Protein AF-0000000087417865 (afdb_homodimer)

Foldseek 3Di:
DDPVVVVVVVVVVLVVLQVLLLVVLVVLQVVLVVQVVQQLPLHHDFCLVLLLPFWDPCNVVSNVLDDPSLCLLLLDLVSLLVLLVVLLVVLCVLCVVFDPVLNVVLVCLAPNDVQQKQKFAAQDAFPPDDLCVLPVQWDADNVVRMIIGNAQDDPVRLVVNLVSDDADPDDDPVCVVNNVSNVSSNVRSVVSNVVSPDDHLSRVSCCLNPNPCQAANDQQAPVCCCVVPVPDDDRCRDTGGHLSVVLVVLVVVLVVLVVVCVVVPDDPVSLVVSVVSVVVSVVSSCVSSVVSVVSVSVSQVSSVVSDDPVSVVVDGRDSDDDSSVVVSVVSSVLSNVLSVCSNQVPVLLVSLQSLLVSLVVVCNSQPQDPSIDHDDDDDDDYRDDPSNVSSVSSNVR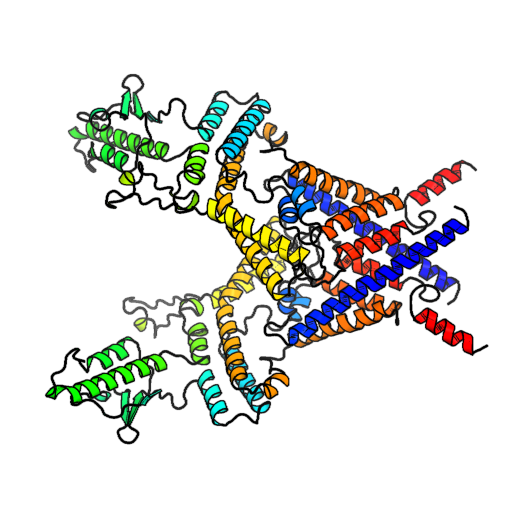NPDDSADRHHCNVVVVVVVVVVVD/DDPVVVVVVVVVVLVVLLVLLLVVLVVLQVVLVVQVVQQLPLHHDFCLVLLLPFWDPCNVVSNVLDDPSLCLLLLPLVSLLVLLVVLLVVLCVLCVVFDPVLNVVLVCLAPNDVQQKQKFAAQDAQPPDDLCVLPVQWDADNVVRMIIGNAQDDPVRLVVNLVSDDADPDDDPVCVVSNVSNVRSNVRSVVSNVVSVDDHLSRVSCCLNPNPCQAANDQQAPVCCCVVPVPDDDRCRDTGGHLSVVLVVLVVVLVVLVVVCVVVPDDPVSLVVSVVSVVVSVVSSCVSSVVSVVSVSVSQVSSVVSDDPVSVVVDGRDSDDDSSVVVSVVSSVLSNVLSVCSNQVPVLLVSLQSLLVSLVVVCNSQPQDPSMDHDDDDDDDYRDDPSNVSSVSSNVRNPDDSACRHHCNVVVVVVVVVVVD

Sequence (842 aa):
MSASQIRKVTFFACLFLVTLRVAIGWQFLYEGMYKYKSQFTGKPWSAAGYLKNAKGPFRDHYRSLVHDPDDLEKLDYDKVAAMWDDWEKRFVAKHSDLSDGDKKKLHVFLNGPEPQQWTRNLAELPPGVDVTATYKFVTYDPEKKRLVTTRRLLPREVNKLLALVEVKKDPTEEERPANDLAKAYQKSVKELGLVCSRLSLKEQLEVSLLWDKDRAGVTITEENQKKLYPDVVGTLDEHRPGDIELYRNALARYEEKLQNVTQNGAPDFAQEHLSKQWTELQQKRGELVGPVNAWTAELIRYGEEMLTPEQLTSGGVPMQVTQTDVTNQRTIWALLILGALLILGLFSRVSAFGAALLLLSFYFAMPPLPGVPPAPGPEHTLIVNKNLIEVIALLALASLPTGRWFGVDGFFRRVILRKKDMSASQIRKVTFFACLFLVTLRVAIGWQFLYEGMYKYKSQFTGKPWSAAGYLKNAKGPFRDHYRSLVHDPDDLEKLDYDKVAAMWDDWEKRFVAKHSDLSDGDKKKLHVFLNGPEPQQWTRNLAELPPGVDVTATYKFVTYDPEKKRLVTTRRLLPREVNKLLALVEVKKDPTEEERPANDLAKAYQKSVKELGLVCSRLSLKEQLEVSLLWDKDRAGVTITEENQKKLYPDVVGTLDEHRPGDIELYRNALARYEEKLQNVTQNGAPDFAQEHLSKQWTELQQKRGELVGPVNAWTAELIRYGEEMLTPEQLTSGGVPMQVTQTDVTNQRTIWALLILGALLILGLFSRVSAFGAALLLLSFYFAMPPLPGVPPAPGPEHTLIVNKNLIEVIALLALASLPTGRWFGVDGFFRRVILRKKD

Radius of gyration: 37.74 Å; Cα contacts (8 Å, |Δi|>4): 1010; chains: 2; bounding box: 98×114×81 Å

Solvent-accessible surface area (backbone atoms only — not comparable to full-atom values): 44909 Å² total; per-residue (Å²): 127,55,73,67,55,52,52,48,30,51,46,52,21,49,50,28,48,42,49,38,42,32,45,54,10,46,35,30,26,50,34,14,50,51,45,54,56,25,60,80,46,97,69,48,67,68,56,51,71,62,29,53,63,32,32,54,94,44,18,68,64,43,26,64,46,29,63,60,60,80,49,58,56,69,67,31,62,68,54,42,51,50,43,53,50,52,31,52,53,51,48,46,64,72,42,66,84,56,50,70,68,56,54,49,49,52,47,29,49,43,71,30,56,88,69,62,52,51,69,32,71,38,86,57,79,40,92,93,61,56,60,42,77,75,37,79,52,30,44,75,40,77,90,75,20,28,39,37,23,56,57,75,52,47,72,69,54,43,51,54,60,46,64,71,51,79,71,65,92,80,59,52,86,83,42,37,66,58,37,49,30,32,48,49,44,44,50,30,48,52,48,40,35,53,56,41,64,53,65,22,52,51,53,49,46,44,40,52,52,62,58,29,55,65,36,41,18,42,73,36,40,77,78,47,29,51,75,77,38,62,81,58,89,72,81,57,74,47,69,41,75,5,52,54,53,48,48,52,51,52,50,52,50,50,54,51,51,50,53,48,35,69,73,69,56,61,60,69,64,57,47,51,52,51,51,52,51,49,52,52,50,51,50,52,47,48,64,67,43,42,61,54,52,49,51,52,51,47,52,52,49,59,54,54,68,73,47,53,76,74,57,55,71,75,51,81,79,69,70,70,90,46,58,36,53,52,49,41,51,52,52,32,49,49,25,36,52,35,9,49,28,32,51,58,18,46,63,43,43,60,29,25,45,53,47,21,52,53,35,47,55,59,35,48,34,54,37,34,41,92,88,33,77,73,61,88,70,94,69,61,54,70,70,38,45,71,47,52,52,50,23,36,48,25,47,21,59,32,27,42,82,55,58,86,79,63,28,53,50,25,53,48,47,48,56,57,56,52,66,71,104,128,56,71,66,54,52,51,49,30,51,46,52,21,50,49,29,48,43,49,38,41,32,44,54,10,46,35,30,26,51,33,14,49,50,46,53,56,25,62,77,47,98,69,49,68,68,56,52,70,61,31,53,64,30,34,55,94,43,19,68,64,42,27,63,48,30,64,59,60,79,49,57,56,68,67,31,64,70,55,42,51,51,43,53,51,50,28,53,54,51,47,46,63,72,43,65,83,56,50,70,67,56,53,49,50,52,48,28,48,42,70,29,54,87,68,60,54,52,70,31,70,36,85,59,78,38,90,91,62,56,57,42,77,74,37,79,53,30,43,75,41,78,90,75,22,26,38,36,25,56,59,75,52,47,71,70,52,41,52,54,60,46,65,72,50,81,70,64,92,80,61,53,86,83,43,36,65,59,37,50,29,34,48,50,44,42,51,30,49,51,50,42,35,52,55,41,65,55,65,22,53,53,52,48,46,44,41,52,52,63,60,30,55,66,36,41,19,42,74,35,40,78,76,48,30,51,75,77,38,64,79,58,89,70,79,58,75,49,69,42,75,5,52,56,53,48,50,54,51,50,50,52,51,48,53,52,51,50,52,50,35,70,74,68,57,64,59,71,66,56,49,50,50,51,51,51,51,50,54,52,49,51,52,52,45,49,64,67,43,43,61,52,52,51,51,52,51,48,52,51,50,58,55,54,68,74,47,53,76,72,58,56,70,75,51,82,78,69,71,69,89,47,57,36,53,52,48,40,50,52,52,33,49,49,25,36,53,36,9,50,28,32,51,57,17,46,62,44,45,58,29,25,44,51,47,21,51,52,34,46,55,59,35,47,33,54,38,34,41,93,89,32,78,73,60,88,70,93,68,62,54,68,70,38,45,70,48,51,51,49,23,36,49,25,48,20,58,34,29,42,83,53,57,87,78,62,28,51,50,25,53,46,48,49,56,58,55,54,64,73,103

pLDDT: mean 83.86, std 13.61, range [36.34, 98.31]

Organism: NCBI:txid2527985

Structure (mmCIF, N/CA/C/O backbone):
data_AF-0000000087417865-model_v1
#
loop_
_entity.id
_entity.type
_entity.pdbx_description
1 polymer DoxX
#
loop_
_atom_site.group_PDB
_atom_site.id
_atom_site.type_symbol
_atom_site.label_atom_id
_atom_site.label_alt_id
_atom_site.label_comp_id
_atom_site.label_asym_id
_atom_site.label_entity_id
_atom_site.label_seq_id
_atom_site.pdbx_PDB_ins_code
_atom_site.Cartn_x
_atom_site.Cartn_y
_atom_site.Cartn_z
_atom_site.occupancy
_atom_site.B_iso_or_equiv
_atom_site.auth_seq_id
_atom_site.auth_comp_id
_atom_site.auth_asym_id
_atom_site.auth_atom_id
_atom_site.pdbx_PDB_model_num
ATOM 1 N N . MET A 1 1 ? -15.539 -43.219 -26.219 1 39.72 1 MET A N 1
ATOM 2 C CA . MET A 1 1 ? -14.602 -42.312 -26.891 1 39.72 1 MET A CA 1
ATOM 3 C C . MET A 1 1 ? -13.68 -43.094 -27.828 1 39.72 1 MET A C 1
ATOM 5 O O . MET A 1 1 ? -13.109 -44.125 -27.422 1 39.72 1 MET A O 1
ATOM 9 N N . SER A 1 2 ? -13.773 -42.781 -29.109 1 47.44 2 SER A N 1
ATOM 10 C CA . SER A 1 2 ? -12.992 -43.5 -30.125 1 47.44 2 SER A CA 1
ATOM 11 C C . SER A 1 2 ? -11.492 -43.344 -29.875 1 47.44 2 SER A C 1
ATOM 13 O O . SER A 1 2 ? -11.062 -42.406 -29.203 1 47.44 2 SER A O 1
ATOM 15 N N . ALA A 1 3 ? -10.742 -44.312 -30.234 1 52.91 3 ALA A N 1
ATOM 16 C CA . ALA A 1 3 ? -9.289 -44.344 -30.094 1 52.91 3 ALA A CA 1
ATOM 17 C C . ALA A 1 3 ? -8.664 -43 -30.531 1 52.91 3 ALA A C 1
ATOM 19 O O . ALA A 1 3 ? -7.695 -42.531 -29.938 1 52.91 3 ALA A O 1
ATOM 20 N N . SER A 1 4 ? -9.18 -42.438 -31.531 1 50 4 SER A N 1
ATOM 21 C CA . SER A 1 4 ? -8.695 -41.188 -32.062 1 50 4 SER A CA 1
ATOM 22 C C . SER A 1 4 ? -8.945 -40.031 -31.047 1 50 4 SER A C 1
ATOM 24 O O . SER A 1 4 ? -8.102 -39.156 -30.875 1 50 4 SER A O 1
ATOM 26 N N . GLN A 1 5 ? -10.109 -40.062 -30.359 1 50.03 5 GLN A N 1
ATOM 27 C CA . GLN A 1 5 ? -10.445 -39.062 -29.359 1 50.03 5 GLN A CA 1
ATOM 28 C C . GLN A 1 5 ? -9.523 -39.156 -28.141 1 50.03 5 GLN A C 1
ATOM 30 O O . GLN A 1 5 ? -9.109 -38.156 -27.594 1 50.03 5 GLN A O 1
ATOM 35 N N . ILE A 1 6 ? -9.172 -40.344 -27.875 1 52.31 6 ILE A N 1
ATOM 36 C CA . ILE A 1 6 ? -8.258 -40.562 -26.766 1 52.31 6 ILE A CA 1
ATOM 37 C C . ILE A 1 6 ? -6.871 -40.031 -27.109 1 52.31 6 ILE A C 1
ATOM 39 O O . ILE A 1 6 ? -6.207 -39.438 -26.281 1 52.31 6 ILE A O 1
ATOM 43 N N . ARG A 1 7 ? -6.508 -40.312 -28.391 1 55 7 ARG A N 1
ATOM 44 C CA . ARG A 1 7 ? -5.207 -39.812 -28.828 1 55 7 ARG A CA 1
ATOM 45 C C . ARG A 1 7 ? -5.152 -38.281 -28.797 1 55 7 ARG A C 1
ATOM 47 O O . ARG A 1 7 ? -4.125 -37.719 -28.453 1 55 7 ARG A O 1
ATOM 54 N N . LYS A 1 8 ? -6.246 -37.688 -29.234 1 56.12 8 LYS A N 1
ATOM 55 C CA . LYS A 1 8 ? -6.285 -36.219 -29.266 1 56.12 8 LYS A CA 1
ATOM 56 C C . LYS A 1 8 ? -6.273 -35.656 -27.844 1 56.12 8 LYS A C 1
ATOM 58 O O . LYS A 1 8 ? -5.594 -34.656 -27.578 1 56.12 8 LYS A O 1
ATOM 63 N N . VAL A 1 9 ? -6.945 -36.219 -26.953 1 57.69 9 VAL A N 1
ATOM 64 C CA . VAL A 1 9 ? -7.023 -35.75 -25.562 1 57.69 9 VAL A CA 1
ATOM 65 C C . VAL A 1 9 ? -5.648 -35.875 -24.906 1 57.69 9 VAL A C 1
ATOM 67 O O . VAL A 1 9 ? -5.227 -34.969 -24.188 1 57.69 9 VAL A O 1
ATOM 70 N N . THR A 1 10 ? -5.059 -36.844 -25.438 1 68.56 10 THR A N 1
ATOM 71 C CA . THR A 1 10 ? -3.727 -37.062 -24.891 1 68.56 10 THR A CA 1
ATOM 72 C C . THR A 1 10 ? -2.74 -36.031 -25.422 1 68.56 10 THR A C 1
ATOM 74 O O . THR A 1 10 ? -1.88 -35.562 -24.688 1 68.56 10 THR A O 1
ATOM 77 N N . PHE A 1 11 ? -3.092 -35.562 -26.688 1 78.06 11 PHE A N 1
ATOM 78 C CA . PHE A 1 11 ? -2.191 -34.594 -27.297 1 78.06 11 PHE A CA 1
ATOM 79 C C . PHE A 1 11 ? -2.336 -33.219 -26.625 1 78.06 11 PHE A C 1
ATOM 81 O O . PHE A 1 11 ? -1.34 -32.594 -26.281 1 78.06 11 PHE A O 1
ATOM 88 N N . PHE A 1 12 ? -3.547 -32.75 -26.453 1 82.31 12 PHE A N 1
ATOM 89 C CA . PHE A 1 12 ? -3.771 -31.422 -25.859 1 82.31 12 PHE A CA 1
ATOM 90 C C . PHE A 1 12 ? -3.307 -31.406 -24.406 1 82.31 12 PHE A C 1
ATOM 92 O O . PHE A 1 12 ? -2.791 -30.391 -23.922 1 82.31 12 PHE A O 1
ATOM 99 N N . ALA A 1 13 ? -3.52 -32.469 -23.719 1 82.19 13 ALA A N 1
ATOM 100 C CA . ALA A 1 13 ? -3.041 -32.562 -22.344 1 82.19 13 ALA A CA 1
ATOM 101 C C . ALA A 1 13 ? -1.522 -32.406 -22.281 1 82.19 13 ALA A C 1
ATOM 103 O O . ALA A 1 13 ? -0.996 -31.672 -21.453 1 82.19 13 ALA A O 1
ATOM 104 N N . CYS A 1 14 ? -0.894 -33.062 -23.219 1 81.5 14 CYS A N 1
ATOM 105 C CA . CYS A 1 14 ? 0.562 -32.969 -23.266 1 81.5 14 CYS A CA 1
ATOM 106 C C . CYS A 1 14 ? 1.009 -31.562 -23.641 1 81.5 14 CYS A C 1
ATOM 108 O O . CYS A 1 14 ? 1.959 -31.047 -23.047 1 81.5 14 CYS A O 1
ATOM 110 N N . LEU A 1 15 ? 0.313 -31.016 -24.531 1 88.06 15 LEU A N 1
ATOM 111 C CA . LEU A 1 15 ? 0.632 -29.656 -24.969 1 88.06 15 LEU A CA 1
ATOM 112 C C . LEU A 1 15 ? 0.496 -28.688 -23.797 1 88.06 15 LEU A C 1
ATOM 114 O O . LEU A 1 15 ? 1.382 -27.859 -23.578 1 88.06 15 LEU A O 1
ATOM 118 N N . PHE A 1 16 ? -0.57 -28.781 -23.094 1 91.69 16 PHE A N 1
ATOM 119 C CA . PHE A 1 16 ? -0.804 -27.844 -22.016 1 91.69 16 PHE A CA 1
ATOM 120 C C . PHE A 1 16 ? 0.152 -28.094 -20.859 1 91.69 16 PHE A C 1
ATOM 122 O O . PHE A 1 16 ? 0.569 -27.156 -20.172 1 91.69 16 PHE A O 1
ATOM 129 N N . LEU A 1 17 ? 0.545 -29.281 -20.688 1 89.56 17 LEU A N 1
ATOM 130 C CA . LEU A 1 17 ? 1.493 -29.578 -19.609 1 89.56 17 LEU A CA 1
ATOM 131 C C . LEU A 1 17 ? 2.879 -29.031 -19.953 1 89.56 17 LEU A C 1
ATOM 133 O O . LEU A 1 17 ? 3.578 -28.531 -19.078 1 89.56 17 LEU A O 1
ATOM 137 N N . VAL A 1 18 ? 3.236 -29.203 -21.234 1 90.19 18 VAL A N 1
ATOM 138 C CA . VAL A 1 18 ? 4.508 -28.625 -21.656 1 90.19 18 VAL A CA 1
ATOM 139 C C . VAL A 1 18 ? 4.441 -27.109 -21.578 1 90.19 18 VAL A C 1
ATOM 141 O O . VAL A 1 18 ? 5.398 -26.453 -21.125 1 90.19 18 VAL A O 1
ATOM 144 N N . THR A 1 19 ? 3.33 -26.547 -22 1 95 19 THR A N 1
ATOM 145 C CA . THR A 1 19 ? 3.143 -25.109 -21.906 1 95 19 THR A CA 1
ATOM 146 C C . THR A 1 19 ? 3.205 -24.656 -20.453 1 95 19 THR A C 1
ATOM 148 O O . THR A 1 19 ? 3.742 -23.578 -20.156 1 95 19 THR A O 1
ATOM 151 N N . LEU A 1 20 ? 2.641 -25.453 -19.609 1 95.25 20 LEU A N 1
ATOM 152 C CA . LEU A 1 20 ? 2.664 -25.156 -18.172 1 95.25 20 LEU A CA 1
ATOM 153 C C . LEU A 1 20 ? 4.094 -25.109 -17.656 1 95.25 20 LEU A C 1
ATOM 155 O O . LEU A 1 20 ? 4.469 -24.188 -16.938 1 95.25 20 LEU A O 1
ATOM 159 N N . ARG A 1 21 ? 4.848 -26.078 -18.016 1 94.44 21 ARG A N 1
ATOM 160 C CA . ARG A 1 21 ? 6.246 -26.109 -17.609 1 94.44 21 ARG A CA 1
ATOM 161 C C . ARG A 1 21 ? 7 -24.891 -18.109 1 94.44 21 ARG A C 1
ATOM 163 O O . ARG A 1 21 ? 7.719 -24.234 -17.359 1 94.44 21 ARG A O 1
ATOM 170 N N . VAL A 1 22 ? 6.801 -24.547 -19.344 1 96.12 22 VAL A N 1
ATOM 171 C CA . VAL A 1 22 ? 7.484 -23.422 -19.969 1 96.12 22 VAL A CA 1
ATOM 172 C C . VAL A 1 22 ? 7.016 -22.109 -19.328 1 96.12 22 VAL A C 1
ATOM 174 O O . VAL A 1 22 ? 7.82 -21.203 -19.094 1 96.12 22 VAL A O 1
ATOM 177 N N . ALA A 1 23 ? 5.777 -22.031 -19.031 1 97.31 23 ALA A N 1
ATOM 178 C CA . ALA A 1 23 ? 5.227 -20.828 -18.422 1 97.31 23 ALA A CA 1
ATOM 179 C C . ALA A 1 23 ? 5.809 -20.594 -17.031 1 97.31 23 ALA A C 1
ATOM 181 O O . ALA A 1 23 ? 6.223 -19.484 -16.688 1 97.31 23 ALA A O 1
ATOM 182 N N . ILE A 1 24 ? 5.82 -21.609 -16.219 1 97.62 24 ILE A N 1
ATOM 183 C CA . ILE A 1 24 ? 6.398 -21.484 -14.883 1 97.62 24 ILE A CA 1
ATOM 184 C C . ILE A 1 24 ? 7.887 -21.156 -14.992 1 97.62 24 ILE A C 1
ATOM 186 O O . ILE A 1 24 ? 8.398 -20.312 -14.25 1 97.62 24 ILE A O 1
ATOM 190 N N . GLY A 1 25 ? 8.555 -21.844 -15.953 1 97.56 25 GLY A N 1
ATOM 191 C CA . GLY A 1 25 ? 9.953 -21.531 -16.188 1 97.56 25 GLY A CA 1
ATOM 192 C C . GLY A 1 25 ? 10.188 -20.078 -16.562 1 97.56 25 GLY A C 1
ATOM 193 O O . GLY A 1 25 ? 11.133 -19.453 -16.078 1 97.56 25 GLY A O 1
ATOM 194 N N . TRP A 1 26 ? 9.352 -19.625 -17.422 1 97.69 26 TRP A N 1
ATOM 195 C CA . TRP A 1 26 ? 9.469 -18.219 -17.828 1 97.69 26 TRP A CA 1
ATOM 196 C C . TRP A 1 26 ? 9.227 -17.281 -16.656 1 97.69 26 TRP A C 1
ATOM 198 O O . TRP A 1 26 ? 9.945 -16.297 -16.484 1 97.69 26 TRP A O 1
ATOM 208 N N . GLN A 1 27 ? 8.25 -17.578 -15.906 1 97.06 27 GLN A N 1
ATOM 209 C CA . GLN A 1 27 ? 7.984 -16.781 -14.719 1 97.06 27 GLN A CA 1
ATOM 210 C C . GLN A 1 27 ? 9.211 -16.703 -13.812 1 97.06 27 GLN A C 1
ATOM 212 O O . GLN A 1 27 ? 9.578 -15.633 -13.336 1 97.06 27 GLN A O 1
ATOM 217 N N . PHE A 1 28 ? 9.844 -17.828 -13.578 1 97.69 28 PHE A N 1
ATOM 218 C CA . PHE A 1 28 ? 11.039 -17.891 -12.75 1 97.69 28 PHE A CA 1
ATOM 219 C C . PHE A 1 28 ? 12.18 -17.109 -13.383 1 97.69 28 PHE A C 1
ATOM 221 O O . PHE A 1 28 ? 12.797 -16.266 -12.727 1 97.69 28 PHE A O 1
ATOM 228 N N . LEU A 1 29 ? 12.391 -17.375 -14.625 1 97.75 29 LEU A N 1
ATOM 229 C CA . LEU A 1 29 ? 13.531 -16.781 -15.312 1 97.75 29 LEU A CA 1
ATOM 230 C C . LEU A 1 29 ? 13.398 -15.258 -15.367 1 97.75 29 LEU A C 1
ATOM 232 O O . LEU A 1 29 ? 14.352 -14.531 -15.086 1 97.75 29 LEU A O 1
ATOM 236 N N . TYR A 1 30 ? 12.281 -14.828 -15.711 1 97.31 30 TYR A N 1
ATOM 237 C CA . TYR A 1 30 ? 12.078 -13.391 -15.82 1 97.31 30 TYR A CA 1
ATOM 238 C C . TYR A 1 30 ? 12.227 -12.719 -14.461 1 97.31 30 TYR A C 1
ATOM 240 O O . TYR A 1 30 ? 12.844 -11.656 -14.352 1 97.31 30 TYR A O 1
ATOM 248 N N . GLU A 1 31 ? 11.617 -13.305 -13.477 1 96.25 31 GLU A N 1
ATOM 249 C CA . GLU A 1 31 ? 11.773 -12.758 -12.133 1 96.25 31 GLU A CA 1
ATOM 250 C C . GLU A 1 31 ? 13.242 -12.734 -11.711 1 96.25 31 GLU A C 1
ATOM 252 O O . GLU A 1 31 ? 13.711 -11.758 -11.117 1 96.25 31 GLU A O 1
ATOM 257 N N . GLY A 1 32 ? 13.922 -13.789 -11.992 1 96.94 32 GLY A N 1
ATOM 258 C CA . GLY A 1 32 ? 15.344 -13.844 -11.695 1 96.94 32 GLY A CA 1
ATOM 259 C C . GLY A 1 32 ? 16.141 -12.789 -12.438 1 96.94 32 GLY A C 1
ATOM 260 O O . GLY A 1 32 ? 17.016 -12.141 -11.859 1 96.94 32 GLY A O 1
ATOM 261 N N . MET A 1 33 ? 15.875 -12.617 -13.703 1 96.69 33 MET A N 1
ATOM 262 C CA . MET A 1 33 ? 16.562 -11.625 -14.516 1 96.69 33 MET A CA 1
ATOM 263 C C . MET A 1 33 ? 16.281 -10.211 -14 1 96.69 33 MET A C 1
ATOM 265 O O . MET A 1 33 ? 17.188 -9.383 -13.945 1 96.69 33 MET A O 1
ATOM 269 N N . TYR A 1 34 ? 15.094 -9.992 -13.664 1 93.88 34 TYR A N 1
ATOM 270 C CA . TYR A 1 34 ? 14.742 -8.688 -13.109 1 93.88 34 TYR A CA 1
ATOM 271 C C . TYR A 1 34 ? 15.531 -8.414 -11.828 1 93.88 34 TYR A C 1
ATOM 273 O O . TYR A 1 34 ? 16.109 -7.332 -11.672 1 93.88 34 TYR A O 1
ATOM 281 N N . LYS A 1 35 ? 15.477 -9.352 -10.938 1 94.44 35 LYS A N 1
ATOM 282 C CA . LYS A 1 35 ? 16.188 -9.195 -9.672 1 94.44 35 LYS A CA 1
ATOM 283 C C . LYS A 1 35 ? 17.688 -9.062 -9.898 1 94.44 35 LYS A C 1
ATOM 285 O O . LYS A 1 35 ? 18.359 -8.281 -9.219 1 94.44 35 LYS A O 1
ATOM 290 N N . TYR A 1 36 ? 18.188 -9.773 -10.844 1 94.5 36 TYR A N 1
ATOM 291 C CA . TYR A 1 36 ? 19.609 -9.703 -11.172 1 94.5 36 TYR A CA 1
ATOM 292 C C . TYR A 1 36 ? 19.969 -8.336 -11.734 1 94.5 36 TYR A C 1
ATOM 294 O O . TYR A 1 36 ? 20.938 -7.707 -11.281 1 94.5 36 TYR A O 1
ATOM 302 N N . LYS A 1 37 ? 19.234 -7.84 -12.633 1 90.56 37 LYS A N 1
ATOM 303 C CA . LYS A 1 37 ? 19.5 -6.543 -13.25 1 90.56 37 LYS A CA 1
ATOM 304 C C . LYS A 1 37 ? 19.328 -5.41 -12.234 1 90.56 37 LYS A C 1
ATOM 306 O O . LYS A 1 37 ? 20.047 -4.406 -12.305 1 90.56 37 LYS A O 1
ATOM 311 N N . SER A 1 38 ? 18.453 -5.598 -11.312 1 88 38 SER A N 1
ATOM 312 C CA . SER A 1 38 ? 18.219 -4.574 -10.297 1 88 38 SER A CA 1
ATOM 313 C C . SER A 1 38 ? 19.453 -4.359 -9.43 1 88 38 SER A C 1
ATOM 315 O O . SER A 1 38 ? 19.609 -3.301 -8.82 1 88 38 SER A O 1
ATOM 317 N N . GLN A 1 39 ? 20.281 -5.367 -9.344 1 84.44 39 GLN A N 1
ATOM 318 C CA . GLN A 1 39 ? 21.469 -5.281 -8.508 1 84.44 39 GLN A CA 1
ATOM 319 C C . GLN A 1 39 ? 22.422 -4.203 -9.008 1 84.44 39 GLN A C 1
ATOM 321 O O . GLN A 1 39 ? 23.281 -3.719 -8.266 1 84.44 39 GLN A O 1
ATOM 326 N N . PHE A 1 40 ? 22.25 -3.773 -10.258 1 77.5 40 PHE A N 1
ATOM 327 C CA . PHE A 1 40 ? 23.156 -2.799 -10.852 1 77.5 40 PHE A CA 1
ATOM 328 C C . PHE A 1 40 ? 22.484 -1.435 -10.969 1 77.5 40 PHE A C 1
ATOM 330 O O . PHE A 1 40 ? 22.984 -0.555 -11.68 1 77.5 40 PHE A O 1
ATOM 337 N N . THR A 1 41 ? 21.391 -1.332 -10.367 1 75.69 41 THR A N 1
ATOM 338 C CA . THR A 1 41 ? 20.688 -0.056 -10.344 1 75.69 41 THR A CA 1
ATOM 339 C C . THR A 1 41 ? 20.828 0.615 -8.977 1 75.69 41 THR A C 1
ATOM 341 O O . THR A 1 41 ? 21.422 0.047 -8.062 1 75.69 41 THR A O 1
ATOM 344 N N . GLY A 1 42 ? 20.297 1.847 -8.82 1 67.62 42 GLY A N 1
ATOM 345 C CA . GLY A 1 42 ? 20.391 2.598 -7.582 1 67.62 42 GLY A CA 1
ATOM 346 C C . GLY A 1 42 ? 19.5 2.045 -6.48 1 67.62 42 GLY A C 1
ATOM 347 O O . GLY A 1 42 ? 19.688 2.365 -5.305 1 67.62 42 GLY A O 1
ATOM 348 N N . LYS A 1 43 ? 18.609 1.205 -6.855 1 76.69 43 LYS A N 1
ATOM 349 C CA . LYS A 1 43 ? 17.719 0.577 -5.875 1 76.69 43 LYS A CA 1
ATOM 350 C C . LYS A 1 43 ? 17.688 -0.937 -6.066 1 76.69 43 LYS A C 1
ATOM 352 O O . LYS A 1 43 ? 16.688 -1.477 -6.566 1 76.69 43 LYS A O 1
ATOM 357 N N . PRO A 1 44 ? 18.656 -1.581 -5.578 1 84.5 44 PRO A N 1
ATOM 358 C CA . PRO A 1 44 ? 18.719 -3.031 -5.781 1 84.5 44 PRO A CA 1
ATOM 359 C C . PRO A 1 44 ? 17.625 -3.775 -5.023 1 84.5 44 PRO A C 1
ATOM 361 O O . PRO A 1 44 ? 17.25 -3.383 -3.91 1 84.5 44 PRO A O 1
ATOM 364 N N . TRP A 1 45 ? 17.094 -4.797 -5.668 1 89.81 45 TRP A N 1
ATOM 365 C CA . TRP A 1 45 ? 16.125 -5.66 -5.008 1 89.81 45 TRP A CA 1
ATOM 366 C C . TRP A 1 45 ? 16.75 -6.383 -3.82 1 89.81 45 TRP A C 1
ATOM 368 O O . TRP A 1 45 ? 17.906 -6.797 -3.883 1 89.81 45 TRP A O 1
ATOM 378 N N . SER A 1 46 ? 15.922 -6.531 -2.773 1 92.06 46 SER A N 1
ATOM 379 C CA . SER A 1 46 ? 16.344 -7.293 -1.601 1 92.06 46 SER A CA 1
ATOM 380 C C . SER A 1 46 ? 15.18 -8.094 -1.016 1 92.06 46 SER A C 1
ATOM 382 O O . SER A 1 46 ? 14.047 -7.609 -0.982 1 92.06 46 SER A O 1
ATOM 384 N N . ALA A 1 47 ? 15.516 -9.258 -0.521 1 93.88 47 ALA A N 1
ATOM 385 C CA . ALA A 1 47 ? 14.508 -10.094 0.12 1 93.88 47 ALA A CA 1
ATOM 386 C C . ALA A 1 47 ? 14.266 -9.656 1.562 1 93.88 47 ALA A C 1
ATOM 388 O O . ALA A 1 47 ? 13.383 -10.188 2.238 1 93.88 47 ALA A O 1
ATOM 389 N N . ALA A 1 48 ? 15 -8.742 2.031 1 91.94 48 ALA A N 1
ATOM 390 C CA . ALA A 1 48 ? 14.961 -8.352 3.436 1 91.94 48 ALA A CA 1
ATOM 391 C C . ALA A 1 48 ? 13.555 -7.918 3.846 1 91.94 48 ALA A C 1
ATOM 393 O O . ALA A 1 48 ? 13.047 -8.336 4.891 1 91.94 48 ALA A O 1
ATOM 394 N N . GLY A 1 49 ? 13.008 -7.078 3.047 1 88.31 49 GLY A N 1
ATOM 395 C CA . GLY A 1 49 ? 11.672 -6.605 3.373 1 88.31 49 GLY A CA 1
ATOM 396 C C . GLY A 1 49 ? 10.672 -7.73 3.551 1 88.31 49 GLY A C 1
ATOM 397 O O . GLY A 1 49 ? 9.859 -7.703 4.48 1 88.31 49 GLY A O 1
ATOM 398 N N . TYR A 1 50 ? 10.664 -8.633 2.715 1 90.19 50 TYR A N 1
ATOM 399 C CA . TYR A 1 50 ? 9.758 -9.773 2.748 1 90.19 50 TYR A CA 1
ATOM 400 C C . TYR A 1 50 ? 10.062 -10.68 3.936 1 90.19 50 TYR A C 1
ATOM 402 O O . TYR A 1 50 ? 9.148 -11.117 4.645 1 90.19 50 TYR A O 1
ATOM 410 N N . LEU A 1 51 ? 11.281 -10.977 4.184 1 93.62 51 LEU A N 1
ATOM 411 C CA . LEU A 1 51 ? 11.703 -11.914 5.215 1 93.62 51 LEU A CA 1
ATOM 412 C C . LEU A 1 51 ? 11.508 -11.32 6.605 1 93.62 51 LEU A C 1
ATOM 414 O O . LEU A 1 51 ? 11.164 -12.031 7.551 1 93.62 51 LEU A O 1
ATOM 418 N N . LYS A 1 52 ? 11.68 -10.023 6.727 1 92.12 52 LYS A N 1
ATOM 419 C CA . LYS A 1 52 ? 11.477 -9.352 8.008 1 92.12 52 LYS A CA 1
ATOM 420 C C . LYS A 1 52 ? 10.016 -9.438 8.445 1 92.12 52 LYS A C 1
ATOM 422 O O . LYS A 1 52 ? 9.719 -9.414 9.641 1 92.12 52 LYS A O 1
ATOM 427 N N . ASN A 1 53 ? 9.188 -9.594 7.484 1 89.62 53 ASN A N 1
ATOM 428 C CA . ASN A 1 53 ? 7.758 -9.586 7.781 1 89.62 53 ASN A CA 1
ATOM 429 C C . ASN A 1 53 ? 7.168 -10.992 7.73 1 89.62 53 ASN A C 1
ATOM 431 O O . ASN A 1 53 ? 5.953 -11.156 7.621 1 89.62 53 ASN A O 1
ATOM 435 N N . ALA A 1 54 ? 8.039 -11.898 7.82 1 92.69 54 ALA A N 1
ATOM 436 C CA . ALA A 1 54 ? 7.582 -13.289 7.828 1 92.69 54 ALA A CA 1
ATOM 437 C C . ALA A 1 54 ? 6.629 -13.547 8.992 1 92.69 54 ALA A C 1
ATOM 439 O O . ALA A 1 54 ? 6.77 -12.953 10.062 1 92.69 54 ALA A O 1
ATOM 440 N N . LYS A 1 55 ? 5.668 -14.422 8.742 1 88.75 55 LYS A N 1
ATOM 441 C CA . LYS A 1 55 ? 4.648 -14.781 9.727 1 88.75 55 LYS A CA 1
ATOM 442 C C . LYS A 1 55 ? 4.418 -16.281 9.758 1 88.75 55 LYS A C 1
ATOM 444 O O . LYS A 1 55 ? 4.816 -17 8.836 1 88.75 55 LYS A O 1
ATOM 449 N N . GLY A 1 56 ? 3.844 -16.781 10.852 1 88.19 56 GLY A N 1
ATOM 450 C CA . GLY A 1 56 ? 3.492 -18.188 10.938 1 88.19 56 GLY A CA 1
ATOM 451 C C . GLY A 1 56 ? 4.504 -19 11.719 1 88.19 56 GLY A C 1
ATOM 452 O O . GLY A 1 56 ? 5.348 -18.453 12.43 1 88.19 56 GLY A O 1
ATOM 453 N N . PRO A 1 57 ? 4.422 -20.312 11.609 1 88.31 57 PRO A N 1
ATOM 454 C CA . PRO A 1 57 ? 5.246 -21.203 12.43 1 88.31 57 PRO A CA 1
ATOM 455 C C . PRO A 1 57 ? 6.73 -21.125 12.078 1 88.31 57 PRO A C 1
ATOM 457 O O . PRO A 1 57 ? 7.582 -21.406 12.922 1 88.31 57 PRO A O 1
ATOM 460 N N . PHE A 1 58 ? 7.062 -20.719 10.883 1 93.44 58 PHE A N 1
ATOM 461 C CA . PHE A 1 58 ? 8.461 -20.672 10.477 1 93.44 58 PHE A CA 1
ATOM 462 C C . PHE A 1 58 ? 8.977 -19.234 10.469 1 93.44 58 PHE A C 1
ATOM 464 O O . PHE A 1 58 ? 9.969 -18.938 9.805 1 93.44 58 PHE A O 1
ATOM 471 N N . ARG A 1 59 ? 8.312 -18.344 11.109 1 92.69 59 ARG A N 1
ATOM 472 C CA . ARG A 1 59 ? 8.641 -16.922 11.148 1 92.69 59 ARG A CA 1
ATOM 473 C C . ARG A 1 59 ? 10.086 -16.719 11.578 1 92.69 59 ARG A C 1
ATOM 475 O O . ARG A 1 59 ? 10.836 -15.984 10.914 1 92.69 59 ARG A O 1
ATOM 482 N N . ASP A 1 60 ? 10.547 -17.375 12.68 1 92.88 60 ASP A N 1
ATOM 483 C CA . ASP A 1 60 ? 11.875 -17.156 13.234 1 92.88 60 ASP A CA 1
ATOM 484 C C . ASP A 1 60 ? 12.961 -17.641 12.273 1 92.88 60 ASP A C 1
ATOM 486 O O . ASP A 1 60 ? 14.016 -17.016 12.156 1 92.88 60 ASP A O 1
ATOM 490 N N . HIS A 1 61 ? 12.672 -18.734 11.648 1 94.69 61 HIS A N 1
ATOM 491 C CA . HIS A 1 61 ? 13.625 -19.234 10.664 1 94.69 61 HIS A CA 1
ATOM 492 C C . HIS A 1 61 ? 13.828 -18.234 9.531 1 94.69 61 HIS A C 1
ATOM 494 O O . HIS A 1 61 ? 14.969 -17.906 9.195 1 94.69 61 HIS A O 1
ATOM 500 N N . TYR A 1 62 ? 12.844 -17.719 9.023 1 96 62 TYR A N 1
ATOM 501 C CA . TYR A 1 62 ? 12.938 -16.812 7.875 1 96 62 TYR A CA 1
ATOM 502 C C . TYR A 1 62 ? 13.516 -15.469 8.289 1 96 62 TYR A C 1
ATOM 504 O O . TYR A 1 62 ? 14.289 -14.859 7.539 1 96 62 TYR A O 1
ATOM 512 N N . ARG A 1 63 ? 13.18 -15 9.422 1 94.56 63 ARG A N 1
ATOM 513 C CA . ARG A 1 63 ? 13.75 -13.742 9.906 1 94.56 63 ARG A CA 1
ATOM 514 C C . ARG A 1 63 ? 15.242 -13.883 10.18 1 94.56 63 ARG A C 1
ATOM 516 O O . ARG A 1 63 ? 15.992 -12.914 10.086 1 94.56 63 ARG A O 1
ATOM 523 N N . SER A 1 64 ? 15.664 -15.102 10.461 1 94.69 64 SER A N 1
ATOM 524 C CA . SER A 1 64 ? 17.078 -15.344 10.742 1 94.69 64 SER A CA 1
ATOM 525 C C . SER A 1 64 ? 17.906 -15.281 9.469 1 94.69 64 SER A C 1
ATOM 527 O O . SER A 1 64 ? 19.141 -15.172 9.531 1 94.69 64 SER A O 1
ATOM 529 N N . LEU A 1 65 ? 17.25 -15.32 8.375 1 95 65 LEU A N 1
ATOM 530 C CA . LEU A 1 65 ? 17.969 -15.258 7.098 1 95 65 LEU A CA 1
ATOM 531 C C . LEU A 1 65 ? 18.344 -13.82 6.762 1 95 65 LEU A C 1
ATOM 533 O O . LEU A 1 65 ? 19.062 -13.57 5.785 1 95 65 LEU A O 1
ATOM 537 N N . VAL A 1 66 ? 17.859 -12.867 7.504 1 94.75 66 VAL A N 1
ATOM 538 C CA . VAL A 1 66 ? 18.172 -11.453 7.328 1 94.75 66 VAL A CA 1
ATOM 539 C C . VAL A 1 66 ? 19.094 -10.977 8.453 1 94.75 66 VAL A C 1
ATOM 541 O O . VAL A 1 66 ? 18.891 -11.344 9.617 1 94.75 66 VAL A O 1
ATOM 544 N N . HIS A 1 67 ? 20.047 -10.219 8.008 1 92.94 67 HIS A N 1
ATOM 545 C CA . HIS A 1 67 ? 20.906 -9.602 9.008 1 92.94 67 HIS A CA 1
ATOM 546 C C . HIS A 1 67 ? 20.156 -8.523 9.789 1 92.94 67 HIS A C 1
ATOM 548 O O . HIS A 1 67 ? 19.562 -7.625 9.188 1 92.94 67 HIS A O 1
ATOM 554 N N . ASP A 1 68 ? 20.062 -8.602 11.094 1 92.5 68 ASP A N 1
ATOM 555 C CA . ASP A 1 68 ? 19.469 -7.609 11.984 1 92.5 68 ASP A CA 1
ATOM 556 C C . ASP A 1 68 ? 18.031 -7.285 11.555 1 92.5 68 ASP A C 1
ATOM 558 O O . ASP A 1 68 ? 17.734 -6.152 11.164 1 92.5 68 ASP A O 1
ATOM 562 N N . PRO A 1 69 ? 17.141 -8.227 11.68 1 93.19 69 PRO A N 1
ATOM 563 C CA . PRO A 1 69 ? 15.773 -8.062 11.156 1 93.19 69 PRO A CA 1
ATOM 564 C C . PRO A 1 69 ? 15.016 -6.918 11.828 1 93.19 69 PRO A C 1
ATOM 566 O O . PRO A 1 69 ? 14.094 -6.355 11.234 1 93.19 69 PRO A O 1
ATOM 569 N N . ASP A 1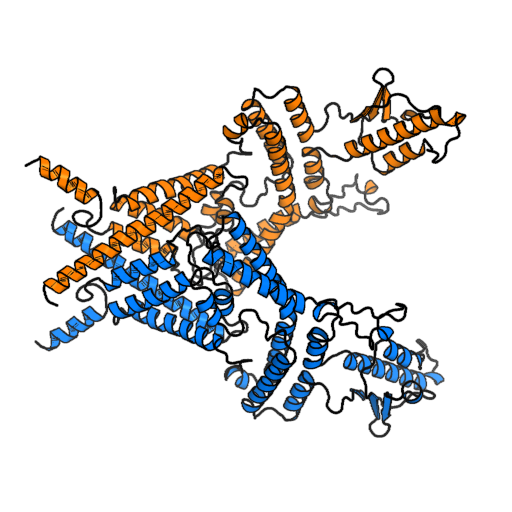 70 ? 15.367 -6.539 12.969 1 94.31 70 ASP A N 1
ATOM 570 C CA . ASP A 1 70 ? 14.672 -5.457 13.656 1 94.31 70 ASP A CA 1
ATOM 571 C C . ASP A 1 70 ? 15.469 -4.156 13.586 1 94.31 70 ASP A C 1
ATOM 573 O O . ASP A 1 70 ? 15.086 -3.152 14.188 1 94.31 70 ASP A O 1
ATOM 577 N N . ASP A 1 71 ? 16.562 -4.164 12.914 1 94.06 71 ASP A N 1
ATOM 578 C CA . ASP A 1 71 ? 17.406 -3.006 12.641 1 94.06 71 ASP A CA 1
ATOM 579 C C . ASP A 1 71 ? 17.875 -2.354 13.938 1 94.06 71 ASP A C 1
ATOM 581 O O . ASP A 1 71 ? 17.922 -1.126 14.047 1 94.06 71 ASP A O 1
ATOM 585 N N . LEU A 1 72 ? 18.141 -3.178 14.891 1 94.06 72 LEU A N 1
ATOM 586 C CA . LEU A 1 72 ? 18.625 -2.66 16.172 1 94.06 72 LEU A CA 1
ATOM 587 C C . LEU A 1 72 ? 20.078 -2.203 16.062 1 94.06 72 LEU A C 1
ATOM 589 O O . LEU A 1 72 ? 20.484 -1.275 16.766 1 94.06 72 LEU A O 1
ATOM 593 N N . GLU A 1 73 ? 20.828 -2.795 15.203 1 93.56 73 GLU A N 1
ATOM 594 C CA . GLU A 1 73 ? 22.219 -2.412 15.016 1 93.56 73 GLU A CA 1
ATOM 595 C C . GLU A 1 73 ? 22.344 -1.02 14.398 1 93.56 73 GLU A C 1
ATOM 597 O O . GLU A 1 73 ? 23.312 -0.299 14.656 1 93.56 73 GLU A O 1
ATOM 602 N N . LYS A 1 74 ? 21.328 -0.683 13.664 1 93.56 74 LYS A N 1
ATOM 603 C CA . LYS A 1 74 ? 21.344 0.633 13.031 1 93.56 74 LYS A CA 1
ATOM 604 C C . LYS A 1 74 ? 21.016 1.73 14.039 1 93.56 74 LYS A C 1
ATOM 606 O O . LYS A 1 74 ? 21.188 2.918 13.75 1 93.56 74 LYS A O 1
ATOM 611 N N . LEU A 1 75 ? 20.562 1.252 15.156 1 94.25 75 LEU A N 1
ATOM 612 C CA . LEU A 1 75 ? 20.234 2.223 16.203 1 94.25 75 LEU A CA 1
ATOM 613 C C . LEU A 1 75 ? 21.328 2.26 17.266 1 94.25 75 LEU A C 1
ATOM 615 O O . LEU A 1 75 ? 21.141 2.846 18.328 1 94.25 75 LEU A O 1
ATOM 619 N N . ASP A 1 76 ? 22.422 1.64 16.938 1 92.88 76 ASP A N 1
ATOM 620 C CA . ASP A 1 76 ? 23.609 1.658 17.781 1 92.88 76 ASP A CA 1
ATOM 621 C C . ASP A 1 76 ? 24.719 2.475 17.125 1 92.88 76 ASP A C 1
ATOM 623 O O . ASP A 1 76 ? 25.219 2.123 16.047 1 92.88 76 ASP A O 1
ATOM 627 N N . TYR A 1 77 ? 25.188 3.5 17.828 1 93.5 77 TYR A N 1
ATOM 628 C CA . TYR A 1 77 ? 26.156 4.422 17.266 1 93.5 77 TYR A CA 1
ATOM 629 C C . TYR A 1 77 ? 27.453 3.697 16.922 1 93.5 77 TYR A C 1
ATOM 631 O O . TYR A 1 77 ? 27.984 3.859 15.812 1 93.5 77 TYR A O 1
ATOM 639 N N . ASP A 1 78 ? 27.969 2.922 17.828 1 93.94 78 ASP A N 1
ATOM 640 C CA . ASP A 1 78 ? 29.266 2.279 17.625 1 93.94 78 ASP A CA 1
ATOM 641 C C . ASP A 1 78 ? 29.219 1.31 16.453 1 93.94 78 ASP A C 1
ATOM 643 O O . ASP A 1 78 ? 30.172 1.231 15.672 1 93.94 78 ASP A O 1
ATOM 647 N N . LYS A 1 79 ? 28.172 0.666 16.312 1 94.38 79 LYS A N 1
ATOM 648 C CA . LYS A 1 79 ? 28.062 -0.31 15.234 1 94.38 79 LYS A CA 1
ATOM 649 C C . LYS A 1 79 ? 27.953 0.382 13.875 1 94.38 79 LYS A C 1
ATOM 651 O O . LYS A 1 79 ? 28.578 -0.046 12.906 1 94.38 79 LYS A O 1
ATOM 656 N N . VAL A 1 80 ? 27.172 1.365 13.805 1 95.12 80 VAL A N 1
ATOM 657 C CA . VAL A 1 80 ? 27.016 2.084 12.547 1 95.12 80 VAL A CA 1
ATOM 658 C C . VAL A 1 80 ? 28.328 2.789 12.188 1 95.12 80 VAL A C 1
ATOM 660 O O . VAL A 1 80 ? 28.766 2.75 11.031 1 95.12 80 VAL A O 1
ATOM 663 N N . ALA A 1 81 ? 28.906 3.404 13.188 1 94.81 81 ALA A N 1
ATOM 664 C CA . ALA A 1 81 ? 30.188 4.09 12.953 1 94.81 81 ALA A CA 1
ATOM 665 C C . ALA A 1 81 ? 31.234 3.117 12.438 1 94.81 81 ALA A C 1
ATOM 667 O O . ALA A 1 81 ? 31.984 3.434 11.5 1 94.81 81 ALA A O 1
ATOM 668 N N . ALA A 1 82 ? 31.281 2.004 13.039 1 94.69 82 ALA A N 1
ATOM 669 C CA . ALA A 1 82 ? 32.25 0.985 12.617 1 94.69 82 ALA A CA 1
ATOM 670 C C . ALA A 1 82 ? 31.953 0.513 11.195 1 94.69 82 ALA A C 1
ATOM 672 O O . ALA A 1 82 ? 32.875 0.279 10.406 1 94.69 82 ALA A O 1
ATOM 673 N N . MET A 1 83 ? 30.719 0.368 10.914 1 94.06 83 MET A N 1
ATOM 674 C CA . MET A 1 83 ? 30.312 -0.046 9.57 1 94.06 83 MET A CA 1
ATOM 675 C C . MET A 1 83 ? 30.75 0.977 8.531 1 94.06 83 MET A C 1
ATOM 677 O O . MET A 1 83 ? 31.25 0.609 7.465 1 94.06 83 MET A O 1
ATOM 681 N N . TRP A 1 84 ? 30.547 2.189 8.797 1 95.81 84 TRP A N 1
ATOM 682 C CA . TRP A 1 84 ? 30.922 3.258 7.883 1 95.81 84 TRP A CA 1
ATOM 683 C C . TRP A 1 84 ? 32.438 3.309 7.707 1 95.81 84 TRP A C 1
ATOM 685 O O . TRP A 1 84 ? 32.938 3.488 6.59 1 95.81 84 TRP A O 1
ATOM 695 N N . ASP A 1 85 ? 33.156 3.102 8.82 1 95.12 85 ASP A N 1
ATOM 696 C CA . ASP A 1 85 ? 34.625 3.078 8.75 1 95.12 85 ASP A CA 1
ATOM 697 C C . ASP A 1 85 ? 35.125 1.929 7.879 1 95.12 85 ASP A C 1
ATOM 699 O O . ASP A 1 85 ? 36.031 2.105 7.066 1 95.12 85 ASP A O 1
ATOM 703 N N . ASP A 1 86 ? 34.531 0.857 8.148 1 94.62 86 ASP A N 1
ATOM 704 C CA . ASP A 1 86 ? 34.938 -0.316 7.367 1 94.62 86 ASP A CA 1
ATOM 705 C C . ASP A 1 86 ? 34.656 -0.096 5.879 1 94.62 86 ASP A C 1
ATOM 707 O O . ASP A 1 86 ? 35.469 -0.485 5.035 1 94.62 86 ASP A O 1
ATOM 711 N N . TRP A 1 87 ? 33.531 0.448 5.586 1 94.19 87 TRP A N 1
ATOM 712 C CA . TRP A 1 87 ? 33.219 0.727 4.191 1 94.19 87 TRP A CA 1
ATOM 713 C C . TRP A 1 87 ? 34.219 1.672 3.57 1 94.19 87 TRP A C 1
ATOM 715 O O . TRP A 1 87 ? 34.656 1.463 2.438 1 94.19 87 TRP A O 1
ATOM 725 N N . GLU A 1 88 ? 34.562 2.768 4.297 1 94 88 GLU A N 1
ATOM 726 C CA . GLU A 1 88 ? 35.562 3.707 3.787 1 94 88 GLU A CA 1
ATOM 727 C C . GLU A 1 88 ? 36.875 2.996 3.445 1 94 88 GLU A C 1
ATOM 729 O O . GLU A 1 88 ? 37.469 3.242 2.391 1 94 88 GLU A O 1
ATOM 734 N N . LYS A 1 89 ? 37.312 2.102 4.332 1 93.38 89 LYS A N 1
ATOM 735 C CA . LYS A 1 89 ? 38.531 1.36 4.113 1 93.38 89 LYS A CA 1
ATOM 736 C C . LYS A 1 89 ? 38.438 0.482 2.869 1 93.38 89 LYS A C 1
ATOM 738 O O . LYS A 1 89 ? 39.375 0.451 2.053 1 93.38 89 LYS A O 1
ATOM 743 N N . ARG A 1 90 ? 37.375 -0.16 2.744 1 91.81 90 ARG A N 1
ATOM 744 C CA . ARG A 1 90 ? 37.188 -1.037 1.594 1 91.81 90 ARG A CA 1
ATOM 745 C C . ARG A 1 90 ? 37.062 -0.232 0.303 1 91.81 90 ARG A C 1
ATOM 747 O O . ARG A 1 90 ? 37.594 -0.648 -0.74 1 91.81 90 ARG A O 1
ATOM 754 N N . PHE A 1 91 ? 36.312 0.854 0.421 1 91.5 91 PHE A N 1
ATOM 755 C CA . PHE A 1 91 ? 36.156 1.729 -0.733 1 91.5 91 PHE A CA 1
ATOM 756 C C . PHE A 1 91 ? 37.5 2.248 -1.219 1 91.5 91 PHE A C 1
ATOM 758 O O . PHE A 1 91 ? 37.781 2.193 -2.414 1 91.5 91 PHE A O 1
ATOM 765 N N . VAL A 1 92 ? 38.375 2.686 -0.324 1 91.38 92 VAL A N 1
ATOM 766 C CA . VAL A 1 92 ? 39.688 3.225 -0.658 1 91.38 92 VAL A CA 1
ATOM 767 C C . VAL A 1 92 ? 40.594 2.104 -1.16 1 91.38 92 VAL A C 1
ATOM 769 O O . VAL A 1 92 ? 41.406 2.314 -2.061 1 91.38 92 VAL A O 1
ATOM 772 N N . ALA A 1 93 ? 40.438 0.952 -0.624 1 90.31 93 ALA A N 1
ATOM 773 C CA . ALA A 1 93 ? 41.25 -0.192 -1.045 1 90.31 93 ALA A CA 1
ATOM 774 C C . ALA A 1 93 ? 40.875 -0.613 -2.469 1 90.31 93 ALA A C 1
ATOM 776 O O . ALA A 1 93 ? 41.781 -0.967 -3.254 1 90.31 93 ALA A O 1
ATOM 777 N N . LYS A 1 94 ? 39.625 -0.587 -2.73 1 88.31 94 LYS A N 1
ATOM 778 C CA . LYS A 1 94 ? 39.188 -0.974 -4.07 1 88.31 94 LYS A CA 1
ATOM 779 C C . LYS A 1 94 ? 39.594 0.073 -5.102 1 88.31 94 LYS A C 1
ATOM 781 O O . LYS A 1 94 ? 40 -0.269 -6.219 1 88.31 94 LYS A O 1
ATOM 786 N N . HIS A 1 95 ? 39.438 1.244 -4.695 1 87.69 95 HIS A N 1
ATOM 787 C CA . HIS A 1 95 ? 39.812 2.332 -5.598 1 87.69 95 HIS A CA 1
ATOM 788 C C . HIS A 1 95 ? 41.094 3.002 -5.168 1 87.69 95 HIS A C 1
ATOM 790 O O . HIS A 1 95 ? 41.125 4.188 -4.824 1 87.69 95 HIS A O 1
ATOM 796 N N . SER A 1 96 ? 42.125 2.307 -5.273 1 83.12 96 SER A N 1
ATOM 797 C CA . SER A 1 96 ? 43.438 2.781 -4.844 1 83.12 96 SER A CA 1
ATOM 798 C C . SER A 1 96 ? 43.938 3.912 -5.734 1 83.12 96 SER A C 1
ATOM 800 O O . SER A 1 96 ? 44.844 4.672 -5.344 1 83.12 96 SER A O 1
ATOM 802 N N . ASP A 1 97 ? 43.281 4.059 -6.844 1 83.88 97 ASP A N 1
ATOM 803 C CA . ASP A 1 97 ? 43.719 5.074 -7.797 1 83.88 97 ASP A CA 1
ATOM 804 C C . ASP A 1 97 ? 43.094 6.43 -7.477 1 83.88 97 ASP A C 1
ATOM 806 O O . ASP A 1 97 ? 43.344 7.406 -8.195 1 83.88 97 ASP A O 1
ATOM 810 N N . LEU A 1 98 ? 42.344 6.523 -6.414 1 86.88 98 LEU A N 1
ATOM 811 C CA . LEU A 1 98 ? 41.781 7.801 -5.988 1 86.88 98 LEU A CA 1
ATOM 812 C C . LEU A 1 98 ? 42.875 8.75 -5.523 1 86.88 98 LEU A C 1
ATOM 814 O O . LEU A 1 98 ? 43.844 8.328 -4.91 1 86.88 98 LEU A O 1
ATOM 818 N N . SER A 1 99 ? 42.75 9.984 -5.891 1 87.19 99 SER A N 1
ATOM 819 C CA . SER A 1 99 ? 43.719 10.984 -5.461 1 87.19 99 SER A CA 1
ATOM 820 C C . SER A 1 99 ? 43.719 11.125 -3.943 1 87.19 99 SER A C 1
ATOM 822 O O . SER A 1 99 ? 42.719 10.852 -3.279 1 87.19 99 SER A O 1
ATOM 824 N N . ASP A 1 100 ? 44.875 11.445 -3.412 1 88.88 100 ASP A N 1
ATOM 825 C CA . ASP A 1 100 ? 45 11.656 -1.973 1 88.88 100 ASP A CA 1
ATOM 826 C C . ASP A 1 100 ? 44.062 12.75 -1.496 1 88.88 100 ASP A C 1
ATOM 828 O O . ASP A 1 100 ? 43.531 12.688 -0.384 1 88.88 100 ASP A O 1
ATOM 832 N N . GLY A 1 101 ? 43.812 13.672 -2.312 1 87.81 101 GLY A N 1
ATOM 833 C CA . GLY A 1 101 ? 42.875 14.711 -1.992 1 87.81 101 GLY A CA 1
ATOM 834 C C . GLY A 1 101 ? 41.438 14.188 -1.824 1 87.81 101 GLY A C 1
ATOM 835 O O . GLY A 1 101 ? 40.75 14.562 -0.884 1 87.81 101 GLY A O 1
ATOM 836 N N . ASP A 1 102 ? 41.125 13.312 -2.652 1 89.69 102 ASP A N 1
ATOM 837 C CA . ASP A 1 102 ? 39.781 12.75 -2.613 1 89.69 102 ASP A CA 1
ATOM 838 C C . ASP A 1 102 ? 39.625 11.82 -1.414 1 89.69 102 ASP A C 1
ATOM 840 O O . ASP A 1 102 ? 38.531 11.797 -0.79 1 89.69 102 ASP A O 1
ATOM 844 N N . LYS A 1 103 ? 40.656 11.125 -1.159 1 91.44 103 LYS A N 1
ATOM 845 C CA . LYS A 1 103 ? 40.625 10.266 0.023 1 91.44 103 LYS A CA 1
ATOM 846 C C . LYS A 1 103 ? 40.438 11.086 1.294 1 91.44 103 LYS A C 1
ATOM 848 O O . LYS A 1 103 ? 39.656 10.711 2.176 1 91.44 103 LYS A O 1
ATOM 853 N N . LYS A 1 104 ? 41.062 12.172 1.333 1 88.69 104 LYS A N 1
ATOM 854 C CA . LYS A 1 104 ? 40.969 13.047 2.496 1 88.69 104 LYS A CA 1
ATOM 855 C C . LYS A 1 104 ? 39.594 13.68 2.582 1 88.69 104 LYS A C 1
ATOM 857 O O . LYS A 1 104 ? 39.031 13.805 3.67 1 88.69 104 LYS A O 1
ATOM 862 N N . LYS A 1 105 ? 39.094 14.039 1.484 1 88 105 LYS A N 1
ATOM 863 C CA . LYS A 1 105 ? 37.75 14.633 1.458 1 88 105 LYS A CA 1
ATOM 864 C C . LYS A 1 105 ? 36.719 13.648 1.988 1 88 105 LYS A C 1
ATOM 866 O O . LYS A 1 105 ? 35.812 14.039 2.752 1 88 105 LYS A O 1
ATOM 871 N N . LEU A 1 106 ? 36.844 12.461 1.547 1 92.44 106 LEU A N 1
ATOM 872 C CA . LEU A 1 106 ? 35.906 11.43 2.008 1 92.44 106 LEU A CA 1
ATOM 873 C C . LEU A 1 106 ? 36.062 11.219 3.512 1 92.44 106 LEU A C 1
ATOM 875 O O . LEU A 1 106 ? 35.031 11.086 4.211 1 92.44 106 LEU A O 1
ATOM 879 N N . HIS A 1 107 ? 37.25 11.203 3.941 1 91.81 107 HIS A N 1
ATOM 880 C CA . HIS A 1 107 ? 37.5 11 5.367 1 91.81 107 HIS A CA 1
ATOM 881 C C . HIS A 1 107 ? 36.938 12.156 6.188 1 91.81 107 HIS A C 1
ATOM 883 O O . HIS A 1 107 ? 36.375 11.945 7.258 1 91.81 107 HIS A O 1
ATOM 889 N N . VAL A 1 108 ? 37.031 13.352 5.699 1 87.56 108 VAL A N 1
ATOM 890 C CA . VAL A 1 108 ? 36.531 14.531 6.395 1 87.56 108 VAL A CA 1
ATOM 891 C C . VAL A 1 108 ? 35 14.531 6.367 1 87.56 108 VAL A C 1
ATOM 893 O O . VAL A 1 108 ? 34.375 14.938 7.34 1 87.56 108 VAL A O 1
ATOM 896 N N . PHE A 1 109 ? 34.5 14.109 5.309 1 89.56 109 PHE A N 1
ATOM 897 C CA . PHE A 1 109 ? 33.062 14.023 5.188 1 89.56 109 PHE A CA 1
ATOM 898 C C . PHE A 1 109 ? 32.469 13.078 6.227 1 89.56 109 PHE A C 1
ATOM 900 O O . PHE A 1 109 ? 31.438 13.359 6.824 1 89.56 109 PHE A O 1
ATOM 907 N N . LEU A 1 110 ? 33.188 12.008 6.453 1 93.31 110 LEU A N 1
ATOM 908 C CA . LEU A 1 110 ? 32.719 10.977 7.367 1 93.31 110 LEU A CA 1
ATOM 909 C C . LEU A 1 110 ? 33.031 11.352 8.812 1 93.31 110 LEU A C 1
ATOM 911 O O . LEU A 1 110 ? 32.125 11.281 9.672 1 93.31 110 LEU A O 1
ATOM 915 N N . ASN A 1 111 ? 34.188 11.828 9.148 1 90.38 111 ASN A N 1
ATOM 916 C CA . ASN A 1 111 ? 34.656 11.992 10.523 1 90.38 111 ASN A CA 1
ATOM 917 C C . ASN A 1 111 ? 34.781 13.461 10.914 1 90.38 111 ASN A C 1
ATOM 919 O O . ASN A 1 111 ? 34.875 13.797 12.094 1 90.38 111 ASN A O 1
ATOM 923 N N . GLY A 1 112 ? 34.719 14.305 9.922 1 83.75 112 GLY A N 1
ATOM 924 C CA . GLY A 1 112 ? 35 15.703 10.211 1 83.75 112 GLY A CA 1
ATOM 925 C C . GLY A 1 112 ? 36.469 16.062 10.078 1 83.75 112 GLY A C 1
ATOM 926 O O . GLY A 1 112 ? 37.312 15.18 9.914 1 83.75 112 GLY A O 1
ATOM 927 N N . PRO A 1 113 ? 36.719 17.344 10.148 1 77.75 113 PRO A N 1
ATOM 928 C CA . PRO A 1 113 ? 38.094 17.797 9.969 1 77.75 113 PRO A CA 1
ATOM 929 C C . PRO A 1 113 ? 39 17.453 11.172 1 77.75 113 PRO A C 1
ATOM 931 O O . PRO A 1 113 ? 38.531 17.5 12.312 1 77.75 113 PRO A O 1
ATOM 934 N N . GLU A 1 114 ? 40.281 16.75 10.93 1 72.75 114 GLU A N 1
ATOM 935 C CA . GLU A 1 114 ? 41.312 16.516 11.945 1 72.75 114 GLU A CA 1
ATOM 936 C C . GLU A 1 114 ? 42.531 17.375 11.711 1 72.75 114 GLU A C 1
ATOM 938 O O . GLU A 1 114 ? 43.25 17.203 10.711 1 72.75 114 GLU A O 1
ATOM 943 N N . PRO A 1 115 ? 42.938 18.312 12.609 1 65.12 115 PRO A N 1
ATOM 944 C CA . PRO A 1 115 ? 42.344 18.688 13.898 1 65.12 115 PRO A CA 1
ATOM 945 C C . PRO A 1 115 ? 41 19.391 13.75 1 65.12 115 PRO A C 1
ATOM 947 O O . PRO A 1 115 ? 40.688 19.938 12.68 1 65.12 115 PRO A O 1
ATOM 950 N N . GLN A 1 116 ? 40.125 19.188 14.711 1 66.69 116 GLN A N 1
ATOM 951 C CA . GLN A 1 116 ? 38.812 19.828 14.719 1 66.69 116 GLN A CA 1
ATOM 952 C C . GLN A 1 116 ? 38.938 21.344 14.57 1 66.69 116 GLN A C 1
ATOM 954 O O . GLN A 1 116 ? 38.844 22.078 15.555 1 66.69 116 GLN A O 1
ATOM 959 N N . GLN A 1 117 ? 39.406 21.828 13.25 1 75.5 117 GLN A N 1
ATOM 960 C CA . GLN A 1 117 ? 39.531 23.25 12.945 1 75.5 117 GLN A CA 1
ATOM 961 C C . GLN A 1 117 ? 38.75 23.609 11.68 1 75.5 117 GLN A C 1
ATOM 963 O O . GLN A 1 117 ? 38.75 22.844 10.719 1 75.5 117 GLN A O 1
ATOM 968 N N . TRP A 1 118 ? 37.969 24.547 11.766 1 80.44 118 TRP A N 1
ATOM 969 C CA . TRP A 1 118 ? 37.25 25.109 10.625 1 80.44 118 TRP A CA 1
ATOM 970 C C . TRP A 1 118 ? 37.844 26.438 10.211 1 80.44 118 TRP A C 1
ATOM 972 O O . TRP A 1 118 ? 38.156 27.281 11.055 1 80.44 118 TRP A O 1
ATOM 982 N N . THR A 1 119 ? 38.25 26.5 8.891 1 81.69 119 THR A N 1
ATOM 983 C CA . THR A 1 119 ? 38.969 27.703 8.445 1 81.69 119 THR A CA 1
ATOM 984 C C . THR A 1 119 ? 38.25 28.312 7.23 1 81.69 119 THR A C 1
ATOM 986 O O . THR A 1 119 ? 37.531 27.625 6.512 1 81.69 119 THR A O 1
ATOM 989 N N . ARG A 1 120 ? 38.281 29.531 7.16 1 85.94 120 ARG A N 1
ATOM 990 C CA . ARG A 1 120 ? 37.875 30.266 5.969 1 85.94 120 ARG A CA 1
ATOM 991 C C . ARG A 1 120 ? 38.875 31.359 5.617 1 85.94 120 ARG A C 1
ATOM 993 O O . ARG A 1 120 ? 39.562 31.891 6.496 1 85.94 120 ARG A O 1
ATOM 1000 N N . ASN A 1 121 ? 38.938 31.688 4.32 1 86.81 121 ASN A N 1
ATOM 1001 C CA . ASN A 1 121 ? 39.875 32.688 3.854 1 86.81 121 ASN A CA 1
ATOM 1002 C C . ASN A 1 121 ? 39.406 34.094 4.23 1 86.81 121 ASN A C 1
ATOM 1004 O O . ASN A 1 121 ? 38.219 34.406 4.16 1 86.81 121 ASN A O 1
ATOM 1008 N N . LEU A 1 122 ? 40.375 34.844 4.82 1 89.19 122 LEU A N 1
ATOM 1009 C CA . LEU A 1 122 ? 40.219 36.25 5.125 1 89.19 122 LEU A CA 1
ATOM 1010 C C . LEU A 1 122 ? 41.5 37 4.945 1 89.19 122 LEU A C 1
ATOM 1012 O O . LEU A 1 122 ? 42.5 36.719 5.609 1 89.19 122 LEU A O 1
ATOM 1016 N N . ALA A 1 123 ? 41.469 37.875 3.99 1 85.75 123 ALA A N 1
ATOM 1017 C CA . ALA A 1 123 ? 42.688 38.594 3.613 1 85.75 123 ALA A CA 1
ATOM 1018 C C . ALA A 1 123 ? 43.219 39.438 4.77 1 85.75 123 ALA A C 1
ATOM 1020 O O . ALA A 1 123 ? 44.406 39.375 5.082 1 85.75 123 ALA A O 1
ATOM 1021 N N . GLU A 1 124 ? 42.344 40.281 5.336 1 86.69 124 GLU A N 1
ATOM 1022 C CA . GLU A 1 124 ? 42.75 41.156 6.422 1 86.69 124 GLU A CA 1
ATOM 1023 C C . GLU A 1 124 ? 41.594 41.406 7.391 1 86.69 124 GLU A C 1
ATOM 1025 O O . GLU A 1 124 ? 40.438 41.469 6.977 1 86.69 124 GLU A O 1
ATOM 1030 N N . LEU A 1 125 ? 41.938 41.438 8.703 1 89.19 125 LEU A N 1
ATOM 1031 C CA . LEU A 1 125 ? 40.969 41.781 9.719 1 89.19 125 LEU A CA 1
ATOM 1032 C C . LEU A 1 125 ? 40.656 43.25 9.703 1 89.19 125 LEU A C 1
ATOM 1034 O O . LEU A 1 125 ? 41.562 44.094 9.617 1 89.19 125 LEU A O 1
ATOM 1038 N N . PRO A 1 126 ? 39.375 43.562 9.703 1 87.31 126 PRO A N 1
ATOM 1039 C CA . PRO A 1 126 ? 39.062 44.969 9.781 1 87.31 126 PRO A CA 1
ATOM 1040 C C . PRO A 1 126 ? 39.656 45.656 11.016 1 87.31 126 PRO A C 1
ATOM 1042 O O . PRO A 1 126 ? 39.844 45 12.047 1 87.31 126 PRO A O 1
ATOM 1045 N N . PRO A 1 127 ? 40 47 10.805 1 83.06 127 PRO A N 1
ATOM 1046 C CA . PRO A 1 127 ? 40.594 47.719 11.93 1 83.06 127 PRO A CA 1
ATOM 1047 C C . PRO A 1 127 ? 39.688 47.75 13.156 1 83.06 127 PRO A C 1
ATOM 1049 O O . PRO A 1 127 ? 38.469 47.906 13.023 1 83.06 127 PRO A O 1
ATOM 1052 N N . GLY A 1 128 ? 40.219 47.344 14.383 1 81.69 128 GLY A N 1
ATOM 1053 C CA . GLY A 1 128 ? 39.5 47.438 15.641 1 81.69 128 GLY A CA 1
ATOM 1054 C C . GLY A 1 128 ? 38.844 46.125 16.031 1 81.69 128 GLY A C 1
ATOM 1055 O O . GLY A 1 128 ? 38.312 46 17.141 1 81.69 128 GLY A O 1
ATOM 1056 N N . VAL A 1 129 ? 38.812 45.188 15.094 1 86.81 129 VAL A N 1
ATOM 1057 C CA . VAL A 1 129 ? 38.125 43.938 15.375 1 86.81 129 VAL A CA 1
ATOM 1058 C C . VAL A 1 129 ? 39.125 42.906 15.945 1 86.81 129 VAL A C 1
ATOM 1060 O O . VAL A 1 129 ? 40.188 42.688 15.375 1 86.81 129 VAL A O 1
ATOM 1063 N N . ASP A 1 130 ? 38.781 42.438 17.141 1 85.12 130 ASP A N 1
ATOM 1064 C CA . ASP A 1 130 ? 39.562 41.344 17.766 1 85.12 130 ASP A CA 1
ATOM 1065 C C . ASP A 1 130 ? 38.688 40.125 18 1 85.12 130 ASP A C 1
ATOM 1067 O O . ASP A 1 130 ? 37.938 40.062 19 1 85.12 130 ASP A O 1
ATOM 1071 N N . VAL A 1 131 ? 38.844 39.188 17.125 1 88.19 131 VAL A N 1
ATOM 1072 C CA . VAL A 1 131 ? 38 38 17.156 1 88.19 131 VAL A CA 1
ATOM 1073 C C . VAL A 1 131 ? 38.375 37.156 18.359 1 88.19 131 VAL A C 1
ATOM 1075 O O . VAL A 1 131 ? 37.531 36.531 18.984 1 88.19 131 VAL A O 1
ATOM 1078 N N . THR A 1 132 ? 39.688 37.125 18.719 1 85.75 132 THR A N 1
ATOM 1079 C CA . THR A 1 132 ? 40.156 36.281 19.797 1 85.75 132 THR A CA 1
ATOM 1080 C C . THR A 1 132 ? 39.719 36.812 21.156 1 85.75 132 THR A C 1
ATOM 1082 O O . THR A 1 132 ? 39.469 36.031 22.094 1 85.75 132 THR A O 1
ATOM 1085 N N . ALA A 1 133 ? 39.5 38.062 21.172 1 82.56 133 ALA A N 1
ATOM 1086 C CA . ALA A 1 133 ? 39.031 38.656 22.406 1 82.56 133 ALA A CA 1
ATOM 1087 C C . ALA A 1 133 ? 37.531 38.344 22.625 1 82.56 133 ALA A C 1
ATOM 1089 O O . ALA A 1 133 ? 37.094 38.25 23.781 1 82.56 133 ALA A O 1
ATOM 1090 N N . THR A 1 134 ? 36.875 38.156 21.594 1 85.44 134 THR A N 1
ATOM 1091 C CA . THR A 1 134 ? 35.438 37.812 21.719 1 85.44 134 THR A CA 1
ATOM 1092 C C . THR A 1 134 ? 35.281 36.344 22.109 1 85.44 134 THR A C 1
ATOM 1094 O O . THR A 1 134 ? 34.562 36.031 23.062 1 85.44 134 THR A O 1
ATOM 1097 N N . TYR A 1 135 ? 35.906 35.562 21.297 1 86.31 135 TYR A N 1
ATOM 1098 C CA . TYR A 1 135 ? 35.938 34.125 21.609 1 86.31 135 TYR A CA 1
ATOM 1099 C C . TYR A 1 135 ? 37.344 33.562 21.5 1 86.31 135 TYR A C 1
ATOM 1101 O O . TYR A 1 135 ? 37.969 33.625 20.438 1 86.31 135 TYR A O 1
ATOM 1109 N N . LYS A 1 136 ? 37.781 32.938 22.5 1 85.31 136 LYS A N 1
ATOM 1110 C CA . LYS A 1 136 ? 39.156 32.438 22.578 1 85.31 136 LYS A CA 1
ATOM 1111 C C . LYS A 1 136 ? 39.406 31.344 21.547 1 85.31 136 LYS A C 1
ATOM 1113 O O . LYS A 1 136 ? 40.531 31.125 21.109 1 85.31 136 LYS A O 1
ATOM 1118 N N . PHE A 1 137 ? 38.344 30.781 21.125 1 86.88 137 PHE A N 1
ATOM 1119 C CA . PHE A 1 137 ? 38.531 29.641 20.234 1 86.88 137 PHE A CA 1
ATOM 1120 C C . PHE A 1 137 ? 38.469 30.094 18.781 1 86.88 137 PHE A C 1
ATOM 1122 O O . PHE A 1 137 ? 38.594 29.281 17.859 1 86.88 137 PHE A O 1
ATOM 1129 N N . VAL A 1 138 ? 38.281 31.297 18.531 1 89.19 138 VAL A N 1
ATOM 1130 C CA . VAL A 1 138 ? 38.344 31.859 17.188 1 89.19 138 VAL A CA 1
ATOM 1131 C C . VAL A 1 138 ? 39.594 32.719 17.031 1 89.19 138 VAL A C 1
ATOM 1133 O O . VAL A 1 138 ? 39.812 33.656 17.812 1 89.19 138 VAL A O 1
ATOM 1136 N N . THR A 1 139 ? 40.469 32.375 16.062 1 88.06 139 THR A N 1
ATOM 1137 C CA . THR A 1 139 ? 41.719 33.094 15.859 1 88.06 139 THR A CA 1
ATOM 1138 C C . THR A 1 139 ? 41.906 33.438 14.383 1 88.06 139 THR A C 1
ATOM 1140 O O . THR A 1 139 ? 41.344 32.781 13.508 1 88.06 139 THR A O 1
ATOM 1143 N N . TYR A 1 140 ? 42.5 34.594 14.141 1 90.31 140 TYR A N 1
ATOM 1144 C CA . TYR A 1 140 ? 42.875 34.969 12.789 1 90.31 140 TYR A CA 1
ATOM 1145 C C . TYR A 1 140 ? 44.375 34.781 12.586 1 90.31 140 TYR A C 1
ATOM 1147 O O . TYR A 1 140 ? 45.188 35.312 13.352 1 90.31 140 TYR A O 1
ATOM 1155 N N . ASP A 1 141 ? 44.688 33.938 11.609 1 85.75 141 ASP A N 1
ATOM 1156 C CA . ASP A 1 141 ? 46.094 33.688 11.234 1 85.75 141 ASP A CA 1
ATOM 1157 C C . ASP A 1 141 ? 46.531 34.656 10.133 1 85.75 141 ASP A C 1
ATOM 1159 O O . ASP A 1 141 ? 46.156 34.5 8.969 1 85.75 141 ASP A O 1
ATOM 1163 N N . PRO A 1 142 ? 47.375 35.625 10.391 1 86.19 142 PRO A N 1
ATOM 1164 C CA . PRO A 1 142 ? 47.781 36.625 9.398 1 86.19 142 PRO A CA 1
ATOM 1165 C C . PRO A 1 142 ? 48.719 36.031 8.328 1 86.19 142 PRO A C 1
ATOM 1167 O O . PRO A 1 142 ? 48.75 36.562 7.207 1 86.19 142 PRO A O 1
ATOM 1170 N N . GLU A 1 143 ? 49.469 35.094 8.648 1 87.06 143 GLU A N 1
ATOM 1171 C CA . GLU A 1 143 ? 50.375 34.5 7.684 1 87.06 143 GLU A CA 1
ATOM 1172 C C . GLU A 1 143 ? 49.625 33.719 6.598 1 87.06 143 GLU A C 1
ATOM 1174 O O . GLU A 1 143 ? 49.938 33.844 5.414 1 87.06 143 GLU A O 1
ATOM 1179 N N . LYS A 1 144 ? 48.656 33.062 7.094 1 87.44 144 LYS A N 1
ATOM 1180 C CA . LYS A 1 144 ? 47.938 32.25 6.141 1 87.44 144 LYS A CA 1
ATOM 1181 C C . LYS A 1 144 ? 46.656 32.938 5.652 1 87.44 144 LYS A C 1
ATOM 1183 O O . LYS A 1 144 ? 46 32.469 4.723 1 87.44 144 LYS A O 1
ATOM 1188 N N . LYS A 1 145 ? 46.312 34.062 6.254 1 87.12 145 LYS A N 1
ATOM 1189 C CA . LYS A 1 145 ? 45.156 34.875 5.898 1 87.12 145 LYS A CA 1
ATOM 1190 C C . LYS A 1 145 ? 43.844 34.062 6.016 1 87.12 145 LYS A C 1
ATOM 1192 O O . LYS A 1 145 ? 43.062 34 5.078 1 87.12 145 LYS A O 1
ATOM 1197 N N . ARG A 1 146 ? 43.781 33.406 7.203 1 89.94 146 ARG A N 1
ATOM 1198 C CA . ARG A 1 146 ? 42.625 32.531 7.414 1 89.94 146 ARG A CA 1
ATOM 1199 C C . ARG A 1 146 ? 42.031 32.75 8.805 1 89.94 146 ARG A C 1
ATOM 1201 O O . ARG A 1 146 ? 42.75 33.062 9.75 1 89.94 146 ARG A O 1
ATOM 1208 N N . LEU A 1 147 ? 40.75 32.75 8.859 1 89 147 LEU A N 1
ATOM 1209 C CA . LEU A 1 147 ? 40 32.688 10.117 1 89 147 LEU A CA 1
ATOM 1210 C C . LEU A 1 147 ? 39.844 31.266 10.594 1 89 147 LEU A C 1
ATOM 1212 O O . LEU A 1 147 ? 39.438 30.391 9.828 1 89 147 LEU A O 1
ATOM 1216 N N . VAL A 1 148 ? 40.25 30.984 11.836 1 87.25 148 VAL A N 1
ATOM 1217 C CA . VAL A 1 148 ? 40.281 29.609 12.32 1 87.25 148 VAL A CA 1
ATOM 1218 C C . VAL A 1 148 ? 39.469 29.5 13.609 1 87.25 148 VAL A C 1
ATOM 1220 O O . VAL A 1 148 ? 39.531 30.375 14.461 1 87.25 148 VAL A O 1
ATOM 1223 N N . THR A 1 149 ? 38.625 28.516 13.664 1 87.12 149 THR A N 1
ATOM 1224 C CA . THR A 1 149 ? 37.938 28.188 14.906 1 87.12 149 THR A CA 1
ATOM 1225 C C . THR A 1 149 ? 38.219 26.75 15.32 1 87.12 149 THR A C 1
ATOM 1227 O O . THR A 1 149 ? 38.281 25.859 14.477 1 87.12 149 THR A O 1
ATOM 1230 N N . THR A 1 150 ? 38.406 26.547 16.594 1 79.88 150 THR A N 1
ATOM 1231 C CA . THR A 1 150 ? 38.75 25.219 17.094 1 79.88 150 THR A CA 1
ATOM 1232 C C . THR A 1 150 ? 37.531 24.469 17.562 1 79.88 150 THR A C 1
ATOM 1234 O O . THR A 1 150 ? 37.594 23.281 17.906 1 79.88 150 THR A O 1
ATOM 1237 N N . ARG A 1 151 ? 36.531 25.219 17.703 1 77.69 151 ARG A N 1
ATOM 1238 C CA . ARG A 1 151 ? 35.25 24.594 18.047 1 77.69 151 ARG A CA 1
ATOM 1239 C C . ARG A 1 151 ? 34.125 25.109 17.156 1 77.69 151 ARG A C 1
ATOM 1241 O O . ARG A 1 151 ? 34.25 26.188 16.562 1 77.69 151 ARG A O 1
ATOM 1248 N N . ARG A 1 152 ? 33.094 24.328 16.984 1 78.38 152 ARG A N 1
ATOM 1249 C CA . ARG A 1 152 ? 31.969 24.719 16.125 1 78.38 152 ARG A CA 1
ATOM 1250 C C . ARG A 1 152 ? 31.25 25.938 16.703 1 78.38 152 ARG A C 1
ATOM 1252 O O . ARG A 1 152 ? 30.969 25.984 17.906 1 78.38 152 ARG A O 1
ATOM 1259 N N . LEU A 1 153 ? 30.969 26.797 15.773 1 81 153 LEU A N 1
ATOM 1260 C CA . LEU A 1 153 ? 30.297 28.031 16.188 1 81 153 LEU A CA 1
ATOM 1261 C C . LEU A 1 153 ? 28.781 27.828 16.25 1 81 153 LEU A C 1
ATOM 1263 O O . LEU A 1 153 ? 28.188 27.266 15.336 1 81 153 LEU A O 1
ATOM 1267 N N . LEU A 1 154 ? 28.219 28.203 17.328 1 80.81 154 LEU A N 1
ATOM 1268 C CA . LEU A 1 154 ? 26.766 28.25 17.453 1 80.81 154 LEU A CA 1
ATOM 1269 C C . LEU A 1 154 ? 26.188 29.469 16.75 1 80.81 154 LEU A C 1
ATOM 1271 O O . LEU A 1 154 ? 26.891 30.453 16.531 1 80.81 154 LEU A O 1
ATOM 1275 N N . PRO A 1 155 ? 25 29.297 16.344 1 81.5 155 PRO A N 1
ATOM 1276 C CA . PRO A 1 155 ? 24.406 30.438 15.648 1 81.5 155 PRO A CA 1
ATOM 1277 C C . PRO A 1 155 ? 24.484 31.734 16.453 1 81.5 155 PRO A C 1
ATOM 1279 O O . PRO A 1 155 ? 24.734 32.812 15.883 1 81.5 155 PRO A O 1
ATOM 1282 N N . ARG A 1 156 ? 24.344 31.672 17.703 1 82.31 156 ARG A N 1
ATOM 1283 C CA . ARG A 1 156 ? 24.438 32.844 18.547 1 82.31 156 ARG A CA 1
ATOM 1284 C C . ARG A 1 156 ? 25.844 33.438 18.516 1 82.31 156 ARG A C 1
ATOM 1286 O O . ARG A 1 156 ? 26.016 34.656 18.516 1 82.31 156 ARG A O 1
ATOM 1293 N N . GLU A 1 157 ? 26.797 32.562 18.391 1 85.5 157 GLU A N 1
ATOM 1294 C CA . GLU A 1 157 ? 28.188 33 18.359 1 85.5 157 GLU A CA 1
ATOM 1295 C C . GLU A 1 157 ? 28.547 33.625 17.016 1 85.5 157 GLU A C 1
ATOM 1297 O O . GLU A 1 157 ? 29.297 34.625 16.969 1 85.5 157 GLU A O 1
ATOM 1302 N N . VAL A 1 158 ? 27.938 33.062 16.031 1 88.62 158 VAL A N 1
ATOM 1303 C CA . VAL A 1 158 ? 28.141 33.625 14.703 1 88.62 158 VAL A CA 1
ATOM 1304 C C . VAL A 1 158 ? 27.562 35.031 14.656 1 88.62 158 VAL A C 1
ATOM 1306 O O . VAL A 1 158 ? 28.219 35.969 14.156 1 88.62 158 VAL A O 1
ATOM 1309 N N . ASN A 1 159 ? 26.422 35.188 15.219 1 87.88 159 ASN A N 1
ATOM 1310 C CA . ASN A 1 159 ? 25.781 36.5 15.234 1 87.88 159 ASN A CA 1
ATOM 1311 C C . ASN A 1 159 ? 26.594 37.5 16.031 1 87.88 159 ASN A C 1
ATOM 1313 O O . ASN A 1 159 ? 26.703 38.656 15.648 1 87.88 159 ASN A O 1
ATOM 1317 N N . LYS A 1 160 ? 27.172 37.062 17.078 1 88.69 160 LYS A N 1
ATOM 1318 C CA . LYS A 1 160 ? 28 37.969 17.891 1 88.69 160 LYS A CA 1
ATOM 1319 C C . LYS A 1 160 ? 29.25 38.375 17.125 1 88.69 160 LYS A C 1
ATOM 1321 O O . LYS A 1 160 ? 29.688 39.531 17.219 1 88.69 160 LYS A O 1
ATOM 1326 N N . LEU A 1 161 ? 29.797 37.5 16.391 1 90.81 161 LEU A N 1
ATOM 1327 C CA . LEU A 1 161 ? 30.984 37.812 15.602 1 90.81 161 LEU A CA 1
ATOM 1328 C C . LEU A 1 161 ? 30.625 38.75 14.453 1 90.81 161 LEU A C 1
ATOM 1330 O O . LEU A 1 161 ? 31.422 39.625 14.102 1 90.81 161 LEU A O 1
ATOM 1334 N N . LEU A 1 162 ? 29.484 38.594 13.922 1 90.44 162 LEU A N 1
ATOM 1335 C CA . LEU A 1 162 ? 29.031 39.438 12.828 1 90.44 162 LEU A CA 1
ATOM 1336 C C . LEU A 1 162 ? 28.766 40.844 13.328 1 90.44 162 LEU A C 1
ATOM 1338 O O . LEU A 1 162 ? 29 41.812 12.602 1 90.44 162 LEU A O 1
ATOM 1342 N N . ALA A 1 163 ? 28.406 40.938 14.547 1 88.56 163 ALA A N 1
ATOM 1343 C CA . ALA A 1 163 ? 28.016 42.25 15.133 1 88.56 163 ALA A CA 1
ATOM 1344 C C . ALA A 1 163 ? 29.25 43.062 15.469 1 88.56 163 ALA A C 1
ATOM 1346 O O . ALA A 1 163 ? 29.141 44.25 15.789 1 88.56 163 ALA A O 1
ATOM 1347 N N . LEU A 1 164 ? 30.422 42.5 15.344 1 88.69 164 LEU A N 1
ATOM 1348 C CA . LEU A 1 164 ? 31.641 43.25 15.664 1 88.69 164 LEU A CA 1
ATOM 1349 C C . LEU A 1 164 ? 31.906 44.344 14.641 1 88.69 164 LEU A C 1
ATOM 1351 O O . LEU A 1 164 ? 32.625 45.281 14.922 1 88.69 164 LEU A O 1
ATOM 1355 N N . VAL A 1 165 ? 31.344 44.094 13.422 1 87.31 165 VAL A N 1
ATOM 1356 C CA . VAL A 1 165 ? 31.547 45.062 12.367 1 87.31 165 VAL A CA 1
ATOM 1357 C C . VAL A 1 165 ? 30.203 45.562 11.836 1 87.31 165 VAL A C 1
ATOM 1359 O O . VAL A 1 165 ? 29.219 44.812 11.859 1 87.31 165 VAL A O 1
ATOM 1362 N N . GLU A 1 166 ? 30.156 46.844 11.484 1 83.94 166 GLU A N 1
ATOM 1363 C CA . GLU A 1 166 ? 28.953 47.406 10.875 1 83.94 166 GLU A CA 1
ATOM 1364 C C . GLU A 1 166 ? 29.203 47.781 9.414 1 83.94 166 GLU A C 1
ATOM 1366 O O . GLU A 1 166 ? 30.156 48.5 9.109 1 83.94 166 GLU A O 1
ATOM 1371 N N . VAL A 1 167 ? 28.5 47.156 8.547 1 84.25 167 VAL A N 1
ATOM 1372 C CA . VAL A 1 167 ? 28.609 47.438 7.125 1 84.25 167 VAL A CA 1
ATOM 1373 C C . VAL A 1 167 ? 27.594 48.531 6.742 1 84.25 167 VAL A C 1
ATOM 1375 O O . VAL A 1 167 ? 26.406 48.375 6.992 1 84.25 167 VAL A O 1
ATOM 1378 N N . LYS A 1 168 ? 28.219 49.656 6.25 1 80.56 168 LYS A N 1
ATOM 1379 C CA . LYS A 1 168 ? 27.359 50.75 5.812 1 80.56 168 LYS A CA 1
ATOM 1380 C C . LYS A 1 168 ? 26.891 50.531 4.375 1 80.56 168 LYS A C 1
ATOM 1382 O O . LYS A 1 168 ? 27.641 50.062 3.531 1 80.56 168 LYS A O 1
ATOM 1387 N N . LYS A 1 169 ? 25.688 50.75 4.062 1 83.19 169 LYS A N 1
ATOM 1388 C CA . LYS A 1 169 ? 25.094 50.562 2.74 1 83.19 169 LYS A CA 1
ATOM 1389 C C . LYS A 1 169 ? 25.641 51.594 1.75 1 83.19 169 LYS A C 1
ATOM 1391 O O . LYS A 1 169 ? 25.969 51.25 0.61 1 83.19 169 LYS A O 1
ATOM 1396 N N . ASP A 1 170 ? 25.812 52.812 2.281 1 82.12 170 ASP A N 1
ATOM 1397 C CA . ASP A 1 170 ? 26.297 53.875 1.417 1 82.12 170 ASP A CA 1
ATOM 1398 C C . ASP A 1 170 ? 27.547 54.562 2.018 1 82.12 170 ASP A C 1
ATOM 1400 O O . ASP A 1 170 ? 27.438 55.625 2.639 1 82.12 170 ASP A O 1
ATOM 1404 N N . PRO A 1 171 ? 28.75 53.844 1.918 1 81.19 171 PRO A N 1
ATOM 1405 C CA . PRO A 1 171 ? 29.953 54.406 2.525 1 81.19 171 PRO A CA 1
ATOM 1406 C C . PRO A 1 171 ? 30.531 55.562 1.728 1 81.19 171 PRO A C 1
ATOM 1408 O O . PRO A 1 171 ? 30.359 55.625 0.506 1 81.19 171 PRO A O 1
ATOM 1411 N N . THR A 1 172 ? 31 56.562 2.377 1 83.75 172 THR A N 1
ATOM 1412 C CA . THR A 1 172 ? 31.719 57.656 1.733 1 83.75 172 THR A CA 1
ATOM 1413 C C . THR A 1 172 ? 33 57.156 1.103 1 83.75 172 THR A C 1
ATOM 1415 O O . THR A 1 172 ? 33.438 56.031 1.37 1 83.75 172 THR A O 1
ATOM 1418 N N . GLU A 1 173 ? 33.594 57.844 0.238 1 81.69 173 GLU A N 1
ATOM 1419 C CA . GLU A 1 173 ? 34.812 57.469 -0.48 1 81.69 173 GLU A CA 1
ATOM 1420 C C . GLU A 1 173 ? 35.938 57.125 0.486 1 81.69 173 GLU A C 1
ATOM 1422 O O . GLU A 1 173 ? 36.719 56.219 0.234 1 81.69 173 GLU A O 1
ATOM 1427 N N . GLU A 1 174 ? 35.938 57.844 1.7 1 82 174 GLU A N 1
ATOM 1428 C CA . GLU A 1 174 ? 37 57.625 2.688 1 82 174 GLU A CA 1
ATOM 1429 C C . GLU A 1 174 ? 36.75 56.344 3.488 1 82 174 GLU A C 1
ATOM 1431 O O . GLU A 1 174 ? 37.719 55.688 3.918 1 82 174 GLU A O 1
ATOM 1436 N N . GLU A 1 175 ? 35.594 56.062 3.514 1 81.88 175 GLU A N 1
ATOM 1437 C CA . GLU A 1 175 ? 35.219 54.906 4.355 1 81.88 175 GLU A CA 1
ATOM 1438 C C . GLU A 1 175 ? 35.156 53.625 3.545 1 81.88 175 GLU A C 1
ATOM 1440 O O . GLU A 1 175 ? 35 52.531 4.109 1 81.88 175 GLU A O 1
ATOM 1445 N N . ARG A 1 176 ? 35.312 53.656 2.314 1 86.75 176 ARG A N 1
ATOM 1446 C CA . ARG A 1 176 ? 35.094 52.531 1.412 1 86.75 176 ARG A CA 1
ATOM 1447 C C . ARG A 1 176 ? 36.062 51.406 1.722 1 86.75 176 ARG A C 1
ATOM 1449 O O . ARG A 1 176 ? 35.656 50.25 1.809 1 86.75 176 ARG A O 1
ATOM 1456 N N . PRO A 1 177 ? 37.344 51.781 1.88 1 85.56 177 PRO A N 1
ATOM 1457 C CA . PRO A 1 177 ? 38.25 50.656 2.143 1 85.56 177 PRO A CA 1
ATOM 1458 C C . PRO A 1 177 ? 37.906 49.906 3.43 1 85.56 177 PRO A C 1
ATOM 1460 O O . PRO A 1 177 ? 37.938 48.688 3.457 1 85.56 177 PRO A O 1
ATOM 1463 N N . ALA A 1 178 ? 37.625 50.594 4.387 1 84.44 178 ALA A N 1
ATOM 1464 C CA . ALA A 1 178 ? 37.25 49.969 5.652 1 84.44 178 ALA A CA 1
ATOM 1465 C C . ALA A 1 178 ? 35.938 49.188 5.523 1 84.44 178 ALA A C 1
ATOM 1467 O O . ALA A 1 178 ? 35.781 48.125 6.113 1 84.44 178 ALA A O 1
ATOM 1468 N N . ASN A 1 179 ? 35.062 49.688 4.797 1 89.19 179 ASN A N 1
ATOM 1469 C CA . ASN A 1 179 ? 33.812 49 4.578 1 89.19 179 ASN A CA 1
ATOM 1470 C C . ASN A 1 179 ? 33.969 47.719 3.775 1 89.19 179 ASN A C 1
ATOM 1472 O O . ASN A 1 179 ? 33.25 46.719 4.012 1 89.19 179 ASN A O 1
ATOM 1476 N N . ASP A 1 180 ? 34.844 47.75 2.867 1 88.81 180 ASP A N 1
ATOM 1477 C CA . ASP A 1 180 ? 35.125 46.562 2.094 1 88.81 180 ASP A CA 1
ATOM 1478 C C . ASP A 1 180 ? 35.719 45.469 2.973 1 88.81 180 ASP A C 1
ATOM 1480 O O . ASP A 1 180 ? 35.406 44.281 2.816 1 88.81 180 ASP A O 1
ATOM 1484 N N . LEU A 1 181 ? 36.594 45.844 3.826 1 88.81 181 LEU A N 1
ATOM 1485 C CA . LEU A 1 181 ? 37.156 44.906 4.762 1 88.81 181 LEU A CA 1
ATOM 1486 C C . LEU A 1 181 ? 36.094 44.344 5.688 1 88.81 181 LEU A C 1
ATOM 1488 O O . LEU A 1 181 ? 36.125 43.156 6.016 1 88.81 181 LEU A O 1
ATOM 1492 N N . ALA A 1 182 ? 35.25 45.156 6.051 1 90.06 182 ALA A N 1
ATOM 1493 C CA . ALA A 1 182 ? 34.125 44.719 6.902 1 90.06 182 ALA A CA 1
ATOM 1494 C C . ALA A 1 182 ? 33.219 43.75 6.164 1 90.06 182 ALA A C 1
ATOM 1496 O O . ALA A 1 182 ? 32.781 42.75 6.734 1 90.06 182 ALA A O 1
ATOM 1497 N N . LYS A 1 183 ? 32.969 44.031 4.953 1 90.25 183 LYS A N 1
ATOM 1498 C CA . LYS A 1 183 ? 32.156 43.125 4.141 1 90.25 183 LYS A CA 1
ATOM 1499 C C . LYS A 1 183 ? 32.812 41.75 3.973 1 90.25 183 LYS A C 1
ATOM 1501 O O . LYS A 1 183 ? 32.156 40.719 4.051 1 90.25 183 LYS A O 1
ATOM 1506 N N . ALA A 1 184 ? 34.062 41.844 3.738 1 90.5 184 ALA A N 1
ATOM 1507 C CA . ALA A 1 184 ? 34.844 40.594 3.584 1 90.5 184 ALA A CA 1
ATOM 1508 C C . ALA A 1 184 ? 34.844 39.781 4.883 1 90.5 184 ALA A C 1
ATOM 1510 O O . ALA A 1 184 ? 34.75 38.562 4.855 1 90.5 184 ALA A O 1
ATOM 1511 N N . TYR A 1 185 ? 34.969 40.5 5.914 1 92.06 185 TYR A N 1
ATOM 1512 C CA . TYR A 1 185 ? 34.906 39.875 7.223 1 92.06 185 TYR A CA 1
ATOM 1513 C C . TYR A 1 185 ? 33.562 39.219 7.461 1 92.06 185 TYR A C 1
ATOM 1515 O O . TYR A 1 185 ? 33.469 38.062 7.863 1 92.06 185 TYR A O 1
ATOM 1523 N N . GLN A 1 186 ? 32.562 39.844 7.246 1 90.88 186 GLN A N 1
ATOM 1524 C CA . GLN A 1 186 ? 31.234 39.281 7.453 1 90.88 186 GLN A CA 1
ATOM 1525 C C . GLN A 1 186 ? 31 38.062 6.559 1 90.88 186 GLN A C 1
ATOM 1527 O O . GLN A 1 186 ? 30.391 37.094 6.984 1 90.88 186 GLN A O 1
ATOM 1532 N N . LYS A 1 187 ? 31.406 38.25 5.414 1 90.38 187 LYS A N 1
ATOM 1533 C CA . LYS A 1 187 ? 31.281 37.125 4.504 1 90.38 187 LYS A CA 1
ATOM 1534 C C . LYS A 1 187 ? 32.031 35.906 5.031 1 90.38 187 LYS A C 1
ATOM 1536 O O . LYS A 1 187 ? 31.516 34.781 5.02 1 90.38 187 LYS A O 1
ATOM 1541 N N . SER A 1 188 ? 33.219 36.125 5.488 1 89.75 188 SER A N 1
ATOM 1542 C CA . SER A 1 188 ? 34.031 35.031 5.996 1 89.75 188 SER A CA 1
ATOM 1543 C C . SER A 1 188 ? 33.406 34.406 7.254 1 89.75 188 SER A C 1
ATOM 1545 O O . SER A 1 188 ? 33.406 33.188 7.418 1 89.75 188 SER A O 1
ATOM 1547 N N . VAL A 1 189 ? 32.938 35.188 8.016 1 89 189 VAL A N 1
ATOM 1548 C CA . VAL A 1 189 ? 32.312 34.688 9.242 1 89 189 VAL A CA 1
ATOM 1549 C C . VAL A 1 189 ? 31.047 33.906 8.914 1 89 189 VAL A C 1
ATOM 1551 O O . VAL A 1 189 ? 30.781 32.875 9.492 1 89 189 VAL A O 1
ATOM 1554 N N . LYS A 1 190 ? 30.266 34.406 8.031 1 88.81 190 LYS A N 1
ATOM 1555 C CA . LYS A 1 190 ? 29.062 33.719 7.613 1 88.81 190 LYS A CA 1
ATOM 1556 C C . LYS A 1 190 ? 29.406 32.344 7.012 1 88.81 190 LYS A C 1
ATOM 1558 O O . LYS A 1 190 ? 28.75 31.344 7.316 1 88.81 190 LYS A O 1
ATOM 1563 N N . GLU A 1 191 ? 30.375 32.375 6.242 1 87.81 191 GLU A N 1
ATOM 1564 C CA . GLU A 1 191 ? 30.797 31.125 5.641 1 87.81 191 GLU A CA 1
ATOM 1565 C C . GLU A 1 191 ? 31.359 30.172 6.695 1 87.81 191 GLU A C 1
ATOM 1567 O O . GLU A 1 191 ? 31.141 28.953 6.617 1 87.81 191 GLU A O 1
ATOM 1572 N N . LEU A 1 192 ? 32.094 30.75 7.52 1 86.31 192 LEU A N 1
ATOM 1573 C CA . LEU A 1 192 ? 32.594 29.938 8.617 1 86.31 192 LEU A CA 1
ATOM 1574 C C . LEU A 1 192 ? 31.453 29.344 9.43 1 86.31 192 LEU A C 1
ATOM 1576 O O . LEU A 1 192 ? 31.5 28.172 9.828 1 86.31 192 LEU A O 1
ATOM 1580 N N . GLY A 1 193 ? 30.484 30.078 9.648 1 82.31 193 GLY A N 1
ATOM 1581 C CA . GLY A 1 193 ? 29.297 29.578 10.32 1 82.31 193 GLY A CA 1
ATOM 1582 C C . GLY A 1 193 ? 28.609 28.453 9.57 1 82.31 193 GLY A C 1
ATOM 1583 O O . GLY A 1 193 ? 28.172 27.469 10.172 1 82.31 193 GLY A O 1
ATOM 1584 N N . LEU A 1 194 ? 28.531 28.625 8.32 1 82 194 LEU A N 1
ATOM 1585 C CA . LEU A 1 194 ? 27.891 27.609 7.48 1 82 194 LEU A CA 1
ATOM 1586 C C . LEU A 1 194 ? 28.672 26.297 7.531 1 82 194 LEU A C 1
ATOM 1588 O O . LEU A 1 194 ? 28.094 25.219 7.641 1 82 194 LEU A O 1
ATOM 1592 N N . VAL A 1 195 ? 29.922 26.469 7.449 1 78.38 195 VAL A N 1
ATOM 1593 C CA . VAL A 1 195 ? 30.766 25.281 7.465 1 78.38 195 VAL A CA 1
ATOM 1594 C C . VAL A 1 195 ? 30.672 24.594 8.828 1 78.38 195 VAL A C 1
ATOM 1596 O O . VAL A 1 195 ? 30.672 23.375 8.914 1 78.38 195 VAL A O 1
ATOM 1599 N N . CYS A 1 196 ? 30.578 25.406 9.797 1 76.81 196 CYS A N 1
ATOM 1600 C CA . CYS A 1 196 ? 30.469 24.859 11.148 1 76.81 196 CYS A CA 1
ATOM 1601 C C . CYS A 1 196 ? 29.125 24.188 11.352 1 76.81 196 CYS A C 1
ATOM 1603 O O . CYS A 1 196 ? 29 23.266 12.164 1 76.81 196 CYS A O 1
ATOM 1605 N N . SER A 1 197 ? 28.203 24.641 10.656 1 77.5 197 SER A N 1
ATOM 1606 C CA . SER A 1 197 ? 26.859 24.094 10.82 1 77.5 197 SER A CA 1
ATOM 1607 C C . SER A 1 197 ? 26.719 22.75 10.109 1 77.5 197 SER A C 1
ATOM 1609 O O . SER A 1 197 ? 25.812 21.969 10.422 1 77.5 197 SER A O 1
ATOM 1611 N N . ARG A 1 198 ? 27.656 22.578 9.234 1 76.5 198 ARG A N 1
ATOM 1612 C CA . ARG A 1 198 ? 27.609 21.312 8.516 1 76.5 198 ARG A CA 1
ATOM 1613 C C . ARG A 1 198 ? 28.281 20.203 9.297 1 76.5 198 ARG A C 1
ATOM 1615 O O . ARG A 1 198 ? 29.516 20.156 9.391 1 76.5 198 ARG A O 1
ATOM 1622 N N . LEU A 1 199 ? 27.578 19.406 9.898 1 81.25 199 LEU A N 1
ATOM 1623 C CA . LEU A 1 199 ? 28.078 18.297 10.688 1 81.25 199 LEU A CA 1
ATOM 1624 C C . LEU A 1 199 ? 28.547 17.156 9.789 1 81.25 199 LEU A C 1
ATOM 1626 O O . LEU A 1 199 ? 28 16.953 8.695 1 81.25 199 LEU A O 1
ATOM 1630 N N . SER A 1 200 ? 29.656 16.562 10.242 1 87.25 200 SER A N 1
ATOM 1631 C CA . SER A 1 200 ? 30.047 15.32 9.57 1 87.25 200 SER A CA 1
ATOM 1632 C C . SER A 1 200 ? 28.984 14.242 9.758 1 87.25 200 SER A C 1
ATOM 1634 O O . SER A 1 200 ? 28.078 14.391 10.57 1 87.25 200 SER A O 1
ATOM 1636 N N . LEU A 1 201 ? 29.125 13.188 8.984 1 92.94 201 LEU A N 1
ATOM 1637 C CA . LEU A 1 201 ? 28.125 12.125 9.062 1 92.94 201 LEU A CA 1
ATOM 1638 C C . LEU A 1 201 ? 28.125 11.477 10.445 1 92.94 201 LEU A C 1
ATOM 1640 O O . LEU A 1 201 ? 27.078 11.211 11.016 1 92.94 201 LEU A O 1
ATOM 1644 N N . LYS A 1 202 ? 29.281 11.227 10.945 1 92.75 202 LYS A N 1
ATOM 1645 C CA . LYS A 1 202 ? 29.375 10.594 12.25 1 92.75 202 LYS A CA 1
ATOM 1646 C C . LYS A 1 202 ? 28.859 11.516 13.352 1 92.75 202 LYS A C 1
ATOM 1648 O O . LYS A 1 202 ? 28.281 11.062 14.336 1 92.75 202 LYS A O 1
ATOM 1653 N N . GLU A 1 203 ? 29.031 12.766 13.18 1 88.38 203 GLU A N 1
ATOM 1654 C CA . GLU A 1 203 ? 28.5 13.727 14.148 1 88.38 203 GLU A CA 1
ATOM 1655 C C . GLU A 1 203 ? 26.984 13.773 14.102 1 88.38 203 GLU A C 1
ATOM 1657 O O . GLU A 1 203 ? 26.328 13.867 15.141 1 88.38 203 GLU A O 1
ATOM 1662 N N . GLN A 1 204 ? 26.531 13.789 12.953 1 89.19 204 GLN A N 1
ATOM 1663 C CA . GLN A 1 204 ? 25.078 13.742 12.812 1 89.19 204 GLN A CA 1
ATOM 1664 C C . GLN A 1 204 ? 24.5 12.484 13.461 1 89.19 204 GLN A C 1
ATOM 1666 O O . GLN A 1 204 ? 23.469 12.547 14.125 1 89.19 204 GLN A O 1
ATOM 1671 N N . LEU A 1 205 ? 25.156 11.445 13.219 1 93.44 205 LEU A N 1
ATOM 1672 C CA . LEU A 1 205 ? 24.766 10.172 13.812 1 93.44 205 LEU A CA 1
ATOM 1673 C C . LEU A 1 205 ? 24.781 10.25 15.336 1 93.44 205 LEU A C 1
ATOM 1675 O O . LEU A 1 205 ? 23.859 9.789 16 1 93.44 205 LEU A O 1
ATOM 1679 N N . GLU A 1 206 ? 25.844 10.82 15.836 1 90.25 206 GLU A N 1
ATOM 1680 C CA . GLU A 1 206 ? 26 10.945 17.281 1 90.25 206 GLU A CA 1
ATOM 1681 C C . GLU A 1 206 ? 24.875 11.789 17.891 1 90.25 206 GLU A C 1
ATOM 1683 O O . GLU A 1 206 ? 24.297 11.422 18.906 1 90.25 206 GLU A O 1
ATOM 1688 N N . VAL A 1 207 ? 24.594 12.812 17.25 1 85.19 207 VAL A N 1
ATOM 1689 C CA . VAL A 1 207 ? 23.531 13.695 17.75 1 85.19 207 VAL A CA 1
ATOM 1690 C C . VAL A 1 207 ? 22.203 12.961 17.719 1 85.19 207 VAL A C 1
ATOM 1692 O O . VAL A 1 207 ? 21.422 13.023 18.688 1 85.19 207 VAL A O 1
ATOM 1695 N N . SER A 1 208 ? 21.969 12.227 16.719 1 89.69 208 SER A N 1
ATOM 1696 C CA . SER A 1 208 ? 20.672 11.578 16.531 1 89.69 208 SER A CA 1
ATOM 1697 C C . SER A 1 208 ? 20.5 10.391 17.469 1 89.69 208 SER A C 1
ATOM 1699 O O . SER A 1 208 ? 19.422 10.188 18.031 1 89.69 208 SER A O 1
ATOM 1701 N N . LEU A 1 209 ? 21.562 9.648 17.719 1 91.06 209 LEU A N 1
ATOM 1702 C CA . LEU A 1 209 ? 21.406 8.383 18.438 1 91.06 209 LEU A CA 1
ATOM 1703 C C . LEU A 1 209 ? 21.766 8.539 19.906 1 91.06 209 LEU A C 1
ATOM 1705 O O . LEU A 1 209 ? 21.297 7.777 20.75 1 91.06 209 LEU A O 1
ATOM 1709 N N . LEU A 1 210 ? 22.531 9.562 20.25 1 84.75 210 LEU A N 1
ATOM 1710 C CA . LEU A 1 210 ? 23.031 9.641 21.625 1 84.75 210 LEU A CA 1
ATOM 1711 C C . LEU A 1 210 ? 22.531 10.914 22.312 1 84.75 210 LEU A C 1
ATOM 1713 O O . LEU A 1 210 ? 22.25 10.914 23.5 1 84.75 210 LEU A O 1
ATOM 1717 N N . TRP A 1 211 ? 22.344 11.914 21.516 1 79.44 211 TRP A N 1
ATOM 1718 C CA . TRP A 1 211 ? 22.141 13.188 22.188 1 79.44 211 TRP A CA 1
ATOM 1719 C C . TRP A 1 211 ? 20.719 13.68 22.016 1 79.44 211 TRP A C 1
ATOM 1721 O O . TRP A 1 211 ? 20.203 14.422 22.844 1 79.44 211 TRP A O 1
ATOM 1731 N N . ASP A 1 212 ? 20.109 13.336 21.031 1 80.5 212 ASP A N 1
ATOM 1732 C CA . ASP A 1 212 ? 18.734 13.773 20.828 1 80.5 212 ASP A CA 1
ATOM 1733 C C . ASP A 1 212 ? 17.812 13.305 21.953 1 80.5 212 ASP A C 1
ATOM 1735 O O . ASP A 1 212 ? 17.656 12.102 22.156 1 80.5 212 ASP A O 1
ATOM 1739 N N . LYS A 1 213 ? 17.125 14.211 22.594 1 77.62 213 LYS A N 1
ATOM 1740 C CA . LYS A 1 213 ? 16.328 13.914 23.781 1 77.62 213 LYS A CA 1
ATOM 1741 C C . LYS A 1 213 ? 15.117 13.047 23.422 1 77.62 213 LYS A C 1
ATOM 1743 O O . LYS A 1 213 ? 14.719 12.188 24.203 1 77.62 213 LYS A O 1
ATOM 1748 N N . ASP A 1 214 ? 14.617 13.266 22.328 1 84 214 ASP A N 1
ATOM 1749 C CA . ASP A 1 214 ? 13.422 12.516 21.953 1 84 214 ASP A CA 1
ATOM 1750 C C . ASP A 1 214 ? 13.773 11.102 21.5 1 84 214 ASP A C 1
ATOM 1752 O O . ASP A 1 214 ? 13.062 10.148 21.812 1 84 214 ASP A O 1
ATOM 1756 N N . ARG A 1 215 ? 14.945 10.992 20.953 1 88.38 215 ARG A N 1
ATOM 1757 C CA . ARG A 1 215 ? 15.336 9.695 20.391 1 88.38 215 ARG A CA 1
ATOM 1758 C C . ARG A 1 215 ? 16.109 8.875 21.422 1 88.38 215 ARG A C 1
ATOM 1760 O O . ARG A 1 215 ? 15.789 7.719 21.672 1 88.38 215 ARG A O 1
ATOM 1767 N N . ALA A 1 216 ? 17.047 9.391 22.047 1 84.44 216 ALA A N 1
ATOM 1768 C CA . ALA A 1 216 ? 17.922 8.672 22.984 1 84.44 216 ALA A CA 1
ATOM 1769 C C . ALA A 1 216 ? 17.344 8.703 24.391 1 84.44 216 ALA A C 1
ATOM 1771 O O . ALA A 1 216 ? 17.594 7.789 25.188 1 84.44 216 ALA A O 1
ATOM 1772 N N . GLY A 1 217 ? 16.562 9.609 24.688 1 79.62 217 GLY A N 1
ATOM 1773 C CA . GLY A 1 217 ? 16.062 9.75 26.047 1 79.62 217 GLY A CA 1
ATOM 1774 C C . GLY A 1 217 ? 16.969 10.57 26.938 1 79.62 217 GLY A C 1
ATOM 1775 O O . GLY A 1 217 ? 18.031 11.031 26.5 1 79.62 217 GLY A O 1
ATOM 1776 N N . VAL A 1 218 ? 16.438 10.953 28.125 1 72.25 218 VAL A N 1
ATOM 1777 C CA . VAL A 1 218 ? 17.203 11.789 29.047 1 72.25 218 VAL A CA 1
ATOM 1778 C C . VAL A 1 218 ? 17.312 11.102 30.391 1 72.25 218 VAL A C 1
ATOM 1780 O O . VAL A 1 218 ? 16.328 10.578 30.922 1 72.25 218 VAL A O 1
ATOM 1783 N N . THR A 1 219 ? 18.594 10.641 30.578 1 65.19 219 THR A N 1
ATOM 1784 C CA . THR A 1 219 ? 18.812 10.18 31.953 1 65.19 219 THR A CA 1
ATOM 1785 C C . THR A 1 219 ? 19.297 11.32 32.844 1 65.19 219 THR A C 1
ATOM 1787 O O . THR A 1 219 ? 20.328 11.938 32.562 1 65.19 219 THR A O 1
ATOM 1790 N N . ILE A 1 220 ? 18.375 11.836 33.625 1 58.12 220 ILE A N 1
ATOM 1791 C CA . ILE A 1 220 ? 18.734 12.945 34.5 1 58.12 220 ILE A CA 1
ATOM 1792 C C . ILE A 1 220 ? 19.562 12.438 35.656 1 58.12 220 ILE A C 1
ATOM 1794 O O . ILE A 1 220 ? 19.078 11.633 36.469 1 58.12 220 ILE A O 1
ATOM 1798 N N . THR A 1 221 ? 20.844 12.375 35.438 1 58.5 221 THR A N 1
ATOM 1799 C CA . THR A 1 221 ? 21.688 12.078 36.562 1 58.5 221 THR A CA 1
ATOM 1800 C C . THR A 1 221 ? 21.891 13.32 37.438 1 58.5 221 THR A C 1
ATOM 1802 O O . THR A 1 221 ? 21.547 14.43 37.031 1 58.5 221 THR A O 1
ATOM 1805 N N . GLU A 1 222 ? 22.312 13.094 38.688 1 57.88 222 GLU A N 1
ATOM 1806 C CA . GLU A 1 222 ? 22.578 14.18 39.625 1 57.88 222 GLU A CA 1
ATOM 1807 C C . GLU A 1 222 ? 23.438 15.273 38.969 1 57.88 222 GLU A C 1
ATOM 1809 O O . GLU A 1 222 ? 23.203 16.469 39.188 1 57.88 222 GLU A O 1
ATOM 1814 N N . GLU A 1 223 ? 24.25 14.852 38.219 1 56.38 223 GLU A N 1
ATOM 1815 C CA . GLU A 1 223 ? 25.203 15.797 37.625 1 56.38 223 GLU A CA 1
ATOM 1816 C C . GLU A 1 223 ? 24.562 16.656 36.562 1 56.38 223 GLU A C 1
ATOM 1818 O O . GLU A 1 223 ? 24.812 17.859 36.469 1 56.38 223 GLU A O 1
ATOM 1823 N N . ASN A 1 224 ? 23.75 16.078 35.844 1 56.38 224 ASN A N 1
ATOM 1824 C CA . ASN A 1 224 ? 23.188 16.781 34.719 1 56.38 224 ASN A CA 1
ATOM 1825 C C . ASN A 1 224 ? 21.875 17.453 35.062 1 56.38 224 ASN A C 1
ATOM 1827 O O . ASN A 1 224 ? 21.312 18.203 34.25 1 56.38 224 ASN A O 1
ATOM 1831 N N . GLN A 1 225 ? 21.344 17.094 36.094 1 57 225 GLN A N 1
ATOM 1832 C CA . GLN A 1 225 ? 20.078 17.688 36.5 1 57 225 GLN A CA 1
ATOM 1833 C C . GLN A 1 225 ? 20.188 19.203 36.625 1 57 225 GLN A C 1
ATOM 1835 O O . GLN A 1 225 ? 19.266 19.922 36.25 1 57 225 GLN A O 1
ATOM 1840 N N . LYS A 1 226 ? 21.312 19.547 37.156 1 57.06 226 LYS A N 1
ATOM 1841 C CA . LYS A 1 226 ? 21.453 20.984 37.344 1 57.06 226 LYS A CA 1
ATOM 1842 C C . LYS A 1 226 ? 21.484 21.734 36.031 1 57.06 226 LYS A C 1
ATOM 1844 O O . LYS A 1 226 ? 20.984 22.859 35.938 1 57.06 226 LYS A O 1
ATOM 1849 N N . LYS A 1 227 ? 22.047 21.109 35.156 1 57.59 227 LYS A N 1
ATOM 1850 C CA . LYS A 1 227 ? 22.219 21.766 33.875 1 57.59 227 LYS A CA 1
ATOM 1851 C C . LYS A 1 227 ? 20.906 21.766 33.094 1 57.59 227 LYS A C 1
ATOM 1853 O O . LYS A 1 227 ? 20.578 22.766 32.438 1 57.59 227 LYS A O 1
ATOM 1858 N N . LEU A 1 228 ? 20.203 20.75 33.156 1 55.16 228 LEU A N 1
ATOM 1859 C CA . LEU A 1 228 ? 19.031 20.578 32.312 1 55.16 228 LEU A CA 1
ATOM 1860 C C . LEU A 1 228 ? 17.797 21.188 32.969 1 55.16 228 LEU A C 1
ATOM 1862 O O . LEU A 1 228 ? 16.938 21.734 32.281 1 55.16 228 LEU A O 1
ATOM 1866 N N . TYR A 1 229 ? 17.781 20.969 34.344 1 52.53 229 TYR A N 1
ATOM 1867 C CA . TYR A 1 229 ? 16.656 21.516 35.125 1 52.53 229 TYR A CA 1
ATOM 1868 C C . TYR A 1 229 ? 17.141 22.328 36.312 1 52.53 229 TYR A C 1
ATOM 1870 O O . TYR A 1 229 ? 17.109 21.844 37.438 1 52.53 229 TYR A O 1
ATOM 1878 N N . PRO A 1 230 ? 17.766 23.406 35.969 1 53.03 230 PRO A N 1
ATOM 1879 C CA . PRO A 1 230 ? 18.344 24.188 37.062 1 53.03 230 PRO A CA 1
ATOM 1880 C C . PRO A 1 230 ? 17.328 24.5 38.156 1 53.03 230 PRO A C 1
ATOM 1882 O O . PRO A 1 230 ? 17.719 24.641 39.312 1 53.03 230 PRO A O 1
ATOM 1885 N N . ASP A 1 231 ? 16.188 24.641 37.781 1 52.66 231 ASP A N 1
ATOM 1886 C CA . ASP A 1 231 ? 15.227 25.125 38.75 1 52.66 231 ASP A CA 1
ATOM 1887 C C . ASP A 1 231 ? 14.656 23.969 39.594 1 52.66 231 ASP A C 1
ATOM 1889 O O . ASP A 1 231 ? 13.859 24.188 40.5 1 52.66 231 ASP A O 1
ATOM 1893 N N . VAL A 1 232 ? 14.812 22.844 39.156 1 53.12 232 VAL A N 1
ATOM 1894 C CA . VAL A 1 232 ? 14.219 21.75 39.906 1 53.12 232 VAL A CA 1
ATOM 1895 C C . VAL A 1 232 ? 15.133 21.359 41.062 1 53.12 232 VAL A C 1
ATOM 1897 O O . VAL A 1 232 ? 16.328 21.125 40.875 1 53.12 232 VAL A O 1
ATOM 1900 N N . VAL A 1 233 ? 14.664 21.766 42.219 1 48.69 233 VAL A N 1
ATOM 1901 C CA . VAL A 1 233 ? 15.188 21.438 43.562 1 48.69 233 VAL A CA 1
ATOM 1902 C C . VAL A 1 233 ? 14.812 20.016 43.906 1 48.69 233 VAL A C 1
ATOM 1904 O O . VAL A 1 233 ? 13.648 19.625 43.812 1 48.69 233 VAL A O 1
ATOM 1907 N N . GLY A 1 234 ? 15.766 18.859 43.812 1 55.12 234 GLY A N 1
ATOM 1908 C CA . GLY A 1 234 ? 15.75 17.438 44.094 1 55.12 234 GLY A CA 1
ATOM 1909 C C . GLY A 1 234 ? 16.188 16.562 42.938 1 55.12 234 GLY A C 1
ATOM 1910 O O . GLY A 1 234 ? 16.484 17.078 41.844 1 55.12 234 GLY A O 1
ATOM 1911 N N . THR A 1 235 ? 16.766 15.336 43.188 1 51.69 235 THR A N 1
ATOM 1912 C CA . THR A 1 235 ? 17.281 14.375 42.219 1 51.69 235 THR A CA 1
ATOM 1913 C C . THR A 1 235 ? 16.156 13.883 41.312 1 51.69 235 THR A C 1
ATOM 1915 O O . THR A 1 235 ? 15.156 13.336 41.781 1 51.69 235 THR A O 1
ATOM 1918 N N . LEU A 1 236 ? 15.789 14.523 40.344 1 51.75 236 LEU A N 1
ATOM 1919 C CA . LEU A 1 236 ? 14.805 14.016 39.375 1 51.75 236 LEU A CA 1
ATOM 1920 C C . LEU A 1 236 ? 15.312 12.742 38.719 1 51.75 236 LEU A C 1
ATOM 1922 O O . LEU A 1 236 ? 16.25 12.789 37.906 1 51.75 236 LEU A O 1
ATOM 1926 N N . ASP A 1 237 ? 15.656 11.703 39.375 1 52.12 237 ASP A N 1
ATOM 1927 C CA . ASP A 1 237 ? 16.031 10.422 38.781 1 52.12 237 ASP A CA 1
ATOM 1928 C C . ASP A 1 237 ? 15.031 9.992 37.688 1 52.12 237 ASP A C 1
ATOM 1930 O O . ASP A 1 237 ? 14.164 9.148 37.938 1 52.12 237 ASP A O 1
ATOM 1934 N N . GLU A 1 238 ? 14.633 10.945 36.906 1 61.59 238 GLU A N 1
ATOM 1935 C CA . GLU A 1 238 ? 13.594 10.562 35.938 1 61.59 238 GLU A CA 1
ATOM 1936 C C . GLU A 1 238 ? 14.188 10.164 34.594 1 61.59 238 GLU A C 1
ATOM 1938 O O . GLU A 1 238 ? 15.016 10.883 34.031 1 61.59 238 GLU A O 1
ATOM 1943 N N . HIS A 1 239 ? 14.438 8.82 34.469 1 69.06 239 HIS A N 1
ATOM 1944 C CA . HIS A 1 239 ? 14.789 8.289 33.156 1 69.06 239 HIS A CA 1
ATOM 1945 C C . HIS A 1 239 ? 13.617 8.375 32.188 1 69.06 239 HIS A C 1
ATOM 1947 O O . HIS A 1 239 ? 12.586 7.73 32.406 1 69.06 239 HIS A O 1
ATOM 1953 N N . ARG A 1 240 ? 13.688 9.414 31.469 1 74.19 240 ARG A N 1
ATOM 1954 C CA . ARG A 1 240 ? 12.719 9.484 30.391 1 74.19 240 ARG A CA 1
ATOM 1955 C C . ARG A 1 240 ? 13.219 8.734 29.156 1 74.19 240 ARG A C 1
ATOM 1957 O O . ARG A 1 240 ? 14.156 9.18 28.484 1 74.19 240 ARG A O 1
ATOM 1964 N N . PRO A 1 241 ? 12.633 7.613 28.984 1 81.75 241 PRO A N 1
ATOM 1965 C CA . PRO A 1 241 ? 13.109 6.832 27.828 1 81.75 241 PRO A CA 1
ATOM 1966 C C . PRO A 1 241 ? 12.844 7.523 26.5 1 81.75 241 PRO A C 1
ATOM 1968 O O . PRO A 1 241 ? 11.828 8.203 26.344 1 81.75 241 PRO A O 1
ATOM 1971 N N . GLY A 1 242 ? 13.844 7.461 25.656 1 87.44 242 GLY A N 1
ATOM 1972 C CA . GLY A 1 242 ? 13.688 7.953 24.297 1 87.44 242 GLY A CA 1
ATOM 1973 C C . GLY A 1 242 ? 12.945 6.98 23.406 1 87.44 242 GLY A C 1
ATOM 1974 O O . GLY A 1 242 ? 12.594 5.875 23.828 1 87.44 242 GLY A O 1
ATOM 1975 N N . ASP A 1 243 ? 12.703 7.422 22.219 1 91 243 ASP A N 1
ATOM 1976 C CA . ASP A 1 243 ? 11.961 6.617 21.25 1 91 243 ASP A CA 1
ATOM 1977 C C . ASP A 1 243 ? 12.695 5.312 20.953 1 91 243 ASP A C 1
ATOM 1979 O O . ASP A 1 243 ? 12.07 4.289 20.672 1 91 243 ASP A O 1
ATOM 1983 N N . ILE A 1 244 ? 13.984 5.312 21.031 1 92.56 244 ILE A N 1
ATOM 1984 C CA . ILE A 1 244 ? 14.781 4.125 20.75 1 92.56 244 ILE A CA 1
ATOM 1985 C C . ILE A 1 244 ? 14.57 3.086 21.844 1 92.56 244 ILE A C 1
ATOM 1987 O O . ILE A 1 244 ? 14.352 1.905 21.562 1 92.56 244 ILE A O 1
ATOM 1991 N N . GLU A 1 245 ? 14.609 3.535 23.016 1 89.44 245 GLU A N 1
ATOM 1992 C CA . GLU A 1 245 ? 14.367 2.625 24.141 1 89.44 245 GLU A CA 1
ATOM 1993 C C . GLU A 1 245 ? 12.93 2.131 24.141 1 89.44 245 GLU A C 1
ATOM 1995 O O . GLU A 1 245 ? 12.664 0.96 24.422 1 89.44 245 GLU A O 1
ATOM 2000 N N . LEU A 1 246 ? 12.102 3.006 23.828 1 89.94 246 LEU A N 1
ATOM 2001 C CA . LEU A 1 246 ? 10.703 2.611 23.766 1 89.94 246 LEU A CA 1
ATOM 2002 C C . LEU A 1 246 ? 10.492 1.558 22.672 1 89.94 246 LEU A C 1
ATOM 2004 O O . LEU A 1 246 ? 9.711 0.622 22.859 1 89.94 246 LEU A O 1
ATOM 2008 N N . TYR A 1 247 ? 11.141 1.766 21.594 1 93.75 247 TYR A N 1
ATOM 2009 C CA . TYR A 1 247 ? 11.047 0.783 20.516 1 93.75 247 TYR A CA 1
ATOM 2010 C C . TYR A 1 247 ? 11.594 -0.567 20.969 1 93.75 247 TYR A C 1
ATOM 2012 O O . TYR A 1 247 ? 10.961 -1.604 20.75 1 93.75 247 TYR A O 1
ATOM 2020 N N . ARG A 1 248 ? 12.633 -0.606 21.609 1 92.19 248 ARG A N 1
ATOM 2021 C CA . ARG A 1 248 ? 13.242 -1.844 22.094 1 92.19 248 ARG A CA 1
ATOM 2022 C C . ARG A 1 248 ? 12.328 -2.559 23.078 1 92.19 248 ARG A C 1
ATOM 2024 O O . ARG A 1 248 ? 12.148 -3.775 23 1 92.19 248 ARG A O 1
ATOM 2031 N N . ASN A 1 249 ? 11.773 -1.812 23.922 1 90.94 249 ASN A N 1
ATOM 2032 C CA . ASN A 1 249 ? 10.875 -2.4 24.906 1 90.94 249 ASN A CA 1
ATOM 2033 C C . ASN A 1 249 ? 9.594 -2.932 24.266 1 90.94 249 ASN A C 1
ATOM 2035 O O . ASN A 1 249 ? 9.117 -4.012 24.609 1 90.94 249 ASN A O 1
ATOM 2039 N N . ALA A 1 250 ? 9.133 -2.145 23.391 1 92.19 250 ALA A N 1
ATOM 2040 C CA . ALA A 1 250 ? 7.914 -2.559 22.703 1 92.19 250 ALA A CA 1
ATOM 2041 C C . ALA A 1 250 ? 8.148 -3.834 21.906 1 92.19 250 ALA A C 1
ATOM 2043 O O . ALA A 1 250 ? 7.27 -4.695 21.828 1 92.19 250 ALA A O 1
ATOM 2044 N N . LEU A 1 251 ? 9.305 -3.938 21.312 1 94.06 251 LEU A N 1
ATOM 2045 C CA . LEU A 1 251 ? 9.672 -5.133 20.562 1 94.06 251 LEU A CA 1
ATOM 2046 C C . LEU A 1 251 ? 9.734 -6.352 21.469 1 94.06 251 LEU A C 1
ATOM 2048 O O . LEU A 1 251 ? 9.219 -7.418 21.125 1 94.06 251 LEU A O 1
ATOM 2052 N N . ALA A 1 252 ? 10.297 -6.164 22.578 1 91.62 252 ALA A N 1
ATOM 2053 C CA . ALA A 1 252 ? 10.406 -7.262 23.547 1 91.62 252 ALA A CA 1
ATOM 2054 C C . ALA A 1 252 ? 9.039 -7.711 24.031 1 91.62 252 ALA A C 1
ATOM 2056 O O . ALA A 1 252 ? 8.766 -8.914 24.125 1 91.62 252 ALA A O 1
ATOM 2057 N N . ARG A 1 253 ? 8.219 -6.777 24.266 1 90.81 253 ARG A N 1
ATOM 2058 C CA . ARG A 1 253 ? 6.863 -7.098 24.703 1 90.81 253 ARG A CA 1
ATOM 2059 C C . ARG A 1 253 ? 6.09 -7.824 23.609 1 90.81 253 ARG A C 1
ATOM 2061 O O . ARG A 1 253 ? 5.336 -8.758 23.891 1 90.81 253 ARG A O 1
ATOM 2068 N N . TYR A 1 254 ? 6.242 -7.367 22.438 1 92.44 254 TYR A N 1
ATOM 2069 C CA . TYR A 1 254 ? 5.574 -8.008 21.312 1 92.44 254 TYR A CA 1
ATOM 2070 C C . TYR A 1 254 ? 6.004 -9.469 21.172 1 92.44 254 TYR A C 1
ATOM 2072 O O . TYR A 1 254 ? 5.168 -10.352 20.984 1 92.44 254 TYR A O 1
ATOM 2080 N N . GLU A 1 255 ? 7.273 -9.688 21.25 1 91 255 GLU A N 1
ATOM 2081 C CA . GLU A 1 255 ? 7.797 -11.047 21.109 1 91 255 GLU A CA 1
ATOM 2082 C C . GLU A 1 255 ? 7.285 -11.953 22.219 1 91 255 GLU A C 1
ATOM 2084 O O . GLU A 1 255 ? 6.988 -13.125 21.984 1 91 255 GLU A O 1
ATOM 2089 N N . GLU A 1 256 ? 7.156 -11.445 23.344 1 89.69 256 GLU A N 1
ATOM 2090 C CA . GLU A 1 256 ? 6.625 -12.211 24.469 1 89.69 256 GLU A CA 1
ATOM 2091 C C . GLU A 1 256 ? 5.156 -12.562 24.25 1 89.69 256 GLU A C 1
ATOM 2093 O O . GLU A 1 256 ? 4.75 -13.703 24.453 1 89.69 256 GLU A O 1
ATOM 2098 N N . LYS A 1 257 ? 4.445 -11.625 23.844 1 87.69 257 LYS A N 1
ATOM 2099 C CA . LYS A 1 257 ? 3.029 -11.859 23.578 1 87.69 257 LYS A CA 1
ATOM 2100 C C . LYS A 1 257 ? 2.836 -12.852 22.438 1 87.69 257 LYS A C 1
ATOM 2102 O O . LYS A 1 257 ? 1.945 -13.703 22.5 1 87.69 257 LYS A O 1
ATOM 2107 N N . LEU A 1 258 ? 3.619 -12.68 21.453 1 88 258 LEU A N 1
ATOM 2108 C CA . LEU A 1 258 ? 3.541 -13.586 20.312 1 88 258 LEU A CA 1
ATOM 2109 C C . LEU A 1 258 ? 3.832 -15.023 20.734 1 88 258 LEU A C 1
ATOM 2111 O O . LEU A 1 258 ? 3.148 -15.953 20.312 1 88 258 LEU A O 1
ATOM 2115 N N . GLN A 1 259 ? 4.793 -15.227 21.5 1 86.25 259 GLN A N 1
ATOM 2116 C CA . GLN A 1 259 ? 5.137 -16.562 22 1 86.25 259 GLN A CA 1
ATOM 2117 C C . GLN A 1 259 ? 3.996 -17.156 22.812 1 86.25 259 GLN A C 1
ATOM 2119 O O . GLN A 1 259 ? 3.699 -18.344 22.703 1 86.25 259 GLN A O 1
ATOM 2124 N N . ASN A 1 260 ? 3.369 -16.312 23.531 1 84.5 260 ASN A N 1
ATOM 2125 C CA . ASN A 1 260 ? 2.252 -16.781 24.359 1 84.5 260 ASN A CA 1
ATOM 2126 C C . ASN A 1 260 ? 1.064 -17.203 23.5 1 84.5 260 ASN A C 1
ATOM 2128 O O . ASN A 1 260 ? 0.436 -18.219 23.766 1 84.5 260 ASN A O 1
ATOM 2132 N N . VAL A 1 261 ? 0.827 -16.438 22.5 1 82.56 261 VAL A N 1
ATOM 2133 C CA . VAL A 1 261 ? -0.295 -16.734 21.625 1 82.56 261 VAL A CA 1
ATOM 2134 C C . VAL A 1 261 ? -0.001 -18 20.812 1 82.56 261 VAL A C 1
ATOM 2136 O O . VAL A 1 261 ? -0.896 -18.812 20.562 1 82.56 261 VAL A O 1
ATOM 2139 N N . THR A 1 262 ? 1.212 -18.172 20.391 1 79.69 262 THR A N 1
ATOM 2140 C CA . THR A 1 262 ? 1.596 -19.328 19.594 1 79.69 262 THR A CA 1
ATOM 2141 C C . THR A 1 262 ? 1.557 -20.609 20.438 1 79.69 262 THR A C 1
ATOM 2143 O O . THR A 1 262 ? 1.172 -21.672 19.938 1 79.69 262 THR A O 1
ATOM 2146 N N . GLN A 1 263 ? 1.873 -20.516 21.625 1 78.81 263 GLN A N 1
ATOM 2147 C CA . GLN A 1 263 ? 1.946 -21.688 22.5 1 78.81 263 GLN A CA 1
ATOM 2148 C C . GLN A 1 263 ? 0.566 -22.062 23.031 1 78.81 263 GLN A C 1
ATOM 2150 O O . GLN A 1 263 ? 0.218 -23.25 23.094 1 78.81 263 GLN A O 1
ATOM 2155 N N . ASN A 1 264 ? -0.238 -21.031 23.438 1 76.69 264 ASN A N 1
ATOM 2156 C CA . ASN A 1 264 ? -1.493 -21.312 24.125 1 76.69 264 ASN A CA 1
ATOM 2157 C C . ASN A 1 264 ? -2.691 -21.172 23.188 1 76.69 264 ASN A C 1
ATOM 2159 O O . ASN A 1 264 ? -3.801 -21.578 23.531 1 76.69 264 ASN A O 1
ATOM 2163 N N . GLY A 1 265 ? -2.436 -20.734 22.031 1 72.81 265 GLY A N 1
ATOM 2164 C CA . GLY A 1 265 ? -3.566 -20.438 21.172 1 72.81 265 GLY A CA 1
ATOM 2165 C C . GLY A 1 265 ? -4.312 -19.172 21.578 1 72.81 265 GLY A C 1
ATOM 2166 O O . GLY A 1 265 ? -4.246 -18.75 22.734 1 72.81 265 GLY A O 1
ATOM 2167 N N . ALA A 1 266 ? -4.711 -18.297 20.703 1 67.56 266 ALA A N 1
ATOM 2168 C CA . ALA A 1 266 ? -5.453 -17.094 21.062 1 67.56 266 ALA A CA 1
ATOM 2169 C C . ALA A 1 266 ? -6.66 -16.891 20.156 1 67.56 266 ALA A C 1
ATOM 2171 O O . ALA A 1 266 ? -6.656 -17.328 19 1 67.56 266 ALA A O 1
ATOM 2172 N N . PRO A 1 267 ? -7.727 -16.312 20.859 1 71.44 267 PRO A N 1
ATOM 2173 C CA . PRO A 1 267 ? -8.891 -15.945 20.047 1 71.44 267 PRO A CA 1
ATOM 2174 C C . PRO A 1 267 ? -8.547 -14.977 18.922 1 71.44 267 PRO A C 1
ATOM 2176 O O . PRO A 1 267 ? -7.457 -14.391 18.922 1 71.44 267 PRO A O 1
ATOM 2179 N N . ASP A 1 268 ? -9.359 -14.859 17.969 1 72.38 268 ASP A N 1
ATOM 2180 C CA . ASP A 1 268 ? -9.188 -14.039 16.781 1 72.38 268 ASP A CA 1
ATOM 2181 C C . ASP A 1 268 ? -8.898 -12.586 17.156 1 72.38 268 ASP A C 1
ATOM 2183 O O . ASP A 1 268 ? -8.07 -11.93 16.516 1 72.38 268 ASP A O 1
ATOM 2187 N N . PHE A 1 269 ? -9.477 -12.234 18.203 1 73.81 269 PHE A N 1
ATOM 2188 C CA . PHE A 1 269 ? -9.312 -10.836 18.609 1 73.81 269 PHE A CA 1
ATOM 2189 C C . PHE A 1 269 ? -7.883 -10.57 19.047 1 73.81 269 PHE A C 1
ATOM 2191 O O . PHE A 1 269 ? -7.312 -9.523 18.734 1 73.81 269 PHE A O 1
ATOM 2198 N N . ALA A 1 270 ? -7.34 -11.516 19.766 1 75 270 ALA A N 1
ATOM 2199 C CA . ALA A 1 270 ? -5.965 -11.367 20.234 1 75 270 ALA A CA 1
ATOM 2200 C C . ALA A 1 270 ? -4.984 -11.359 19.062 1 75 270 ALA A C 1
ATOM 2202 O O . ALA A 1 270 ? -4.004 -10.609 19.078 1 75 270 ALA A O 1
ATOM 2203 N N . GLN A 1 271 ? -5.293 -12.039 18.047 1 78.62 271 GLN A N 1
ATOM 2204 C CA . GLN A 1 271 ? -4.438 -12.086 16.859 1 78.62 271 GLN A CA 1
ATOM 2205 C C . GLN A 1 271 ? -4.504 -10.773 16.078 1 78.62 271 GLN A C 1
ATOM 2207 O O . GLN A 1 271 ? -3.492 -10.297 15.57 1 78.62 271 GLN A O 1
ATOM 2212 N N . GLU A 1 272 ? -5.602 -10.297 16.078 1 79.75 272 GLU A N 1
ATOM 2213 C CA . GLU A 1 272 ? -5.773 -9.023 15.391 1 79.75 272 GLU A CA 1
ATOM 2214 C C . GLU A 1 272 ? -5.02 -7.906 16.109 1 79.75 272 GLU A C 1
ATOM 2216 O O . GLU A 1 272 ? -4.418 -7.043 15.453 1 79.75 272 GLU A O 1
ATOM 2221 N N . HIS A 1 273 ? -5.121 -7.992 17.359 1 81.94 273 HIS A N 1
ATOM 2222 C CA . HIS A 1 273 ? -4.406 -6.996 18.141 1 81.94 273 HIS A CA 1
ATOM 2223 C C . HIS A 1 273 ? -2.9 -7.102 17.938 1 81.94 273 HIS A C 1
ATOM 2225 O O . HIS A 1 273 ? -2.213 -6.086 17.828 1 81.94 273 HIS A O 1
ATOM 2231 N N . LEU A 1 274 ? -2.457 -8.312 17.906 1 86.12 274 LEU A N 1
ATOM 2232 C CA . LEU A 1 274 ? -1.033 -8.531 17.672 1 86.12 274 LEU A CA 1
ATOM 2233 C C . LEU A 1 274 ? -0.615 -8.031 16.297 1 86.12 274 LEU A C 1
ATOM 2235 O O . LEU A 1 274 ? 0.47 -7.473 16.141 1 86.12 274 LEU A O 1
ATOM 2239 N N . SER A 1 275 ? -1.429 -8.195 15.383 1 85.06 275 SER A N 1
ATOM 2240 C CA . SER A 1 275 ? -1.131 -7.727 14.039 1 85.06 275 SER A CA 1
ATOM 2241 C C . SER A 1 275 ? -1.061 -6.203 13.984 1 85.06 275 SER A C 1
ATOM 2243 O O . SER A 1 275 ? -0.207 -5.641 13.297 1 85.06 275 SER A O 1
ATOM 2245 N N . LYS A 1 276 ? -1.899 -5.625 14.656 1 85.56 276 LYS A N 1
ATOM 2246 C CA . LYS A 1 276 ? -1.881 -4.168 14.711 1 85.56 276 LYS A CA 1
ATOM 2247 C C . LYS A 1 276 ? -0.614 -3.66 15.398 1 85.56 276 LYS A C 1
ATOM 2249 O O . LYS A 1 276 ? 0.006 -2.701 14.938 1 85.56 276 LYS A O 1
ATOM 2254 N N . GLN A 1 277 ? -0.29 -4.266 16.453 1 87.94 277 GLN A N 1
ATOM 2255 C CA . GLN A 1 277 ? 0.925 -3.893 17.172 1 87.94 277 GLN A CA 1
ATOM 2256 C C . GLN A 1 277 ? 2.158 -4.051 16.297 1 87.94 277 GLN A C 1
ATOM 2258 O O . GLN A 1 277 ? 3.066 -3.219 16.328 1 87.94 277 GLN A O 1
ATOM 2263 N N . TRP A 1 278 ? 2.186 -5.078 15.578 1 89.81 278 TRP A N 1
ATOM 2264 C CA . TRP A 1 278 ? 3.312 -5.309 14.68 1 89.81 278 TRP A CA 1
ATOM 2265 C C . TRP A 1 278 ? 3.418 -4.199 13.641 1 89.81 278 TRP A C 1
ATOM 2267 O O . TRP A 1 278 ? 4.508 -3.688 13.375 1 89.81 278 TRP A O 1
ATOM 2277 N N . THR A 1 279 ? 2.324 -3.836 13.102 1 87.81 279 THR A N 1
ATOM 2278 C CA . THR A 1 279 ? 2.311 -2.77 12.109 1 87.81 279 THR A CA 1
ATOM 2279 C C . THR A 1 279 ? 2.826 -1.464 12.711 1 87.81 279 THR A C 1
ATOM 2281 O O . THR A 1 279 ? 3.602 -0.747 12.07 1 87.81 279 THR A O 1
ATOM 2284 N N . GLU A 1 280 ? 2.404 -1.193 13.891 1 89.75 280 GLU A N 1
ATOM 2285 C CA . GLU A 1 280 ? 2.867 0.01 14.578 1 89.75 280 GLU A CA 1
ATOM 2286 C C . GLU A 1 280 ? 4.371 -0.043 14.836 1 89.75 280 GLU A C 1
ATOM 2288 O O . GLU A 1 280 ? 5.062 0.967 14.703 1 89.75 280 GLU A O 1
ATOM 2293 N N . LEU A 1 281 ? 4.77 -1.171 15.195 1 92.31 281 LEU A N 1
ATOM 2294 C CA . LEU A 1 281 ? 6.191 -1.351 15.461 1 92.31 281 LEU A CA 1
ATOM 2295 C C . LEU A 1 281 ? 7.012 -1.149 14.188 1 92.31 281 LEU A C 1
ATOM 2297 O O . LEU A 1 281 ? 8.086 -0.548 14.227 1 92.31 281 LEU A O 1
ATOM 2301 N N . GLN A 1 282 ? 6.496 -1.617 13.141 1 90.12 282 GLN A N 1
ATOM 2302 C CA . GLN A 1 282 ? 7.199 -1.453 11.867 1 90.12 282 GLN A CA 1
ATOM 2303 C C . GLN A 1 282 ? 7.238 0.013 11.445 1 90.12 282 GLN A C 1
ATOM 2305 O O . GLN A 1 282 ? 8.234 0.477 10.891 1 90.12 282 GLN A O 1
ATOM 2310 N N . GLN A 1 283 ? 6.234 0.646 11.719 1 90.12 283 GLN A N 1
ATOM 2311 C CA . GLN A 1 283 ? 6.207 2.074 11.422 1 90.12 283 GLN A CA 1
ATOM 2312 C C . GLN A 1 283 ? 7.238 2.828 12.258 1 90.12 283 GLN A C 1
ATOM 2314 O O . GLN A 1 283 ? 7.965 3.678 11.734 1 90.12 283 GLN A O 1
ATOM 2319 N N . LYS A 1 284 ? 7.262 2.529 13.469 1 91.31 284 LYS A N 1
ATOM 2320 C CA . LYS A 1 284 ? 8.227 3.166 14.359 1 91.31 284 LYS A CA 1
ATOM 2321 C C . LYS A 1 284 ? 9.656 2.846 13.938 1 91.31 284 LYS A C 1
ATOM 2323 O O . LYS A 1 284 ? 10.531 3.715 13.977 1 91.31 284 LYS A O 1
ATOM 2328 N N . ARG A 1 285 ? 9.859 1.627 13.602 1 93.69 285 ARG A N 1
ATOM 2329 C CA . ARG A 1 285 ? 11.172 1.229 13.102 1 93.69 285 ARG A CA 1
ATOM 2330 C C . ARG A 1 285 ? 11.586 2.078 11.906 1 93.69 285 ARG A C 1
ATOM 2332 O O . ARG A 1 285 ? 12.711 2.578 11.852 1 93.69 285 ARG A O 1
ATOM 2339 N N . GLY A 1 286 ? 10.727 2.227 11.016 1 92 286 GLY A N 1
ATOM 2340 C CA . GLY A 1 286 ? 11 3.023 9.828 1 92 286 GLY A CA 1
ATOM 2341 C C . GLY A 1 286 ? 11.352 4.465 10.148 1 92 286 GLY A C 1
ATOM 2342 O O . GLY A 1 286 ? 12.273 5.027 9.555 1 92 286 GLY A O 1
ATOM 2343 N N . GLU A 1 287 ? 10.695 4.98 11.078 1 91.44 287 GLU A N 1
ATOM 2344 C CA . GLU A 1 287 ? 10.938 6.367 11.477 1 91.44 287 GLU A CA 1
ATOM 2345 C C . GLU A 1 287 ? 12.297 6.52 12.148 1 91.44 287 GLU A C 1
ATOM 2347 O O . GLU A 1 287 ? 12.984 7.523 11.945 1 91.44 287 GLU A O 1
ATOM 2352 N N . LEU A 1 288 ? 12.609 5.578 12.883 1 92.88 288 LEU A N 1
ATOM 2353 C CA . LEU A 1 288 ? 13.844 5.66 13.656 1 92.88 288 LEU A CA 1
ATOM 2354 C C . LEU A 1 288 ? 15.055 5.395 12.773 1 92.88 288 LEU A C 1
ATOM 2356 O O . LEU A 1 288 ? 16.078 6.062 12.914 1 92.88 288 LEU A O 1
ATOM 2360 N N . VAL A 1 289 ? 14.945 4.477 11.883 1 94.75 289 VAL A N 1
ATOM 2361 C CA . VAL A 1 289 ? 16.109 4.055 11.102 1 94.75 289 VAL A CA 1
ATOM 2362 C C . VAL A 1 289 ? 16.203 4.887 9.828 1 94.75 289 VAL A C 1
ATOM 2364 O O . VAL A 1 289 ? 17.25 4.938 9.188 1 94.75 289 VAL A O 1
ATOM 2367 N N . GLY A 1 290 ? 15.172 5.516 9.492 1 92.25 290 GLY A N 1
ATOM 2368 C CA . GLY A 1 290 ? 15.109 6.289 8.266 1 92.25 290 GLY A CA 1
ATOM 2369 C C . GLY A 1 290 ? 16.297 7.223 8.078 1 92.25 290 GLY A C 1
ATOM 2370 O O . GLY A 1 290 ? 17 7.137 7.082 1 92.25 290 GLY A O 1
ATOM 2371 N N . PRO A 1 291 ? 16.547 8.055 9 1 91.69 291 PRO A N 1
ATOM 2372 C CA . PRO A 1 291 ? 17.672 8.992 8.875 1 91.69 291 PRO A CA 1
ATOM 2373 C C . PRO A 1 291 ? 19.016 8.289 8.727 1 91.69 291 PRO A C 1
ATOM 2375 O O . PRO A 1 291 ? 19.859 8.734 7.953 1 91.69 291 PRO A O 1
ATOM 2378 N N . VAL A 1 292 ? 19.203 7.273 9.477 1 93.81 292 VAL A N 1
ATOM 2379 C CA . VAL A 1 292 ? 20.469 6.547 9.414 1 93.81 292 VAL A CA 1
ATOM 2380 C C . VAL A 1 292 ? 20.656 5.965 8.016 1 93.81 292 VAL A C 1
ATOM 2382 O O . VAL A 1 292 ? 21.766 6.023 7.453 1 93.81 292 VAL A O 1
ATOM 2385 N N . ASN A 1 293 ? 19.609 5.43 7.504 1 91.62 293 ASN A N 1
ATOM 2386 C CA . ASN A 1 293 ? 19.672 4.91 6.141 1 91.62 293 ASN A CA 1
ATOM 2387 C C . ASN A 1 293 ? 19.969 6.02 5.133 1 91.62 293 ASN A C 1
ATOM 2389 O O . ASN A 1 293 ? 20.719 5.809 4.18 1 91.62 293 ASN A O 1
ATOM 2393 N N . ALA A 1 294 ? 19.391 7.094 5.328 1 90.75 294 ALA A N 1
ATOM 2394 C CA . ALA A 1 294 ? 19.625 8.227 4.434 1 90.75 294 ALA A CA 1
ATOM 2395 C C . ALA A 1 294 ? 21.078 8.672 4.469 1 90.75 294 ALA A C 1
ATOM 2397 O O . ALA A 1 294 ? 21.672 8.938 3.422 1 90.75 294 ALA A O 1
ATOM 2398 N N . TRP A 1 295 ? 21.625 8.734 5.641 1 93.25 295 TRP A N 1
ATOM 2399 C CA . TRP A 1 295 ? 23.031 9.125 5.781 1 93.25 295 TRP A CA 1
ATOM 2400 C C . TRP A 1 295 ? 23.953 8.086 5.164 1 93.25 295 TRP A C 1
ATOM 2402 O O . TRP A 1 295 ? 24.953 8.43 4.531 1 93.25 295 TRP A O 1
ATOM 2412 N N . THR A 1 296 ? 23.609 6.902 5.34 1 92.94 296 THR A N 1
ATOM 2413 C CA . THR A 1 296 ? 24.406 5.824 4.75 1 92.94 296 THR A CA 1
ATOM 2414 C C . THR A 1 296 ? 24.391 5.914 3.227 1 92.94 296 THR A C 1
ATOM 2416 O O . THR A 1 296 ? 25.438 5.777 2.582 1 92.94 296 THR A O 1
ATOM 2419 N N . ALA A 1 297 ? 23.266 6.145 2.746 1 88.25 297 ALA A N 1
ATOM 2420 C CA . ALA A 1 297 ? 23.141 6.309 1.299 1 88.25 297 ALA A CA 1
ATOM 2421 C C . ALA A 1 297 ? 23.922 7.527 0.817 1 88.25 297 ALA A C 1
ATOM 2423 O O . ALA A 1 297 ? 24.516 7.508 -0.267 1 88.25 297 ALA A O 1
ATOM 2424 N N . GLU A 1 298 ? 23.859 8.523 1.568 1 89.75 298 GLU A N 1
ATOM 2425 C CA . GLU A 1 298 ? 24.594 9.734 1.236 1 89.75 298 GLU A CA 1
ATOM 2426 C C . GLU A 1 298 ? 26.094 9.469 1.189 1 89.75 298 GLU A C 1
ATOM 2428 O O . GLU A 1 298 ? 26.797 10 0.33 1 89.75 298 GLU A O 1
ATOM 2433 N N . LEU A 1 299 ? 26.562 8.703 2.125 1 92.44 299 LEU A N 1
ATOM 2434 C CA . LEU A 1 299 ? 27.969 8.336 2.152 1 92.44 299 LEU A CA 1
ATOM 2435 C C . LEU A 1 299 ? 28.375 7.602 0.875 1 92.44 299 LEU A C 1
ATOM 2437 O O . LEU A 1 299 ? 29.375 7.934 0.249 1 92.44 299 LEU A O 1
ATOM 2441 N N . ILE A 1 300 ? 27.594 6.734 0.493 1 88.56 300 ILE A N 1
ATOM 2442 C CA . ILE A 1 300 ? 27.875 5.953 -0.707 1 88.56 300 ILE A CA 1
ATOM 2443 C C . ILE A 1 300 ? 27.828 6.863 -1.934 1 88.56 300 ILE A C 1
ATOM 2445 O O . ILE A 1 300 ? 28.703 6.785 -2.797 1 88.56 300 ILE A O 1
ATOM 2449 N N . ARG A 1 301 ? 26.859 7.645 -1.982 1 87.38 301 ARG A N 1
ATOM 2450 C CA . ARG A 1 301 ? 26.719 8.562 -3.107 1 87.38 301 ARG A CA 1
ATOM 2451 C C . ARG A 1 301 ? 27.922 9.5 -3.191 1 87.38 301 ARG A C 1
ATOM 2453 O O . ARG A 1 301 ? 28.438 9.758 -4.281 1 87.38 301 ARG A O 1
ATOM 2460 N N . TYR A 1 302 ? 28.312 10.039 -2.033 1 88.81 302 TYR A N 1
ATOM 2461 C CA . TYR A 1 302 ? 29.453 10.938 -1.983 1 88.81 302 TYR A CA 1
ATOM 2462 C C . TYR A 1 302 ? 30.719 10.242 -2.494 1 88.81 302 TYR A C 1
ATOM 2464 O O . TYR A 1 302 ? 31.484 10.828 -3.26 1 88.81 302 TYR A O 1
ATOM 2472 N N . GLY A 1 303 ? 30.875 9.055 -2.162 1 88.31 303 GLY A N 1
ATOM 2473 C CA . GLY A 1 303 ? 32 8.289 -2.645 1 88.31 303 GLY A CA 1
ATOM 2474 C C . GLY A 1 303 ? 31.953 8 -4.133 1 88.31 303 GLY A C 1
ATOM 2475 O O . GLY A 1 303 ? 32.969 8.125 -4.84 1 88.31 303 GLY A O 1
ATOM 2476 N N . GLU A 1 304 ? 30.812 7.676 -4.578 1 86.19 304 GLU A N 1
ATOM 2477 C CA . GLU A 1 304 ? 30.641 7.305 -5.98 1 86.19 304 GLU A CA 1
ATOM 2478 C C . GLU A 1 304 ? 30.781 8.523 -6.891 1 86.19 304 GLU A C 1
ATOM 2480 O O . GLU A 1 304 ? 31.188 8.391 -8.055 1 86.19 304 GLU A O 1
ATOM 2485 N N . GLU A 1 305 ? 30.391 9.586 -6.398 1 86.81 305 GLU A N 1
ATOM 2486 C CA . GLU A 1 305 ? 30.516 10.812 -7.18 1 86.81 305 GLU A CA 1
ATOM 2487 C C . GLU A 1 305 ? 31.969 11.156 -7.453 1 86.81 305 GLU A C 1
ATOM 2489 O O . GLU A 1 305 ? 32.281 11.867 -8.414 1 86.81 305 GLU A O 1
ATOM 2494 N N . MET A 1 306 ? 32.906 10.672 -6.695 1 86.56 306 MET A N 1
ATOM 2495 C CA . MET A 1 306 ? 34.344 10.938 -6.855 1 86.56 306 MET A CA 1
ATOM 2496 C C . MET A 1 306 ? 34.969 10.016 -7.902 1 86.56 306 MET A C 1
ATOM 2498 O O . MET A 1 306 ? 36.094 10.227 -8.328 1 86.56 306 MET A O 1
ATOM 2502 N N . LEU A 1 307 ? 34.188 9.094 -8.32 1 85.12 307 LEU A N 1
ATOM 2503 C CA . LEU A 1 307 ? 34.719 8.078 -9.227 1 85.12 307 LEU A CA 1
ATOM 2504 C C . LEU A 1 307 ? 34.469 8.484 -10.68 1 85.12 307 LEU A C 1
ATOM 2506 O O . LEU A 1 307 ? 33.531 9.188 -10.984 1 85.12 307 LEU A O 1
ATOM 2510 N N . THR A 1 308 ? 35.438 8.102 -11.5 1 81.5 308 THR A N 1
ATOM 2511 C CA . THR A 1 308 ? 35.281 8.273 -12.938 1 81.5 308 THR A CA 1
ATOM 2512 C C . THR A 1 308 ? 34.281 7.277 -13.508 1 81.5 308 THR A C 1
ATOM 2514 O O . THR A 1 308 ? 33.938 6.293 -12.852 1 81.5 308 THR A O 1
ATOM 2517 N N . PRO A 1 309 ? 33.719 7.516 -14.625 1 79.06 309 PRO A N 1
ATOM 2518 C CA . PRO A 1 309 ? 32.75 6.602 -15.242 1 79.06 309 PRO A CA 1
ATOM 2519 C C . PRO A 1 309 ? 33.312 5.191 -15.43 1 79.06 309 PRO A C 1
ATOM 2521 O O . PRO A 1 309 ? 32.594 4.211 -15.305 1 79.06 309 PRO A O 1
ATOM 2524 N N . GLU A 1 310 ? 34.562 5.074 -15.727 1 77.56 310 GLU A N 1
ATOM 2525 C CA . GLU A 1 310 ? 35.188 3.768 -15.898 1 77.56 310 GLU A CA 1
ATOM 2526 C C . GLU A 1 310 ? 35.219 2.998 -14.586 1 77.56 310 GLU A C 1
ATOM 2528 O O . GLU A 1 310 ? 35 1.79 -14.555 1 77.56 310 GLU A O 1
ATOM 2533 N N . GLN A 1 311 ? 35.469 3.752 -13.508 1 77.31 311 GLN A N 1
ATOM 2534 C CA . GLN A 1 311 ? 35.562 3.131 -12.188 1 77.31 311 GLN A CA 1
ATOM 2535 C C . GLN A 1 311 ? 34.188 2.695 -11.703 1 77.31 311 GLN A C 1
ATOM 2537 O O . GLN A 1 311 ? 34.062 1.727 -10.953 1 77.31 311 GLN A O 1
ATOM 2542 N N . LEU A 1 312 ? 33.156 3.402 -12.07 1 76.56 312 LEU A N 1
ATOM 2543 C CA . LEU A 1 312 ? 31.797 3.098 -11.672 1 76.56 312 LEU A CA 1
ATOM 2544 C C . LEU A 1 312 ? 31.328 1.799 -12.312 1 76.56 312 LEU A C 1
ATOM 2546 O O . LEU A 1 312 ? 30.516 1.077 -11.734 1 76.56 312 LEU A O 1
ATOM 2550 N N . THR A 1 313 ? 31.875 1.476 -13.531 1 73.44 313 THR A N 1
ATOM 2551 C CA . THR A 1 313 ? 31.453 0.277 -14.25 1 73.44 313 THR A CA 1
ATOM 2552 C C . THR A 1 313 ? 31.984 -0.978 -13.57 1 73.44 313 THR A C 1
ATOM 2554 O O . THR A 1 313 ? 31.453 -2.072 -13.758 1 73.44 313 THR A O 1
ATOM 2557 N N . SER A 1 314 ? 33.125 -0.8 -12.766 1 71.62 314 SER A N 1
ATOM 2558 C CA . SER A 1 314 ? 33.688 -1.955 -12.078 1 71.62 314 SER A CA 1
ATOM 2559 C C . SER A 1 314 ? 32.781 -2.422 -10.938 1 71.62 314 SER A C 1
ATOM 2561 O O . SER A 1 314 ? 33.062 -3.463 -10.328 1 71.62 314 SER A O 1
ATOM 2563 N N . GLY A 1 315 ? 31.688 -1.819 -10.695 1 70.31 315 GLY A N 1
ATOM 2564 C CA . GLY A 1 315 ? 30.75 -2.215 -9.664 1 70.31 315 GLY A CA 1
ATOM 2565 C C . GLY A 1 315 ? 30.891 -1.413 -8.383 1 70.31 315 GLY A C 1
ATOM 2566 O O . GLY A 1 315 ? 31.969 -0.93 -8.062 1 70.31 315 GLY A O 1
ATOM 2567 N N . GLY A 1 316 ? 29.891 -1.203 -7.711 1 74.12 316 GLY A N 1
ATOM 2568 C CA . GLY A 1 316 ? 29.922 -0.46 -6.461 1 74.12 316 GLY A CA 1
ATOM 2569 C C . GLY A 1 316 ? 30.328 -1.31 -5.273 1 74.12 316 GLY A C 1
ATOM 2570 O O . GLY A 1 316 ? 30.375 -2.537 -5.371 1 74.12 316 GLY A O 1
ATOM 2571 N N . VAL A 1 317 ? 30.953 -0.626 -4.219 1 80.62 317 VAL A N 1
ATOM 2572 C CA . VAL A 1 317 ? 31.281 -1.281 -2.959 1 80.62 317 VAL A CA 1
ATOM 2573 C C . VAL A 1 317 ? 30.062 -1.296 -2.047 1 80.62 317 VAL A C 1
ATOM 2575 O O . VAL A 1 317 ? 29.547 -0.24 -1.668 1 80.62 317 VAL A O 1
ATOM 2578 N N . PRO A 1 318 ? 29.578 -2.533 -1.806 1 81.75 318 PRO A N 1
ATOM 2579 C CA . PRO A 1 318 ? 28.438 -2.574 -0.899 1 81.75 318 PRO A CA 1
ATOM 2580 C C . PRO A 1 318 ? 28.797 -2.168 0.528 1 81.75 318 PRO A C 1
ATOM 2582 O O . PRO A 1 318 ? 29.938 -2.324 0.948 1 81.75 318 PRO A O 1
ATOM 2585 N N . MET A 1 319 ? 27.906 -1.578 1.217 1 82.81 319 MET A N 1
ATOM 2586 C CA . MET A 1 319 ? 28.141 -1.113 2.58 1 82.81 319 MET A CA 1
ATOM 2587 C C . MET A 1 319 ? 28.594 -2.262 3.477 1 82.81 319 MET A C 1
ATOM 2589 O O . MET A 1 319 ? 29.547 -2.117 4.242 1 82.81 319 MET A O 1
ATOM 2593 N N . GLN A 1 320 ? 27.828 -3.32 3.502 1 82.81 320 GLN A N 1
ATOM 2594 C CA . GLN A 1 320 ? 28.172 -4.512 4.27 1 82.81 320 GLN A CA 1
ATOM 2595 C C . GLN A 1 320 ? 27.734 -5.781 3.539 1 82.81 320 GLN A C 1
ATOM 2597 O O . GLN A 1 320 ? 26.75 -5.77 2.795 1 82.81 320 GLN A O 1
ATOM 2602 N N . VAL A 1 321 ? 28.656 -6.688 3.635 1 84.75 321 VAL A N 1
ATOM 2603 C CA . VAL A 1 321 ? 28.25 -7.996 3.131 1 84.75 321 VAL A CA 1
ATOM 2604 C C . VAL A 1 321 ? 27.688 -8.844 4.273 1 84.75 321 VAL A C 1
ATOM 2606 O O . VAL A 1 321 ? 28.406 -9.156 5.227 1 84.75 321 VAL A O 1
ATOM 2609 N N . THR A 1 322 ? 26.469 -9.039 4.223 1 89.94 322 THR A N 1
ATOM 2610 C CA . THR A 1 322 ? 25.797 -9.758 5.305 1 89.94 322 THR A CA 1
ATOM 2611 C C . THR A 1 322 ? 25.156 -11.047 4.785 1 89.94 322 THR A C 1
ATOM 2613 O O . THR A 1 322 ? 25.281 -11.375 3.605 1 89.94 322 THR A O 1
ATOM 2616 N N . GLN A 1 323 ? 24.578 -11.766 5.73 1 92 323 GLN A N 1
ATOM 2617 C CA . GLN A 1 323 ? 23.859 -12.984 5.379 1 92 323 GLN A CA 1
ATOM 2618 C C . GLN A 1 323 ? 22.688 -12.68 4.441 1 92 323 GLN A C 1
ATOM 2620 O O . GLN A 1 323 ? 22.297 -13.523 3.631 1 92 323 GLN A O 1
ATOM 2625 N N . THR A 1 324 ? 22.188 -11.453 4.543 1 93.25 324 THR A N 1
ATOM 2626 C CA . THR A 1 324 ? 21.125 -11.031 3.648 1 93.25 32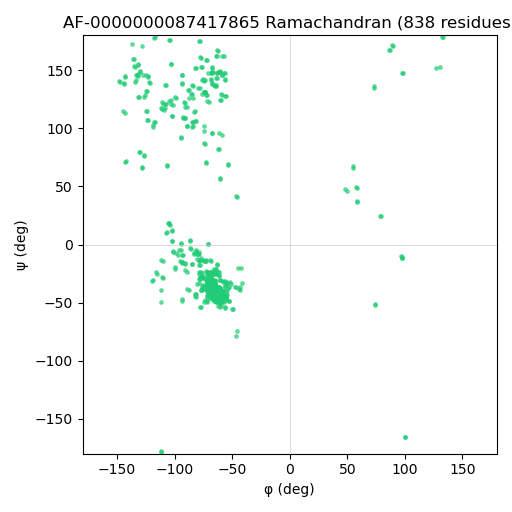4 THR A CA 1
ATOM 2627 C C . THR A 1 324 ? 21.578 -11.086 2.193 1 93.25 324 THR A C 1
ATOM 2629 O O . THR A 1 324 ? 20.812 -11.492 1.314 1 93.25 324 THR A O 1
ATOM 2632 N N . ASP A 1 325 ? 22.797 -10.742 1.959 1 92.5 325 ASP A N 1
ATOM 2633 C CA . ASP A 1 325 ? 23.328 -10.75 0.602 1 92.5 325 ASP A CA 1
ATOM 2634 C C . ASP A 1 325 ? 23.422 -12.164 0.048 1 92.5 325 ASP A C 1
ATOM 2636 O O . ASP A 1 325 ? 23.156 -12.398 -1.136 1 92.5 325 ASP A O 1
ATOM 2640 N N . VAL A 1 326 ? 23.766 -13.008 0.963 1 94 326 VAL A N 1
ATOM 2641 C CA . VAL A 1 326 ? 23.844 -14.406 0.566 1 94 326 VAL A CA 1
ATOM 2642 C C . VAL A 1 326 ? 22.453 -14.93 0.195 1 94 326 VAL A C 1
ATOM 2644 O O . VAL A 1 326 ? 22.297 -15.602 -0.825 1 94 326 VAL A O 1
ATOM 2647 N N . THR A 1 327 ? 21.531 -14.586 1.004 1 95.75 327 THR A N 1
ATOM 2648 C CA . THR A 1 327 ? 20.156 -14.992 0.746 1 95.75 327 THR A CA 1
ATOM 2649 C C . THR A 1 327 ? 19.656 -14.422 -0.577 1 95.75 327 THR A C 1
ATOM 2651 O O . THR A 1 327 ? 19.016 -15.117 -1.361 1 95.75 327 THR A O 1
ATOM 2654 N N . ASN A 1 328 ? 19.953 -13.18 -0.833 1 95.81 328 ASN A N 1
ATOM 2655 C CA . ASN A 1 328 ? 19.562 -12.539 -2.084 1 95.81 328 ASN A CA 1
ATOM 2656 C C . ASN A 1 328 ? 20.156 -13.266 -3.291 1 95.81 328 ASN A C 1
ATOM 2658 O O . ASN A 1 328 ? 19.438 -13.578 -4.242 1 95.81 328 ASN A O 1
ATOM 2662 N N . GLN A 1 329 ? 21.484 -13.555 -3.213 1 94.94 329 GLN A N 1
ATOM 2663 C CA . GLN A 1 329 ? 22.156 -14.203 -4.324 1 94.94 329 GLN A CA 1
ATOM 2664 C C . GLN A 1 329 ? 21.625 -15.617 -4.551 1 94.94 329 GLN A C 1
ATOM 2666 O O . GLN A 1 329 ? 21.422 -16.031 -5.695 1 94.94 329 GLN A O 1
ATOM 2671 N N . ARG A 1 330 ? 21.391 -16.297 -3.477 1 96.38 330 ARG A N 1
ATOM 2672 C CA . ARG A 1 330 ? 20.844 -17.641 -3.596 1 96.38 330 ARG A CA 1
ATOM 2673 C C . ARG A 1 330 ? 19.484 -17.625 -4.27 1 96.38 330 ARG A C 1
ATOM 2675 O O . ARG A 1 330 ? 19.203 -18.469 -5.129 1 96.38 330 ARG A O 1
ATOM 2682 N N . THR A 1 331 ? 18.688 -16.688 -3.885 1 96.88 331 THR A N 1
ATOM 2683 C CA . THR A 1 331 ? 17.359 -16.578 -4.449 1 96.88 331 THR A CA 1
ATOM 2684 C C . THR A 1 331 ? 17.422 -16.25 -5.938 1 96.88 331 THR A C 1
ATOM 2686 O O . THR A 1 331 ? 16.75 -16.891 -6.75 1 96.88 331 THR A O 1
ATOM 2689 N N . ILE A 1 332 ? 18.25 -15.281 -6.316 1 97.5 332 ILE A N 1
ATOM 2690 C CA . ILE A 1 332 ? 18.375 -14.828 -7.699 1 97.5 332 ILE A CA 1
ATOM 2691 C C . ILE A 1 332 ? 18.875 -15.977 -8.578 1 97.5 332 ILE A C 1
ATOM 2693 O O . ILE A 1 332 ? 18.281 -16.281 -9.609 1 97.5 332 ILE A O 1
ATOM 2697 N N . TRP A 1 333 ? 19.859 -16.672 -8.141 1 97.88 333 TRP A N 1
ATOM 2698 C CA . TRP A 1 333 ? 20.469 -17.719 -8.945 1 97.88 333 TRP A CA 1
ATOM 2699 C C . TRP A 1 333 ? 19.547 -18.938 -9.031 1 97.88 333 TRP A C 1
ATOM 2701 O O . TRP A 1 333 ? 19.484 -19.609 -10.055 1 97.88 333 TRP A O 1
ATOM 2711 N N . ALA A 1 334 ? 18.906 -19.203 -7.922 1 98.12 334 ALA A N 1
ATOM 2712 C CA . ALA A 1 334 ? 17.953 -20.312 -7.965 1 98.12 334 ALA A CA 1
ATOM 2713 C C . ALA A 1 334 ? 16.859 -20.047 -9.008 1 98.12 334 ALA A C 1
ATOM 2715 O O . ALA A 1 334 ? 16.531 -20.938 -9.797 1 98.12 334 ALA A O 1
ATOM 2716 N N . LEU A 1 335 ? 16.359 -18.844 -9.039 1 98.12 335 LEU A N 1
ATOM 2717 C CA . LEU A 1 335 ? 15.328 -18.484 -10 1 98.12 335 LEU A CA 1
ATOM 2718 C C . LEU A 1 335 ? 15.852 -18.578 -11.43 1 98.12 335 LEU A C 1
ATOM 2720 O O . LEU A 1 335 ? 15.188 -19.125 -12.305 1 98.12 335 LEU A O 1
ATOM 2724 N N . LEU A 1 336 ? 17.078 -18.109 -11.68 1 98.31 336 LEU A N 1
ATOM 2725 C CA . LEU A 1 336 ? 17.656 -18.094 -13.016 1 98.31 336 LEU A CA 1
ATOM 2726 C C . LEU A 1 336 ? 17.938 -19.5 -13.508 1 98.31 336 LEU A C 1
ATOM 2728 O O . LEU A 1 336 ? 17.578 -19.859 -14.633 1 98.31 336 LEU A O 1
ATOM 2732 N N . ILE A 1 337 ? 18.516 -20.344 -12.664 1 98.19 337 ILE A N 1
ATOM 2733 C CA . ILE A 1 337 ? 18.938 -21.688 -13.047 1 98.19 337 ILE A CA 1
ATOM 2734 C C . ILE A 1 337 ? 17.719 -22.578 -13.242 1 98.19 337 ILE A C 1
ATOM 2736 O O . ILE A 1 337 ? 17.562 -23.219 -14.289 1 98.19 337 ILE A O 1
ATOM 2740 N N . LEU A 1 338 ? 16.828 -22.531 -12.258 1 97.94 338 LEU A N 1
ATOM 2741 C CA . LEU A 1 338 ? 15.648 -23.391 -12.344 1 97.94 338 LEU A CA 1
ATOM 2742 C C . LEU A 1 338 ? 14.734 -22.938 -13.477 1 97.94 338 LEU A C 1
ATOM 2744 O O . LEU A 1 338 ? 14.133 -23.766 -14.156 1 97.94 338 LEU A O 1
ATOM 2748 N N . GLY A 1 339 ? 14.594 -21.594 -13.586 1 98 339 GLY A N 1
ATOM 2749 C CA . GLY A 1 339 ? 13.789 -21.094 -14.688 1 98 339 GLY A CA 1
ATOM 2750 C C . GLY A 1 339 ? 14.305 -21.516 -16.047 1 98 339 GLY A C 1
ATOM 2751 O O . GLY A 1 339 ? 13.539 -21.984 -16.891 1 98 339 GLY A O 1
ATOM 2752 N N . ALA A 1 340 ? 15.578 -21.453 -16.297 1 97.62 340 ALA A N 1
ATOM 2753 C CA . ALA A 1 340 ? 16.203 -21.844 -17.562 1 97.62 340 ALA A CA 1
ATOM 2754 C C . ALA A 1 340 ? 16.047 -23.344 -17.812 1 97.62 340 ALA A C 1
ATOM 2756 O O . ALA A 1 340 ? 15.719 -23.766 -18.922 1 97.62 340 ALA A O 1
ATOM 2757 N N . LEU A 1 341 ? 16.266 -24.141 -16.781 1 96.38 341 LEU A N 1
ATOM 2758 C CA . LEU A 1 341 ? 16.172 -25.594 -16.922 1 96.38 341 LEU A CA 1
ATOM 2759 C C . LEU A 1 341 ? 14.75 -26.016 -17.25 1 96.38 341 LEU A C 1
ATOM 2761 O O . LEU A 1 341 ? 14.539 -26.906 -18.078 1 96.38 341 LEU A O 1
ATOM 2765 N N . LEU A 1 342 ? 13.758 -25.375 -16.656 1 95.56 342 LEU A N 1
ATOM 2766 C CA . LEU A 1 342 ? 12.359 -25.719 -16.906 1 95.56 342 LEU A CA 1
ATOM 2767 C C . LEU A 1 342 ? 11.969 -25.375 -18.328 1 95.56 342 LEU A C 1
ATOM 2769 O O . LEU A 1 342 ? 11.25 -26.141 -18.984 1 95.56 342 LEU A O 1
ATOM 2773 N N . ILE A 1 343 ? 12.398 -24.234 -18.797 1 95.75 343 ILE A N 1
ATOM 2774 C CA . ILE A 1 343 ? 12.055 -23.797 -20.156 1 95.75 343 ILE A CA 1
ATOM 2775 C C . ILE A 1 343 ? 12.688 -24.75 -21.172 1 95.75 343 ILE A C 1
ATOM 2777 O O . ILE A 1 343 ? 12.023 -25.172 -22.125 1 95.75 343 ILE A O 1
ATOM 2781 N N . LEU A 1 344 ? 13.93 -25.172 -21 1 93.81 344 LEU A N 1
ATOM 2782 C CA . LEU A 1 344 ? 14.656 -26.016 -21.938 1 93.81 344 LEU A CA 1
ATOM 2783 C C . LEU A 1 344 ? 14.195 -27.469 -21.812 1 93.81 344 LEU A C 1
ATOM 2785 O O . LEU A 1 344 ? 14.383 -28.266 -22.75 1 93.81 344 LEU A O 1
ATOM 2789 N N . GLY A 1 345 ? 13.656 -27.859 -20.703 1 88.88 345 GLY A N 1
ATOM 2790 C CA . GLY A 1 345 ? 13.234 -29.219 -20.453 1 88.88 345 GLY A CA 1
ATOM 2791 C C . GLY A 1 345 ? 14.383 -30.156 -20.109 1 88.88 345 GLY A C 1
ATOM 2792 O O . GLY A 1 345 ? 14.344 -31.344 -20.422 1 88.88 345 GLY A O 1
ATOM 2793 N N . LEU A 1 346 ? 15.406 -29.531 -19.609 1 87.25 346 LEU A N 1
ATOM 2794 C CA . LEU A 1 346 ? 16.562 -30.312 -19.172 1 87.25 346 LEU A CA 1
ATOM 2795 C C . LEU A 1 346 ? 16.375 -30.766 -17.719 1 87.25 346 LEU A C 1
ATOM 2797 O O . LEU A 1 346 ? 16 -29.984 -16.859 1 87.25 346 LEU A O 1
ATOM 2801 N N . PHE A 1 347 ? 16.641 -32.094 -17.406 1 87.19 347 PHE A N 1
ATOM 2802 C CA . PHE A 1 347 ? 16.453 -32.625 -16.062 1 87.19 347 PHE A CA 1
ATOM 2803 C C . PHE A 1 347 ? 15.078 -32.25 -15.516 1 87.19 347 PHE A C 1
ATOM 2805 O O . PHE A 1 347 ? 14.977 -31.75 -14.391 1 87.19 347 PHE A O 1
ATOM 2812 N N . SER A 1 348 ? 14.102 -32.406 -16.281 1 85 348 SER A N 1
ATOM 2813 C CA . SER A 1 348 ? 12.773 -31.875 -16.031 1 85 348 SER A CA 1
ATOM 2814 C C . SER A 1 348 ? 12.242 -32.312 -14.672 1 85 348 SER A C 1
ATOM 2816 O O . SER A 1 348 ? 11.664 -31.5 -13.945 1 85 348 SER A O 1
ATOM 2818 N N . ARG A 1 349 ? 12.484 -33.562 -14.273 1 88.06 349 ARG A N 1
ATOM 2819 C CA . ARG A 1 349 ? 11.992 -34.031 -12.977 1 88.06 349 ARG A CA 1
ATOM 2820 C C . ARG A 1 349 ? 12.711 -33.312 -11.836 1 88.06 349 ARG A C 1
ATOM 2822 O O . ARG A 1 349 ? 12.078 -32.812 -10.898 1 88.06 349 ARG A O 1
ATOM 2829 N N . VAL A 1 350 ? 14 -33.219 -11.984 1 91.81 350 VAL A N 1
ATOM 2830 C CA . VAL A 1 350 ? 14.812 -32.625 -10.938 1 91.81 350 VAL A CA 1
ATOM 2831 C C . VAL A 1 350 ? 14.547 -31.125 -10.867 1 91.81 350 VAL A C 1
ATOM 2833 O O . VAL A 1 350 ? 14.406 -30.547 -9.781 1 91.81 350 VAL A O 1
ATOM 2836 N N . SER A 1 351 ? 14.492 -30.484 -12.039 1 94.81 351 SER A N 1
ATOM 2837 C CA . SER A 1 351 ? 14.25 -29.047 -12.062 1 94.81 351 SER A CA 1
ATOM 2838 C C . SER A 1 351 ? 12.859 -28.703 -11.539 1 94.81 351 SER A C 1
ATOM 2840 O O . SER A 1 351 ? 12.68 -27.719 -10.828 1 94.81 351 SER A O 1
ATOM 2842 N N . ALA A 1 352 ? 11.93 -29.531 -11.898 1 95.75 352 ALA A N 1
ATOM 2843 C CA . ALA A 1 352 ? 10.578 -29.312 -11.391 1 95.75 352 ALA A CA 1
ATOM 2844 C C . ALA A 1 352 ? 10.516 -29.484 -9.883 1 95.75 352 ALA A C 1
ATOM 2846 O O . ALA A 1 352 ? 9.875 -28.703 -9.18 1 95.75 352 ALA A O 1
ATOM 2847 N N . PHE A 1 353 ? 11.156 -30.484 -9.406 1 95.81 353 PHE A N 1
ATOM 2848 C CA . PHE A 1 353 ? 11.188 -30.703 -7.965 1 95.81 353 PHE A CA 1
ATOM 2849 C C . PHE A 1 353 ? 11.906 -29.562 -7.254 1 95.81 353 PHE A C 1
ATOM 2851 O O . PHE A 1 353 ? 11.445 -29.078 -6.219 1 95.81 353 PHE A O 1
ATOM 2858 N N . GLY A 1 354 ? 13.039 -29.188 -7.77 1 97.31 354 GLY A N 1
ATOM 2859 C CA . GLY A 1 354 ? 13.758 -28.047 -7.207 1 97.31 354 GLY A CA 1
ATOM 2860 C C . GLY A 1 354 ? 12.945 -26.766 -7.188 1 97.31 354 GLY A C 1
ATOM 2861 O O . GLY A 1 354 ? 12.961 -26.031 -6.199 1 97.31 354 GLY A O 1
ATOM 2862 N N . ALA A 1 355 ? 12.266 -26.484 -8.266 1 98.06 355 ALA A N 1
ATOM 2863 C CA . ALA A 1 355 ? 11.406 -25.312 -8.352 1 98.06 355 ALA A CA 1
ATOM 2864 C C . ALA A 1 355 ? 10.266 -25.391 -7.344 1 98.06 355 ALA A C 1
ATOM 2866 O O . ALA A 1 355 ? 9.891 -24.375 -6.738 1 98.06 355 ALA A O 1
ATOM 2867 N N . ALA A 1 356 ? 9.711 -26.578 -7.191 1 98 356 ALA A N 1
ATOM 2868 C CA . ALA A 1 356 ? 8.656 -26.781 -6.199 1 98 356 ALA A CA 1
ATOM 2869 C C . ALA A 1 356 ? 9.156 -26.469 -4.793 1 98 356 ALA A C 1
ATOM 2871 O O . ALA A 1 356 ? 8.461 -25.828 -4.008 1 98 356 ALA A O 1
ATOM 2872 N N . LEU A 1 357 ? 10.328 -26.906 -4.535 1 97.88 357 LEU A N 1
ATOM 2873 C CA . LEU A 1 357 ? 10.914 -26.656 -3.223 1 97.88 357 LEU A CA 1
ATOM 2874 C C . LEU A 1 357 ? 11.133 -25.172 -2.998 1 97.88 357 LEU A C 1
ATOM 2876 O O . LEU A 1 357 ? 10.898 -24.656 -1.897 1 97.88 357 LEU A O 1
ATOM 2880 N N . LEU A 1 358 ? 11.586 -24.531 -3.98 1 97.56 358 LEU A N 1
ATOM 2881 C CA . LEU A 1 358 ? 11.781 -23.078 -3.885 1 97.56 358 LEU A CA 1
ATOM 2882 C C . LEU A 1 358 ? 10.461 -22.375 -3.605 1 97.56 358 LEU A C 1
ATOM 2884 O O . LEU A 1 358 ? 10.383 -21.547 -2.697 1 97.56 358 LEU A O 1
ATOM 2888 N N . LEU A 1 359 ? 9.43 -22.688 -4.344 1 97.5 359 LEU A N 1
ATOM 2889 C CA . LEU A 1 359 ? 8.125 -22.078 -4.156 1 97.5 359 LEU A CA 1
ATOM 2890 C C . LEU A 1 359 ? 7.551 -22.422 -2.785 1 97.5 359 LEU A C 1
ATOM 2892 O O . LEU A 1 359 ? 6.863 -21.609 -2.17 1 97.5 359 LEU A O 1
ATOM 2896 N N . LEU A 1 360 ? 7.805 -23.656 -2.389 1 97.06 360 LEU A N 1
ATOM 2897 C CA . LEU A 1 360 ? 7.359 -24.062 -1.061 1 97.06 360 LEU A CA 1
ATOM 2898 C C . LEU A 1 360 ? 8.008 -23.203 0.018 1 97.06 360 LEU A C 1
ATOM 2900 O O . LEU A 1 360 ? 7.363 -22.859 1.012 1 97.06 360 LEU A O 1
ATOM 2904 N N . SER A 1 361 ? 9.258 -22.906 -0.2 1 96.19 361 SER A N 1
ATOM 2905 C CA . SER A 1 361 ? 9.945 -22.031 0.743 1 96.19 361 SER A CA 1
ATOM 2906 C C . SER A 1 361 ? 9.297 -20.656 0.785 1 96.19 361 SER A C 1
ATOM 2908 O O . SER A 1 361 ? 9.203 -20.031 1.849 1 96.19 361 SER A O 1
ATOM 2910 N N . PHE A 1 362 ? 8.891 -20.156 -0.37 1 94.5 362 PHE A N 1
ATOM 2911 C CA . PHE A 1 362 ? 8.188 -18.875 -0.409 1 94.5 362 PHE A CA 1
ATOM 2912 C C . PHE A 1 362 ? 6.84 -18.984 0.3 1 94.5 362 PHE A C 1
ATOM 2914 O O . PHE A 1 362 ? 6.414 -18.047 0.977 1 94.5 362 PHE A O 1
ATOM 2921 N N . TYR A 1 363 ? 6.176 -20.078 0.191 1 95.06 363 TYR A N 1
ATOM 2922 C CA . TYR A 1 363 ? 4.891 -20.344 0.835 1 95.06 363 TYR A CA 1
ATOM 2923 C C . TYR A 1 363 ? 5.023 -20.281 2.354 1 95.06 363 TYR A C 1
ATOM 2925 O O . TYR A 1 363 ? 4.188 -19.688 3.037 1 95.06 363 TYR A O 1
ATOM 2933 N N . PHE A 1 364 ? 6.039 -20.812 2.863 1 95.56 364 PHE A N 1
ATOM 2934 C CA . PHE A 1 364 ? 6.195 -20.969 4.305 1 95.56 364 PHE A CA 1
ATOM 2935 C C . PHE A 1 364 ? 6.629 -19.641 4.941 1 95.56 364 PHE A C 1
ATOM 2937 O O . PHE A 1 364 ? 6.598 -19.5 6.164 1 95.56 364 PHE A O 1
ATOM 2944 N N . ALA A 1 365 ? 7.07 -18.688 4.191 1 94.12 365 ALA A N 1
ATOM 2945 C CA . ALA A 1 365 ? 7.426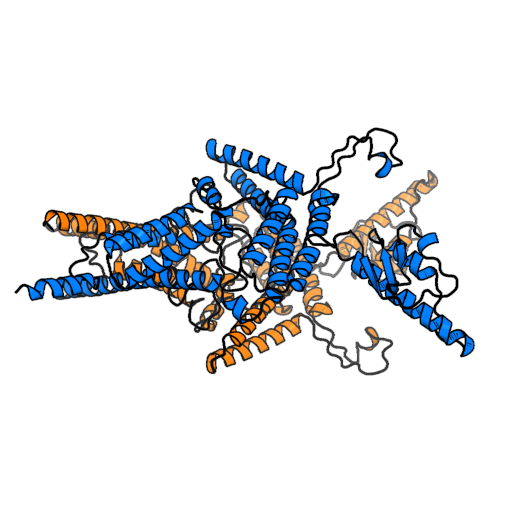 -17.375 4.746 1 94.12 365 ALA A CA 1
ATOM 2946 C C . ALA A 1 365 ? 6.19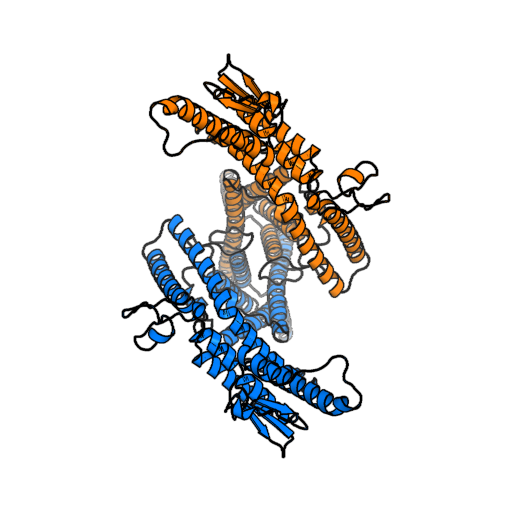9 -16.672 5.32 1 94.12 365 ALA A C 1
ATOM 2948 O O . ALA A 1 365 ? 6.285 -16.016 6.355 1 94.12 365 ALA A O 1
ATOM 2949 N N . MET A 1 366 ? 5.051 -16.75 4.664 1 92.12 366 MET A N 1
ATOM 2950 C CA . MET A 1 366 ? 3.768 -16.203 5.105 1 92.12 366 MET A CA 1
ATOM 2951 C C . MET A 1 366 ? 2.621 -17.125 4.711 1 92.12 366 MET A C 1
ATOM 2953 O O . MET A 1 366 ? 1.755 -16.75 3.92 1 92.12 366 MET A O 1
ATOM 2957 N N . PRO A 1 367 ? 2.537 -18.25 5.367 1 92.75 367 PRO A N 1
ATOM 2958 C CA . PRO A 1 367 ? 1.498 -19.219 5 1 92.75 367 PRO A CA 1
ATOM 2959 C C . PRO A 1 367 ? 0.103 -18.781 5.445 1 92.75 367 PRO A C 1
ATOM 2961 O O . PRO A 1 367 ? -0.068 -18.297 6.562 1 92.75 367 PRO A O 1
ATOM 2964 N N . PRO A 1 368 ? -0.846 -18.859 4.504 1 92.88 368 PRO A N 1
ATOM 2965 C CA . PRO A 1 368 ? -2.225 -18.547 4.891 1 92.88 368 PRO A CA 1
ATOM 2966 C C . PRO A 1 368 ? -2.857 -19.641 5.746 1 92.88 368 PRO A C 1
ATOM 2968 O O . PRO A 1 368 ? -3.793 -20.312 5.305 1 92.88 368 PRO A O 1
ATOM 2971 N N . LEU A 1 369 ? -2.443 -19.797 6.93 1 89.5 369 LEU A N 1
ATOM 2972 C CA . LEU A 1 369 ? -2.936 -20.797 7.879 1 89.5 369 LEU A CA 1
ATOM 2973 C C . LEU A 1 369 ? -3.871 -20.156 8.898 1 89.5 369 LEU A C 1
ATOM 2975 O O . LEU A 1 369 ? -3.855 -18.938 9.086 1 89.5 369 LEU A O 1
ATOM 2979 N N . PRO A 1 370 ? -4.734 -20.969 9.445 1 83.94 370 PRO A N 1
ATOM 2980 C CA . PRO A 1 370 ? -5.586 -20.422 10.5 1 83.94 370 PRO A CA 1
ATOM 2981 C C . PRO A 1 370 ? -4.785 -19.812 11.641 1 83.94 370 PRO A C 1
ATOM 2983 O O . PRO A 1 370 ? -3.807 -20.391 12.102 1 83.94 370 PRO A O 1
ATOM 2986 N N . GLY A 1 371 ? -5.102 -18.609 11.961 1 77.12 371 GLY A N 1
ATOM 2987 C CA . GLY A 1 371 ? -4.418 -17.969 13.07 1 77.12 371 GLY A CA 1
ATOM 2988 C C . GLY A 1 371 ? -3.27 -17.078 12.625 1 77.12 371 GLY A C 1
ATOM 2989 O O . GLY A 1 371 ? -2.662 -16.375 13.438 1 77.12 371 GLY A O 1
ATOM 2990 N N . VAL A 1 372 ? -2.936 -17.172 11.406 1 82.94 372 VAL A N 1
ATOM 2991 C CA . VAL A 1 372 ? -1.869 -16.344 10.859 1 82.94 372 VAL A CA 1
ATOM 2992 C C . VAL A 1 372 ? -2.473 -15.148 10.125 1 82.94 372 VAL A C 1
ATOM 2994 O O . VAL A 1 372 ? -3.363 -15.312 9.289 1 82.94 372 VAL A O 1
ATOM 2997 N N . PRO A 1 373 ? -2.033 -13.977 10.5 1 77.94 373 PRO A N 1
ATOM 2998 C CA . PRO A 1 373 ? -2.535 -12.812 9.766 1 77.94 373 PRO A CA 1
ATOM 2999 C C . PRO A 1 373 ? -2.279 -12.914 8.266 1 77.94 373 PRO A C 1
ATOM 3001 O O . PRO A 1 373 ? -1.232 -13.414 7.844 1 77.94 373 PRO A O 1
ATOM 3004 N N . PRO A 1 374 ? -3.215 -12.477 7.543 1 78.62 374 PRO A N 1
ATOM 3005 C CA . PRO A 1 374 ? -3.078 -12.594 6.09 1 78.62 374 PRO A CA 1
ATOM 3006 C C . PRO A 1 374 ? -1.957 -11.719 5.531 1 78.62 374 PRO A C 1
ATOM 3008 O O . PRO A 1 374 ? -1.643 -10.672 6.102 1 78.62 374 PRO A O 1
ATOM 3011 N N . ALA A 1 375 ? -1.375 -12.234 4.469 1 77.88 375 ALA A N 1
ATOM 3012 C CA . ALA A 1 375 ? -0.383 -11.453 3.74 1 77.88 375 ALA A CA 1
ATOM 3013 C C . ALA A 1 375 ? -1.028 -10.25 3.059 1 77.88 375 ALA A C 1
ATOM 3015 O O . ALA A 1 375 ? -2.219 -10.273 2.736 1 77.88 375 ALA A O 1
ATOM 3016 N N . PRO A 1 376 ? -0.227 -9.273 2.91 1 73.94 376 PRO A N 1
ATOM 3017 C CA . PRO A 1 376 ? -0.781 -8.117 2.201 1 73.94 376 PRO A CA 1
ATOM 3018 C C . PRO A 1 376 ? -1.177 -8.445 0.762 1 73.94 376 PRO A C 1
ATOM 3020 O O . PRO A 1 376 ? -0.591 -9.336 0.142 1 73.94 376 PRO A O 1
ATOM 3023 N N . GLY A 1 377 ? -2.229 -7.77 0.304 1 73.69 377 GLY A N 1
ATOM 3024 C CA . GLY A 1 377 ? -2.65 -7.984 -1.07 1 73.69 377 GLY A CA 1
ATOM 3025 C C . GLY A 1 377 ? -4.145 -8.195 -1.21 1 73.69 377 GLY A C 1
ATOM 3026 O O . GLY A 1 377 ? -4.859 -8.297 -0.21 1 73.69 377 GLY A O 1
ATOM 3027 N N . PRO A 1 378 ? -4.551 -8.352 -2.443 1 75.25 378 PRO A N 1
ATOM 3028 C CA . PRO A 1 378 ? -5.984 -8.469 -2.715 1 75.25 378 PRO A CA 1
ATOM 3029 C C . PRO A 1 378 ? -6.496 -9.906 -2.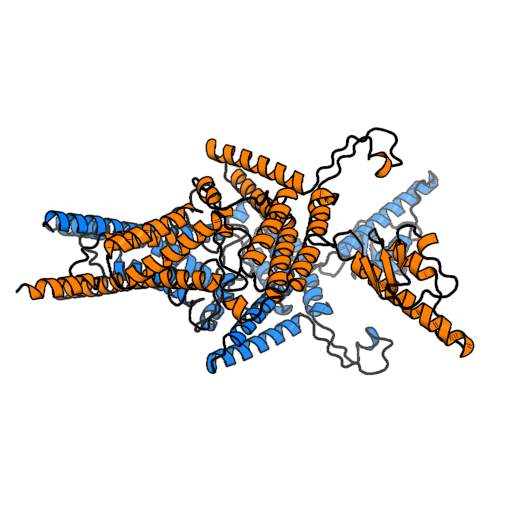574 1 75.25 378 PRO A C 1
ATOM 3031 O O . PRO A 1 378 ? -7.711 -10.133 -2.553 1 75.25 378 PRO A O 1
ATOM 3034 N N . GLU A 1 379 ? -5.656 -10.805 -2.324 1 81.69 379 GLU A N 1
ATOM 3035 C CA . GLU A 1 379 ? -6.062 -12.203 -2.305 1 81.69 379 GLU A CA 1
ATOM 3036 C C . GLU A 1 379 ? -6.441 -12.648 -0.894 1 81.69 379 GLU A C 1
ATOM 3038 O O . GLU A 1 379 ? -5.801 -12.25 0.081 1 81.69 379 GLU A O 1
ATOM 3043 N N . HIS A 1 380 ? -7.531 -13.445 -0.859 1 87.12 380 HIS A N 1
ATOM 3044 C CA . HIS A 1 380 ? -7.973 -14.055 0.386 1 87.12 380 HIS A CA 1
ATOM 3045 C C . HIS A 1 380 ? -7.922 -15.578 0.296 1 87.12 380 HIS A C 1
ATOM 3047 O O . HIS A 1 380 ? -8.703 -16.188 -0.441 1 87.12 380 HIS A O 1
ATOM 3053 N N . THR A 1 381 ? -6.938 -16.078 0.949 1 91.19 381 THR A N 1
ATOM 3054 C CA . THR A 1 381 ? -6.715 -17.516 0.826 1 91.19 381 THR A CA 1
ATOM 3055 C C . THR A 1 381 ? -6.57 -18.156 2.201 1 91.19 381 THR A C 1
ATOM 3057 O O . THR A 1 381 ? -6.211 -17.484 3.172 1 91.19 381 THR A O 1
ATOM 3060 N N . LEU A 1 382 ? -7 -19.406 2.277 1 93.19 382 LEU A N 1
ATOM 3061 C CA . LEU A 1 382 ? -6.793 -20.234 3.451 1 93.19 382 LEU A CA 1
ATOM 3062 C C . LEU A 1 382 ? -6.086 -21.531 3.074 1 93.19 382 LEU A C 1
ATOM 3064 O O . LEU A 1 382 ? -6.602 -22.312 2.273 1 93.19 382 LEU A O 1
ATOM 3068 N N . ILE A 1 383 ? -4.867 -21.734 3.562 1 94.38 383 ILE A N 1
ATOM 3069 C CA . ILE A 1 383 ? -4.031 -22.906 3.355 1 94.38 383 ILE A CA 1
ATOM 3070 C C . ILE A 1 383 ? -3.473 -22.906 1.934 1 94.38 383 ILE A C 1
ATOM 3072 O O . ILE A 1 383 ? -2.258 -22.984 1.736 1 94.38 383 ILE A O 1
ATOM 3076 N N . VAL A 1 384 ? -4.363 -22.734 0.94 1 95.69 384 VAL A N 1
ATOM 3077 C CA . VAL A 1 384 ? -3.951 -22.828 -0.457 1 95.69 384 VAL A CA 1
ATOM 3078 C C . VAL A 1 384 ? -3.824 -21.422 -1.047 1 95.69 384 VAL A C 1
ATOM 3080 O O . VAL A 1 384 ? -4.82 -20.719 -1.187 1 95.69 384 VAL A O 1
ATOM 3083 N N . ASN A 1 385 ? -2.654 -21.031 -1.314 1 93.81 385 ASN A N 1
ATOM 3084 C CA . ASN A 1 385 ? -2.42 -19.812 -2.082 1 93.81 385 ASN A CA 1
ATOM 3085 C C . ASN A 1 385 ? -1.827 -20.125 -3.455 1 93.81 385 ASN A C 1
ATOM 3087 O O . ASN A 1 385 ? -1.655 -21.297 -3.814 1 93.81 385 ASN A O 1
ATOM 3091 N N . LYS A 1 386 ? -1.541 -19.203 -4.211 1 93.5 386 LYS A N 1
ATOM 3092 C CA . LYS A 1 386 ? -1.097 -19.406 -5.586 1 93.5 386 LYS A CA 1
ATOM 3093 C C . LYS A 1 386 ? 0.27 -20.078 -5.633 1 93.5 386 LYS A C 1
ATOM 3095 O O . LYS A 1 386 ? 0.556 -20.859 -6.547 1 93.5 386 LYS A O 1
ATOM 3100 N N . ASN A 1 387 ? 1.083 -19.766 -4.652 1 94.88 387 ASN A N 1
ATOM 3101 C CA . ASN A 1 387 ? 2.371 -20.438 -4.578 1 94.88 387 ASN A CA 1
ATOM 3102 C C . ASN A 1 387 ? 2.201 -21.953 -4.41 1 94.88 387 ASN A C 1
ATOM 3104 O O . ASN A 1 387 ? 2.873 -22.734 -5.082 1 94.88 387 ASN A O 1
ATOM 3108 N N . LEU A 1 388 ? 1.344 -22.281 -3.488 1 96.44 388 LEU A N 1
ATOM 3109 C CA . LEU A 1 388 ? 1.133 -23.703 -3.227 1 96.44 388 LEU A CA 1
ATOM 3110 C C . LEU A 1 388 ? 0.55 -24.391 -4.453 1 96.44 388 LEU A C 1
ATOM 3112 O O . LEU A 1 388 ? 0.893 -25.547 -4.738 1 96.44 388 LEU A O 1
ATOM 3116 N N . ILE A 1 389 ? -0.326 -23.734 -5.141 1 97.12 389 ILE A N 1
ATOM 3117 C CA . ILE A 1 389 ? -0.894 -24.281 -6.367 1 97.12 389 ILE A CA 1
ATOM 3118 C C . ILE A 1 389 ? 0.222 -24.578 -7.367 1 97.12 389 ILE A C 1
ATOM 3120 O O . ILE A 1 389 ? 0.252 -25.641 -7.98 1 97.12 389 ILE A O 1
ATOM 3124 N N . GLU A 1 390 ? 1.095 -23.672 -7.512 1 97.5 390 GLU A N 1
ATOM 3125 C CA . GLU A 1 390 ? 2.221 -23.859 -8.422 1 97.5 390 GLU A CA 1
ATOM 3126 C C . GLU A 1 390 ? 3.117 -25 -7.945 1 97.5 390 GLU A C 1
ATOM 3128 O O . GLU A 1 390 ? 3.68 -25.734 -8.766 1 97.5 390 GLU A O 1
ATOM 3133 N N . VAL A 1 391 ? 3.258 -25.125 -6.637 1 97.81 391 VAL A N 1
ATOM 3134 C CA . VAL A 1 391 ? 4.035 -26.219 -6.078 1 97.81 391 VAL A CA 1
ATOM 3135 C C . VAL A 1 391 ? 3.42 -27.562 -6.5 1 97.81 391 VAL A C 1
ATOM 3137 O O . VAL A 1 391 ? 4.121 -28.438 -6.996 1 97.81 391 VAL A O 1
ATOM 3140 N N . ILE A 1 392 ? 2.141 -27.703 -6.32 1 97.31 392 ILE A N 1
ATOM 3141 C CA . ILE A 1 392 ? 1.443 -28.953 -6.645 1 97.31 392 ILE A CA 1
ATOM 3142 C C . ILE A 1 392 ? 1.541 -29.219 -8.148 1 97.31 392 ILE A C 1
ATOM 3144 O O . ILE A 1 392 ? 1.748 -30.359 -8.562 1 97.31 392 ILE A O 1
ATOM 3148 N N . ALA A 1 393 ? 1.396 -28.156 -8.922 1 96.38 393 ALA A N 1
ATOM 3149 C CA . ALA A 1 393 ? 1.521 -28.297 -10.375 1 96.38 393 ALA A CA 1
ATOM 3150 C C . ALA A 1 393 ? 2.904 -28.812 -10.758 1 96.38 393 ALA A C 1
ATOM 3152 O O . ALA A 1 393 ? 3.031 -29.688 -11.617 1 96.38 393 ALA A O 1
ATOM 3153 N N . LEU A 1 394 ? 3.912 -28.266 -10.156 1 96.88 394 LEU A N 1
ATOM 3154 C CA . LEU A 1 394 ? 5.285 -28.672 -10.438 1 96.88 394 LEU A CA 1
ATOM 3155 C C . LEU A 1 394 ? 5.523 -30.125 -10.008 1 96.88 394 LEU A C 1
ATOM 3157 O O . LEU A 1 394 ? 6.223 -30.875 -10.688 1 96.88 394 LEU A O 1
ATOM 3161 N N . LEU A 1 395 ? 4.973 -30.5 -8.859 1 95.5 395 LEU A N 1
ATOM 3162 C CA . LEU A 1 395 ? 5.117 -31.875 -8.406 1 95.5 395 LEU A CA 1
ATOM 3163 C C . LEU A 1 395 ? 4.41 -32.844 -9.352 1 95.5 395 LEU A C 1
ATOM 3165 O O . LEU A 1 395 ? 4.883 -33.969 -9.57 1 95.5 395 LEU A O 1
ATOM 3169 N N . ALA A 1 396 ? 3.281 -32.406 -9.898 1 92.38 396 ALA A N 1
ATOM 3170 C CA . ALA A 1 396 ? 2.604 -33.219 -10.914 1 92.38 396 ALA A CA 1
ATOM 3171 C C . ALA A 1 396 ? 3.484 -33.375 -12.148 1 92.38 396 ALA A C 1
ATOM 3173 O O . ALA A 1 396 ? 3.592 -34.5 -12.688 1 92.38 396 ALA A O 1
ATOM 3174 N N . LEU A 1 397 ? 4.109 -32.312 -12.562 1 90.69 397 LEU A N 1
ATOM 3175 C CA . LEU A 1 397 ? 5 -32.344 -13.719 1 90.69 397 LEU A CA 1
ATOM 3176 C C . LEU A 1 397 ? 6.191 -33.25 -13.445 1 90.69 397 LEU A C 1
ATOM 3178 O O . LEU A 1 397 ? 6.629 -34 -14.328 1 90.69 397 LEU A O 1
ATOM 3182 N N . ALA A 1 398 ? 6.672 -33.25 -12.227 1 90.88 398 ALA A N 1
ATOM 3183 C CA . ALA A 1 398 ? 7.828 -34.062 -11.836 1 90.88 398 ALA A CA 1
ATOM 3184 C C . ALA A 1 398 ? 7.484 -35.531 -11.836 1 90.88 398 ALA A C 1
ATOM 3186 O O . ALA A 1 398 ? 8.367 -36.375 -11.977 1 90.88 398 ALA A O 1
ATOM 3187 N N . SER A 1 399 ? 6.25 -35.875 -11.703 1 87.12 399 SER A N 1
ATOM 3188 C CA . SER A 1 399 ? 5.828 -37.281 -11.57 1 87.12 399 SER A CA 1
ATOM 3189 C C . SER A 1 399 ? 5.457 -37.875 -12.922 1 87.12 399 SER A C 1
ATOM 3191 O O . SER A 1 399 ? 5.191 -39.062 -13.023 1 87.12 399 SER A O 1
ATOM 3193 N N . LEU A 1 400 ? 5.371 -37.062 -13.945 1 78.44 400 LEU A N 1
ATOM 3194 C CA . LEU A 1 400 ? 5.027 -37.531 -15.273 1 78.44 400 LEU A CA 1
ATOM 3195 C C . LEU A 1 400 ? 6.238 -38.188 -15.945 1 78.44 400 LEU A C 1
ATOM 3197 O O . LEU A 1 400 ? 7.371 -37.75 -15.75 1 78.44 400 LEU A O 1
ATOM 3201 N N . PRO A 1 401 ? 6.043 -39.344 -16.578 1 64.44 401 PRO A N 1
ATOM 3202 C CA . PRO A 1 401 ? 7.164 -40.062 -17.219 1 64.44 401 PRO A CA 1
ATOM 3203 C C . PRO A 1 401 ? 7.816 -39.219 -18.328 1 64.44 401 PRO A C 1
ATOM 3205 O O . PRO A 1 401 ? 7.121 -38.594 -19.109 1 64.44 401 PRO A O 1
ATOM 3208 N N . THR A 1 402 ? 8.945 -38.438 -18.125 1 54.72 402 THR A N 1
ATOM 3209 C CA . THR A 1 402 ? 9.719 -37.531 -18.984 1 54.72 402 THR A CA 1
ATOM 3210 C C . THR A 1 402 ? 9.906 -38.156 -20.375 1 54.72 402 THR A C 1
ATOM 3212 O O . THR A 1 402 ? 10.281 -37.469 -21.312 1 54.72 402 THR A O 1
ATOM 3215 N N . GLY A 1 403 ? 10.078 -39.406 -20.453 1 49.16 403 GLY A N 1
ATOM 3216 C CA . GLY A 1 403 ? 10.602 -39.938 -21.703 1 49.16 403 GLY A CA 1
ATOM 3217 C C . GLY A 1 403 ? 9.914 -39.375 -22.938 1 49.16 403 GLY A C 1
ATOM 3218 O O . GLY A 1 403 ? 10.578 -38.906 -23.859 1 49.16 403 GLY A O 1
ATOM 3219 N N . ARG A 1 404 ? 8.773 -39.688 -23.328 1 48.84 404 ARG A N 1
ATOM 3220 C CA . ARG A 1 404 ? 8.203 -39.594 -24.656 1 48.84 404 ARG A CA 1
ATOM 3221 C C . ARG A 1 404 ? 7.738 -38.156 -24.938 1 48.84 404 ARG A C 1
ATOM 3223 O O . ARG A 1 404 ? 7.797 -37.688 -26.078 1 48.84 404 ARG A O 1
ATOM 3230 N N . TRP A 1 405 ? 7.234 -37.312 -24.016 1 49.31 405 TRP A N 1
ATOM 3231 C CA . TRP A 1 405 ? 6.379 -36.188 -24.406 1 49.31 405 TRP A CA 1
ATOM 3232 C C . TRP A 1 405 ? 7.023 -34.875 -24.062 1 49.31 405 TRP A C 1
ATOM 3234 O O . TRP A 1 405 ? 6.617 -33.812 -24.562 1 49.31 405 TRP A O 1
ATOM 3244 N N . PHE A 1 406 ? 7.898 -34.656 -23.188 1 54.22 406 PHE A N 1
ATOM 3245 C CA . PHE A 1 406 ? 7.926 -33.312 -22.594 1 54.22 406 PHE A CA 1
ATOM 3246 C C . PHE A 1 406 ? 9.188 -32.562 -23 1 54.22 406 PHE A C 1
ATOM 3248 O O . PHE A 1 406 ? 9.242 -31.344 -22.922 1 54.22 406 PHE A O 1
ATOM 3255 N N . GLY A 1 407 ? 10.461 -32.969 -22.953 1 49.72 407 GLY A N 1
ATOM 3256 C CA . GLY A 1 407 ? 11.664 -32.156 -23.047 1 49.72 407 GLY A CA 1
ATOM 3257 C C . GLY A 1 407 ? 12.641 -32.656 -24.094 1 49.72 407 GLY A C 1
ATOM 3258 O O . GLY A 1 407 ? 12.344 -33.625 -24.828 1 49.72 407 GLY A O 1
ATOM 3259 N N . VAL A 1 408 ? 13.719 -31.766 -24.344 1 52.12 408 VAL A N 1
ATOM 3260 C CA . VAL A 1 408 ? 14.945 -32.094 -25.062 1 52.12 408 VAL A CA 1
ATOM 3261 C C . VAL A 1 408 ? 15.438 -33.469 -24.625 1 52.12 408 VAL A C 1
ATOM 3263 O O . VAL A 1 408 ? 16.172 -34.125 -25.359 1 52.12 408 VAL A O 1
ATOM 3266 N N . ASP A 1 409 ? 14.969 -33.812 -23.516 1 49.72 409 ASP A N 1
ATOM 3267 C CA . ASP A 1 409 ? 15.438 -35.094 -23.031 1 49.72 409 ASP A CA 1
ATOM 3268 C C . ASP A 1 409 ? 14.914 -36.219 -23.906 1 49.72 409 ASP A C 1
ATOM 3270 O O . ASP A 1 409 ? 15.609 -37.219 -24.125 1 49.72 409 ASP A O 1
ATOM 3274 N N . GLY A 1 410 ? 13.672 -36.125 -24.234 1 49.12 410 GLY A N 1
ATOM 3275 C CA . GLY A 1 410 ? 13.188 -37.094 -25.172 1 49.12 410 GLY A CA 1
ATOM 3276 C C . GLY A 1 410 ? 13.914 -37.062 -26.516 1 49.12 410 GLY A C 1
ATOM 3277 O O . GLY A 1 410 ? 14.219 -38.094 -27.094 1 49.12 410 GLY A O 1
ATOM 3278 N N . PHE A 1 411 ? 14.086 -35.781 -26.875 1 47.75 411 PHE A N 1
ATOM 3279 C CA . PHE A 1 411 ? 14.844 -35.625 -28.125 1 47.75 411 PHE A CA 1
ATOM 3280 C C . PHE A 1 411 ? 16.25 -36.219 -27.969 1 47.75 411 PHE A C 1
ATOM 3282 O O . PHE A 1 411 ? 16.734 -36.906 -28.844 1 47.75 411 PHE A O 1
ATOM 3289 N N . PHE A 1 412 ? 16.812 -35.875 -26.828 1 46.78 412 PHE A N 1
ATOM 3290 C CA . PHE A 1 412 ? 18.172 -36.375 -26.625 1 46.78 412 PHE A CA 1
ATOM 3291 C C . PHE A 1 412 ? 18.172 -37.906 -26.484 1 46.78 412 PHE A C 1
ATOM 3293 O O . PHE A 1 412 ? 19.094 -38.594 -26.938 1 46.78 412 PHE A O 1
ATOM 3300 N N . ARG A 1 413 ? 17.219 -38.406 -25.938 1 47.41 413 ARG A N 1
ATOM 3301 C CA . ARG A 1 413 ? 17.172 -39.875 -25.812 1 47.41 413 ARG A CA 1
ATOM 3302 C C . ARG A 1 413 ? 16.953 -40.5 -27.188 1 47.41 413 ARG A C 1
ATOM 3304 O O . ARG A 1 413 ? 17.547 -41.562 -27.484 1 47.41 413 ARG A O 1
ATOM 3311 N N . ARG A 1 414 ? 16.141 -39.906 -27.922 1 46.34 414 ARG A N 1
ATOM 3312 C CA . ARG A 1 414 ? 15.977 -40.438 -29.266 1 46.34 414 ARG A CA 1
ATOM 3313 C C . ARG A 1 414 ? 17.266 -40.344 -30.062 1 46.34 414 ARG A C 1
ATOM 3315 O O . ARG A 1 414 ? 17.594 -41.25 -30.844 1 46.34 414 ARG A O 1
ATOM 3322 N N . VAL A 1 415 ? 17.875 -39.312 -29.922 1 44.09 415 VAL A N 1
ATOM 3323 C CA . VAL A 1 415 ? 19.109 -39.125 -30.672 1 44.09 415 VAL A CA 1
ATOM 3324 C C . VAL A 1 415 ? 20.172 -40.094 -30.156 1 44.09 415 VAL A C 1
ATOM 3326 O O . VAL A 1 415 ? 20.922 -40.688 -30.953 1 44.09 415 VAL A O 1
ATOM 3329 N N . ILE A 1 416 ? 20.203 -40.25 -28.906 1 43.59 416 ILE A N 1
ATOM 3330 C CA . ILE A 1 416 ? 21.219 -41.156 -28.375 1 43.59 416 ILE A CA 1
ATOM 3331 C C . ILE A 1 416 ? 20.844 -42.625 -28.703 1 43.59 416 ILE A C 1
ATOM 3333 O O . ILE A 1 416 ? 21.703 -43.438 -29.047 1 43.59 416 ILE A O 1
ATOM 3337 N N . LEU A 1 417 ? 19.625 -42.938 -28.656 1 43.84 417 LEU A N 1
ATOM 3338 C CA . LEU A 1 417 ? 19.266 -44.312 -28.969 1 43.84 417 LEU A CA 1
ATOM 3339 C C . LEU A 1 417 ? 19.281 -44.562 -30.469 1 43.84 417 LEU A C 1
ATOM 3341 O O . LEU A 1 417 ? 19.5 -45.688 -30.922 1 43.84 417 LEU A O 1
ATOM 3345 N N . ARG A 1 418 ? 19.031 -43.562 -31.266 1 46.28 418 ARG A N 1
ATOM 3346 C CA . ARG A 1 418 ? 19.141 -43.875 -32.688 1 46.28 418 ARG A CA 1
ATOM 3347 C C . ARG A 1 418 ? 20.594 -44.156 -33.094 1 46.28 418 ARG A C 1
ATOM 3349 O O . ARG A 1 418 ? 20.844 -44.781 -34.125 1 46.28 418 ARG A O 1
ATOM 3356 N N . LYS A 1 419 ? 21.656 -43.719 -32.5 1 44.66 419 LYS A N 1
ATOM 3357 C CA . LYS A 1 419 ? 22.984 -44.031 -33 1 44.66 419 LYS A CA 1
ATOM 3358 C C . LYS A 1 419 ? 23.344 -45.5 -32.75 1 44.66 419 LYS A C 1
ATOM 3360 O O . LYS A 1 419 ? 24.375 -45.969 -33.188 1 44.66 419 LYS A O 1
ATOM 3365 N N . LYS A 1 420 ? 22.703 -45.938 -31.828 1 47.53 420 LYS A N 1
ATOM 3366 C CA . LYS A 1 420 ? 23.266 -47.281 -31.625 1 47.53 420 LYS A CA 1
ATOM 3367 C C . LYS A 1 420 ? 22.688 -48.281 -32.625 1 47.53 420 LYS A C 1
ATOM 3369 O O . LYS A 1 420 ? 23.062 -49.438 -32.625 1 47.53 420 LYS A O 1
ATOM 3374 N N . ASP A 1 421 ? 21.656 -47.938 -33.312 1 36.34 421 ASP A N 1
ATOM 3375 C CA . ASP A 1 421 ? 21.484 -48.938 -34.375 1 36.34 421 ASP A CA 1
ATOM 3376 C C . ASP A 1 421 ? 22.344 -48.594 -35.594 1 36.34 421 ASP A C 1
ATOM 3378 O O . ASP A 1 421 ? 22.422 -47.438 -36 1 36.34 421 ASP A O 1
ATOM 3382 N N . MET B 1 1 ? 12.688 -48.344 -17.531 1 39.78 1 MET B N 1
ATOM 3383 C CA . MET B 1 1 ? 11.789 -48.25 -16.375 1 39.78 1 MET B CA 1
ATOM 3384 C C . MET B 1 1 ? 10.797 -49.406 -16.391 1 39.78 1 MET B C 1
ATOM 3386 O O . MET B 1 1 ? 10.172 -49.688 -17.406 1 39.78 1 MET B O 1
ATOM 3390 N N . SER B 1 2 ? 10.875 -50.219 -15.328 1 47.5 2 SER B N 1
ATOM 3391 C CA . SER B 1 2 ? 10.031 -51.406 -15.219 1 47.5 2 SER B CA 1
ATOM 3392 C C . SER B 1 2 ? 8.555 -51.031 -15.227 1 47.5 2 SER B C 1
ATOM 3394 O O . SER B 1 2 ? 8.195 -49.875 -14.93 1 47.5 2 SER B O 1
ATOM 3396 N N . ALA B 1 3 ? 7.754 -51.875 -15.742 1 53.03 3 ALA B N 1
ATOM 3397 C CA . ALA B 1 3 ? 6.305 -51.719 -15.812 1 53.03 3 ALA B CA 1
ATOM 3398 C C . ALA B 1 3 ? 5.746 -51.188 -14.492 1 53.03 3 ALA B C 1
ATOM 3400 O O . ALA B 1 3 ? 4.816 -50.375 -14.477 1 53.03 3 ALA B O 1
ATOM 3401 N N . SER B 1 4 ? 6.27 -51.656 -13.445 1 49.91 4 SER B N 1
ATOM 3402 C CA . SER B 1 4 ? 5.848 -51.219 -12.117 1 49.91 4 SER B CA 1
ATOM 3403 C C . SER B 1 4 ? 6.184 -49.75 -11.867 1 49.91 4 SER B C 1
ATOM 3405 O O . SER B 1 4 ? 5.398 -49.031 -11.258 1 49.91 4 SER B O 1
ATOM 3407 N N . GLN B 1 5 ? 7.34 -49.312 -12.344 1 50.38 5 GLN B N 1
ATOM 3408 C CA . GLN B 1 5 ? 7.758 -47.906 -12.188 1 50.38 5 GLN B CA 1
ATOM 3409 C C . GLN B 1 5 ? 6.875 -46.969 -13.008 1 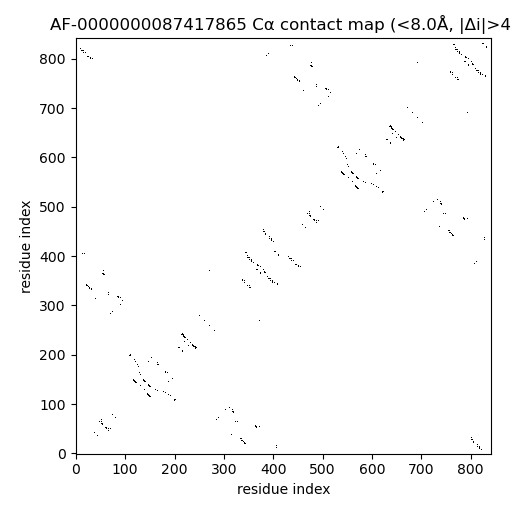50.38 5 GLN B C 1
ATOM 3411 O O . GLN B 1 5 ? 6.531 -45.875 -12.555 1 50.38 5 GLN B O 1
ATOM 3416 N N . ILE B 1 6 ? 6.453 -47.469 -14.086 1 52.47 6 ILE B N 1
ATOM 3417 C CA . ILE B 1 6 ? 5.559 -46.719 -14.945 1 52.47 6 ILE B CA 1
ATOM 3418 C C . ILE B 1 6 ? 4.199 -46.562 -14.266 1 52.47 6 ILE B C 1
ATOM 3420 O O . ILE B 1 6 ? 3.59 -45.5 -14.305 1 52.47 6 ILE B O 1
ATOM 3424 N N . ARG B 1 7 ? 3.779 -47.719 -13.688 1 55.19 7 ARG B N 1
ATOM 3425 C CA . ARG B 1 7 ? 2.492 -47.656 -13 1 55.19 7 ARG B CA 1
ATOM 3426 C C . ARG B 1 7 ? 2.525 -46.688 -11.828 1 55.19 7 ARG B C 1
ATOM 3428 O O . ARG B 1 7 ? 1.543 -46 -11.562 1 55.19 7 ARG B O 1
ATOM 3435 N N . LYS B 1 8 ? 3.623 -46.719 -11.109 1 55.69 8 LYS B N 1
ATOM 3436 C CA . LYS B 1 8 ? 3.744 -45.844 -9.953 1 55.69 8 LYS B CA 1
ATOM 3437 C C . LYS B 1 8 ? 3.814 -44.375 -10.391 1 55.69 8 LYS B C 1
ATOM 3439 O O . LYS B 1 8 ? 3.199 -43.5 -9.766 1 55.69 8 LYS B O 1
ATOM 3444 N N . VAL B 1 9 ? 4.484 -44.062 -11.398 1 57.59 9 VAL B N 1
ATOM 3445 C CA . VAL B 1 9 ? 4.637 -42.719 -11.914 1 57.59 9 VAL B CA 1
ATOM 3446 C C . VAL B 1 9 ? 3.283 -42.188 -12.383 1 57.59 9 VAL B C 1
ATOM 3448 O O . VAL B 1 9 ? 2.936 -41.031 -12.117 1 57.59 9 VAL B O 1
ATOM 3451 N N . THR B 1 10 ? 2.607 -43.188 -12.805 1 68.56 10 THR B N 1
ATOM 3452 C CA . THR B 1 10 ? 1.284 -42.812 -13.289 1 68.56 10 THR B CA 1
ATOM 3453 C C . THR B 1 10 ? 0.342 -42.531 -12.125 1 68.56 10 THR B C 1
ATOM 3455 O O . THR B 1 10 ? -0.465 -41.594 -12.18 1 68.56 10 THR B O 1
ATOM 3458 N N . PHE B 1 11 ? 0.682 -43.219 -10.977 1 78.12 11 PHE B N 1
ATOM 3459 C CA . PHE B 1 11 ? -0.18 -43.031 -9.812 1 78.12 11 PHE B CA 1
ATOM 3460 C C . PHE B 1 11 ? 0.06 -41.656 -9.18 1 78.12 11 PHE B C 1
ATOM 3462 O O . PHE B 1 11 ? -0.89 -40.938 -8.867 1 78.12 11 PHE B O 1
ATOM 3469 N N . PHE B 1 12 ? 1.305 -41.312 -8.93 1 82.5 12 PHE B N 1
ATOM 3470 C CA . PHE B 1 12 ? 1.62 -40.031 -8.289 1 82.5 12 PHE B CA 1
ATOM 3471 C C . PHE B 1 12 ? 1.198 -38.875 -9.164 1 82.5 12 PHE B C 1
ATOM 3473 O O . PHE B 1 12 ? 0.751 -37.844 -8.664 1 82.5 12 PHE B O 1
ATOM 3480 N N . ALA B 1 13 ? 1.364 -39 -10.43 1 82.19 13 ALA B N 1
ATOM 3481 C CA . ALA B 1 13 ? 0.918 -37.969 -11.336 1 82.19 13 ALA B CA 1
ATOM 3482 C C . ALA B 1 13 ? -0.586 -37.75 -11.219 1 82.19 13 ALA B C 1
ATOM 3484 O O . ALA B 1 13 ? -1.046 -36.594 -11.156 1 82.19 13 ALA B O 1
ATOM 3485 N N . CYS B 1 14 ? -1.277 -38.844 -11.141 1 81.56 14 CYS B N 1
ATOM 3486 C CA . CYS B 1 14 ? -2.725 -38.719 -11 1 81.56 14 CYS B CA 1
ATOM 3487 C C . CYS B 1 14 ? -3.1 -38.125 -9.656 1 81.56 14 CYS B C 1
ATOM 3489 O O . CYS B 1 14 ? -4 -37.281 -9.586 1 81.56 14 CYS B O 1
ATOM 3491 N N . LEU B 1 15 ? -2.4 -38.531 -8.688 1 88.25 15 LEU B N 1
ATOM 3492 C CA . LEU B 1 15 ? -2.65 -38 -7.352 1 88.25 15 LEU B CA 1
ATOM 3493 C C . LEU B 1 15 ? -2.426 -36.469 -7.316 1 88.25 15 LEU B C 1
ATOM 3495 O O . LEU B 1 15 ? -3.252 -35.75 -6.785 1 88.25 15 LEU B O 1
ATOM 3499 N N . PHE B 1 16 ? -1.347 -36.062 -7.867 1 91.75 16 PHE B N 1
ATOM 3500 C CA . PHE B 1 16 ? -1.026 -34.625 -7.812 1 91.75 16 PHE B CA 1
ATOM 3501 C C . PHE B 1 16 ? -1.962 -33.844 -8.711 1 91.75 16 PHE B C 1
ATOM 3503 O O . PHE B 1 16 ? -2.305 -32.688 -8.398 1 91.75 16 PHE B O 1
ATOM 3510 N N . LEU B 1 17 ? -2.424 -34.406 -9.742 1 89.62 17 LEU B N 1
ATOM 3511 C CA . LEU B 1 17 ? -3.357 -33.719 -10.617 1 89.62 17 LEU B CA 1
ATOM 3512 C C . LEU B 1 17 ? -4.719 -33.562 -9.945 1 89.62 17 LEU B C 1
ATOM 3514 O O . LEU B 1 17 ? -5.363 -32.5 -10.086 1 89.62 17 LEU B O 1
ATOM 3518 N N . VAL B 1 18 ? -5.109 -34.625 -9.266 1 90.19 18 VAL B N 1
ATOM 3519 C CA . VAL B 1 18 ? -6.355 -34.531 -8.508 1 90.19 18 VAL B CA 1
ATOM 3520 C C . VAL B 1 18 ? -6.199 -33.5 -7.379 1 90.19 18 VAL B C 1
ATOM 3522 O O . VAL B 1 18 ? -7.102 -32.719 -7.129 1 90.19 18 VAL B O 1
ATOM 3525 N N . THR B 1 19 ? -5.074 -33.562 -6.715 1 95.12 19 THR B N 1
ATOM 3526 C CA . THR B 1 19 ? -4.801 -32.594 -5.656 1 95.12 19 THR B CA 1
ATOM 3527 C C . THR B 1 19 ? -4.797 -31.188 -6.207 1 95.12 19 THR B C 1
ATOM 3529 O O . THR B 1 19 ? -5.262 -30.25 -5.547 1 95.12 19 THR B O 1
ATOM 3532 N N . LEU B 1 20 ? -4.254 -31.062 -7.379 1 95.38 20 LEU B N 1
ATOM 3533 C CA . LEU B 1 20 ? -4.223 -29.766 -8.039 1 95.38 20 LEU B CA 1
ATOM 3534 C C . LEU B 1 20 ? -5.633 -29.25 -8.289 1 95.38 20 LEU B C 1
ATOM 3536 O O . LEU B 1 20 ? -5.934 -28.078 -8.008 1 95.38 20 LEU B O 1
ATOM 3540 N N . ARG B 1 21 ? -6.449 -30.094 -8.789 1 94.5 21 ARG B N 1
ATOM 3541 C CA . ARG B 1 21 ? -7.84 -29.719 -9.039 1 94.5 21 ARG B CA 1
ATOM 3542 C C . ARG B 1 21 ? -8.531 -29.297 -7.746 1 94.5 21 ARG B C 1
ATOM 3544 O O . ARG B 1 21 ? -9.188 -28.25 -7.695 1 94.5 21 ARG B O 1
ATOM 3551 N N . VAL B 1 22 ? -8.344 -30.047 -6.719 1 96.25 22 VAL B N 1
ATOM 3552 C CA . VAL B 1 22 ? -8.977 -29.797 -5.434 1 96.25 22 VAL B CA 1
ATOM 3553 C C . VAL B 1 22 ? -8.414 -28.5 -4.832 1 96.25 22 VAL B C 1
ATOM 3555 O O . VAL B 1 22 ? -9.156 -27.703 -4.25 1 96.25 22 VAL B O 1
ATOM 3558 N N . ALA B 1 23 ? -7.164 -28.297 -4.996 1 97.38 23 ALA B N 1
ATOM 3559 C CA . ALA B 1 23 ? -6.523 -27.094 -4.453 1 97.38 23 ALA B CA 1
ATOM 3560 C C . ALA B 1 23 ? -7.051 -25.844 -5.133 1 97.38 23 ALA B C 1
ATOM 3562 O O . ALA B 1 23 ? -7.387 -24.859 -4.465 1 97.38 23 ALA B O 1
ATOM 3563 N N . ILE B 1 24 ? -7.094 -25.828 -6.426 1 97.62 24 ILE B N 1
ATOM 3564 C CA . ILE B 1 24 ? -7.625 -24.688 -7.148 1 97.62 24 ILE B CA 1
ATOM 3565 C C . ILE B 1 24 ? -9.094 -24.469 -6.781 1 97.62 24 ILE B C 1
ATOM 3567 O O . ILE B 1 24 ? -9.531 -23.344 -6.574 1 97.62 24 ILE B O 1
ATOM 3571 N N . GLY B 1 25 ? -9.836 -25.625 -6.688 1 97.56 25 GLY B N 1
ATOM 3572 C CA . GLY B 1 25 ? -11.219 -25.531 -6.258 1 97.56 25 GLY B CA 1
ATOM 3573 C C . GLY B 1 25 ? -11.375 -24.891 -4.887 1 97.56 25 GLY B C 1
ATOM 3574 O O . GLY B 1 25 ? -12.273 -24.078 -4.68 1 97.56 25 GLY B O 1
ATOM 3575 N N . TRP B 1 26 ? -10.539 -25.328 -4.023 1 97.75 26 TRP B N 1
ATOM 3576 C CA . TRP B 1 26 ? -10.586 -24.766 -2.676 1 97.75 26 TRP B CA 1
ATOM 3577 C C . TRP B 1 26 ? -10.258 -23.281 -2.689 1 97.75 26 TRP B C 1
ATOM 3579 O O . TRP B 1 26 ? -10.906 -22.484 -2.002 1 97.75 26 TRP B O 1
ATOM 3589 N N . GLN B 1 27 ? -9.281 -22.922 -3.41 1 97.12 27 GLN B N 1
ATOM 3590 C CA . GLN B 1 27 ? -8.938 -21.516 -3.541 1 97.12 27 GLN B CA 1
ATOM 3591 C C . GLN B 1 27 ? -10.133 -20.703 -4.02 1 97.12 27 GLN B C 1
ATOM 3593 O O . GLN B 1 27 ? -10.422 -19.641 -3.467 1 97.12 27 GLN B O 1
ATOM 3598 N N . PHE B 1 28 ? -10.812 -21.188 -5.027 1 97.75 28 PHE B N 1
ATOM 3599 C CA . PHE B 1 28 ? -11.984 -20.5 -5.566 1 97.75 28 PHE B CA 1
ATOM 3600 C C . PHE B 1 28 ? -13.102 -20.438 -4.527 1 97.75 28 PHE B C 1
ATOM 3602 O O . PHE B 1 28 ? -13.641 -19.359 -4.262 1 97.75 28 PHE B O 1
ATOM 3609 N N . LEU B 1 29 ? -13.367 -21.562 -3.945 1 97.75 29 LEU B N 1
ATOM 3610 C CA . LEU B 1 29 ? -14.484 -21.656 -3.016 1 97.75 29 LEU B CA 1
ATOM 3611 C C . LEU B 1 29 ? -14.266 -20.766 -1.8 1 97.75 29 LEU B C 1
ATOM 3613 O O . LEU B 1 29 ? -15.172 -20.047 -1.387 1 97.75 29 LEU B O 1
ATOM 3617 N N . TYR B 1 30 ? -13.141 -20.828 -1.285 1 97.31 30 TYR B N 1
ATOM 3618 C CA . TYR B 1 30 ? -12.852 -20.031 -0.102 1 97.31 30 TYR B CA 1
ATOM 3619 C C . TYR B 1 30 ? -12.93 -18.531 -0.424 1 97.31 30 TYR B C 1
ATOM 3621 O O . TYR B 1 30 ? -13.484 -17.75 0.352 1 97.31 30 TYR B O 1
ATOM 3629 N N . GLU B 1 31 ? -12.328 -18.172 -1.516 1 96.25 31 GLU B N 1
ATOM 3630 C CA . GLU B 1 31 ? -12.414 -16.766 -1.93 1 96.25 31 GLU B CA 1
ATOM 3631 C C . GLU B 1 31 ? -13.867 -16.344 -2.133 1 96.25 31 GLU B C 1
ATOM 3633 O O . GLU B 1 31 ? -14.258 -15.25 -1.734 1 96.25 31 GLU B O 1
ATOM 3638 N N . GLY B 1 32 ? -14.602 -17.172 -2.766 1 96.94 32 GLY B N 1
ATOM 3639 C CA . GLY B 1 32 ? -16.016 -16.906 -2.953 1 96.94 32 GLY B CA 1
ATOM 3640 C C . GLY B 1 32 ? -16.781 -16.781 -1.646 1 96.94 32 GLY B C 1
ATOM 3641 O O . GLY B 1 32 ? -17.594 -15.867 -1.484 1 96.94 32 GLY B O 1
ATOM 3642 N N . MET B 1 33 ? -16.547 -17.688 -0.734 1 96.69 33 MET B N 1
ATOM 3643 C CA . MET B 1 33 ? -17.203 -17.641 0.571 1 96.69 33 MET B CA 1
ATOM 3644 C C . MET B 1 33 ? -16.828 -16.375 1.334 1 96.69 33 MET B C 1
ATOM 3646 O O . MET B 1 33 ? -17.672 -15.766 1.975 1 96.69 33 MET B O 1
ATOM 3650 N N . TYR B 1 34 ? -15.609 -16.047 1.276 1 93.88 34 TYR B N 1
ATOM 3651 C CA . TYR B 1 34 ? -15.164 -14.828 1.93 1 93.88 34 TYR B CA 1
ATOM 3652 C C . TYR B 1 34 ? -15.898 -13.617 1.368 1 93.88 34 TYR B C 1
ATOM 3654 O O . TYR B 1 34 ? -16.406 -12.789 2.123 1 93.88 34 TYR B O 1
ATOM 3662 N N . LYS B 1 35 ? -15.875 -13.508 0.072 1 94.5 35 LYS B N 1
ATOM 3663 C CA . LYS B 1 35 ? -16.547 -12.383 -0.579 1 94.5 35 LYS B CA 1
ATOM 3664 C C . LYS B 1 35 ? -18.031 -12.383 -0.291 1 94.5 35 LYS B C 1
ATOM 3666 O O . LYS B 1 35 ? -18.641 -11.328 -0.089 1 94.5 35 LYS B O 1
ATOM 3671 N N . TYR B 1 36 ? -18.609 -13.539 -0.243 1 94.38 36 TYR B N 1
ATOM 3672 C CA . TYR B 1 36 ? -20.031 -13.664 0.052 1 94.38 36 TYR B CA 1
ATOM 3673 C C . TYR B 1 36 ? -20.328 -13.227 1.48 1 94.38 36 TYR B C 1
ATOM 3675 O O . TYR B 1 36 ? -21.234 -12.422 1.71 1 94.38 36 TYR B O 1
ATOM 3683 N N . LYS B 1 37 ? -19.578 -13.664 2.406 1 90.56 37 LYS B N 1
ATOM 3684 C CA . LYS B 1 37 ? -19.797 -13.32 3.809 1 90.56 37 LYS B CA 1
ATOM 3685 C C . LYS B 1 37 ? -19.531 -11.836 4.055 1 90.56 37 LYS B C 1
ATOM 3687 O O . LYS B 1 37 ? -20.188 -11.219 4.898 1 90.56 37 LYS B O 1
ATOM 3692 N N . SER B 1 38 ? -18.641 -11.273 3.311 1 87.81 38 SER B N 1
ATOM 3693 C CA . SER B 1 38 ? -18.312 -9.859 3.465 1 87.81 38 SER B CA 1
ATOM 3694 C C . SER B 1 38 ? -19.516 -8.977 3.119 1 87.81 38 SER B C 1
ATOM 3696 O O . SER B 1 38 ? -19.594 -7.836 3.566 1 87.81 38 SER B O 1
ATOM 3698 N N . GLN B 1 39 ? -20.391 -9.5 2.299 1 84.38 39 GLN B N 1
ATOM 3699 C CA . GLN B 1 39 ? -21.562 -8.727 1.869 1 84.38 39 GLN B CA 1
ATOM 3700 C C . GLN B 1 39 ? -22.469 -8.391 3.051 1 84.38 39 GLN B C 1
ATOM 3702 O O . GLN B 1 39 ? -23.266 -7.457 2.979 1 84.38 39 GLN B O 1
ATOM 3707 N N . PHE B 1 40 ? -22.297 -9.094 4.164 1 77.44 40 PHE B N 1
ATOM 3708 C CA . PHE B 1 40 ? -23.172 -8.898 5.32 1 77.44 40 PHE B CA 1
ATOM 3709 C C . PHE B 1 40 ? -22.438 -8.172 6.438 1 77.44 40 PHE B C 1
ATOM 3711 O O . PHE B 1 40 ? -22.891 -8.148 7.582 1 77.44 40 PHE B O 1
ATOM 3718 N N . THR B 1 41 ? -21.312 -7.707 6.121 1 75.38 41 THR B N 1
ATOM 3719 C CA . THR B 1 41 ? -20.531 -6.934 7.086 1 75.38 41 THR B CA 1
ATOM 3720 C C . THR B 1 41 ? -20.594 -5.441 6.758 1 75.38 41 THR B C 1
ATOM 3722 O O . THR B 1 41 ? -21.203 -5.047 5.758 1 75.38 41 THR B O 1
ATOM 3725 N N . GLY B 1 42 ? -19.984 -4.582 7.617 1 67.5 42 GLY B N 1
ATOM 3726 C CA . GLY B 1 42 ? -20 -3.139 7.426 1 67.5 42 GLY B CA 1
ATOM 3727 C C . GLY B 1 42 ? -19.109 -2.682 6.285 1 67.5 42 GLY B C 1
ATOM 3728 O O . GLY B 1 42 ? -19.234 -1.553 5.805 1 67.5 42 GLY B O 1
ATOM 3729 N N . LYS B 1 43 ? -18.281 -3.549 5.832 1 76.56 43 LYS B N 1
ATOM 3730 C CA . LYS B 1 43 ? -17.406 -3.232 4.711 1 76.56 43 LYS B CA 1
ATOM 3731 C C . LYS B 1 43 ? -17.453 -4.328 3.65 1 76.56 43 LYS B C 1
ATOM 3733 O O . LYS B 1 43 ? -16.516 -5.113 3.518 1 76.56 43 LYS B O 1
ATOM 3738 N N . PRO B 1 44 ? -18.453 -4.301 2.859 1 84.38 44 PRO B N 1
ATOM 3739 C CA . PRO B 1 44 ? -18.594 -5.359 1.856 1 84.38 44 PRO B CA 1
ATOM 3740 C C . PRO B 1 44 ? -17.516 -5.297 0.773 1 84.38 44 PRO B C 1
ATOM 3742 O O . PRO B 1 44 ? -17.094 -4.207 0.374 1 84.38 44 PRO B O 1
ATOM 3745 N N . TRP B 1 45 ? -17.078 -6.465 0.368 1 89.69 45 TRP B N 1
ATOM 3746 C CA . TRP B 1 45 ? -16.125 -6.543 -0.744 1 89.69 45 TRP B CA 1
ATOM 3747 C C . TRP B 1 45 ? -16.766 -6.031 -2.033 1 89.69 45 TRP B C 1
ATOM 3749 O O . TRP B 1 45 ? -17.953 -6.273 -2.289 1 89.69 45 TRP B O 1
ATOM 3759 N N . SER B 1 46 ? -15.922 -5.352 -2.826 1 91.94 46 SER B N 1
ATOM 3760 C CA . SER B 1 46 ? -16.344 -4.887 -4.141 1 91.94 46 SER B CA 1
ATOM 3761 C C . SER B 1 46 ? -15.219 -4.996 -5.16 1 91.94 46 SER B C 1
ATOM 3763 O O . SER B 1 46 ? -14.055 -4.738 -4.836 1 91.94 46 SER B O 1
ATOM 3765 N N . ALA B 1 47 ? -15.602 -5.324 -6.367 1 93.81 47 ALA B N 1
ATOM 3766 C CA . ALA B 1 47 ? -14.625 -5.406 -7.453 1 93.81 47 ALA B CA 1
ATOM 3767 C C . ALA B 1 47 ? -14.32 -4.027 -8.016 1 93.81 47 ALA B C 1
ATOM 3769 O O . ALA B 1 47 ? -13.445 -3.881 -8.875 1 93.81 47 ALA B O 1
ATOM 3770 N N . ALA B 1 48 ? -14.977 -3.043 -7.59 1 91.88 48 ALA B N 1
ATOM 3771 C CA . ALA B 1 48 ? -14.875 -1.704 -8.164 1 91.88 48 ALA B CA 1
ATOM 3772 C C . ALA B 1 48 ? -13.438 -1.199 -8.125 1 91.88 48 ALA B C 1
ATOM 3774 O O . ALA B 1 48 ? -12.93 -0.677 -9.125 1 91.88 48 ALA B O 1
ATOM 3775 N N . GLY B 1 49 ? -12.875 -1.325 -6.984 1 88.31 49 GLY B N 1
ATOM 3776 C CA . GLY B 1 49 ? -11.5 -0.852 -6.859 1 88.31 49 GLY B CA 1
ATOM 3777 C C . GLY B 1 49 ? -10.562 -1.473 -7.875 1 88.31 49 GLY B C 1
ATOM 3778 O O . GLY B 1 49 ? -9.727 -0.778 -8.461 1 88.31 49 GLY B O 1
ATOM 3779 N N . TYR B 1 50 ? -10.633 -2.691 -8.047 1 90.19 50 TYR B N 1
ATOM 3780 C CA . TYR B 1 50 ? -9.789 -3.432 -8.984 1 90.19 50 TYR B CA 1
ATOM 3781 C C . TYR B 1 50 ? -10.117 -3.057 -10.422 1 90.19 50 TYR B C 1
ATOM 3783 O O . TYR B 1 50 ? -9.211 -2.832 -11.227 1 90.19 50 TYR B O 1
ATOM 3791 N N . LEU B 1 51 ? -11.336 -2.979 -10.773 1 93.62 51 LEU B N 1
ATOM 3792 C CA . LEU B 1 51 ? -11.781 -2.738 -12.141 1 93.62 51 LEU B CA 1
ATOM 3793 C C . LEU B 1 51 ? -11.516 -1.294 -12.555 1 93.62 51 LEU B C 1
ATOM 3795 O O . LEU B 1 51 ? -11.195 -1.025 -13.719 1 93.62 51 LEU B O 1
ATOM 3799 N N . LYS B 1 52 ? -11.609 -0.377 -11.625 1 92 52 LYS B N 1
ATOM 3800 C CA . LYS B 1 52 ? -11.336 1.028 -11.906 1 92 52 LYS B CA 1
ATOM 3801 C C . LYS B 1 52 ? -9.867 1.231 -12.289 1 92 52 LYS B C 1
ATOM 3803 O O . LYS B 1 52 ? -9.539 2.162 -13.031 1 92 52 LYS B O 1
ATOM 3808 N N . ASN B 1 53 ? -9.078 0.331 -11.836 1 89.5 53 ASN B N 1
ATOM 3809 C CA . ASN B 1 53 ? -7.645 0.483 -12.055 1 89.5 53 ASN B CA 1
ATOM 3810 C C . ASN B 1 53 ? -7.141 -0.467 -13.133 1 89.5 53 ASN B C 1
ATOM 3812 O O . ASN B 1 53 ? -5.938 -0.732 -13.227 1 89.5 53 ASN B O 1
ATOM 3816 N N . ALA B 1 54 ? -8.055 -0.913 -13.875 1 92.69 54 ALA B N 1
ATOM 3817 C CA . ALA B 1 54 ? -7.684 -1.798 -14.977 1 92.69 54 ALA B CA 1
ATOM 3818 C C . ALA B 1 54 ? -6.711 -1.107 -15.93 1 92.69 54 ALA B C 1
ATOM 3820 O O . ALA B 1 54 ? -6.785 0.106 -16.125 1 92.69 54 ALA B O 1
ATOM 3821 N N . LYS B 1 55 ? -5.801 -1.898 -16.484 1 88.69 55 LYS B N 1
ATOM 3822 C CA . LYS B 1 55 ? -4.773 -1.417 -17.406 1 88.69 55 LYS B CA 1
ATOM 3823 C C . LYS B 1 55 ? -4.637 -2.344 -18.609 1 88.69 55 LYS B C 1
ATOM 3825 O O . LYS B 1 55 ? -5.094 -3.488 -18.578 1 88.69 55 LYS B O 1
ATOM 3830 N N . GLY B 1 56 ? -4.066 -1.821 -19.688 1 88.19 56 GLY B N 1
ATOM 3831 C CA . GLY B 1 56 ? -3.797 -2.652 -20.859 1 88.19 56 GLY B CA 1
ATOM 3832 C C . GLY B 1 56 ? -4.832 -2.498 -21.953 1 88.19 56 GLY B C 1
ATOM 3833 O O . GLY B 1 56 ? -5.621 -1.551 -21.938 1 88.19 56 GLY B O 1
ATOM 3834 N N . PRO B 1 57 ? -4.828 -3.408 -22.906 1 88.25 57 PRO B N 1
ATOM 3835 C CA . PRO B 1 57 ? -5.676 -3.279 -24.094 1 88.25 57 PRO B CA 1
ATOM 3836 C C . PRO B 1 57 ? -7.164 -3.418 -23.766 1 88.25 57 PRO B C 1
ATOM 3838 O O . PRO B 1 57 ? -8.008 -2.883 -24.484 1 88.25 57 PRO B O 1
ATOM 3841 N N . PHE B 1 58 ? -7.5 -4.082 -22.688 1 93.38 58 PHE B N 1
ATOM 3842 C CA . PHE B 1 58 ? -8.906 -4.289 -22.359 1 93.38 58 PHE B CA 1
ATOM 3843 C C . PHE B 1 58 ? -9.336 -3.369 -21.234 1 93.38 58 PHE B C 1
ATOM 3845 O O . PHE B 1 58 ? -10.328 -3.641 -20.547 1 93.38 58 PHE B O 1
ATOM 3852 N N . ARG B 1 59 ? -8.609 -2.359 -20.953 1 92.62 59 ARG B N 1
ATOM 3853 C CA . ARG B 1 59 ? -8.852 -1.421 -19.859 1 92.62 59 ARG B CA 1
ATOM 3854 C C . ARG B 1 59 ? -10.266 -0.866 -19.922 1 92.62 59 ARG B C 1
ATOM 3856 O O . ARG B 1 59 ? -10.992 -0.883 -18.922 1 92.62 59 ARG B O 1
ATOM 3863 N N . ASP B 1 60 ? -10.727 -0.391 -21.109 1 92.81 60 ASP B N 1
ATOM 3864 C CA . ASP B 1 60 ? -12.031 0.256 -21.266 1 92.81 60 ASP B CA 1
ATOM 3865 C C . ASP B 1 60 ? -13.164 -0.732 -21 1 92.81 60 ASP B C 1
ATOM 3867 O O . ASP B 1 60 ? -14.188 -0.375 -20.406 1 92.81 60 ASP B O 1
ATOM 3871 N N . HIS B 1 61 ? -12.961 -1.921 -21.469 1 94.62 61 HIS B N 1
ATOM 3872 C CA . HIS B 1 61 ? -13.969 -2.945 -21.219 1 94.62 61 HIS B CA 1
ATOM 3873 C C . HIS B 1 61 ? -14.148 -3.191 -19.719 1 94.62 61 HIS B C 1
ATOM 3875 O O . HIS B 1 61 ? -15.273 -3.182 -19.219 1 94.62 61 HIS B O 1
ATOM 3881 N N . TYR B 1 62 ? -13.156 -3.322 -19.016 1 95.94 62 TYR B N 1
ATOM 3882 C CA . TYR B 1 62 ? -13.219 -3.646 -17.609 1 95.94 62 TYR B CA 1
ATOM 3883 C C . TYR B 1 62 ? -13.711 -2.451 -16.797 1 95.94 62 TYR B C 1
ATOM 3885 O O . TYR B 1 62 ? -14.469 -2.613 -15.828 1 95.94 62 TYR B O 1
ATOM 3893 N N . ARG B 1 63 ? -13.32 -1.301 -17.141 1 94.56 63 ARG B N 1
ATOM 3894 C CA . ARG B 1 63 ? -13.797 -0.105 -16.453 1 94.56 63 ARG B CA 1
ATOM 3895 C C . ARG B 1 63 ? -15.289 0.107 -16.703 1 94.56 63 ARG B C 1
ATOM 3897 O O . ARG B 1 63 ? -15.977 0.683 -15.859 1 94.56 63 ARG B O 1
ATOM 3904 N N . SER B 1 64 ? -15.766 -0.411 -17.812 1 94.69 64 SER B N 1
ATOM 3905 C CA . SER B 1 64 ? -17.188 -0.257 -18.141 1 94.69 64 SER B CA 1
ATOM 3906 C C . SER B 1 64 ? -18.047 -1.166 -17.266 1 94.69 64 SER B C 1
ATOM 3908 O O . SER B 1 64 ? -19.266 -0.978 -17.188 1 94.69 64 SER B O 1
ATOM 3910 N N . LEU B 1 65 ? -17.422 -2.076 -16.625 1 95 65 LEU B N 1
ATOM 3911 C CA . LEU B 1 65 ? -18.172 -2.986 -15.758 1 95 65 LEU B CA 1
ATOM 3912 C C . LEU B 1 65 ? -18.469 -2.326 -14.422 1 95 65 LEU B C 1
ATOM 3914 O O . LEU B 1 65 ? -19.203 -2.891 -13.602 1 95 65 LEU B O 1
ATOM 3918 N N . VAL B 1 66 ? -17.922 -1.186 -14.148 1 94.75 66 VAL B N 1
ATOM 3919 C CA . VAL B 1 66 ? -18.156 -0.424 -12.93 1 94.75 66 VAL B CA 1
ATOM 3920 C C . VAL B 1 66 ? -19 0.805 -13.242 1 94.75 66 VAL B C 1
ATOM 3922 O O . VAL B 1 66 ? -18.797 1.472 -14.258 1 94.75 66 VAL B O 1
ATOM 3925 N N . HIS B 1 67 ? -19.906 0.99 -12.344 1 92.81 67 HIS B N 1
ATOM 3926 C CA . HIS B 1 67 ? -20.703 2.209 -12.477 1 92.81 67 HIS B CA 1
ATOM 3927 C C . HIS B 1 67 ? -19.875 3.443 -12.133 1 92.81 67 HIS B C 1
ATOM 3929 O O . HIS B 1 67 ? -19.234 3.5 -11.078 1 92.81 67 HIS B O 1
ATOM 3935 N N . ASP B 1 68 ? -19.75 4.414 -13.023 1 92.38 68 ASP B N 1
ATOM 3936 C CA . ASP B 1 68 ? -19.078 5.688 -12.82 1 92.38 68 ASP B CA 1
ATOM 3937 C C . ASP B 1 68 ? -17.641 5.477 -12.344 1 92.38 68 ASP B C 1
ATOM 3939 O O . ASP B 1 68 ? -17.297 5.855 -11.219 1 92.38 68 ASP B O 1
ATOM 3943 N N . PRO B 1 69 ? -16.797 4.914 -13.172 1 93.12 69 PRO B N 1
ATOM 3944 C CA . PRO B 1 69 ? -15.438 4.531 -12.758 1 93.12 69 PRO B CA 1
ATOM 3945 C C . PRO B 1 69 ? -14.594 5.723 -12.305 1 9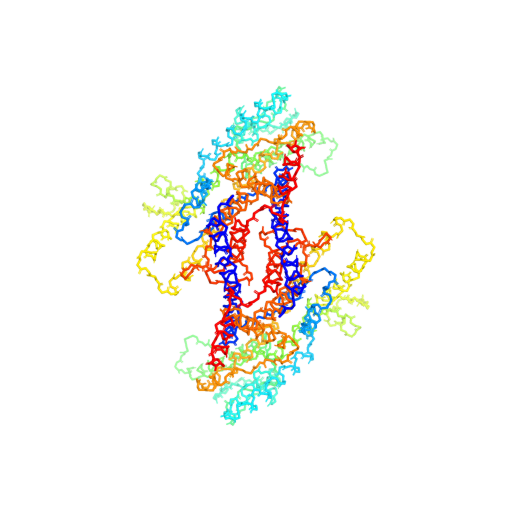3.12 69 PRO B C 1
ATOM 3947 O O . PRO B 1 69 ? -13.656 5.562 -11.523 1 93.12 69 PRO B O 1
ATOM 3950 N N . ASP B 1 70 ? -14.898 6.879 -12.727 1 94.25 70 ASP B N 1
ATOM 3951 C CA . ASP B 1 70 ? -14.117 8.047 -12.344 1 94.25 70 ASP B CA 1
ATOM 3952 C C . ASP B 1 70 ? -14.836 8.852 -11.258 1 94.25 70 ASP B C 1
ATOM 3954 O O . ASP B 1 70 ? -14.375 9.922 -10.859 1 94.25 70 ASP B O 1
ATOM 3958 N N . ASP B 1 71 ? -15.938 8.391 -10.805 1 94 71 ASP B N 1
ATOM 3959 C CA . ASP B 1 71 ? -16.719 8.945 -9.711 1 94 71 ASP B CA 1
ATOM 3960 C C . ASP B 1 71 ? -17.125 10.391 -10 1 94 71 ASP B C 1
ATOM 3962 O O . ASP B 1 71 ? -17.094 11.242 -9.102 1 94 71 ASP B O 1
ATOM 3966 N N . LEU B 1 72 ? -17.422 10.633 -11.219 1 94 72 LEU B N 1
ATOM 3967 C CA . LEU B 1 72 ? -17.828 11.984 -11.609 1 94 72 LEU B CA 1
ATOM 3968 C C . LEU B 1 72 ? -19.25 12.273 -11.148 1 94 72 LEU B C 1
ATOM 3970 O O . LEU B 1 72 ? -19.594 13.422 -10.852 1 94 72 LEU B O 1
ATOM 3974 N N . GLU B 1 73 ? -20.062 11.273 -11.039 1 93.5 73 GLU B N 1
ATOM 3975 C CA . GLU B 1 73 ? -21.438 11.453 -10.586 1 93.5 73 GLU B CA 1
ATOM 3976 C C . GLU B 1 73 ? -21.484 11.852 -9.109 1 93.5 73 GLU B C 1
ATOM 3978 O O . GLU B 1 73 ? -22.391 12.555 -8.68 1 93.5 73 GLU B O 1
ATOM 3983 N N . LYS B 1 74 ? -20.484 11.422 -8.414 1 93.56 74 LYS B N 1
ATOM 3984 C CA . LYS B 1 74 ? -20.438 11.75 -6.988 1 93.56 74 LYS B CA 1
ATOM 3985 C C . LYS B 1 74 ? -20.031 13.211 -6.777 1 93.56 74 LYS B C 1
ATOM 3987 O O . LYS B 1 74 ? -20.125 13.727 -5.664 1 93.56 74 LYS B O 1
ATOM 3992 N N . LEU B 1 75 ? -19.562 13.75 -7.867 1 94.19 75 LEU B N 1
ATOM 3993 C CA . LEU B 1 75 ? -19.156 15.148 -7.77 1 94.19 75 LEU B CA 1
ATOM 3994 C C . LEU B 1 75 ? -20.219 16.062 -8.383 1 94.19 75 LEU B C 1
ATOM 3996 O O . LEU B 1 75 ? -19.953 17.25 -8.602 1 94.19 75 LEU B O 1
ATOM 4000 N N . ASP B 1 76 ? -21.344 15.492 -8.633 1 92.75 76 ASP B N 1
ATOM 4001 C CA . ASP B 1 76 ? -22.5 16.219 -9.109 1 92.75 76 ASP B CA 1
ATOM 4002 C C . ASP B 1 76 ? -23.594 16.297 -8.039 1 92.75 76 ASP B C 1
ATOM 4004 O O . ASP B 1 76 ? -24.125 15.266 -7.621 1 92.75 76 ASP B O 1
ATOM 4008 N N . TYR B 1 77 ? -23.969 17.516 -7.656 1 93.5 77 TYR B N 1
ATOM 4009 C CA . TYR B 1 77 ? -24.906 17.703 -6.562 1 93.5 77 TYR B CA 1
ATOM 4010 C C . TYR B 1 77 ? -26.25 17.047 -6.871 1 93.5 77 TYR B C 1
ATOM 4012 O O . TYR B 1 77 ? -26.797 16.328 -6.043 1 93.5 77 TYR B O 1
ATOM 4020 N N . ASP B 1 78 ? -26.781 17.312 -8.031 1 93.88 78 ASP B N 1
ATOM 4021 C CA . ASP B 1 78 ? -28.125 16.844 -8.383 1 93.88 78 ASP B CA 1
ATOM 4022 C C . ASP B 1 78 ? -28.172 15.312 -8.398 1 93.88 78 ASP B C 1
ATOM 4024 O O . ASP B 1 78 ? -29.156 14.711 -7.949 1 93.88 78 ASP B O 1
ATOM 4028 N N . LYS B 1 79 ? -27.156 14.734 -8.844 1 94.38 79 LYS B N 1
ATOM 4029 C CA . LYS B 1 79 ? -27.141 13.281 -8.93 1 94.38 79 LYS B CA 1
ATOM 4030 C C . LYS B 1 79 ? -27.031 12.648 -7.543 1 94.38 79 LYS B C 1
ATOM 4032 O O . LYS B 1 79 ? -27.703 11.656 -7.254 1 94.38 79 LYS B O 1
ATOM 4037 N N . VAL B 1 80 ? -26.203 13.156 -6.758 1 95.06 80 VAL B N 1
ATOM 4038 C CA . VAL B 1 80 ? -26.031 12.617 -5.414 1 95.06 80 VAL B CA 1
ATOM 4039 C C . VAL B 1 80 ? -27.312 12.844 -4.605 1 95.06 80 VAL B C 1
ATOM 4041 O O . VAL B 1 80 ? -27.781 11.945 -3.9 1 95.06 80 VAL B O 1
ATOM 4044 N N . ALA B 1 81 ? -27.844 14.047 -4.727 1 94.75 81 ALA B N 1
ATOM 4045 C CA . ALA B 1 81 ? -29.078 14.367 -4.008 1 94.75 81 ALA B CA 1
ATOM 4046 C C . ALA B 1 81 ? -30.203 13.422 -4.418 1 94.75 81 ALA B C 1
ATOM 4048 O O . ALA B 1 81 ? -30.953 12.93 -3.568 1 94.75 81 ALA B O 1
ATOM 4049 N N . ALA B 1 82 ? -30.281 13.195 -5.66 1 94.62 82 ALA B N 1
ATOM 4050 C CA . ALA B 1 82 ? -31.312 12.289 -6.164 1 94.62 82 ALA B CA 1
ATOM 4051 C C . ALA B 1 82 ? -31.094 10.867 -5.652 1 94.62 82 ALA B C 1
ATOM 4053 O O . ALA B 1 82 ? -32.031 10.164 -5.316 1 94.62 82 ALA B O 1
ATOM 4054 N N . MET B 1 83 ? -29.891 10.492 -5.625 1 94 83 MET B N 1
ATOM 4055 C CA . MET B 1 83 ? -29.547 9.164 -5.121 1 94 83 MET B CA 1
ATOM 4056 C C . MET B 1 83 ? -29.953 9.016 -3.658 1 94 83 MET B C 1
ATOM 4058 O O . MET B 1 83 ? -30.5 7.984 -3.268 1 94 83 MET B O 1
ATOM 4062 N N . TRP B 1 84 ? -29.672 9.961 -2.877 1 95.81 84 TRP B N 1
ATOM 4063 C CA . TRP B 1 84 ? -30.016 9.938 -1.461 1 95.81 84 TRP B CA 1
ATOM 4064 C C . TRP B 1 84 ? -31.531 9.922 -1.272 1 95.81 84 TRP B C 1
ATOM 4066 O O . TRP B 1 84 ? -32.031 9.195 -0.423 1 95.81 84 TRP B O 1
ATOM 4076 N N . ASP B 1 85 ? -32.219 10.711 -2.113 1 95.06 85 ASP B N 1
ATOM 4077 C CA . ASP B 1 85 ? -33.688 10.734 -2.051 1 95.06 85 ASP B CA 1
ATOM 4078 C C . ASP B 1 85 ? -34.281 9.359 -2.387 1 95.06 85 ASP B C 1
ATOM 4080 O O . ASP B 1 85 ? -35.188 8.891 -1.714 1 95.06 85 ASP B O 1
ATOM 4084 N N . ASP B 1 86 ? -33.75 8.867 -3.406 1 94.56 86 ASP B N 1
ATOM 4085 C CA . ASP B 1 86 ? -34.219 7.547 -3.822 1 94.56 86 ASP B CA 1
ATOM 4086 C C . ASP B 1 86 ? -34 6.512 -2.727 1 94.56 86 ASP B C 1
ATOM 4088 O O . ASP B 1 86 ? -34.844 5.656 -2.48 1 94.56 86 ASP B O 1
ATOM 4092 N N . TRP B 1 87 ? -32.844 6.551 -2.148 1 94.06 87 TRP B N 1
ATOM 4093 C CA . TRP B 1 87 ? -32.531 5.617 -1.066 1 94.06 87 TRP B CA 1
ATOM 4094 C C . TRP B 1 87 ? -33.531 5.785 0.086 1 94.06 87 TRP B C 1
ATOM 4096 O O . TRP B 1 87 ? -34 4.797 0.646 1 94.06 87 TRP B O 1
ATOM 4106 N N . GLU B 1 88 ? -33.781 7.051 0.493 1 93.94 88 GLU B N 1
ATOM 4107 C CA . GLU B 1 88 ? -34.75 7.301 1.569 1 93.94 88 GLU B CA 1
ATOM 4108 C C . GLU B 1 88 ? -36.094 6.668 1.267 1 93.94 88 GLU B C 1
ATOM 4110 O O . GLU B 1 88 ? -36.688 6.035 2.135 1 93.94 88 GLU B O 1
ATOM 4115 N N . LYS B 1 89 ? -36.531 6.82 0.019 1 93.25 89 LYS B N 1
ATOM 4116 C CA . LYS B 1 89 ? -37.844 6.262 -0.388 1 93.25 89 LYS B CA 1
ATOM 4117 C C . LYS B 1 89 ? -37.812 4.738 -0.296 1 93.25 89 LYS B C 1
ATOM 4119 O O . LYS B 1 89 ? -38.781 4.137 0.213 1 93.25 89 LYS B O 1
ATOM 4124 N N . ARG B 1 90 ? -36.781 4.176 -0.745 1 91.81 90 ARG B N 1
ATOM 4125 C CA . ARG B 1 90 ? -36.688 2.721 -0.714 1 91.81 90 ARG B CA 1
ATOM 4126 C C . ARG B 1 90 ? -36.562 2.209 0.718 1 91.81 90 ARG B C 1
ATOM 4128 O O . ARG B 1 90 ? -37.125 1.167 1.06 1 91.81 90 ARG B O 1
ATOM 4135 N N . PHE B 1 91 ? -35.75 2.938 1.474 1 91.31 91 PHE B N 1
ATOM 4136 C CA . PHE B 1 91 ? -35.562 2.574 2.873 1 91.31 91 PHE B CA 1
ATOM 4137 C C . PHE B 1 91 ? -36.875 2.596 3.617 1 91.31 91 PHE B C 1
ATOM 4139 O O . PHE B 1 91 ? -37.219 1.646 4.328 1 91.31 91 PHE B O 1
ATOM 4146 N N . VAL B 1 92 ? -37.719 3.615 3.428 1 91.25 92 VAL B N 1
ATOM 4147 C CA . VAL B 1 92 ? -39 3.766 4.094 1 91.25 92 VAL B CA 1
ATOM 4148 C C . VAL B 1 92 ? -40 2.732 3.559 1 91.25 92 VAL B C 1
ATOM 4150 O O . VAL B 1 92 ? -40.812 2.209 4.305 1 91.25 92 VAL B O 1
ATOM 4153 N N . ALA B 1 93 ? -39.875 2.428 2.314 1 90.12 93 ALA B N 1
ATOM 4154 C CA . ALA B 1 93 ? -40.75 1.436 1.704 1 90.12 93 ALA B CA 1
ATOM 4155 C C . ALA B 1 93 ? -40.469 0.04 2.252 1 90.12 93 ALA B C 1
ATOM 4157 O O . ALA B 1 93 ? -41.406 -0.74 2.486 1 90.12 93 ALA B O 1
ATOM 4158 N N . LYS B 1 94 ? -39.25 -0.226 2.406 1 88.19 94 LYS B N 1
ATOM 4159 C CA . LYS B 1 94 ? -38.875 -1.539 2.926 1 88.19 94 LYS B CA 1
ATOM 4160 C C . LYS B 1 94 ? -39.219 -1.673 4.402 1 88.19 94 LYS B C 1
ATOM 4162 O O . LYS B 1 94 ? -39.688 -2.734 4.84 1 88.19 94 LYS B O 1
ATOM 4167 N N . HIS B 1 95 ? -39 -0.632 5.059 1 87.62 95 HIS B N 1
ATOM 4168 C CA . HIS B 1 95 ? -39.312 -0.642 6.48 1 87.62 95 HIS B CA 1
ATOM 4169 C C . HIS B 1 95 ? -40.562 0.186 6.773 1 87.62 95 HIS B C 1
ATOM 4171 O O . HIS B 1 95 ? -40.5 1.192 7.484 1 87.62 95 HIS B O 1
ATOM 4177 N N . SER B 1 96 ? -41.656 -0.27 6.328 1 83 96 SER B N 1
ATOM 4178 C CA . SER B 1 96 ? -42.906 0.439 6.461 1 83 96 SER B CA 1
ATOM 4179 C C . SER B 1 96 ? -43.375 0.477 7.914 1 83 96 SER B C 1
ATOM 4181 O O . SER B 1 96 ? -44.219 1.307 8.289 1 83 96 SER B O 1
ATOM 4183 N N . ASP B 1 97 ? -42.75 -0.336 8.703 1 83.75 97 ASP B N 1
ATOM 4184 C CA . ASP B 1 97 ? -43.156 -0.42 10.102 1 83.75 97 ASP B CA 1
ATOM 4185 C C . ASP B 1 97 ? -42.438 0.638 10.945 1 83.75 97 ASP B C 1
ATOM 4187 O O . ASP B 1 97 ? -42.656 0.707 12.156 1 83.75 97 ASP B O 1
ATOM 4191 N N . LEU B 1 98 ? -41.656 1.486 10.336 1 86.69 98 LEU B N 1
ATOM 4192 C CA . LEU B 1 98 ? -41 2.578 11.047 1 86.69 98 LEU B CA 1
ATOM 4193 C C . LEU B 1 98 ? -42 3.602 11.531 1 86.69 98 LEU B C 1
ATOM 4195 O O . LEU B 1 98 ? -43 3.871 10.836 1 86.69 98 LEU B O 1
ATOM 4199 N N . SER B 1 99 ? -41.812 4.074 12.727 1 86.94 99 SER B N 1
ATOM 4200 C CA . SER B 1 99 ? -42.719 5.09 13.266 1 86.94 99 SER B CA 1
ATOM 4201 C C . SER B 1 99 ? -42.688 6.363 12.422 1 86.94 99 SER B C 1
ATOM 4203 O O . SER B 1 99 ? -41.656 6.648 11.766 1 86.94 99 SER B O 1
ATOM 4205 N N . ASP B 1 100 ? -43.781 7.043 12.359 1 88.75 100 ASP B N 1
ATOM 4206 C CA . ASP B 1 100 ? -43.844 8.305 11.633 1 88.75 100 ASP B CA 1
ATOM 4207 C C . ASP B 1 100 ? -42.844 9.305 12.164 1 88.75 100 ASP B C 1
ATOM 4209 O O . ASP B 1 100 ? -42.281 10.102 11.406 1 88.75 100 ASP B O 1
ATOM 4213 N N . GLY B 1 101 ? -42.594 9.227 13.383 1 87.62 101 GLY B N 1
ATOM 4214 C CA . GLY B 1 101 ? -41.562 10.07 13.969 1 87.62 101 GLY B CA 1
ATOM 4215 C C . GLY B 1 101 ? -40.156 9.789 13.422 1 87.62 101 GLY B C 1
ATOM 4216 O O . GLY B 1 101 ? -39.406 10.719 13.102 1 87.62 101 GLY B O 1
ATOM 4217 N N . ASP B 1 102 ? -39.938 8.578 13.25 1 89.44 102 ASP B N 1
ATOM 4218 C CA . ASP B 1 102 ? -38.625 8.18 12.75 1 89.44 102 ASP B CA 1
ATOM 4219 C C . ASP B 1 102 ? -38.469 8.523 11.266 1 89.44 102 ASP B C 1
ATOM 4221 O O . ASP B 1 102 ? -37.375 8.93 10.828 1 89.44 102 ASP B O 1
ATOM 4225 N N . LYS B 1 103 ? -39.531 8.352 10.586 1 91.38 103 LYS B N 1
ATOM 4226 C CA . LYS B 1 103 ? -39.531 8.734 9.172 1 91.38 103 LYS B CA 1
ATOM 4227 C C . LYS B 1 103 ? -39.25 10.227 9.016 1 91.38 103 LYS B C 1
ATOM 4229 O O . LYS B 1 103 ? -38.469 10.633 8.148 1 91.38 103 LYS B O 1
ATOM 4234 N N . LYS B 1 104 ? -39.812 10.969 9.859 1 88.69 104 LYS B N 1
ATOM 4235 C CA . LYS B 1 104 ? -39.625 12.422 9.812 1 88.69 104 LYS B CA 1
ATOM 4236 C C . LYS B 1 104 ? -38.188 12.797 10.219 1 88.69 104 LYS B C 1
ATOM 4238 O O . LYS B 1 104 ? -37.594 13.688 9.617 1 88.69 104 LYS B O 1
ATOM 4243 N N . LYS B 1 105 ? -37.719 12.141 11.172 1 88 105 LYS B N 1
ATOM 4244 C CA . LYS B 1 105 ? -36.375 12.406 11.609 1 88 105 LYS B CA 1
ATOM 4245 C C . LYS B 1 105 ? -35.375 12.148 10.484 1 88 105 LYS B C 1
ATOM 4247 O O . LYS B 1 105 ? -34.438 12.938 10.289 1 88 105 LYS B O 1
ATOM 4252 N N . LEU B 1 106 ? -35.562 11.078 9.836 1 92.38 106 LEU B N 1
ATOM 4253 C CA . LEU B 1 106 ? -34.688 10.742 8.727 1 92.38 106 LEU B CA 1
ATOM 4254 C C . LEU B 1 106 ? -34.781 11.789 7.621 1 92.38 106 LEU B C 1
ATOM 4256 O O . LEU B 1 106 ? -33.781 12.195 7.059 1 92.38 106 LEU B O 1
ATOM 4260 N N . HIS B 1 107 ? -36 12.188 7.367 1 91.75 107 HIS B N 1
ATOM 4261 C CA . HIS B 1 107 ? -36.219 13.188 6.332 1 91.75 107 HIS B CA 1
ATOM 4262 C C . HIS B 1 107 ? -35.562 14.516 6.703 1 91.75 107 HIS B C 1
ATOM 4264 O O . HIS B 1 107 ? -34.969 15.188 5.848 1 91.75 107 HIS B O 1
ATOM 4270 N N . VAL B 1 108 ? -35.594 14.875 7.938 1 87.5 108 VAL B N 1
ATOM 4271 C CA . VAL B 1 108 ? -35 16.125 8.414 1 87.5 108 VAL B CA 1
ATOM 4272 C C . VAL B 1 108 ? -33.469 16.016 8.391 1 87.5 108 VAL B C 1
ATOM 4274 O O . VAL B 1 108 ? -32.781 16.984 8.078 1 87.5 108 VAL B O 1
ATOM 4277 N N . PHE B 1 109 ? -33.031 14.891 8.711 1 89.5 109 PHE B N 1
ATOM 4278 C CA . PHE B 1 109 ? -31.594 14.664 8.688 1 89.5 109 PHE B CA 1
ATOM 4279 C C . PHE B 1 109 ? -31.047 14.852 7.277 1 89.5 109 PHE B C 1
ATOM 4281 O O . PHE B 1 109 ? -29.969 15.43 7.102 1 89.5 109 PHE B O 1
ATOM 4288 N N . LEU B 1 110 ? -31.812 14.398 6.32 1 93.31 110 LEU B N 1
ATOM 4289 C CA . LEU B 1 110 ? -31.375 14.438 4.93 1 93.31 110 LEU B CA 1
ATOM 4290 C C . LEU B 1 110 ? -31.609 15.82 4.332 1 93.31 110 LEU B C 1
ATOM 4292 O O . LEU B 1 110 ? -30.703 16.391 3.713 1 93.31 110 LEU B O 1
ATOM 4296 N N . ASN B 1 111 ? -32.75 16.453 4.527 1 90.44 111 ASN B N 1
ATOM 4297 C CA . ASN B 1 111 ? -33.188 17.656 3.805 1 90.44 111 ASN B CA 1
ATOM 4298 C C . ASN B 1 111 ? -33.188 18.875 4.711 1 90.44 111 ASN B C 1
ATOM 4300 O O . ASN B 1 111 ? -33.219 20.016 4.23 1 90.44 111 ASN B O 1
ATOM 4304 N N . GLY B 1 112 ? -33.094 18.641 5.984 1 83.81 112 GLY B N 1
ATOM 4305 C CA . GLY B 1 112 ? -33.281 19.75 6.898 1 83.81 112 GLY B CA 1
ATOM 4306 C C . GLY B 1 112 ? -34.719 19.953 7.301 1 83.81 112 GLY B C 1
ATOM 4307 O O . GLY B 1 112 ? -35.625 19.328 6.742 1 83.81 112 GLY B O 1
ATOM 4308 N N . PRO B 1 113 ? -34.938 20.828 8.266 1 77.75 113 PRO B N 1
ATOM 4309 C CA . PRO B 1 113 ? -36.281 21.047 8.758 1 77.75 113 PRO B CA 1
ATOM 4310 C C . PRO B 1 113 ? -37.156 21.828 7.766 1 77.75 113 PRO B C 1
ATOM 4312 O O . PRO B 1 113 ? -36.656 22.719 7.078 1 77.75 113 PRO B O 1
ATOM 4315 N N . GLU B 1 114 ? -38.5 21.25 7.406 1 72.56 114 GLU B N 1
ATOM 4316 C CA . GLU B 1 114 ? -39.5 21.953 6.602 1 72.56 114 GLU B CA 1
ATOM 4317 C C . GLU B 1 114 ? -40.688 22.375 7.449 1 72.56 114 GLU B C 1
ATOM 4319 O O . GLU B 1 114 ? -41.438 21.531 7.953 1 72.56 114 GLU B O 1
ATOM 4324 N N . PRO B 1 115 ? -41 23.672 7.648 1 65.25 115 PRO B N 1
ATOM 4325 C CA . PRO B 1 115 ? -40.375 24.875 7.117 1 65.25 115 PRO B CA 1
ATOM 4326 C C . PRO B 1 115 ? -39 25.125 7.734 1 65.25 115 PRO B C 1
ATOM 4328 O O . PRO B 1 115 ? -38.688 24.609 8.812 1 65.25 115 PRO B O 1
ATOM 4331 N N . GLN B 1 116 ? -38.094 25.703 6.961 1 66.38 116 GLN B N 1
ATOM 4332 C CA . GLN B 1 116 ? -36.75 26.031 7.418 1 66.38 116 GLN B CA 1
ATOM 4333 C C . GLN B 1 116 ? -36.812 26.859 8.695 1 66.38 116 GLN B C 1
ATOM 4335 O O . GLN B 1 116 ? -36.656 28.078 8.656 1 66.38 116 GLN B O 1
ATOM 4340 N N . GLN B 1 117 ? -37.281 26.156 9.898 1 75.25 117 GLN B N 1
ATOM 4341 C CA . GLN B 1 117 ? -37.344 26.812 11.203 1 75.25 117 GLN B CA 1
ATOM 4342 C C . GLN B 1 117 ? -36.594 26 12.258 1 75.25 117 GLN B C 1
ATOM 4344 O O . GLN B 1 117 ? -36.625 24.781 12.25 1 75.25 117 GLN B O 1
ATOM 4349 N N . TRP B 1 118 ? -35.719 26.609 12.93 1 80.56 118 TRP B N 1
ATOM 4350 C CA . TRP B 1 118 ? -35 26.031 14.055 1 80.56 118 TRP B CA 1
ATOM 4351 C C . TRP B 1 118 ? -35.562 26.547 15.375 1 80.56 118 TRP B C 1
ATOM 4353 O O . TRP B 1 118 ? -35.781 27.75 15.523 1 80.56 118 TRP B O 1
ATOM 4363 N N . THR B 1 119 ? -35.969 25.578 16.266 1 81.38 119 THR B N 1
ATOM 4364 C CA . THR B 1 119 ? -36.625 26.016 17.5 1 81.38 119 THR B CA 1
ATOM 4365 C C . THR B 1 119 ? -35.938 25.391 18.703 1 81.38 119 THR B C 1
ATOM 4367 O O . THR B 1 119 ? -35.281 24.359 18.594 1 81.38 119 THR B O 1
ATOM 4370 N N . ARG B 1 120 ? -35.906 26.094 19.719 1 85.94 120 ARG B N 1
ATOM 4371 C CA . ARG B 1 120 ? -35.469 25.578 21.016 1 85.94 120 ARG B CA 1
ATOM 4372 C C . ARG B 1 120 ? -36.438 26.047 22.125 1 85.94 120 ARG B C 1
ATOM 4374 O O . ARG B 1 120 ? -37.031 27.109 22.016 1 85.94 120 ARG B O 1
ATOM 4381 N N . ASN B 1 121 ? -36.5 25.25 23.188 1 86.81 121 ASN B N 1
ATOM 4382 C CA . ASN B 1 121 ? -37.406 25.562 24.297 1 86.81 121 ASN B CA 1
ATOM 4383 C C . ASN B 1 121 ? -36.844 26.688 25.156 1 86.81 121 ASN B C 1
ATOM 4385 O O . ASN B 1 121 ? -35.656 26.766 25.406 1 86.81 121 ASN B O 1
ATOM 4389 N N . LEU B 1 122 ? -37.75 27.672 25.375 1 89.12 122 LEU B N 1
ATOM 4390 C CA . LEU B 1 122 ? -37.5 28.781 26.297 1 89.12 122 LEU B CA 1
ATOM 4391 C C . LEU B 1 122 ? -38.75 29.188 27.047 1 89.12 122 LEU B C 1
ATOM 4393 O O . LEU B 1 122 ? -39.75 29.578 26.422 1 89.12 122 LEU B O 1
ATOM 4397 N N . ALA B 1 123 ? -38.688 28.953 28.312 1 85.44 123 ALA B N 1
ATOM 4398 C CA . ALA B 1 123 ? -39.875 29.172 29.141 1 85.44 123 ALA B CA 1
ATOM 4399 C C . ALA B 1 123 ? -40.344 30.625 29.094 1 85.44 123 ALA B C 1
ATOM 4401 O O . ALA B 1 123 ? -41.531 30.906 28.906 1 85.44 123 ALA B O 1
ATOM 4402 N N . GLU B 1 124 ? -39.406 31.547 29.391 1 86.62 124 GLU B N 1
ATOM 4403 C CA . GLU B 1 124 ? -39.719 32.969 29.422 1 86.62 124 GLU B CA 1
ATOM 4404 C C . GLU B 1 124 ? -38.531 33.812 28.984 1 86.62 124 GLU B C 1
ATOM 4406 O O . GLU B 1 124 ? -37.375 33.469 29.266 1 86.62 124 GLU B O 1
ATOM 4411 N N . LEU B 1 125 ? -38.844 34.875 28.188 1 89.12 125 LEU B N 1
ATOM 4412 C CA . LEU B 1 125 ? -37.812 35.812 27.797 1 89.12 125 LEU B CA 1
ATOM 4413 C C . LEU B 1 125 ? -37.438 36.719 28.969 1 89.12 125 LEU B C 1
ATOM 4415 O O . LEU B 1 125 ? -38.281 37.219 29.703 1 89.12 125 LEU B O 1
ATOM 4419 N N . PRO B 1 126 ? -36.156 36.812 29.172 1 87.38 126 PRO B N 1
ATOM 4420 C CA . PRO B 1 126 ? -35.75 37.75 30.234 1 87.38 126 PRO B CA 1
ATOM 4421 C C . PRO B 1 126 ? -36.281 39.156 30 1 87.38 126 PRO B C 1
ATOM 4423 O O . PRO B 1 126 ? -36.469 39.594 28.859 1 87.38 126 PRO B O 1
ATOM 4426 N N . PRO B 1 127 ? -36.562 39.844 31.203 1 82.88 127 PRO B N 1
ATOM 4427 C CA . PRO B 1 127 ? -37.094 41.188 31.078 1 82.88 127 PRO B CA 1
ATOM 4428 C C . PRO B 1 127 ? -36.156 42.125 30.328 1 82.88 127 PRO B C 1
ATOM 4430 O O . PRO B 1 127 ? -34.938 42.062 30.5 1 82.88 127 PRO B O 1
ATOM 4433 N N . GLY B 1 128 ? -36.656 42.875 29.266 1 81.56 128 GLY B N 1
ATOM 4434 C CA . GLY B 1 128 ? -35.875 43.875 28.531 1 81.56 128 GLY B CA 1
ATOM 4435 C C . GLY B 1 128 ? -35.281 43.344 27.25 1 81.56 128 GLY B C 1
ATOM 4436 O O . GLY B 1 128 ? -34.719 44.094 26.453 1 81.56 128 GLY B O 1
ATOM 4437 N N . VAL B 1 129 ? -35.344 42.031 27.094 1 86.56 129 VAL B N 1
ATOM 4438 C CA . VAL B 1 129 ? -34.719 41.406 25.922 1 86.56 129 VAL B CA 1
ATOM 4439 C C . VAL B 1 129 ? -35.75 41.312 24.797 1 86.56 129 VAL B C 1
ATOM 4441 O O . VAL B 1 129 ? -36.844 40.781 25.016 1 86.56 129 VAL B O 1
ATOM 4444 N N . ASP B 1 130 ? -35.406 41.938 23.656 1 85.12 130 ASP B N 1
ATOM 4445 C CA . ASP B 1 130 ? -36.219 41.781 22.438 1 85.12 130 ASP B CA 1
ATOM 4446 C C . ASP B 1 130 ? -35.406 41.156 21.312 1 85.12 130 ASP B C 1
ATOM 4448 O O . ASP B 1 130 ? -34.625 41.875 20.625 1 85.12 130 ASP B O 1
ATOM 4452 N N . VAL B 1 131 ? -35.656 39.906 21.125 1 88.06 131 VAL B N 1
ATOM 4453 C CA . VAL B 1 131 ? -34.875 39.156 20.156 1 88.06 131 VAL B CA 1
ATOM 4454 C C . VAL B 1 131 ? -35.281 39.594 18.734 1 88.06 131 VAL B C 1
ATOM 4456 O O . VAL B 1 131 ? -34.438 39.656 17.844 1 88.06 131 VAL B O 1
ATOM 4459 N N . THR B 1 132 ? -36.562 39.938 18.531 1 85.44 132 THR B N 1
ATOM 4460 C CA . THR B 1 132 ? -37.062 40.281 17.203 1 85.44 132 THR B CA 1
ATOM 4461 C C . THR B 1 132 ? -36.531 41.625 16.766 1 85.44 132 THR B C 1
ATOM 4463 O O . THR B 1 132 ? -36.312 41.875 15.57 1 85.44 132 THR B O 1
ATOM 4466 N N . ALA B 1 133 ? -36.25 42.406 17.719 1 82.25 133 ALA B N 1
ATOM 4467 C CA . ALA B 1 133 ? -35.688 43.719 17.422 1 82.25 133 ALA B CA 1
ATOM 4468 C C . ALA B 1 133 ? -34.25 43.625 16.984 1 82.25 133 ALA B C 1
ATOM 4470 O O . ALA B 1 133 ? -33.75 44.438 16.203 1 82.25 133 ALA B O 1
ATOM 4471 N N . THR B 1 134 ? -33.594 42.656 17.469 1 85.12 134 THR B N 1
ATOM 4472 C CA . THR B 1 134 ? -32.188 42.469 17.094 1 85.12 134 THR B CA 1
ATOM 4473 C C . THR B 1 134 ? -32.094 41.844 15.695 1 85.12 134 THR B C 1
ATOM 4475 O O . THR B 1 134 ? -31.359 42.375 14.836 1 85.12 134 THR B O 1
ATOM 4478 N N . TYR B 1 135 ? -32.781 40.75 15.602 1 86.19 135 TYR B N 1
ATOM 4479 C CA . TYR B 1 135 ? -32.875 40.125 14.297 1 86.19 135 TYR B CA 1
ATOM 4480 C C . TYR B 1 135 ? -34.312 39.781 13.953 1 86.19 135 TYR B C 1
ATOM 4482 O O . TYR B 1 135 ? -34.969 39.031 14.688 1 86.19 135 TYR B O 1
ATOM 4490 N N . LYS B 1 136 ? -34.781 40.188 12.867 1 85 136 LYS B N 1
ATOM 4491 C CA . LYS B 1 136 ? -36.156 40.031 12.461 1 85 136 LYS B CA 1
ATOM 4492 C C . LYS B 1 136 ? -36.5 38.562 12.25 1 85 136 LYS B C 1
ATOM 4494 O O . LYS B 1 136 ? -37.656 38.156 12.375 1 85 136 LYS B O 1
ATOM 4499 N N . PHE B 1 137 ? -35.5 37.812 12.023 1 86.88 137 PHE B N 1
ATOM 4500 C CA . PHE B 1 137 ? -35.781 36.406 11.703 1 86.88 137 PHE B CA 1
ATOM 4501 C C . PHE B 1 137 ? -35.719 35.531 12.953 1 86.88 137 PHE B C 1
ATOM 4503 O O . PHE B 1 137 ? -35.906 34.312 12.883 1 86.88 137 PHE B O 1
ATOM 4510 N N . VAL B 1 138 ? -35.469 36.094 14.039 1 89 138 VAL B N 1
ATOM 4511 C CA . VAL B 1 138 ? -35.531 35.406 15.32 1 89 138 VAL B CA 1
ATOM 4512 C C . VAL B 1 138 ? -36.75 35.875 16.109 1 89 138 VAL B C 1
ATOM 4514 O O . VAL B 1 138 ? -36.906 37.062 16.359 1 89 138 VAL B O 1
ATOM 4517 N N . THR B 1 139 ? -37.656 34.969 16.469 1 87.88 139 THR B N 1
ATOM 4518 C CA . THR B 1 139 ? -38.875 35.344 17.203 1 87.88 139 THR B CA 1
ATOM 4519 C C . THR B 1 139 ? -39.094 34.406 18.391 1 87.88 139 THR B C 1
ATOM 4521 O O . THR B 1 139 ? -38.594 33.25 18.391 1 87.88 139 THR B O 1
ATOM 4524 N N . TYR B 1 140 ? -39.625 34.938 19.453 1 90.25 140 TYR B N 1
ATOM 4525 C CA . TYR B 1 140 ? -40.031 34.156 20.594 1 90.25 140 TYR B CA 1
ATOM 4526 C C . TYR B 1 140 ? -41.531 33.938 20.609 1 90.25 140 TYR B C 1
ATOM 4528 O O . TYR B 1 140 ? -42.312 34.906 20.562 1 90.25 140 TYR B O 1
ATOM 4536 N N . ASP B 1 141 ? -41.938 32.656 20.562 1 85.5 141 ASP B N 1
ATOM 4537 C CA . ASP B 1 141 ? -43.344 32.312 20.656 1 85.5 141 ASP B CA 1
ATOM 4538 C C . ASP B 1 141 ? -43.75 32.062 22.094 1 85.5 141 ASP B C 1
ATOM 4540 O O . ASP B 1 141 ? -43.438 31.031 22.688 1 85.5 141 ASP B O 1
ATOM 4544 N N . PRO B 1 142 ? -44.531 32.938 22.719 1 85.94 142 PRO B N 1
ATOM 4545 C CA . PRO B 1 142 ? -44.938 32.781 24.125 1 85.94 142 PRO B CA 1
ATOM 4546 C C . PRO B 1 142 ? -45.906 31.641 24.359 1 85.94 142 PRO B C 1
ATOM 4548 O O . PRO B 1 142 ? -45.969 31.078 25.453 1 85.94 142 PRO B O 1
ATOM 4551 N N . GLU B 1 143 ? -46.688 31.344 23.422 1 86.88 143 GLU B N 1
ATOM 4552 C CA . GLU B 1 143 ? -47.688 30.266 23.594 1 86.88 143 GLU B CA 1
ATOM 4553 C C . GLU B 1 143 ? -47 28.906 23.641 1 86.88 143 GLU B C 1
ATOM 4555 O O . GLU B 1 143 ? -47.312 28.078 24.484 1 86.88 143 GLU B O 1
ATOM 4560 N N . LYS B 1 144 ? -46.062 28.828 22.797 1 87.25 144 LYS B N 1
ATOM 4561 C CA . LYS B 1 144 ? -45.406 27.531 22.719 1 87.25 144 LYS B CA 1
ATOM 4562 C C . LYS B 1 144 ? -44.125 27.516 23.547 1 87.25 144 LYS B C 1
ATOM 4564 O O . LYS B 1 144 ? -43.5 26.453 23.734 1 87.25 144 LYS B O 1
ATOM 4569 N N . LYS B 1 145 ? -43.688 28.656 24.047 1 86.94 145 LYS B N 1
ATOM 4570 C CA . LYS B 1 145 ? -42.469 28.812 24.859 1 86.94 145 LYS B CA 1
ATOM 4571 C C . LYS B 1 145 ? -41.25 28.312 24.109 1 86.94 145 LYS B C 1
ATOM 4573 O O . LYS B 1 145 ? -40.469 27.516 24.641 1 86.94 145 LYS B O 1
ATOM 4578 N N . ARG B 1 146 ? -41.188 28.828 22.844 1 90.06 146 ARG B N 1
ATOM 4579 C CA . ARG B 1 146 ? -40.062 28.391 22.016 1 90.06 146 ARG B CA 1
ATOM 4580 C C . ARG B 1 146 ? -39.406 29.594 21.312 1 90.06 146 ARG B C 1
ATOM 4582 O O . ARG B 1 146 ? -40.094 30.562 20.969 1 90.06 146 ARG B O 1
ATOM 4589 N N . LEU B 1 147 ? -38.125 29.547 21.234 1 88.94 147 LEU B N 1
ATOM 4590 C CA . LEU B 1 147 ? -37.375 30.469 20.406 1 88.94 147 LEU B CA 1
ATOM 4591 C C . LEU B 1 147 ? -37.25 29.938 18.984 1 88.94 147 LEU B C 1
ATOM 4593 O O . LEU B 1 147 ? -36.906 28.781 18.766 1 88.94 147 LEU B O 1
ATOM 4597 N N . VAL B 1 148 ? -37.656 30.766 18 1 87.12 148 VAL B N 1
ATOM 4598 C CA . VAL B 1 148 ? -37.75 30.297 16.625 1 87.12 148 VAL B CA 1
ATOM 4599 C C . VAL B 1 148 ? -36.906 31.203 15.719 1 87.12 148 VAL B C 1
ATOM 4601 O O . VAL B 1 148 ? -36.875 32.406 15.891 1 87.12 148 VAL B O 1
ATOM 4604 N N . THR B 1 149 ? -36.094 30.578 14.883 1 87 149 THR B N 1
ATOM 4605 C CA . THR B 1 149 ? -35.406 31.312 13.844 1 87 149 THR B CA 1
ATOM 4606 C C . THR B 1 149 ? -35.75 30.766 12.461 1 87 149 THR B C 1
ATOM 4608 O O . THR B 1 149 ? -35.906 29.562 12.297 1 87 149 THR B O 1
ATOM 4611 N N . THR B 1 150 ? -35.938 31.656 11.523 1 79.69 150 THR B N 1
ATOM 4612 C CA . THR B 1 150 ? -36.344 31.25 10.188 1 79.69 150 THR B CA 1
ATOM 4613 C C . THR B 1 150 ? -35.125 31.078 9.273 1 79.69 150 THR B C 1
ATOM 4615 O O . THR B 1 150 ? -35.281 30.625 8.141 1 79.69 150 THR B O 1
ATOM 4618 N N . ARG B 1 151 ? -34.094 31.594 9.742 1 77.69 151 ARG B N 1
ATOM 4619 C CA . ARG B 1 151 ? -32.844 31.406 9 1 77.69 151 ARG B CA 1
ATOM 4620 C C . ARG B 1 151 ? -31.734 30.953 9.93 1 77.69 151 ARG B C 1
ATOM 4622 O O . ARG B 1 151 ? -31.797 31.172 11.141 1 77.69 151 ARG B O 1
ATOM 4629 N N . ARG B 1 152 ? -30.719 30.266 9.406 1 78.44 152 ARG B N 1
ATOM 4630 C CA . ARG B 1 152 ? -29.609 29.781 10.219 1 78.44 152 ARG B CA 1
ATOM 4631 C C . ARG B 1 152 ? -28.797 30.953 10.781 1 78.44 152 ARG B C 1
ATOM 4633 O O . ARG B 1 152 ? -28.469 31.891 10.062 1 78.44 152 ARG B O 1
ATOM 4640 N N . LEU B 1 153 ? -28.5 30.734 12.031 1 80.94 153 LEU B N 1
ATOM 4641 C CA . LEU B 1 153 ? -27.75 31.781 12.719 1 80.94 153 LEU B CA 1
ATOM 4642 C C . LEU B 1 153 ? -26.266 31.625 12.477 1 80.94 153 LEU B C 1
ATOM 4644 O O . LEU B 1 153 ? -25.719 30.531 12.594 1 80.94 153 LEU B O 1
ATOM 4648 N N . LEU B 1 154 ? -25.641 32.656 12.094 1 80.62 154 LEU B N 1
ATOM 4649 C CA . LEU B 1 154 ? -24.188 32.719 12 1 80.62 154 LEU B CA 1
ATOM 4650 C C . LEU B 1 154 ? -23.562 32.875 13.383 1 80.62 154 LEU B C 1
ATOM 4652 O O . LEU B 1 154 ? -24.219 33.375 14.312 1 80.62 154 LEU B O 1
ATOM 4656 N N . PRO B 1 155 ? -22.391 32.406 13.477 1 81.38 155 PRO B N 1
ATOM 4657 C CA . PRO B 1 155 ? -21.734 32.531 14.789 1 81.38 155 PRO B CA 1
ATOM 4658 C C . PRO B 1 155 ? -21.734 33.969 15.305 1 81.38 155 PRO B C 1
ATOM 4660 O O . PRO B 1 155 ? -21.922 34.188 16.5 1 81.38 155 PRO B O 1
ATOM 4663 N N . ARG B 1 156 ? -21.562 34.906 14.477 1 81.94 156 ARG B N 1
ATOM 4664 C CA . ARG B 1 156 ? -21.578 36.312 14.883 1 81.94 156 ARG B CA 1
ATOM 4665 C C . ARG B 1 156 ? -22.953 36.719 15.398 1 81.94 156 ARG B C 1
ATOM 4667 O O . ARG B 1 156 ? -23.047 37.469 16.359 1 81.94 156 ARG B O 1
ATOM 4674 N N . GLU B 1 157 ? -23.953 36.125 14.812 1 85.19 157 GLU B N 1
ATOM 4675 C CA . GLU B 1 157 ? -25.312 36.438 15.203 1 85.19 157 GLU B CA 1
ATOM 4676 C C . GLU B 1 157 ? -25.672 35.812 16.547 1 85.19 157 GLU B C 1
ATOM 4678 O O . GLU B 1 157 ? -26.375 36.406 17.359 1 85.19 157 GLU B O 1
ATOM 4683 N N . VAL B 1 158 ? -25.125 34.625 16.688 1 88.56 158 VAL B N 1
ATOM 4684 C CA . VAL B 1 158 ? -25.328 33.969 17.969 1 88.56 158 VAL B CA 1
ATOM 4685 C C . VAL B 1 158 ? -24.688 34.781 19.094 1 88.56 158 VAL B C 1
ATOM 4687 O O . VAL B 1 158 ? -25.297 35 20.141 1 88.56 158 VAL B O 1
ATOM 4690 N N . ASN B 1 159 ? -23.516 35.219 18.812 1 87.81 159 ASN B N 1
ATOM 4691 C CA . ASN B 1 159 ? -22.797 36.031 19.812 1 87.81 159 ASN B CA 1
ATOM 4692 C C . ASN B 1 159 ? -23.547 37.312 20.141 1 87.81 159 ASN B C 1
ATOM 4694 O O . ASN B 1 159 ? -23.594 37.75 21.297 1 87.81 159 ASN B O 1
ATOM 4698 N N . LYS B 1 160 ? -24.109 37.906 19.188 1 88.56 160 LYS B N 1
ATOM 4699 C CA . LYS B 1 160 ? -24.875 39.125 19.391 1 88.56 160 LYS B CA 1
ATOM 4700 C C . LYS B 1 160 ? -26.125 38.875 20.234 1 88.56 160 LYS B C 1
ATOM 4702 O O . LYS B 1 160 ? -26.469 39.688 21.094 1 88.56 160 LYS B O 1
ATOM 4707 N N . LEU B 1 161 ? -26.734 37.781 20 1 90.69 161 LEU B N 1
ATOM 4708 C CA . LEU B 1 161 ? -27.922 37.406 20.766 1 90.69 161 LEU B CA 1
ATOM 4709 C C . LEU B 1 161 ? -27.547 37.062 22.203 1 90.69 161 LEU B C 1
ATOM 4711 O O . LEU B 1 161 ? -28.297 37.375 23.141 1 90.69 161 LEU B O 1
ATOM 4715 N N . LEU B 1 162 ? -26.422 36.5 22.391 1 90.31 162 LEU B N 1
ATOM 4716 C CA . LEU B 1 162 ? -25.953 36.156 23.719 1 90.31 162 LEU B CA 1
ATOM 4717 C C . LEU B 1 162 ? -25.594 37.406 24.516 1 90.31 162 LEU B C 1
ATOM 4719 O O . LEU B 1 162 ? -25.781 37.438 25.734 1 90.31 162 LEU B O 1
ATOM 4723 N N . ALA B 1 163 ? -25.203 38.406 23.828 1 88.5 163 ALA B N 1
ATOM 4724 C CA . ALA B 1 163 ? -24.734 39.625 24.453 1 88.5 163 ALA B CA 1
ATOM 4725 C C . ALA B 1 163 ? -25.922 40.469 24.938 1 88.5 163 ALA B C 1
ATOM 4727 O O . ALA B 1 163 ? -25.734 41.469 25.656 1 88.5 163 ALA B O 1
ATOM 4728 N N . LEU B 1 164 ? -27.109 40.094 24.609 1 88.5 164 LEU B N 1
ATOM 4729 C CA . LEU B 1 164 ? -28.281 40.875 25.016 1 88.5 164 LEU B CA 1
ATOM 4730 C C . LEU B 1 164 ? -28.516 40.75 26.516 1 88.5 164 LEU B C 1
ATOM 4732 O O . LEU B 1 164 ? -29.188 41.594 27.109 1 88.5 164 LEU B O 1
ATOM 4736 N N . VAL B 1 165 ? -28 39.594 27.062 1 87.06 165 VAL B N 1
ATOM 4737 C CA . VAL B 1 165 ? -28.188 39.406 28.5 1 87.06 165 VAL B CA 1
ATOM 4738 C C . VAL B 1 165 ? -26.828 39.219 29.172 1 87.06 165 VAL B C 1
ATOM 4740 O O . VAL B 1 165 ? -25.891 38.719 28.562 1 87.06 165 VAL B O 1
ATOM 4743 N N . GLU B 1 166 ? -26.719 39.75 30.406 1 83.19 166 GLU B N 1
ATOM 4744 C CA . GLU B 1 166 ? -25.5 39.531 31.203 1 83.19 166 GLU B CA 1
ATOM 4745 C C . GLU B 1 166 ? -25.766 38.625 32.406 1 83.19 166 GLU B C 1
ATOM 4747 O O . GLU B 1 166 ? -26.688 38.906 33.188 1 83.19 166 GLU B O 1
ATOM 4752 N N . VAL B 1 167 ? -25.141 37.531 32.406 1 83.69 167 VAL B N 1
ATOM 4753 C CA . VAL B 1 167 ? -25.266 36.594 33.531 1 83.69 167 VAL B CA 1
ATOM 4754 C C . VAL B 1 167 ? -24.219 36.906 34.594 1 83.69 167 VAL B C 1
ATOM 4756 O O . VAL B 1 167 ? -23.016 36.938 34.281 1 83.69 167 VAL B O 1
ATOM 4759 N N . LYS B 1 168 ? -24.781 37.25 35.812 1 80.31 168 LYS B N 1
ATOM 4760 C CA . LYS B 1 168 ? -23.875 37.531 36.906 1 80.31 168 LYS B CA 1
ATOM 4761 C C . LYS B 1 168 ? -23.453 36.25 37.625 1 80.31 168 LYS B C 1
ATOM 4763 O O . LYS B 1 168 ? -24.266 35.344 37.812 1 80.31 168 LYS B O 1
ATOM 4768 N N . LYS B 1 169 ? -22.234 36.094 37.969 1 83.19 169 LYS B N 1
ATOM 4769 C CA . LYS B 1 169 ? -21.703 34.906 38.625 1 83.19 169 LYS B CA 1
ATOM 4770 C C . LYS B 1 169 ? -22.219 34.781 40.062 1 83.19 169 LYS B C 1
ATOM 4772 O O . LYS B 1 169 ? -22.594 33.719 40.531 1 83.19 169 LYS B O 1
ATOM 4777 N N . ASP B 1 170 ? -22.297 35.969 40.688 1 81.31 170 ASP B N 1
ATOM 4778 C CA . ASP B 1 170 ? -22.75 35.969 42.062 1 81.31 170 ASP B CA 1
ATOM 4779 C C . ASP B 1 170 ? -23.938 36.938 42.25 1 81.31 170 ASP B C 1
ATOM 4781 O O . ASP B 1 170 ? -23.766 38.062 42.688 1 81.31 170 ASP B O 1
ATOM 4785 N N . PRO B 1 171 ? -25.172 36.469 41.781 1 80.56 171 PRO B N 1
ATOM 4786 C CA . PRO B 1 171 ? -26.344 37.344 41.875 1 80.56 171 PRO B CA 1
ATOM 4787 C C . PRO B 1 171 ? -26.859 37.469 43.312 1 80.56 171 PRO B C 1
ATOM 4789 O O . PRO B 1 171 ? -26.734 36.562 44.094 1 80.56 171 PRO B O 1
ATOM 4792 N N . THR B 1 172 ? -27.281 38.656 43.688 1 83.25 172 THR B N 1
ATOM 4793 C CA . THR B 1 172 ? -27.953 38.875 44.969 1 83.25 172 THR B CA 1
ATOM 4794 C C . THR B 1 172 ? -29.281 38.125 45 1 83.25 172 THR B C 1
ATOM 4796 O O . THR B 1 172 ? -29.781 37.656 43.969 1 83.25 172 THR B O 1
ATOM 4799 N N . GLU B 1 173 ? -29.859 37.906 46.125 1 81.12 173 GLU B N 1
ATOM 4800 C CA . GLU B 1 173 ? -31.109 37.188 46.281 1 81.12 173 GLU B CA 1
ATOM 4801 C C . GLU B 1 173 ? -32.219 37.781 45.469 1 81.12 173 GLU B C 1
ATOM 4803 O O . GLU B 1 173 ? -33.094 37.062 44.938 1 81.12 173 GLU B O 1
ATOM 4808 N N . GLU B 1 174 ? -32.156 39.188 45.281 1 81.81 174 GLU B N 1
ATOM 4809 C CA . GLU B 1 174 ? -33.188 39.875 44.531 1 81.81 174 GLU B CA 1
ATOM 4810 C C . GLU B 1 174 ? -33 39.719 43.031 1 81.81 174 GLU B C 1
ATOM 4812 O O . GLU B 1 174 ? -33.969 39.688 42.25 1 81.81 174 GLU B O 1
ATOM 4817 N N . GLU B 1 175 ? -31.844 39.469 42.75 1 81.62 175 GLU B N 1
ATOM 4818 C CA . GLU B 1 175 ? -31.516 39.406 41.312 1 81.62 175 GLU B CA 1
ATOM 4819 C C . GLU B 1 175 ? -31.547 37.969 40.812 1 81.62 175 GLU B C 1
ATOM 4821 O O . GLU B 1 175 ? -31.438 37.719 39.594 1 81.62 175 GLU B O 1
ATOM 4826 N N . ARG B 1 176 ? -31.734 37.062 41.594 1 86.56 176 ARG B N 1
ATOM 4827 C CA . ARG B 1 176 ? -31.609 35.656 41.25 1 86.56 176 ARG B CA 1
ATOM 4828 C C . ARG B 1 176 ? -32.625 35.25 40.219 1 86.56 176 ARG B C 1
ATOM 4830 O O . ARG B 1 176 ? -32.281 34.562 39.219 1 86.56 176 ARG B O 1
ATOM 4837 N N . PRO B 1 177 ? -33.875 35.656 40.438 1 85.31 177 PRO B N 1
ATOM 4838 C CA . PRO B 1 177 ? -34.844 35.219 39.406 1 85.31 177 PRO B CA 1
ATOM 4839 C C . PRO B 1 177 ? -34.5 35.75 38.031 1 85.31 177 PRO B C 1
ATOM 4841 O O . PRO B 1 177 ? -34.594 35 37.031 1 85.31 177 PRO B O 1
ATOM 4844 N N . ALA B 1 178 ? -34.156 36.906 37.938 1 84.38 178 ALA B N 1
ATOM 4845 C CA . ALA B 1 178 ? -33.781 37.5 36.656 1 84.38 178 ALA B CA 1
ATOM 4846 C C . ALA B 1 178 ? -32.531 36.844 36.094 1 84.38 178 ALA B C 1
ATOM 4848 O O . ALA B 1 178 ? -32.406 36.625 34.906 1 84.38 178 ALA B O 1
ATOM 4849 N N . ASN B 1 179 ? -31.641 36.5 36.906 1 89.12 179 ASN B N 1
ATOM 4850 C CA . ASN B 1 179 ? -30.406 35.844 36.5 1 89.12 179 ASN B CA 1
ATOM 4851 C C . ASN B 1 179 ? -30.688 34.438 35.969 1 89.12 179 ASN B C 1
ATOM 4853 O O . ASN B 1 179 ? -30.016 33.969 35.062 1 89.12 179 ASN B O 1
ATOM 4857 N N . ASP B 1 180 ? -31.578 33.781 36.594 1 88.69 180 ASP B N 1
ATOM 4858 C CA . ASP B 1 180 ? -31.938 32.469 36.125 1 88.69 180 ASP B CA 1
ATOM 4859 C C . ASP B 1 180 ? -32.594 32.5 34.75 1 88.69 180 ASP B C 1
ATOM 4861 O O . ASP B 1 180 ? -32.344 31.641 33.906 1 88.69 180 ASP B O 1
ATOM 4865 N N . LEU B 1 181 ? -33.406 33.469 34.562 1 88.75 181 LEU B N 1
ATOM 4866 C CA . LEU B 1 181 ? -34 33.656 33.25 1 88.75 181 LEU B CA 1
ATOM 4867 C C . LEU B 1 181 ? -32.938 33.969 32.188 1 88.75 181 LEU B C 1
ATOM 4869 O O . LEU B 1 181 ? -33.031 33.5 31.062 1 88.75 181 LEU B O 1
ATOM 4873 N N . ALA B 1 182 ? -32.031 34.688 32.562 1 90 182 ALA B N 1
ATOM 4874 C CA . ALA B 1 182 ? -30.922 35.031 31.672 1 90 182 ALA B CA 1
ATOM 4875 C C . ALA B 1 182 ? -30.078 33.812 31.344 1 90 182 ALA B C 1
ATOM 4877 O O . ALA B 1 182 ? -29.688 33.594 30.203 1 90 182 ALA B O 1
ATOM 4878 N N . LYS B 1 183 ? -29.844 33 32.312 1 90.12 183 LYS B N 1
ATOM 4879 C CA . LYS B 1 183 ? -29.109 31.766 32.094 1 90.12 183 LYS B CA 1
ATOM 4880 C C . LYS B 1 183 ? -29.859 30.844 31.141 1 90.12 183 LYS B C 1
ATOM 4882 O O . LYS B 1 183 ? -29.266 30.219 30.266 1 90.12 183 LYS B O 1
ATOM 4887 N N . ALA B 1 184 ? -31.125 30.766 31.375 1 90.44 184 ALA B N 1
ATOM 4888 C CA . ALA B 1 184 ? -31.953 29.938 30.516 1 90.44 184 ALA B CA 1
ATOM 4889 C C . ALA B 1 184 ? -31.969 30.453 29.078 1 90.44 184 ALA B C 1
ATOM 4891 O O . ALA B 1 184 ? -31.938 29.672 28.125 1 90.44 184 ALA B O 1
ATOM 4892 N N . TYR B 1 185 ? -32 31.703 29.016 1 92 185 TYR B N 1
ATOM 4893 C CA . TYR B 1 185 ? -31.953 32.344 27.703 1 92 185 TYR B CA 1
ATOM 4894 C C . TYR B 1 185 ? -30.625 32.031 27 1 92 185 TYR B C 1
ATOM 4896 O O . TYR B 1 185 ? -30.609 31.641 25.828 1 92 185 TYR B O 1
ATOM 4904 N N . GLN B 1 186 ? -29.609 32.188 27.609 1 90.69 186 GLN B N 1
ATOM 4905 C CA . GLN B 1 186 ? -28.312 31.938 27 1 90.69 186 GLN B CA 1
ATOM 4906 C C . GLN B 1 186 ? -28.172 30.469 26.594 1 90.69 186 GLN B C 1
ATOM 4908 O O . GLN B 1 186 ? -27.609 30.172 25.547 1 90.69 186 GLN B O 1
ATOM 4913 N N . LYS B 1 187 ? -28.609 29.719 27.453 1 90.31 187 LYS B N 1
ATOM 4914 C CA . LYS B 1 187 ? -28.578 28.297 27.125 1 90.31 187 LYS B CA 1
ATOM 4915 C C . LYS B 1 187 ? -29.375 28 25.859 1 90.31 187 LYS B C 1
ATOM 4917 O O . LYS B 1 187 ? -28.922 27.281 24.984 1 90.31 187 LYS B O 1
ATOM 4922 N N . SER B 1 188 ? -30.516 28.562 25.766 1 89.5 188 SER B N 1
ATOM 4923 C CA . SER B 1 188 ? -31.391 28.328 24.625 1 89.5 188 SER B CA 1
ATOM 4924 C C . SER B 1 188 ? -30.766 28.906 23.344 1 89.5 188 SER B C 1
ATOM 4926 O O . SER B 1 188 ? -30.844 28.281 22.281 1 89.5 188 SER B O 1
ATOM 4928 N N . VAL B 1 189 ? -30.219 29.953 23.469 1 88.94 189 VAL B N 1
ATOM 4929 C CA . VAL B 1 189 ? -29.594 30.594 22.312 1 88.94 189 VAL B CA 1
ATOM 4930 C C . VAL B 1 189 ? -28.375 29.766 21.875 1 88.94 189 VAL B C 1
ATOM 4932 O O . VAL B 1 189 ? -28.156 29.562 20.672 1 88.94 189 VAL B O 1
ATOM 4935 N N . LYS B 1 190 ? -27.594 29.344 22.797 1 88.75 190 LYS B N 1
ATOM 4936 C CA . LYS B 1 190 ? -26.453 28.516 22.469 1 88.75 190 LYS B CA 1
ATOM 4937 C C . LYS B 1 190 ? -26.891 27.219 21.781 1 88.75 190 LYS B C 1
ATOM 4939 O O . LYS B 1 190 ? -26.281 26.797 20.781 1 88.75 190 LYS B O 1
ATOM 4944 N N . GLU B 1 191 ? -27.859 26.688 22.297 1 87.75 191 GLU B N 1
ATOM 4945 C CA . GLU B 1 191 ? -28.375 25.469 21.703 1 87.75 191 GLU B CA 1
ATOM 4946 C C . GLU B 1 191 ? -28.953 25.734 20.312 1 87.75 191 GLU B C 1
ATOM 4948 O O . GLU B 1 191 ? -28.812 24.906 19.406 1 87.75 191 GLU B O 1
ATOM 4953 N N . LEU B 1 192 ? -29.625 26.781 20.281 1 86.25 192 LEU B N 1
ATOM 4954 C CA . LEU B 1 192 ? -30.141 27.172 18.969 1 86.25 192 LEU B CA 1
ATOM 4955 C C . LEU B 1 192 ? -29.016 27.359 17.969 1 86.25 192 LEU B C 1
ATOM 4957 O O . LEU B 1 192 ? -29.125 26.969 16.812 1 86.25 192 LEU B O 1
ATOM 4961 N N . GLY B 1 193 ? -27.984 27.938 18.391 1 82.19 193 GLY B N 1
ATOM 4962 C CA . GLY B 1 193 ? -26.812 28.094 17.547 1 82.19 193 GLY B CA 1
ATOM 4963 C C . GLY B 1 193 ? -26.219 26.766 17.109 1 82.19 193 GLY B C 1
ATOM 4964 O O . GLY B 1 193 ? -25.828 26.609 15.953 1 82.19 193 GLY B O 1
ATOM 4965 N N . LEU B 1 194 ? -26.156 25.891 18.016 1 81.94 194 LEU B N 1
ATOM 4966 C CA . LEU B 1 194 ? -25.609 24.562 17.719 1 81.94 194 LEU B CA 1
ATOM 4967 C C . LEU B 1 194 ? -26.469 23.844 16.688 1 81.94 194 LEU B C 1
ATOM 4969 O O . LEU B 1 194 ? -25.938 23.234 15.758 1 81.94 194 LEU B O 1
ATOM 4973 N N . VAL B 1 195 ? -27.703 23.953 16.906 1 78.31 195 VAL B N 1
ATOM 4974 C CA . VAL B 1 195 ? -28.609 23.281 15.977 1 78.31 195 VAL B CA 1
ATOM 4975 C C . VAL B 1 195 ? -28.516 23.922 14.594 1 78.31 195 VAL B C 1
ATOM 4977 O O . VAL B 1 195 ? -28.578 23.234 13.578 1 78.31 195 VAL B O 1
ATOM 4980 N N . CYS B 1 196 ? -28.359 25.172 14.617 1 76.75 196 CYS B N 1
ATOM 4981 C CA . CYS B 1 196 ? -28.234 25.891 13.352 1 76.75 196 CYS B CA 1
ATOM 4982 C C . CYS B 1 196 ? -26.922 25.562 12.664 1 76.75 196 CYS B C 1
ATOM 4984 O O . CYS B 1 196 ? -26.828 25.625 11.438 1 76.75 196 CYS B O 1
ATOM 4986 N N . SER B 1 197 ? -26 25.234 13.43 1 77.5 197 SER B N 1
ATOM 4987 C CA . SER B 1 197 ? -24.688 24.953 12.859 1 77.5 197 SER B CA 1
ATOM 4988 C C . SER B 1 197 ? -24.641 23.562 12.242 1 77.5 197 SER B C 1
ATOM 4990 O O . SER B 1 197 ? -23.766 23.266 11.422 1 77.5 197 SER B O 1
ATOM 4992 N N . ARG B 1 198 ? -25.609 22.828 12.672 1 76.5 198 ARG B N 1
ATOM 4993 C CA . ARG B 1 198 ? -25.641 21.469 12.133 1 76.5 198 ARG B CA 1
ATOM 4994 C C . ARG B 1 198 ? -26.359 21.422 10.789 1 76.5 198 ARG B C 1
ATOM 4996 O O . ARG B 1 198 ? -27.594 21.531 10.742 1 76.5 198 ARG B O 1
ATOM 5003 N N . LEU B 1 199 ? -25.688 21.375 9.781 1 81.25 199 LEU B N 1
ATOM 5004 C CA . LEU B 1 199 ? -26.25 21.328 8.43 1 81.25 199 LEU B CA 1
ATOM 5005 C C . LEU B 1 199 ? -26.797 19.953 8.117 1 81.25 199 LEU B C 1
ATOM 5007 O O . LEU B 1 199 ? -26.297 18.938 8.633 1 81.25 199 LEU B O 1
ATOM 5011 N N . SER B 1 200 ? -27.922 19.984 7.402 1 87.25 200 SER B N 1
ATOM 5012 C CA . SER B 1 200 ? -28.406 18.719 6.863 1 87.25 200 SER B CA 1
ATOM 5013 C C . SER B 1 200 ? -27.406 18.125 5.883 1 87.25 200 SER B C 1
ATOM 5015 O O . SER B 1 200 ? -26.453 18.797 5.469 1 87.25 200 SER B O 1
ATOM 5017 N N . LEU B 1 201 ? -27.609 16.875 5.543 1 92.88 201 LEU B N 1
ATOM 5018 C CA . LEU B 1 201 ? -26.672 16.219 4.641 1 92.88 201 LEU B CA 1
ATOM 5019 C C . LEU B 1 201 ? -26.672 16.875 3.27 1 92.88 201 LEU B C 1
ATOM 5021 O O . LEU B 1 201 ? -25.625 17.094 2.676 1 92.88 201 LEU B O 1
ATOM 5025 N N . LYS B 1 202 ? -27.828 17.188 2.785 1 92.75 202 LYS B N 1
ATOM 5026 C CA . LYS B 1 202 ? -27.922 17.828 1.471 1 92.75 202 LYS B CA 1
ATOM 5027 C C . LYS B 1 202 ? -27.312 19.234 1.493 1 92.75 202 LYS B C 1
ATOM 5029 O O . LYS B 1 202 ? -26.734 19.672 0.503 1 92.75 202 LYS B O 1
ATOM 5034 N N . GLU B 1 203 ? -27.422 19.875 2.59 1 88.38 203 GLU B N 1
ATOM 5035 C CA . GLU B 1 203 ? -26.812 21.188 2.719 1 88.38 203 GLU B CA 1
ATOM 5036 C C . GLU B 1 203 ? -25.281 21.094 2.738 1 88.38 203 GLU B C 1
ATOM 5038 O O . GLU B 1 203 ? -24.594 21.938 2.141 1 88.38 203 GLU B O 1
ATOM 5043 N N . GLN B 1 204 ? -24.875 20.188 3.459 1 89.25 204 GLN B N 1
ATOM 5044 C CA . GLN B 1 204 ? -23.438 19.969 3.469 1 89.25 204 GLN B CA 1
ATOM 5045 C C . GLN B 1 204 ? -22.922 19.656 2.068 1 89.25 204 GLN B C 1
ATOM 5047 O O . GLN B 1 204 ? -21.859 20.141 1.664 1 89.25 204 GLN B O 1
ATOM 5052 N N . LEU B 1 205 ? -23.641 18.844 1.42 1 93.44 205 LEU B N 1
ATOM 5053 C CA . LEU B 1 205 ? -23.297 18.5 0.046 1 93.44 205 LEU B CA 1
ATOM 5054 C C . LEU B 1 205 ? -23.281 19.734 -0.845 1 93.44 205 LEU B C 1
ATOM 5056 O O . LEU B 1 205 ? -22.359 19.906 -1.645 1 93.44 205 LEU B O 1
ATOM 5060 N N . GLU B 1 206 ? -24.266 20.547 -0.689 1 90.25 206 GLU B N 1
ATOM 5061 C CA . GLU B 1 206 ? -24.375 21.766 -1.485 1 90.25 206 GLU B CA 1
ATOM 5062 C C . GLU B 1 206 ? -23.203 22.703 -1.237 1 90.25 206 GLU B C 1
ATOM 5064 O O . GLU B 1 206 ? -22.625 23.234 -2.182 1 90.25 206 GLU B O 1
ATOM 5069 N N . VAL B 1 207 ? -22.875 22.828 -0.045 1 85.31 207 VAL B N 1
ATOM 5070 C CA . VAL B 1 207 ? -21.766 23.688 0.304 1 85.31 207 VAL B CA 1
ATOM 5071 C C . VAL B 1 207 ? -20.469 23.141 -0.292 1 85.31 207 VAL B C 1
ATOM 5073 O O . VAL B 1 207 ? -19.672 23.891 -0.861 1 85.31 207 VAL B O 1
ATOM 5076 N N . SER B 1 208 ? -20.297 21.875 -0.24 1 89.75 208 SER B N 1
ATOM 5077 C CA . SER B 1 208 ? -19.062 21.25 -0.667 1 89.75 208 SER B CA 1
ATOM 5078 C C . SER B 1 208 ? -18.938 21.25 -2.188 1 89.75 208 SER B C 1
ATOM 5080 O O . SER B 1 208 ? -17.859 21.484 -2.73 1 89.75 208 SER B O 1
ATOM 5082 N N . LEU B 1 209 ? -20.016 21.031 -2.889 1 91.06 209 LEU B N 1
ATOM 5083 C CA . LEU B 1 209 ? -19.906 20.797 -4.324 1 91.06 209 LEU B CA 1
ATOM 5084 C C . LEU B 1 209 ? -20.234 22.062 -5.113 1 91.06 209 LEU B C 1
ATOM 5086 O O . LEU B 1 209 ? -19.781 22.219 -6.254 1 91.06 209 LEU B O 1
ATOM 5090 N N . LEU B 1 210 ? -20.922 23.016 -4.52 1 84.69 210 LEU B N 1
ATOM 5091 C CA . LEU B 1 210 ? -21.375 24.156 -5.305 1 84.69 210 LEU B CA 1
ATOM 5092 C C . LEU B 1 210 ? -20.781 25.453 -4.754 1 84.69 210 LEU B C 1
ATOM 5094 O O . LEU B 1 210 ? -20.469 26.375 -5.516 1 84.69 210 LEU B O 1
ATOM 5098 N N . TRP B 1 211 ? -20.578 25.453 -3.484 1 79.5 211 TRP B N 1
ATOM 5099 C CA . TRP B 1 211 ? -20.281 26.766 -2.914 1 79.5 211 TRP B CA 1
ATOM 5100 C C . TRP B 1 211 ? -18.828 26.844 -2.471 1 79.5 211 TRP B C 1
ATOM 5102 O O . TRP B 1 211 ? -18.234 27.938 -2.443 1 79.5 211 TRP B O 1
ATOM 5112 N N . ASP B 1 212 ? -18.266 25.844 -2.133 1 80.38 212 ASP B N 1
ATOM 5113 C CA . ASP B 1 212 ? -16.875 25.859 -1.693 1 80.38 212 ASP B CA 1
ATOM 5114 C C . ASP B 1 212 ? -15.961 26.391 -2.797 1 80.38 212 ASP B C 1
ATOM 5116 O O . ASP B 1 212 ? -15.867 25.797 -3.869 1 80.38 212 ASP B O 1
ATOM 5120 N N . LYS B 1 213 ? -15.195 27.422 -2.514 1 77.69 213 LYS B N 1
ATOM 5121 C CA . LYS B 1 213 ? -14.383 28.109 -3.514 1 77.69 213 LYS B CA 1
ATOM 5122 C C . LYS B 1 213 ? -13.234 27.234 -3.996 1 77.69 213 LYS B C 1
ATOM 5124 O O . LYS B 1 213 ? -12.859 27.281 -5.168 1 77.69 213 LYS B O 1
ATOM 5129 N N . ASP B 1 214 ? -12.75 26.484 -3.156 1 83.94 214 ASP B N 1
ATOM 5130 C CA . ASP B 1 214 ? -11.609 25.656 -3.539 1 83.94 214 ASP B CA 1
ATOM 5131 C C . ASP B 1 214 ? -12.055 24.438 -4.344 1 83.94 214 ASP B C 1
ATOM 5133 O O . ASP B 1 214 ? -11.391 24.047 -5.297 1 83.94 214 ASP B O 1
ATOM 5137 N N . ARG B 1 215 ? -13.242 24.016 -4.047 1 88.38 215 ARG B N 1
ATOM 5138 C CA . ARG B 1 215 ? -13.719 22.797 -4.699 1 88.38 215 ARG B CA 1
ATOM 5139 C C . ARG B 1 215 ? -14.523 23.125 -5.953 1 88.38 215 ARG B C 1
ATOM 5141 O O . ARG B 1 215 ? -14.266 22.578 -7.027 1 88.38 215 ARG B O 1
ATOM 5148 N N . ALA B 1 216 ? -15.398 24 -5.934 1 84.5 216 ALA B N 1
ATOM 5149 C CA . ALA B 1 216 ? -16.281 24.312 -7.051 1 84.5 216 ALA B CA 1
ATOM 5150 C C . ALA B 1 216 ? -15.68 25.406 -7.934 1 84.5 216 ALA B C 1
ATOM 5152 O O . ALA B 1 216 ? -15.969 25.469 -9.133 1 84.5 216 ALA B O 1
ATOM 5153 N N . GLY B 1 217 ? -14.828 26.156 -7.445 1 79.5 217 GLY B N 1
ATOM 5154 C CA . GLY B 1 217 ? -14.289 27.266 -8.203 1 79.5 217 GLY B CA 1
ATOM 5155 C C . GLY B 1 217 ? -15.125 28.531 -8.094 1 79.5 217 GLY B C 1
ATOM 5156 O O . GLY B 1 217 ? -16.156 28.547 -7.43 1 79.5 217 GLY B O 1
ATOM 5157 N N . VAL B 1 218 ? -14.547 29.672 -8.547 1 72.12 218 VAL B N 1
ATOM 5158 C CA . VAL B 1 218 ? -15.234 30.953 -8.453 1 72.12 218 VAL B CA 1
ATOM 5159 C C . VAL B 1 218 ? -15.352 31.578 -9.844 1 72.12 218 VAL B C 1
ATOM 5161 O O . VAL B 1 218 ? -14.383 31.609 -10.602 1 72.12 218 VAL B O 1
ATOM 5164 N N . THR B 1 219 ? -16.672 31.5 -10.289 1 64.81 219 THR B N 1
ATOM 5165 C CA . THR B 1 219 ? -16.875 32.281 -11.5 1 64.81 219 THR B CA 1
ATOM 5166 C C . THR B 1 219 ? -17.266 33.719 -11.156 1 64.81 219 THR B C 1
ATOM 5168 O O . THR B 1 219 ? -18.266 33.969 -10.469 1 64.81 219 THR B O 1
ATOM 5171 N N . ILE B 1 220 ? -16.297 34.594 -11.258 1 57.62 220 ILE B N 1
ATOM 5172 C CA . ILE B 1 220 ? -16.562 36 -10.922 1 57.62 220 ILE B CA 1
ATOM 5173 C C . ILE B 1 220 ? -17.406 36.625 -12.031 1 57.62 220 ILE B C 1
ATOM 5175 O O . ILE B 1 220 ? -16.969 36.75 -13.172 1 57.62 220 ILE B O 1
ATOM 5179 N N . THR B 1 221 ? -18.688 36.469 -11.898 1 58.06 221 THR B N 1
ATOM 5180 C CA . THR B 1 221 ? -19.547 37.219 -12.805 1 58.06 221 THR B CA 1
ATOM 5181 C C . THR B 1 221 ? -19.641 38.688 -12.367 1 58.06 221 THR B C 1
ATOM 5183 O O . THR B 1 221 ? -19.25 39.031 -11.25 1 58.06 221 THR B O 1
ATOM 5186 N N . GLU B 1 222 ? -20.047 39.562 -13.312 1 57.44 222 GLU B N 1
ATOM 5187 C CA . GLU B 1 222 ? -20.234 40.969 -13.023 1 57.44 222 GLU B CA 1
ATOM 5188 C C . GLU B 1 222 ? -21.016 41.188 -11.734 1 57.44 222 GLU B C 1
ATOM 5190 O O . GLU B 1 222 ? -20.703 42.094 -10.953 1 57.44 222 GLU B O 1
ATOM 5195 N N . GLU B 1 223 ? -21.875 40.375 -11.578 1 55.94 223 GLU B N 1
ATOM 5196 C CA . GLU B 1 223 ? -22.781 40.594 -10.453 1 55.94 223 GLU B CA 1
ATOM 5197 C C . GLU B 1 223 ? -22.109 40.219 -9.133 1 55.94 223 GLU B C 1
ATOM 5199 O O . GLU B 1 223 ? -22.297 40.906 -8.133 1 55.94 223 GLU B O 1
ATOM 5204 N N . ASN B 1 224 ? -21.375 39.281 -9.18 1 56.03 224 ASN B N 1
ATOM 5205 C CA . ASN B 1 224 ? -20.797 38.781 -7.926 1 56.03 224 ASN B CA 1
ATOM 5206 C C . ASN B 1 224 ? -19.422 39.406 -7.66 1 56.03 224 ASN B C 1
ATOM 5208 O O . ASN B 1 224 ? -18.859 39.188 -6.59 1 56.03 224 ASN B O 1
ATOM 5212 N N . GLN B 1 225 ? -18.891 39.938 -8.586 1 56.53 225 GLN B N 1
ATOM 5213 C CA . GLN B 1 225 ? -17.594 40.562 -8.438 1 56.53 225 GLN B CA 1
ATOM 5214 C C . GLN B 1 225 ? -17.609 41.594 -7.309 1 56.53 225 GLN B C 1
ATOM 5216 O O . GLN B 1 225 ? -16.656 41.719 -6.539 1 56.53 225 GLN B O 1
ATOM 5221 N N . LYS B 1 226 ? -18.703 42.312 -7.336 1 56.88 226 LYS B N 1
ATOM 5222 C CA . LYS B 1 226 ? -18.766 43.375 -6.34 1 56.88 226 LYS B CA 1
ATOM 5223 C C . LYS B 1 226 ? -18.781 42.781 -4.926 1 56.88 226 LYS B C 1
ATOM 5225 O O . LYS B 1 226 ? -18.234 43.406 -4.004 1 56.88 226 LYS B O 1
ATOM 5230 N N . LYS B 1 227 ? -19.406 41.75 -4.84 1 56.94 227 LYS B N 1
ATOM 5231 C CA . LYS B 1 227 ? -19.578 41.156 -3.514 1 56.94 227 LYS B CA 1
ATOM 5232 C C . LYS B 1 227 ? -18.297 40.469 -3.053 1 56.94 227 LYS B C 1
ATOM 5234 O O . LYS B 1 227 ? -17.922 40.594 -1.883 1 56.94 227 LYS B O 1
ATOM 5239 N N . LEU B 1 228 ? -17.641 39.875 -3.936 1 54.81 228 LEU B N 1
ATOM 5240 C CA . LEU B 1 228 ? -16.5 39.062 -3.572 1 54.81 228 LEU B CA 1
ATOM 5241 C C . LEU B 1 228 ? -15.211 39.875 -3.547 1 54.81 228 LEU B C 1
ATOM 5243 O O . LEU B 1 228 ? -14.328 39.625 -2.721 1 54.81 228 LEU B O 1
ATOM 5247 N N . TYR B 1 229 ? -15.164 40.812 -4.574 1 52.03 229 TYR B N 1
ATOM 5248 C CA . TYR B 1 229 ? -14 41.688 -4.664 1 52.03 229 TYR B CA 1
ATOM 5249 C C . TYR B 1 229 ? -14.414 43.156 -4.754 1 52.03 229 TYR B C 1
ATOM 5251 O O . TYR B 1 229 ? -14.398 43.75 -5.832 1 52.03 229 TYR B O 1
ATOM 5259 N N . PRO B 1 230 ? -14.977 43.594 -3.688 1 52.66 230 PRO B N 1
ATOM 5260 C CA . PRO B 1 230 ? -15.484 44.969 -3.73 1 52.66 230 PRO B CA 1
ATOM 5261 C C . PRO B 1 230 ? -14.445 45.969 -4.223 1 52.66 230 PRO B C 1
ATOM 5263 O O . PRO B 1 230 ? -14.805 46.969 -4.816 1 52.66 230 PRO B O 1
ATOM 5266 N N . ASP B 1 231 ? -13.297 45.688 -3.896 1 52.31 231 ASP B N 1
ATOM 5267 C CA . ASP B 1 231 ? -12.289 46.719 -4.164 1 52.31 231 ASP B CA 1
ATOM 5268 C C . ASP B 1 231 ? -11.773 46.625 -5.598 1 52.31 231 ASP B C 1
ATOM 5270 O O . ASP B 1 231 ? -10.945 47.438 -6.023 1 52.31 231 ASP B O 1
ATOM 5274 N N . VAL B 1 232 ? -12.008 45.562 -6.195 1 52.78 232 VAL B N 1
ATOM 5275 C CA . VAL B 1 232 ? -11.453 45.469 -7.539 1 52.78 232 VAL B CA 1
ATOM 5276 C C . VAL B 1 232 ? -12.367 46.188 -8.539 1 52.78 232 VAL B C 1
ATOM 5278 O O . VAL B 1 232 ? -13.57 45.938 -8.57 1 52.78 232 VAL B O 1
ATOM 5281 N N . VAL B 1 233 ? -11.883 47.312 -8.953 1 48.03 233 VAL B N 1
ATOM 5282 C CA . VAL B 1 233 ? -12.375 48.188 -10.016 1 48.03 233 VAL B CA 1
ATOM 5283 C C . VAL B 1 233 ? -12.055 47.562 -11.383 1 48.03 233 VAL B C 1
ATOM 5285 O O . VAL B 1 233 ? -10.914 47.188 -11.641 1 48.03 233 VAL B O 1
ATOM 5288 N N . GLY B 1 234 ? -13.086 46.75 -12.195 1 54.81 234 GLY B N 1
ATOM 5289 C CA . GLY B 1 234 ? -13.148 46.125 -13.492 1 54.81 234 GLY B CA 1
ATOM 5290 C C . GLY B 1 234 ? -13.648 44.688 -13.43 1 54.81 234 GLY B C 1
ATOM 5291 O O . GLY B 1 234 ? -13.938 44.188 -12.352 1 54.81 234 GLY B O 1
ATOM 5292 N N . THR B 1 235 ? -14.297 44.156 -14.531 1 51.25 235 THR B N 1
ATOM 5293 C CA . THR B 1 235 ? -14.875 42.812 -14.664 1 51.25 235 THR B CA 1
ATOM 5294 C C . THR B 1 235 ? -13.797 41.75 -14.508 1 51.25 235 THR B C 1
ATOM 5296 O O . THR B 1 235 ? -12.82 41.719 -15.266 1 51.25 235 THR B O 1
ATOM 5299 N N . LEU B 1 236 ? -13.414 41.375 -13.422 1 51.28 236 LEU B N 1
ATOM 5300 C CA . LEU B 1 236 ? -12.477 40.25 -13.25 1 51.28 236 LEU B CA 1
ATOM 5301 C C . LEU B 1 236 ? -13.062 38.969 -13.812 1 51.28 236 LEU B C 1
ATOM 5303 O O . LEU B 1 236 ? -14.016 38.406 -13.25 1 51.28 236 LEU B O 1
ATOM 5307 N N . ASP B 1 237 ? -13.445 38.844 -15.023 1 51.97 237 ASP B N 1
ATOM 5308 C CA . ASP B 1 237 ? -13.891 37.594 -15.656 1 51.97 237 ASP B CA 1
ATOM 5309 C C . ASP B 1 237 ? -12.945 36.438 -15.328 1 51.97 237 ASP B C 1
ATOM 5311 O O . ASP B 1 237 ? -12.102 36.062 -16.156 1 51.97 237 ASP B O 1
ATOM 5315 N N . GLU B 1 238 ? -12.492 36.375 -14.109 1 61.44 238 GLU B N 1
ATOM 5316 C CA . GLU B 1 238 ? -11.492 35.344 -13.836 1 61.44 238 GLU B CA 1
ATOM 5317 C C . GLU B 1 238 ? -12.141 34.094 -13.289 1 61.44 238 GLU B C 1
ATOM 5319 O O . GLU B 1 238 ? -12.93 34.156 -12.344 1 61.44 238 GLU B O 1
ATOM 5324 N N . HIS B 1 239 ? -12.492 33.156 -14.234 1 68.88 239 HIS B N 1
ATOM 5325 C CA . HIS B 1 239 ? -12.906 31.844 -13.812 1 68.88 239 HIS B CA 1
ATOM 5326 C C . HIS B 1 239 ? -11.758 31.062 -13.18 1 68.88 239 HIS B C 1
ATOM 5328 O O . HIS B 1 239 ? -10.758 30.781 -13.844 1 68.88 239 HIS B O 1
ATOM 5334 N N . ARG B 1 240 ? -11.781 31.156 -11.93 1 74.06 240 ARG B N 1
ATOM 5335 C CA . ARG B 1 240 ? -10.836 30.297 -11.219 1 74.06 240 ARG B CA 1
ATOM 5336 C C . ARG B 1 240 ? -11.414 28.906 -11.016 1 74.06 240 ARG B C 1
ATOM 5338 O O . ARG B 1 240 ? -12.344 28.719 -10.219 1 74.06 240 ARG B O 1
ATOM 5345 N N . PRO B 1 241 ? -10.906 28.016 -11.789 1 81.94 241 PRO B N 1
ATOM 5346 C CA . PRO B 1 241 ? -11.453 26.672 -11.664 1 81.94 241 PRO B CA 1
ATOM 5347 C C . PRO B 1 241 ? -11.188 26.047 -10.289 1 81.94 241 PRO B C 1
ATOM 5349 O O . PRO B 1 241 ? -10.141 26.297 -9.688 1 81.94 241 PRO B O 1
ATOM 5352 N N . GLY B 1 242 ? -12.227 25.422 -9.781 1 87.44 242 GLY B N 1
ATOM 5353 C CA . GLY B 1 242 ? -12.07 24.656 -8.555 1 87.44 242 GLY B CA 1
ATOM 5354 C C . GLY B 1 242 ? -11.414 23.312 -8.773 1 87.44 242 GLY B C 1
ATOM 5355 O O . GLY B 1 242 ? -11.117 22.922 -9.906 1 87.44 242 GLY B O 1
ATOM 5356 N N . ASP B 1 243 ? -11.172 22.656 -7.695 1 91 243 ASP B N 1
ATOM 5357 C CA . ASP B 1 243 ? -10.508 21.344 -7.738 1 91 243 ASP B CA 1
ATOM 5358 C C . ASP B 1 243 ? -11.328 20.344 -8.547 1 91 243 ASP B C 1
ATOM 5360 O O . ASP B 1 243 ? -10.758 19.453 -9.188 1 91 243 ASP B O 1
ATOM 5364 N N . ILE B 1 244 ? -12.609 20.484 -8.562 1 92.5 244 ILE B N 1
ATOM 5365 C CA . ILE B 1 244 ? -13.477 19.562 -9.289 1 92.5 244 ILE B CA 1
ATOM 5366 C C . ILE B 1 244 ? -13.289 19.75 -10.797 1 92.5 244 ILE B C 1
ATOM 5368 O O . ILE B 1 244 ? -13.148 18.781 -11.539 1 92.5 244 ILE B O 1
ATOM 5372 N N . GLU B 1 245 ? -13.281 20.953 -11.18 1 89.31 245 GLU B N 1
ATOM 5373 C CA . GLU B 1 245 ? -13.055 21.25 -12.594 1 89.31 245 GLU B CA 1
ATOM 5374 C C . GLU B 1 245 ? -11.641 20.859 -13.023 1 89.31 245 GLU B C 1
ATOM 5376 O O . GLU B 1 245 ? -11.438 20.328 -14.117 1 89.31 245 GLU B O 1
ATOM 5381 N N . LEU B 1 246 ? -10.781 21.109 -12.156 1 90 246 LEU B N 1
ATOM 5382 C CA . LEU B 1 246 ? -9.406 20.734 -12.453 1 90 246 LEU B CA 1
ATOM 5383 C C . LEU B 1 246 ? -9.289 19.219 -12.602 1 90 246 LEU B C 1
ATOM 5385 O O . LEU B 1 246 ? -8.555 18.734 -13.469 1 90 246 LEU B O 1
ATOM 5389 N N . TYR B 1 247 ? -9.953 18.531 -11.742 1 93.75 247 TYR B N 1
ATOM 5390 C CA . TYR B 1 247 ? -9.953 17.078 -11.836 1 93.75 247 TYR B CA 1
ATOM 5391 C C . TYR B 1 247 ? -10.562 16.609 -13.156 1 93.75 247 TYR B C 1
ATOM 5393 O O . TYR B 1 247 ? -9.992 15.758 -13.844 1 93.75 247 TYR B O 1
ATOM 5401 N N . ARG B 1 248 ? -11.578 17.156 -13.57 1 92.25 248 ARG B N 1
ATOM 5402 C CA . ARG B 1 248 ? -12.242 16.781 -14.82 1 92.25 248 ARG B CA 1
ATOM 5403 C C . ARG B 1 248 ? -11.344 17.062 -16.016 1 92.25 248 ARG B C 1
ATOM 5405 O O . ARG B 1 248 ? -11.242 16.234 -16.922 1 92.25 248 ARG B O 1
ATOM 5412 N N . ASN B 1 249 ? -10.719 18.156 -15.977 1 90.94 249 ASN B N 1
ATOM 5413 C CA . ASN B 1 249 ? -9.828 18.5 -17.078 1 90.94 249 ASN B CA 1
ATOM 5414 C C . ASN B 1 249 ? -8.602 17.594 -17.125 1 90.94 249 ASN B C 1
ATOM 5416 O O . ASN B 1 249 ? -8.18 17.172 -18.203 1 90.94 249 ASN B O 1
ATOM 5420 N N . ALA B 1 250 ? -8.117 17.391 -15.977 1 92.06 250 ALA B N 1
ATOM 5421 C CA . ALA B 1 250 ? -6.949 16.516 -15.898 1 92.06 250 ALA B CA 1
ATOM 5422 C C . ALA B 1 250 ? -7.281 15.109 -16.391 1 92.06 250 ALA B C 1
ATOM 5424 O O . ALA B 1 250 ? -6.457 14.461 -17.031 1 92.06 250 ALA B O 1
ATOM 5425 N N . LEU B 1 251 ? -8.461 14.664 -16.078 1 94 251 LEU B N 1
ATOM 5426 C CA . LEU B 1 251 ? -8.914 13.352 -16.531 1 94 251 LEU B CA 1
ATOM 5427 C C . LEU B 1 251 ? -9.023 13.305 -18.047 1 94 251 LEU B C 1
ATOM 5429 O O . LEU B 1 251 ? -8.578 12.336 -18.672 1 94 251 LEU B O 1
ATOM 5433 N N . ALA B 1 252 ? -9.539 14.312 -18.578 1 91.5 252 ALA B N 1
ATOM 5434 C CA . ALA B 1 252 ? -9.688 14.383 -20.031 1 91.5 252 ALA B CA 1
ATOM 5435 C C . ALA B 1 252 ? -8.328 14.398 -20.719 1 91.5 252 ALA B C 1
ATOM 5437 O O . ALA B 1 252 ? -8.125 13.711 -21.734 1 91.5 252 ALA B O 1
ATOM 5438 N N . ARG B 1 253 ? -7.441 15.125 -20.172 1 90.81 253 ARG B N 1
ATOM 5439 C CA . ARG B 1 253 ? -6.098 15.188 -20.719 1 90.81 253 ARG B CA 1
ATOM 5440 C C . ARG B 1 253 ? -5.398 13.836 -20.625 1 90.81 253 ARG B C 1
ATOM 5442 O O . ARG B 1 253 ? -4.691 13.422 -21.547 1 90.81 253 ARG B O 1
ATOM 5449 N N . TYR B 1 254 ? -5.559 13.211 -19.531 1 92.31 254 TYR B N 1
ATOM 5450 C CA . TYR B 1 254 ? -4.961 11.891 -19.359 1 92.31 254 TYR B CA 1
ATOM 5451 C C . TYR B 1 254 ? -5.48 10.906 -20.391 1 92.31 254 TYR B C 1
ATOM 5453 O O . TYR B 1 254 ? -4.703 10.156 -20.984 1 92.31 254 TYR B O 1
ATOM 5461 N N . GLU B 1 255 ? -6.762 10.891 -20.578 1 90.88 255 GLU B N 1
ATOM 5462 C CA . GLU B 1 255 ? -7.367 9.961 -21.531 1 90.88 255 GLU B CA 1
ATOM 5463 C C . GLU B 1 255 ? -6.875 10.234 -22.953 1 90.88 255 GLU B C 1
ATOM 5465 O O . GLU B 1 255 ? -6.652 9.305 -23.719 1 90.88 255 GLU B O 1
ATOM 5470 N N . GLU B 1 256 ? -6.688 11.422 -23.266 1 89.56 256 GLU B N 1
ATOM 5471 C CA . GLU B 1 256 ? -6.172 11.789 -24.578 1 89.56 256 GLU B CA 1
ATOM 5472 C C . GLU B 1 256 ? -4.734 11.312 -24.75 1 89.56 256 GLU B C 1
ATOM 5474 O O . GLU B 1 256 ? -4.387 10.742 -25.797 1 89.56 256 GLU B O 1
ATOM 5479 N N . LYS B 1 257 ? -3.98 11.547 -23.781 1 87.56 257 LYS B N 1
ATOM 5480 C CA . LYS B 1 257 ? -2.586 11.117 -23.844 1 87.56 257 LYS B CA 1
ATOM 5481 C C . LYS B 1 257 ? -2.484 9.594 -23.922 1 87.56 257 LYS B C 1
ATOM 5483 O O . LYS B 1 257 ? -1.645 9.055 -24.641 1 87.56 257 LYS B O 1
ATOM 5488 N N . LEU B 1 258 ? -3.287 8.977 -23.141 1 87.81 258 LEU B N 1
ATOM 5489 C CA . LEU B 1 258 ? -3.293 7.52 -23.141 1 87.81 258 LEU B CA 1
ATOM 5490 C C . LEU B 1 258 ? -3.656 6.973 -24.516 1 87.81 258 LEU B C 1
ATOM 5492 O O . LEU B 1 258 ? -3.043 6.016 -24.984 1 87.81 258 LEU B O 1
ATOM 5496 N N . GLN B 1 259 ? -4.609 7.492 -25.125 1 86.12 259 GLN B N 1
ATOM 5497 C CA . GLN B 1 259 ? -5.016 7.066 -26.453 1 86.12 259 GLN B CA 1
ATOM 5498 C C . GLN B 1 259 ? -3.895 7.27 -27.469 1 86.12 259 GLN B C 1
ATOM 5500 O O . GLN B 1 259 ? -3.672 6.426 -28.344 1 86.12 259 GLN B O 1
ATOM 5505 N N . ASN B 1 260 ? -3.203 8.305 -27.297 1 84.38 260 ASN B N 1
ATOM 5506 C CA . ASN B 1 260 ? -2.094 8.594 -28.188 1 84.38 260 ASN B CA 1
ATOM 5507 C C . ASN B 1 260 ? -0.958 7.59 -28.016 1 84.38 260 ASN B C 1
ATOM 5509 O O . ASN B 1 260 ? -0.385 7.125 -29.016 1 84.38 260 ASN B O 1
ATOM 5513 N N . VAL B 1 261 ? -0.694 7.277 -26.812 1 82.44 261 VAL B N 1
ATOM 5514 C CA . VAL B 1 261 ? 0.384 6.336 -26.516 1 82.44 261 VAL B CA 1
ATOM 5515 C C . VAL B 1 261 ? -0.011 4.938 -26.984 1 82.44 261 VAL B C 1
ATOM 5517 O O . VAL B 1 261 ? 0.826 4.188 -27.484 1 82.44 261 VAL B O 1
ATOM 5520 N N . THR B 1 262 ? -1.242 4.59 -26.828 1 79.25 262 THR B N 1
ATOM 5521 C CA . THR B 1 262 ? -1.72 3.266 -27.219 1 79.25 262 THR B CA 1
ATOM 5522 C C . THR B 1 262 ? -1.732 3.119 -28.75 1 79.25 262 THR B C 1
ATOM 5524 O O . THR B 1 262 ? -1.429 2.049 -29.266 1 79.25 262 THR B O 1
ATOM 5527 N N . GLN B 1 263 ? -2.018 4.129 -29.422 1 78.69 263 GLN B N 1
ATOM 5528 C CA . GLN B 1 263 ? -2.135 4.082 -30.875 1 78.69 263 GLN B CA 1
ATOM 5529 C C . GLN B 1 263 ? -0.764 4.176 -31.531 1 78.69 263 GLN B C 1
ATOM 5531 O O . GLN B 1 263 ? -0.487 3.465 -32.5 1 78.69 263 GLN B O 1
ATOM 5536 N N . ASN B 1 264 ? 0.119 5.082 -31.016 1 76.25 264 ASN B N 1
ATOM 5537 C CA . ASN B 1 264 ? 1.376 5.371 -31.688 1 76.25 264 ASN B CA 1
ATOM 5538 C C . ASN B 1 264 ? 2.549 4.652 -31.031 1 76.25 264 ASN B C 1
ATOM 5540 O O . ASN B 1 264 ? 3.641 4.586 -31.609 1 76.25 264 ASN B O 1
ATOM 5544 N N . GLY B 1 265 ? 2.293 4.039 -29.953 1 72.19 265 GLY B N 1
ATOM 5545 C CA . GLY B 1 265 ? 3.41 3.477 -29.219 1 72.19 265 GLY B CA 1
ATOM 5546 C C . GLY B 1 265 ? 4.25 4.527 -28.516 1 72.19 265 GLY B C 1
ATOM 5547 O O . GLY B 1 265 ? 4.258 5.691 -28.922 1 72.19 265 GLY B O 1
ATOM 5548 N N . ALA B 1 266 ? 4.648 4.375 -27.281 1 67 266 ALA B N 1
ATOM 5549 C CA . ALA B 1 266 ? 5.477 5.363 -26.594 1 67 266 ALA B CA 1
ATOM 5550 C C . ALA B 1 266 ? 6.664 4.699 -25.906 1 67 266 ALA B C 1
ATOM 5552 O O . ALA B 1 266 ? 6.59 3.527 -25.516 1 67 266 ALA B O 1
ATOM 5553 N N . PRO B 1 267 ? 7.797 5.551 -25.906 1 70.62 267 PRO B N 1
ATOM 5554 C CA . PRO B 1 267 ? 8.953 5.07 -25.141 1 70.62 267 PRO B CA 1
ATOM 5555 C C . PRO B 1 267 ? 8.633 4.828 -23.672 1 70.62 267 PRO B C 1
ATOM 5557 O O . PRO B 1 267 ? 7.582 5.262 -23.188 1 70.62 267 PRO B O 1
ATOM 5560 N N . ASP B 1 268 ? 9.422 4.102 -23.016 1 71.75 268 ASP B N 1
ATOM 5561 C CA . ASP B 1 268 ? 9.258 3.699 -21.625 1 71.75 268 ASP B CA 1
ATOM 5562 C C . ASP B 1 268 ? 9.07 4.914 -20.719 1 71.75 268 ASP B C 1
ATOM 5564 O O . ASP B 1 268 ? 8.258 4.883 -19.781 1 71.75 268 ASP B O 1
ATOM 5568 N N . PHE B 1 269 ? 9.703 5.922 -21.125 1 73.38 269 PHE B N 1
ATOM 5569 C CA . PHE B 1 269 ? 9.633 7.113 -20.281 1 73.38 269 PHE B CA 1
ATOM 5570 C C . PHE B 1 269 ? 8.234 7.719 -20.312 1 73.38 269 PHE B C 1
ATOM 5572 O O . PHE B 1 269 ? 7.719 8.164 -19.281 1 73.38 269 PHE B O 1
ATOM 5579 N N . ALA B 1 270 ? 7.652 7.707 -21.484 1 74.81 270 ALA B N 1
ATOM 5580 C CA . ALA B 1 270 ? 6.305 8.25 -21.609 1 74.81 270 ALA B CA 1
ATOM 5581 C C . ALA B 1 270 ? 5.293 7.406 -20.844 1 74.81 270 ALA B C 1
ATOM 5583 O O . ALA B 1 270 ? 4.359 7.941 -20.234 1 74.81 270 ALA B O 1
ATOM 5584 N N . GLN B 1 271 ? 5.527 6.172 -20.75 1 78.5 271 GLN B N 1
ATOM 5585 C CA . GLN B 1 271 ? 4.637 5.277 -20.016 1 78.5 271 GLN B CA 1
ATOM 5586 C C . GLN B 1 271 ? 4.762 5.48 -18.516 1 78.5 271 GLN B C 1
ATOM 5588 O O . GLN B 1 271 ? 3.762 5.438 -17.797 1 78.5 271 GLN B O 1
ATOM 5593 N N . GLU B 1 272 ? 5.879 5.707 -18.172 1 79.38 272 GLU B N 1
ATOM 5594 C CA . GLU B 1 272 ? 6.105 5.961 -16.766 1 79.38 272 GLU B CA 1
ATOM 5595 C C . GLU B 1 272 ? 5.441 7.258 -16.312 1 79.38 272 GLU B C 1
ATOM 5597 O O . GLU B 1 272 ? 4.875 7.332 -15.227 1 79.38 272 GLU B O 1
ATOM 5602 N N . HIS B 1 273 ? 5.574 8.172 -17.172 1 81.62 273 HIS B N 1
ATOM 5603 C CA . HIS B 1 273 ? 4.945 9.453 -16.875 1 81.62 273 HIS B CA 1
ATOM 5604 C C . HIS B 1 273 ? 3.43 9.32 -16.781 1 81.62 273 HIS B C 1
ATOM 5606 O O . HIS B 1 273 ? 2.801 9.906 -15.898 1 81.62 273 HIS B O 1
ATOM 5612 N N . LEU B 1 274 ? 2.914 8.555 -17.672 1 85.94 274 LEU B N 1
ATOM 5613 C CA . LEU B 1 274 ? 1.473 8.328 -17.672 1 85.94 274 LEU B CA 1
ATOM 5614 C C . LEU B 1 274 ? 1.049 7.59 -16.406 1 85.94 274 LEU B C 1
ATOM 5616 O O . LEU B 1 274 ? -0.004 7.883 -15.836 1 85.94 274 LEU B O 1
ATOM 5620 N N . SER B 1 275 ? 1.825 6.742 -15.984 1 84.81 275 SER B N 1
ATOM 5621 C CA . SER B 1 275 ? 1.52 6 -14.766 1 84.81 275 SER B CA 1
ATOM 5622 C C . SER B 1 275 ? 1.537 6.914 -13.539 1 84.81 275 SER B C 1
ATOM 5624 O O . SER B 1 275 ? 0.699 6.781 -12.648 1 84.81 275 SER B O 1
ATOM 5626 N N . LYS B 1 276 ? 2.432 7.742 -13.531 1 85.44 276 LYS B N 1
ATOM 5627 C CA . LYS B 1 276 ? 2.5 8.703 -12.43 1 85.44 276 LYS B CA 1
ATOM 5628 C C . LYS B 1 276 ? 1.286 9.625 -12.43 1 85.44 276 LYS B C 1
ATOM 5630 O O . LYS B 1 276 ? 0.71 9.898 -11.375 1 85.44 276 LYS B O 1
ATOM 5635 N N . GLN B 1 277 ? 0.96 10.094 -13.562 1 87.81 277 GLN B N 1
ATOM 5636 C CA . GLN B 1 277 ? -0.209 10.961 -13.688 1 87.81 277 GLN B CA 1
ATOM 5637 C C . GLN B 1 277 ? -1.475 10.242 -13.219 1 87.81 277 GLN B C 1
ATOM 5639 O O . GLN B 1 277 ? -2.33 10.844 -12.57 1 87.81 277 GLN B O 1
ATOM 5644 N N . TRP B 1 278 ? -1.585 9.039 -13.57 1 89.62 278 TRP B N 1
ATOM 5645 C CA . TRP B 1 278 ? -2.748 8.266 -13.156 1 89.62 278 TRP B CA 1
ATOM 5646 C C . TRP B 1 278 ? -2.818 8.156 -11.641 1 89.62 278 TRP B C 1
ATOM 5648 O O . TRP B 1 278 ? -3.883 8.336 -11.047 1 89.62 278 TRP B O 1
ATOM 5658 N N . THR B 1 279 ? -1.724 7.898 -11.055 1 87.56 279 THR B N 1
ATOM 5659 C CA . THR B 1 279 ? -1.678 7.789 -9.602 1 87.56 279 THR B CA 1
ATOM 5660 C C . THR B 1 279 ? -2.1 9.102 -8.945 1 87.56 279 THR B C 1
ATOM 5662 O O . THR B 1 279 ? -2.852 9.102 -7.969 1 87.56 279 THR B O 1
ATOM 5665 N N . GLU B 1 280 ? -1.63 10.172 -9.484 1 89.75 280 GLU B N 1
ATOM 5666 C CA . GLU B 1 280 ? -2.004 11.484 -8.969 1 89.75 280 GLU B CA 1
ATOM 5667 C C . GLU B 1 280 ? -3.5 11.734 -9.133 1 89.75 280 GLU B C 1
ATOM 5669 O O . GLU B 1 280 ? -4.137 12.305 -8.242 1 89.75 280 GLU B O 1
ATOM 5674 N N . LEU B 1 281 ? -3.955 11.344 -10.219 1 92.31 281 LEU B N 1
ATOM 5675 C CA . LEU B 1 281 ? -5.379 11.516 -10.484 1 92.31 281 LEU B CA 1
ATOM 5676 C C . LEU B 1 281 ? -6.219 10.703 -9.508 1 92.31 281 LEU B C 1
ATOM 5678 O O . LEU B 1 281 ? -7.258 11.172 -9.039 1 92.31 281 LEU B O 1
ATOM 5682 N N . GLN B 1 282 ? -5.762 9.562 -9.234 1 90.06 282 GLN B N 1
ATOM 5683 C CA . GLN B 1 282 ? -6.492 8.719 -8.297 1 90.06 282 GLN B CA 1
ATOM 5684 C C . GLN B 1 282 ? -6.461 9.305 -6.891 1 90.06 282 GLN B C 1
ATOM 5686 O O . GLN B 1 282 ? -7.441 9.219 -6.152 1 90.06 282 GLN B O 1
ATOM 5691 N N . GLN B 1 283 ? -5.41 9.852 -6.59 1 90.06 283 GLN B N 1
ATOM 5692 C CA . GLN B 1 283 ? -5.309 10.508 -5.289 1 90.06 283 GLN B CA 1
ATOM 5693 C C . GLN B 1 283 ? -6.27 11.688 -5.195 1 90.06 283 GLN B C 1
ATOM 5695 O O . GLN B 1 283 ? -6.965 11.852 -4.191 1 90.06 283 GLN B O 1
ATOM 5700 N N . LYS B 1 284 ? -6.273 12.453 -6.188 1 91.38 284 LYS B N 1
ATOM 5701 C CA . LYS B 1 284 ? -7.176 13.602 -6.223 1 91.38 284 LYS B CA 1
ATOM 5702 C C . LYS B 1 284 ? -8.633 13.156 -6.168 1 91.38 284 LYS B C 1
ATOM 5704 O O . LYS B 1 284 ? -9.453 13.781 -5.488 1 91.38 284 LYS B O 1
ATOM 5709 N N . ARG B 1 285 ? -8.914 12.141 -6.902 1 93.62 285 ARG B N 1
ATOM 5710 C CA . ARG B 1 285 ? -10.266 11.586 -6.863 1 93.62 285 ARG B CA 1
ATOM 5711 C C . ARG B 1 285 ? -10.664 11.203 -5.441 1 93.62 285 ARG B C 1
ATOM 5713 O O . ARG B 1 285 ? -11.758 11.539 -4.988 1 93.62 285 ARG B O 1
ATOM 5720 N N . GLY B 1 286 ? -9.812 10.547 -4.793 1 92 286 GLY B N 1
ATOM 5721 C CA . GLY B 1 286 ? -10.086 10.141 -3.424 1 92 286 GLY B CA 1
ATOM 5722 C C . GLY B 1 286 ? -10.344 11.312 -2.494 1 92 286 GLY B C 1
ATOM 5723 O O . GLY B 1 286 ? -11.25 11.258 -1.658 1 92 286 GLY B O 1
ATOM 5724 N N . GLU B 1 287 ? -9.633 12.32 -2.688 1 91.44 287 GLU B N 1
ATOM 5725 C CA . GLU B 1 287 ? -9.773 13.508 -1.852 1 91.44 287 GLU B CA 1
ATOM 5726 C C . GLU B 1 287 ? -11.109 14.203 -2.115 1 91.44 287 GLU B C 1
ATOM 5728 O O . GLU B 1 287 ? -11.742 14.711 -1.188 1 91.44 287 GLU B O 1
ATOM 5733 N N . LEU B 1 288 ? -11.445 14.211 -3.303 1 92.88 288 LEU B N 1
ATOM 5734 C CA . LEU B 1 288 ? -12.648 14.938 -3.689 1 92.88 288 LEU B CA 1
ATOM 5735 C C . LEU B 1 288 ? -13.906 14.156 -3.311 1 92.88 288 LEU B C 1
ATOM 5737 O O . LEU B 1 288 ? -14.891 14.742 -2.848 1 92.88 288 LEU B O 1
ATOM 5741 N N . VAL B 1 289 ? -13.875 12.883 -3.471 1 94.75 289 VAL B N 1
ATOM 5742 C CA . VAL B 1 289 ? -15.078 12.078 -3.277 1 94.75 289 VAL B CA 1
ATOM 5743 C C . VAL B 1 289 ? -15.156 11.609 -1.826 1 94.75 289 VAL B C 1
ATOM 5745 O O . VAL B 1 289 ? -16.234 11.211 -1.355 1 94.75 289 VAL B O 1
ATOM 5748 N N . GLY B 1 290 ? -14.117 11.688 -1.151 1 92.19 290 GLY B N 1
ATOM 5749 C CA . GLY B 1 290 ? -14.039 11.211 0.219 1 92.19 290 GLY B CA 1
ATOM 5750 C C . GLY B 1 290 ? -15.172 11.719 1.094 1 92.19 290 GLY B C 1
ATOM 5751 O O . GLY B 1 290 ? -15.922 10.922 1.669 1 92.19 290 GLY B O 1
ATOM 5752 N N . PRO B 1 291 ? -15.352 12.969 1.171 1 91.69 291 PRO B N 1
ATOM 5753 C CA . PRO B 1 291 ? -16.406 13.516 2.016 1 91.69 291 PRO B CA 1
ATOM 5754 C C . PRO B 1 291 ? -17.797 13.047 1.598 1 91.69 291 PRO B C 1
ATOM 5756 O O . PRO B 1 291 ? -18.656 12.766 2.453 1 91.69 291 PRO B O 1
ATOM 5759 N N . VAL B 1 292 ? -18.031 13 0.349 1 93.75 292 VAL B N 1
ATOM 5760 C CA . VAL B 1 292 ? -19.344 12.57 -0.143 1 93.75 292 VAL B CA 1
ATOM 5761 C C . VAL B 1 292 ? -19.609 11.125 0.281 1 93.75 292 VAL B C 1
ATOM 5763 O O . VAL B 1 292 ? -20.719 10.789 0.71 1 93.75 292 VAL B O 1
ATOM 5766 N N . ASN B 1 293 ? -18.594 10.336 0.144 1 91.56 293 ASN B N 1
ATOM 5767 C CA . ASN B 1 293 ? -18.734 8.953 0.595 1 91.56 293 ASN B CA 1
ATOM 5768 C C . ASN B 1 293 ? -19 8.875 2.096 1 91.56 293 ASN B C 1
ATOM 5770 O O . ASN B 1 293 ? -19.781 8.047 2.549 1 91.56 293 ASN B O 1
ATOM 5774 N N . ALA B 1 294 ? -18.344 9.664 2.795 1 90.62 294 ALA B N 1
ATOM 5775 C CA . ALA B 1 294 ? -18.531 9.688 4.246 1 90.62 294 ALA B CA 1
ATOM 5776 C C . ALA B 1 294 ? -19.969 10.078 4.609 1 90.62 294 ALA B C 1
ATOM 5778 O O . ALA B 1 294 ? -20.578 9.461 5.488 1 90.62 294 ALA B O 1
ATOM 5779 N N . TRP B 1 295 ? -20.484 11.07 3.949 1 93.19 295 TRP B N 1
ATOM 5780 C CA . TRP B 1 295 ? -21.844 11.5 4.203 1 93.19 295 TRP B CA 1
ATOM 5781 C C . TRP B 1 295 ? -22.844 10.422 3.799 1 93.19 295 TRP B C 1
ATOM 5783 O O . TRP B 1 295 ? -23.844 10.203 4.488 1 93.19 295 TRP B O 1
ATOM 5793 N N . THR B 1 296 ? -22.562 9.805 2.754 1 92.81 296 THR B N 1
ATOM 5794 C CA . THR B 1 296 ? -23.438 8.719 2.305 1 92.81 296 THR B CA 1
ATOM 5795 C C . THR B 1 296 ? -23.453 7.586 3.326 1 92.81 296 THR B C 1
ATOM 5797 O O . THR B 1 296 ? -24.531 7.059 3.65 1 92.81 296 THR B O 1
ATOM 5800 N N . ALA B 1 297 ? -22.344 7.281 3.783 1 88.19 297 ALA B N 1
ATOM 5801 C CA . ALA B 1 297 ? -22.25 6.25 4.812 1 88.19 297 ALA B CA 1
ATOM 5802 C C . ALA B 1 297 ? -22.969 6.676 6.086 1 88.19 297 ALA B C 1
ATOM 5804 O O . ALA B 1 297 ? -23.594 5.852 6.762 1 88.19 297 ALA B O 1
ATOM 5805 N N . GLU B 1 298 ? -22.828 7.887 6.395 1 89.56 298 GLU B N 1
ATOM 5806 C CA . GLU B 1 298 ? -23.5 8.422 7.57 1 89.56 298 GLU B CA 1
ATOM 5807 C C . GLU B 1 298 ? -25.016 8.305 7.434 1 89.56 298 GLU B C 1
ATOM 5809 O O . GLU B 1 298 ? -25.719 8.008 8.406 1 89.56 298 GLU B O 1
ATOM 5814 N N . LEU B 1 299 ? -25.5 8.586 6.258 1 92.38 299 LEU B N 1
ATOM 5815 C CA . LEU B 1 299 ? -26.938 8.461 5.996 1 92.38 299 LEU B CA 1
ATOM 5816 C C . LEU B 1 299 ? -27.406 7.027 6.23 1 92.38 299 LEU B C 1
ATOM 5818 O O . LEU B 1 299 ? -28.406 6.801 6.91 1 92.38 299 LEU B O 1
ATOM 5822 N N . ILE B 1 300 ? -26.672 6.148 5.766 1 88.5 300 ILE B N 1
ATOM 5823 C CA . ILE B 1 300 ? -27.031 4.742 5.914 1 88.5 300 ILE B CA 1
ATOM 5824 C C . ILE B 1 300 ? -26.969 4.348 7.391 1 88.5 300 ILE B C 1
ATOM 5826 O O . ILE B 1 300 ? -27.875 3.674 7.895 1 88.5 300 ILE B O 1
ATOM 5830 N N . ARG B 1 301 ? -25.953 4.742 8.008 1 87.19 301 ARG B N 1
ATOM 5831 C CA . ARG B 1 301 ? -25.812 4.426 9.422 1 87.19 301 ARG B CA 1
ATOM 5832 C C . ARG B 1 301 ? -26.953 5.016 10.242 1 87.19 301 ARG B C 1
ATOM 5834 O O . ARG B 1 301 ? -27.484 4.355 11.133 1 87.19 301 ARG B O 1
ATOM 5841 N N . TYR B 1 302 ? -27.281 6.273 9.945 1 88.69 302 TYR B N 1
ATOM 5842 C CA . TYR B 1 302 ? -28.375 6.938 10.648 1 88.69 302 TYR B CA 1
ATOM 5843 C C . TYR B 1 302 ? -29.688 6.184 10.461 1 88.69 302 TYR B C 1
ATOM 5845 O O . TYR B 1 302 ? -30.438 5.992 11.422 1 88.69 302 TYR B O 1
ATOM 5853 N N . GLY B 1 303 ? -29.906 5.715 9.336 1 88.31 303 GLY B N 1
ATOM 5854 C CA . GLY B 1 303 ? -31.109 4.922 9.062 1 88.31 303 GLY B CA 1
ATOM 5855 C C . GLY B 1 303 ? -31.094 3.58 9.773 1 88.31 303 GLY B C 1
ATOM 5856 O O . GLY B 1 303 ? -32.125 3.166 10.336 1 88.31 303 GLY B O 1
ATOM 5857 N N . GLU B 1 304 ? -29.984 2.963 9.758 1 86 304 GLU B N 1
ATOM 5858 C CA . GLU B 1 304 ? -29.891 1.629 10.344 1 86 304 GLU B CA 1
ATOM 5859 C C . GLU B 1 304 ? -29.984 1.683 11.867 1 86 304 GLU B C 1
ATOM 5861 O O . GLU B 1 304 ? -30.406 0.719 12.5 1 86 304 GLU B O 1
ATOM 5866 N N . GLU B 1 305 ? -29.516 2.701 12.375 1 86.62 305 GLU B N 1
ATOM 5867 C CA . GLU B 1 305 ? -29.578 2.861 13.828 1 86.62 305 GLU B CA 1
ATOM 5868 C C . GLU B 1 305 ? -31.031 2.947 14.305 1 86.62 305 GLU B C 1
ATOM 5870 O O . GLU B 1 305 ? -31.312 2.662 15.469 1 86.62 305 GLU B O 1
ATOM 5875 N N . MET B 1 306 ? -31.969 3.295 13.484 1 86.44 306 MET B N 1
ATOM 5876 C CA . MET B 1 306 ? -33.375 3.422 13.836 1 86.44 306 MET B CA 1
ATOM 5877 C C . MET B 1 306 ? -34.094 2.066 13.789 1 86.44 306 MET B C 1
ATOM 5879 O O . MET B 1 306 ? -35.219 1.93 14.25 1 86.44 306 MET B O 1
ATOM 5883 N N . LEU B 1 307 ? -33.375 1.115 13.305 1 85 307 LEU B N 1
ATOM 5884 C CA . LEU B 1 307 ? -34 -0.191 13.094 1 85 307 LEU B CA 1
ATOM 5885 C C . LEU B 1 307 ? -33.781 -1.089 14.305 1 85 307 LEU B C 1
ATOM 5887 O O . LEU B 1 307 ? -32.812 -0.952 15.023 1 85 307 LEU B O 1
ATOM 5891 N N . THR B 1 308 ? -34.781 -1.893 14.547 1 81.31 308 THR B N 1
ATOM 5892 C CA . THR B 1 308 ? -34.688 -2.914 15.578 1 81.31 308 THR B CA 1
ATOM 5893 C C . THR B 1 308 ? -33.75 -4.039 15.133 1 81.31 308 THR B C 1
ATOM 5895 O O . THR B 1 308 ? -33.438 -4.164 13.945 1 81.31 308 THR B O 1
ATOM 5898 N N . PRO B 1 309 ? -33.219 -4.805 16 1 78.94 309 PRO B N 1
ATOM 5899 C CA . PRO B 1 309 ? -32.344 -5.914 15.648 1 78.94 309 PRO B CA 1
ATOM 5900 C C . PRO B 1 309 ? -32.969 -6.906 14.688 1 78.94 309 PRO B C 1
ATOM 5902 O O . PRO B 1 309 ? -32.312 -7.473 13.828 1 78.94 309 PRO B O 1
ATOM 5905 N N . GLU B 1 310 ? -34.25 -7.137 14.812 1 77.19 310 GLU B N 1
ATOM 5906 C CA . GLU B 1 310 ? -34.938 -8.047 13.914 1 77.19 310 GLU B CA 1
ATOM 5907 C C . GLU B 1 310 ? -35 -7.496 12.492 1 77.19 310 GLU B C 1
ATOM 5909 O O . GLU B 1 310 ? -34.812 -8.242 11.523 1 77.19 310 GLU B O 1
ATOM 5914 N N . GLN B 1 311 ? -35.156 -6.168 12.422 1 77.25 311 GLN B N 1
ATOM 5915 C CA . GLN B 1 311 ? -35.219 -5.523 11.117 1 77.25 311 GLN B CA 1
ATOM 5916 C C . GLN B 1 311 ? -33.875 -5.5 10.438 1 77.25 311 GLN B C 1
ATOM 5918 O O . GLN B 1 311 ? -33.781 -5.523 9.211 1 77.25 311 GLN B O 1
ATOM 5923 N N . LEU B 1 312 ? -32.844 -5.41 11.195 1 76.44 312 LEU B N 1
ATOM 5924 C CA . LEU B 1 312 ? -31.469 -5.375 10.672 1 76.44 312 LEU B CA 1
ATOM 5925 C C . LEU B 1 312 ? -31.094 -6.715 10.047 1 76.44 312 LEU B C 1
ATOM 5927 O O . LEU B 1 312 ? -30.312 -6.762 9.094 1 76.44 312 LEU B O 1
ATOM 5931 N N . THR B 1 313 ? -31.703 -7.824 10.57 1 73.12 313 THR B N 1
ATOM 5932 C CA . THR B 1 313 ? -31.375 -9.156 10.07 1 73.12 313 THR B CA 1
ATOM 5933 C C . THR B 1 313 ? -31.969 -9.367 8.672 1 73.12 313 THR B C 1
ATOM 5935 O O . THR B 1 313 ? -31.5 -10.227 7.926 1 73.12 313 THR B O 1
ATOM 5938 N N . SER B 1 314 ? -33.062 -8.555 8.344 1 71.38 314 SER B N 1
ATOM 5939 C CA . SER B 1 314 ? -33.688 -8.703 7.027 1 71.38 314 SER B CA 1
ATOM 5940 C C . SER B 1 314 ? -32.781 -8.156 5.926 1 71.38 314 SER B C 1
ATOM 5942 O O . SER B 1 314 ? -33.062 -8.305 4.738 1 71.38 314 SER B O 1
ATOM 5944 N N . GLY B 1 315 ? -31.625 -7.66 6.211 1 70.25 315 GLY B N 1
ATOM 5945 C CA . GLY B 1 315 ? -30.672 -7.16 5.234 1 70.25 315 GLY B CA 1
ATOM 5946 C C . GLY B 1 315 ? -30.719 -5.656 5.055 1 70.25 315 GLY B C 1
ATOM 5947 O O . GLY B 1 315 ? -31.766 -5.039 5.266 1 70.25 315 GLY B O 1
ATOM 5948 N N . GLY B 1 316 ? -29.688 -5.059 4.789 1 73.88 316 GLY B N 1
ATOM 5949 C CA . GLY B 1 316 ? -29.641 -3.617 4.586 1 73.88 316 GLY B CA 1
ATOM 5950 C C . GLY B 1 316 ? -30.062 -3.199 3.189 1 73.88 316 GLY B C 1
ATOM 5951 O O . GLY B 1 316 ? -30.188 -4.039 2.295 1 73.88 316 GLY B O 1
ATOM 5952 N N . VAL B 1 317 ? -30.625 -1.914 3.078 1 80.31 317 VAL B N 1
ATOM 5953 C CA . VAL B 1 317 ? -30.953 -1.324 1.785 1 80.31 317 VAL B CA 1
ATOM 5954 C C . VAL B 1 317 ? -29.703 -0.698 1.168 1 80.31 317 VAL B C 1
ATOM 5956 O O . VAL B 1 317 ? -29.109 0.222 1.741 1 80.31 317 VAL B O 1
ATOM 5959 N N . PRO B 1 318 ? -29.297 -1.311 0.03 1 81.44 318 PRO B N 1
ATOM 5960 C CA . PRO B 1 318 ? -28.125 -0.699 -0.604 1 81.44 318 PRO B CA 1
ATOM 5961 C C . PRO B 1 318 ? -28.422 0.691 -1.165 1 81.44 318 PRO B C 1
ATOM 5963 O O . PRO B 1 318 ? -29.562 0.993 -1.511 1 81.44 318 PRO B O 1
ATOM 5966 N N . MET B 1 319 ? -27.469 1.546 -1.16 1 82.56 319 MET B N 1
ATOM 5967 C CA . MET B 1 319 ? -27.641 2.914 -1.643 1 82.56 319 MET B CA 1
ATOM 5968 C C . MET B 1 319 ? -28.141 2.926 -3.086 1 82.56 319 MET B C 1
ATOM 5970 O O . MET B 1 319 ? -29.062 3.67 -3.424 1 82.56 319 MET B O 1
ATOM 5974 N N . GLN B 1 320 ? -27.422 2.242 -3.947 1 82.56 320 GLN B N 1
ATOM 5975 C CA . GLN B 1 320 ? -27.828 2.115 -5.348 1 82.56 320 GLN B CA 1
ATOM 5976 C C . GLN B 1 320 ? -27.484 0.73 -5.891 1 82.56 320 GLN B C 1
ATOM 5978 O O . GLN B 1 320 ? -26.516 0.099 -5.441 1 82.56 320 GLN B O 1
ATOM 5983 N N . VAL B 1 321 ? -28.453 0.287 -6.629 1 84.5 321 VAL B N 1
ATOM 5984 C CA . VAL B 1 321 ? -28.141 -0.946 -7.344 1 84.5 321 VAL B CA 1
ATOM 5985 C C . VAL B 1 321 ? -27.594 -0.614 -8.727 1 84.5 321 VAL B C 1
ATOM 5987 O O . VAL B 1 321 ? -28.297 -0.035 -9.562 1 84.5 321 VAL B O 1
ATOM 5990 N N . THR B 1 322 ? -26.375 -0.836 -8.875 1 89.81 322 THR B N 1
ATOM 5991 C CA . THR B 1 322 ? -25.719 -0.48 -10.125 1 89.81 322 THR B CA 1
ATOM 5992 C C . THR B 1 322 ? -25.172 -1.723 -10.82 1 89.81 322 THR B C 1
ATOM 5994 O O . THR B 1 322 ? -25.359 -2.842 -10.336 1 89.81 322 THR B O 1
ATOM 5997 N N . GLN B 1 323 ? -24.594 -1.472 -11.984 1 91.88 323 GLN B N 1
ATOM 5998 C CA . GLN B 1 323 ? -23.953 -2.549 -12.734 1 91.88 323 GLN B CA 1
ATOM 5999 C C . GLN B 1 323 ? -22.812 -3.164 -11.945 1 91.88 323 GLN B C 1
ATOM 6001 O O . GLN B 1 323 ? -22.5 -4.344 -12.109 1 91.88 323 GLN B O 1
ATOM 6006 N N . THR B 1 324 ? -22.234 -2.354 -11.07 1 93.12 324 THR B N 1
ATOM 6007 C CA . THR B 1 324 ? -21.172 -2.848 -10.211 1 93.12 324 THR B CA 1
ATOM 6008 C C . THR B 1 324 ? -21.672 -3.988 -9.328 1 93.12 324 THR B C 1
ATOM 6010 O O . THR B 1 324 ? -20.953 -4.973 -9.117 1 93.12 324 THR B O 1
ATOM 6013 N N . ASP B 1 325 ? -22.859 -3.887 -8.883 1 92.38 325 ASP B N 1
ATOM 6014 C CA . ASP B 1 325 ? -23.438 -4.914 -8.023 1 92.38 325 ASP B CA 1
ATOM 6015 C C . ASP B 1 325 ? -23.625 -6.227 -8.781 1 92.38 325 ASP B C 1
ATOM 6017 O O . ASP B 1 325 ? -23.422 -7.305 -8.227 1 92.38 325 ASP B O 1
ATOM 6021 N N . VAL B 1 326 ? -24 -6.023 -9.992 1 93.88 326 VAL B N 1
ATOM 6022 C CA . VAL B 1 326 ? -24.172 -7.203 -10.836 1 93.88 326 VAL B CA 1
ATOM 6023 C C . VAL B 1 326 ? -22.828 -7.898 -11.047 1 93.88 326 VAL B C 1
ATOM 6025 O O . VAL B 1 326 ? -22.734 -9.125 -10.938 1 93.88 326 VAL B O 1
ATOM 6028 N N . THR B 1 327 ? -21.859 -7.105 -11.32 1 95.75 327 THR B N 1
ATOM 6029 C CA . THR B 1 327 ? -20.531 -7.645 -11.516 1 95.75 327 THR B CA 1
ATOM 6030 C C . THR B 1 327 ? -20.031 -8.344 -10.25 1 95.75 327 THR B C 1
ATOM 6032 O O . THR B 1 327 ? -19.453 -9.43 -10.32 1 95.75 327 THR B O 1
ATOM 6035 N N . ASN B 1 328 ? -20.266 -7.75 -9.117 1 95.81 328 ASN B N 1
ATOM 6036 C CA . ASN B 1 328 ? -19.875 -8.344 -7.844 1 95.81 328 ASN B CA 1
ATOM 6037 C C . ASN B 1 328 ? -20.547 -9.703 -7.637 1 95.81 328 ASN B C 1
ATOM 6039 O O . ASN B 1 328 ? -19.875 -10.688 -7.305 1 95.81 328 ASN B O 1
ATOM 6043 N N . GLN B 1 329 ? -21.875 -9.75 -7.875 1 94.94 329 GLN B N 1
ATOM 6044 C CA . GLN B 1 329 ? -22.641 -10.984 -7.668 1 94.94 329 GLN B CA 1
ATOM 6045 C C . GLN B 1 329 ? -22.188 -12.07 -8.641 1 94.94 329 GLN B C 1
ATOM 6047 O O . GLN B 1 329 ? -22.047 -13.234 -8.25 1 94.94 329 GLN B O 1
ATOM 6052 N N . ARG B 1 330 ? -21.969 -11.672 -9.859 1 96.31 330 ARG B N 1
ATOM 6053 C CA . ARG B 1 330 ? -21.5 -12.641 -10.844 1 96.31 330 ARG B CA 1
ATOM 6054 C C . ARG B 1 330 ? -20.156 -13.242 -10.445 1 96.31 330 ARG B C 1
ATOM 6056 O O . ARG B 1 330 ? -19.953 -14.445 -10.562 1 96.31 330 ARG B O 1
ATOM 6063 N N . THR B 1 331 ? -19.297 -12.391 -9.977 1 96.81 331 THR B N 1
ATOM 6064 C CA . THR B 1 331 ? -17.969 -12.844 -9.57 1 96.81 331 THR B CA 1
ATOM 6065 C C . THR B 1 331 ? -18.062 -13.789 -8.383 1 96.81 331 THR B C 1
ATOM 6067 O O . THR B 1 331 ? -17.453 -14.859 -8.383 1 96.81 331 THR B O 1
ATOM 6070 N N . ILE B 1 332 ? -18.859 -13.438 -7.363 1 97.5 332 ILE B N 1
ATOM 6071 C CA . ILE B 1 332 ? -19 -14.219 -6.145 1 97.5 332 ILE B CA 1
ATOM 6072 C C . ILE B 1 332 ? -19.578 -15.594 -6.477 1 97.5 332 ILE B C 1
ATOM 6074 O O . ILE B 1 332 ? -19.031 -16.625 -6.082 1 97.5 332 ILE B O 1
ATOM 6078 N N . TRP B 1 333 ? -20.594 -15.633 -7.254 1 97.88 333 TRP B N 1
ATOM 6079 C CA . TRP B 1 333 ? -21.281 -16.891 -7.562 1 97.88 333 TRP B CA 1
ATOM 6080 C C . TRP B 1 333 ? -20.438 -17.766 -8.477 1 97.88 333 TRP B C 1
ATOM 6082 O O . TRP B 1 333 ? -20.438 -18.984 -8.359 1 97.88 333 TRP B O 1
ATOM 6092 N N . ALA B 1 334 ? -19.781 -17.109 -9.406 1 98.12 334 ALA B N 1
ATOM 6093 C CA . ALA B 1 334 ? -18.891 -17.875 -10.258 1 98.12 334 ALA B CA 1
ATOM 6094 C C . ALA B 1 334 ? -17.828 -18.594 -9.43 1 98.12 334 ALA B C 1
ATOM 6096 O O . ALA B 1 334 ? -17.562 -19.781 -9.633 1 98.12 334 ALA B O 1
ATOM 6097 N N . LEU B 1 335 ? -17.266 -17.906 -8.477 1 98.12 335 LEU B N 1
ATOM 6098 C CA . LEU B 1 335 ? -16.234 -18.484 -7.617 1 98.12 335 LEU B CA 1
ATOM 6099 C C . LEU B 1 335 ? -16.812 -19.625 -6.781 1 98.12 335 LEU B C 1
ATOM 6101 O O . LEU B 1 335 ? -16.203 -20.688 -6.684 1 98.12 335 LEU B O 1
ATOM 6105 N N . LEU B 1 336 ? -18 -19.453 -6.238 1 98.25 336 LEU B N 1
ATOM 6106 C CA . LEU B 1 336 ? -18.625 -20.438 -5.367 1 98.25 336 LEU B CA 1
ATOM 6107 C C . LEU B 1 336 ? -18.984 -21.703 -6.152 1 98.25 336 LEU B C 1
ATOM 6109 O O . LEU B 1 336 ? -18.672 -22.812 -5.734 1 98.25 336 LEU B O 1
ATOM 6113 N N . ILE B 1 337 ? -19.594 -21.531 -7.316 1 98.19 337 ILE B N 1
ATOM 6114 C CA . ILE B 1 337 ? -20.109 -22.641 -8.102 1 98.19 337 ILE B CA 1
ATOM 6115 C C . ILE B 1 337 ? -18.938 -23.422 -8.711 1 98.19 337 ILE B C 1
ATOM 6117 O O . ILE B 1 337 ? -18.859 -24.641 -8.555 1 98.19 337 ILE B O 1
ATOM 6121 N N . LEU B 1 338 ? -18.031 -22.672 -9.328 1 97.94 338 LEU B N 1
ATOM 6122 C CA . LEU B 1 338 ? -16.906 -23.344 -9.969 1 97.94 338 LEU B CA 1
ATOM 6123 C C . LEU B 1 338 ? -16 -24 -8.938 1 97.94 338 LEU B C 1
ATOM 6125 O O . LEU B 1 338 ? -15.469 -25.094 -9.172 1 97.94 338 LEU B O 1
ATOM 6129 N N . GLY B 1 339 ? -15.781 -23.25 -7.812 1 98 339 GLY B N 1
ATOM 6130 C CA . GLY B 1 339 ? -14.977 -23.844 -6.754 1 98 339 GLY B CA 1
ATOM 6131 C C . GLY B 1 339 ? -15.562 -25.141 -6.223 1 98 339 GLY B C 1
ATOM 6132 O O . GLY B 1 339 ? -14.844 -26.141 -6.074 1 98 339 GLY B O 1
ATOM 6133 N N . ALA B 1 340 ? -16.828 -25.234 -5.98 1 97.69 340 ALA B N 1
ATOM 6134 C CA . ALA B 1 340 ? -17.5 -26.422 -5.473 1 97.69 340 ALA B CA 1
ATOM 6135 C C . ALA B 1 340 ? -17.453 -27.562 -6.488 1 97.69 340 ALA B C 1
ATOM 6137 O O . ALA B 1 340 ? -17.188 -28.703 -6.129 1 97.69 340 ALA B O 1
ATOM 6138 N N . LEU B 1 341 ? -17.703 -27.25 -7.746 1 96.38 341 LEU B N 1
ATOM 6139 C CA . LEU B 1 341 ? -17.703 -28.266 -8.797 1 96.38 341 LEU B CA 1
ATOM 6140 C C . LEU B 1 341 ? -16.312 -28.875 -8.961 1 96.38 341 LEU B C 1
ATOM 6142 O O . LEU B 1 341 ? -16.172 -30.078 -9.148 1 96.38 341 LEU B O 1
ATOM 6146 N N . LEU B 1 342 ? -15.266 -28.062 -8.875 1 95.62 342 LEU B N 1
ATOM 6147 C CA . LEU B 1 342 ? -13.898 -28.547 -9.016 1 95.62 342 LEU B CA 1
ATOM 6148 C C . LEU B 1 342 ? -13.523 -29.469 -7.859 1 95.62 342 LEU B C 1
ATOM 6150 O O . LEU B 1 342 ? -12.875 -30.5 -8.062 1 95.62 342 LEU B O 1
ATOM 6154 N N . ILE B 1 343 ? -13.906 -29.094 -6.66 1 95.81 343 ILE B N 1
ATOM 6155 C CA . ILE B 1 343 ? -13.578 -29.891 -5.484 1 95.81 343 ILE B CA 1
ATOM 6156 C C . ILE B 1 343 ? -14.297 -31.25 -5.566 1 95.81 343 ILE B C 1
ATOM 6158 O O . ILE B 1 343 ? -13.688 -32.281 -5.312 1 95.81 343 ILE B O 1
ATOM 6162 N N . LEU B 1 344 ? -15.547 -31.297 -5.969 1 93.88 344 LEU B N 1
ATOM 6163 C CA . LEU B 1 344 ? -16.359 -32.531 -6.027 1 93.88 344 LEU B CA 1
ATOM 6164 C C . LEU B 1 344 ? -15.969 -33.375 -7.238 1 93.88 344 LEU B C 1
ATOM 6166 O O . LEU B 1 344 ? -16.234 -34.562 -7.266 1 93.88 344 LEU B O 1
ATOM 6170 N N . GLY B 1 345 ? -15.43 -32.75 -8.25 1 89 345 GLY B N 1
ATOM 6171 C CA . GLY B 1 345 ? -15.078 -33.438 -9.477 1 89 345 GLY B CA 1
ATOM 6172 C C . GLY B 1 345 ? -16.266 -33.688 -10.391 1 89 345 GLY B C 1
ATOM 6173 O O . GLY B 1 345 ? -16.312 -34.688 -11.109 1 89 345 GLY B O 1
ATOM 6174 N N . LEU B 1 346 ? -17.234 -32.844 -10.188 1 87.44 346 LEU B N 1
ATOM 6175 C CA . LEU B 1 346 ? -18.422 -32.938 -11.039 1 87.44 346 LEU B CA 1
ATOM 6176 C C . LEU B 1 346 ? -18.234 -32.094 -12.312 1 87.44 346 LEU B C 1
ATOM 6178 O O . LEU B 1 346 ? -17.781 -30.953 -12.25 1 87.44 346 LEU B O 1
ATOM 6182 N N . PHE B 1 347 ? -18.562 -32.656 -13.531 1 87.38 347 PHE B N 1
ATOM 6183 C CA . PHE B 1 347 ? -18.359 -31.969 -14.797 1 87.38 347 PHE B CA 1
ATOM 6184 C C . PHE B 1 347 ? -16.953 -31.375 -14.875 1 87.38 347 PHE B C 1
ATOM 6186 O O . PHE B 1 347 ? -16.781 -30.203 -15.195 1 87.38 347 PHE B O 1
ATOM 6193 N N . SER B 1 348 ? -16.016 -32.156 -14.555 1 85.06 348 SER B N 1
ATOM 6194 C CA . SER B 1 348 ? -14.641 -31.688 -14.328 1 85.06 348 SER B CA 1
ATOM 6195 C C . SER B 1 348 ? -14.102 -30.938 -15.531 1 85.06 348 SER B C 1
ATOM 6197 O O . SER B 1 348 ? -13.453 -29.891 -15.375 1 85.06 348 SER B O 1
ATOM 6199 N N . ARG B 1 349 ? -14.406 -31.391 -16.75 1 88.12 349 ARG B N 1
ATOM 6200 C CA . ARG B 1 349 ? -13.906 -30.703 -17.938 1 88.12 349 ARG B CA 1
ATOM 6201 C C . ARG B 1 349 ? -14.555 -29.328 -18.094 1 88.12 349 ARG B C 1
ATOM 6203 O O . ARG B 1 349 ? -13.859 -28.344 -18.312 1 88.12 349 ARG B O 1
ATOM 6210 N N . VAL B 1 350 ? -15.836 -29.312 -17.891 1 91.69 350 VAL B N 1
ATOM 6211 C CA . VAL B 1 350 ? -16.578 -28.078 -18.047 1 91.69 350 VAL B CA 1
ATOM 6212 C C . VAL B 1 350 ? -16.219 -27.109 -16.938 1 91.69 350 VAL B C 1
ATOM 6214 O O . VAL B 1 350 ? -16.016 -25.906 -17.172 1 91.69 350 VAL B O 1
ATOM 6217 N N . SER B 1 351 ? -16.172 -27.609 -15.711 1 94.88 351 SER B N 1
ATOM 6218 C CA . SER B 1 351 ? -15.844 -26.75 -14.586 1 94.88 351 SER B CA 1
ATOM 6219 C C . SER B 1 351 ? -14.422 -26.219 -14.688 1 94.88 351 SER B C 1
ATOM 6221 O O . SER B 1 351 ? -14.156 -25.047 -14.375 1 94.88 351 SER B O 1
ATOM 6223 N N . ALA B 1 352 ? -13.555 -27.062 -15.133 1 95.81 352 ALA B N 1
ATOM 6224 C CA . ALA B 1 352 ? -12.18 -26.609 -15.312 1 95.81 352 ALA B CA 1
ATOM 6225 C C . ALA B 1 352 ? -12.086 -25.547 -16.406 1 95.81 352 ALA B C 1
ATOM 6227 O O . ALA B 1 352 ? -11.375 -24.547 -16.25 1 95.81 352 ALA B O 1
ATOM 6228 N N . PHE B 1 353 ? -12.766 -25.75 -17.453 1 95.81 353 PHE B N 1
ATOM 6229 C CA . PHE B 1 353 ? -12.773 -24.766 -18.531 1 95.81 353 PHE B CA 1
ATOM 6230 C C . PHE B 1 353 ? -13.398 -23.469 -18.062 1 95.81 353 PHE B C 1
ATOM 6232 O O . PHE B 1 353 ? -12.883 -22.391 -18.359 1 95.81 353 PHE B O 1
ATOM 6239 N N . GLY B 1 354 ? -14.523 -23.562 -17.406 1 97.31 354 GLY B N 1
ATOM 6240 C CA . GLY B 1 354 ? -15.156 -22.375 -16.859 1 97.31 354 GLY B CA 1
ATOM 6241 C C . GLY B 1 354 ? -14.266 -21.609 -15.906 1 97.31 354 GLY B C 1
ATOM 6242 O O . GLY B 1 354 ? -14.211 -20.375 -15.953 1 97.31 354 GLY B O 1
ATOM 6243 N N . ALA B 1 355 ? -13.609 -22.312 -15.039 1 98.06 355 ALA B N 1
ATOM 6244 C CA . ALA B 1 355 ? -12.688 -21.688 -14.094 1 98.06 355 ALA B CA 1
ATOM 6245 C C . ALA B 1 355 ? -11.516 -21.031 -14.812 1 98.06 355 ALA B C 1
ATOM 6247 O O . ALA B 1 355 ? -11.07 -19.953 -14.422 1 98.06 355 ALA B O 1
ATOM 6248 N N . ALA B 1 356 ? -11.031 -21.688 -15.852 1 98 356 ALA B N 1
ATOM 6249 C CA . ALA B 1 356 ? -9.969 -21.094 -16.656 1 98 356 ALA B CA 1
ATOM 6250 C C . ALA B 1 356 ? -10.406 -19.781 -17.281 1 98 356 ALA B C 1
ATOM 6252 O O . ALA B 1 356 ? -9.648 -18.812 -17.297 1 98 356 ALA B O 1
ATOM 6253 N N . LEU B 1 357 ? -11.586 -19.781 -17.75 1 97.88 357 LEU B N 1
ATOM 6254 C CA . LEU B 1 357 ? -12.125 -18.578 -18.375 1 97.88 357 LEU B CA 1
ATOM 6255 C C . LEU B 1 357 ? -12.242 -17.453 -17.344 1 97.88 357 LEU B C 1
ATOM 6257 O O . LEU B 1 357 ? -11.953 -16.297 -17.641 1 97.88 357 LEU B O 1
ATOM 6261 N N . LEU B 1 358 ? -12.688 -17.781 -16.219 1 97.56 358 LEU B N 1
ATOM 6262 C CA . LEU B 1 358 ? -12.797 -16.797 -15.148 1 97.56 358 LEU B CA 1
ATOM 6263 C C . LEU B 1 358 ? -11.43 -16.203 -14.805 1 97.56 358 LEU B C 1
ATOM 6265 O O . LEU B 1 358 ? -11.273 -14.984 -14.734 1 97.56 358 LEU B O 1
ATOM 6269 N N . LEU B 1 359 ? -10.438 -17.047 -14.617 1 97.5 359 LEU B N 1
ATOM 6270 C CA . LEU B 1 359 ? -9.086 -16.594 -14.297 1 97.5 359 LEU B CA 1
ATOM 6271 C C . LEU B 1 359 ? -8.5 -15.773 -15.445 1 97.5 359 LEU B C 1
ATOM 6273 O O . LEU B 1 359 ? -7.746 -14.828 -15.211 1 97.5 359 LEU B O 1
ATOM 6277 N N . LEU B 1 360 ? -8.812 -16.219 -16.641 1 97.06 360 LEU B N 1
ATOM 6278 C CA . LEU B 1 360 ? -8.352 -15.469 -17.812 1 97.06 360 LEU B CA 1
ATOM 6279 C C . LEU B 1 360 ? -8.922 -14.055 -17.797 1 97.06 360 LEU B C 1
ATOM 6281 O O . LEU B 1 360 ? -8.234 -13.102 -18.172 1 97.06 360 LEU B O 1
ATOM 6285 N N . SER B 1 361 ? -10.164 -13.977 -17.391 1 96.19 361 SER B N 1
ATOM 6286 C CA . SER B 1 361 ? -10.766 -12.648 -17.281 1 96.19 361 SER B CA 1
ATOM 6287 C C . SER B 1 361 ? -10.039 -11.797 -16.25 1 96.19 361 SER B C 1
ATOM 6289 O O . SER B 1 361 ? -9.883 -10.586 -16.438 1 96.19 361 SER B O 1
ATOM 6291 N N . PHE B 1 362 ? -9.648 -12.398 -15.148 1 94.5 362 PHE B N 1
ATOM 6292 C CA . PHE B 1 362 ? -8.867 -11.672 -14.156 1 94.5 362 PHE B CA 1
ATOM 6293 C C . PHE B 1 362 ? -7.516 -11.266 -14.719 1 94.5 362 PHE B C 1
ATOM 6295 O O . PHE B 1 362 ? -7.02 -10.172 -14.422 1 94.5 362 PHE B O 1
ATOM 6302 N N . TYR B 1 363 ? -6.906 -12.078 -15.523 1 94.94 363 TYR B N 1
ATOM 6303 C CA . TYR B 1 363 ? -5.621 -11.805 -16.156 1 94.94 363 TYR B CA 1
ATOM 6304 C C . TYR B 1 363 ? -5.707 -10.586 -17.062 1 94.94 363 TYR B C 1
ATOM 6306 O O . TYR B 1 363 ? -4.816 -9.734 -17.062 1 94.94 363 TYR B O 1
ATOM 6314 N N . PHE B 1 364 ? -6.738 -10.461 -17.766 1 95.56 364 PHE B N 1
ATOM 6315 C CA . PHE B 1 364 ? -6.863 -9.422 -18.781 1 95.56 364 PHE B CA 1
ATOM 6316 C C . PHE B 1 364 ? -7.199 -8.078 -18.156 1 95.56 364 PHE B C 1
ATOM 6318 O O . PHE B 1 364 ? -7.125 -7.035 -18.812 1 95.56 364 PHE B O 1
ATOM 6325 N N . ALA B 1 365 ? -7.594 -8.031 -16.922 1 94.12 365 ALA B N 1
ATOM 6326 C CA . ALA B 1 365 ? -7.855 -6.766 -16.234 1 94.12 365 ALA B CA 1
ATOM 6327 C C . ALA B 1 365 ? -6.574 -5.953 -16.078 1 94.12 365 ALA B C 1
ATOM 6329 O O . ALA B 1 365 ? -6.59 -4.727 -16.203 1 94.12 365 ALA B O 1
ATOM 6330 N N . MET B 1 366 ? -5.453 -6.57 -15.75 1 92.06 366 MET B N 1
ATOM 6331 C CA . MET B 1 366 ? -4.129 -5.965 -15.641 1 92.06 366 MET B CA 1
ATOM 6332 C C . MET B 1 366 ? -3.055 -6.922 -16.156 1 92.06 366 MET B C 1
ATOM 6334 O O . MET B 1 366 ? -2.189 -7.352 -15.383 1 92.06 366 MET B O 1
ATOM 6338 N N . PRO B 1 367 ? -3.016 -7.109 -17.438 1 92.75 367 PRO B N 1
ATOM 6339 C CA . PRO B 1 367 ? -2.049 -8.062 -18 1 92.75 367 PRO B CA 1
ATOM 6340 C C . PRO B 1 367 ? -0.619 -7.527 -17.969 1 92.75 367 PRO B C 1
ATOM 6342 O O . PRO B 1 367 ? -0.387 -6.363 -18.297 1 92.75 367 PRO B O 1
ATOM 6345 N N . PRO B 1 368 ? 0.294 -8.375 -17.469 1 92.81 368 PRO B N 1
ATOM 6346 C CA . PRO B 1 368 ? 1.699 -7.961 -17.516 1 92.81 368 PRO B CA 1
ATOM 6347 C C . PRO B 1 368 ? 2.291 -8.016 -18.922 1 92.81 368 PRO B C 1
ATOM 6349 O O . PRO B 1 368 ? 3.174 -8.836 -19.188 1 92.81 368 PRO B O 1
ATOM 6352 N N . LEU B 1 369 ? 1.909 -7.164 -19.781 1 89.5 369 LEU B N 1
ATOM 6353 C CA . LEU B 1 369 ? 2.367 -7.078 -21.156 1 89.5 369 LEU B CA 1
ATOM 6354 C C . LEU B 1 369 ? 3.371 -5.945 -21.328 1 89.5 369 LEU B C 1
ATOM 6356 O O . LEU B 1 369 ? 3.438 -5.035 -20.5 1 89.5 369 LEU B O 1
ATOM 6360 N N . PRO B 1 370 ? 4.191 -6.094 -22.328 1 83.88 370 PRO B N 1
ATOM 6361 C CA . PRO B 1 370 ? 5.109 -4.98 -22.594 1 83.88 370 PRO B CA 1
ATOM 6362 C C . PRO B 1 370 ? 4.383 -3.654 -22.797 1 83.88 370 PRO B C 1
ATOM 6364 O O . PRO B 1 370 ? 3.381 -3.605 -23.516 1 83.88 370 PRO B O 1
ATOM 6367 N N . GLY B 1 371 ? 4.785 -2.676 -22.078 1 76.94 371 GLY B N 1
ATOM 6368 C CA . GLY B 1 371 ? 4.176 -1.366 -22.25 1 76.94 371 GLY B CA 1
ATOM 6369 C C . GLY B 1 371 ? 3.07 -1.086 -21.25 1 76.94 371 GLY B C 1
ATOM 6370 O O . GLY B 1 371 ? 2.535 0.023 -21.203 1 76.94 371 GLY B O 1
ATOM 6371 N N . VAL B 1 372 ? 2.695 -2.082 -20.547 1 82.94 372 VAL B N 1
ATOM 6372 C CA . VAL B 1 372 ? 1.666 -1.915 -19.531 1 82.94 372 VAL B CA 1
ATOM 6373 C C . VAL B 1 372 ? 2.316 -1.778 -18.156 1 82.94 372 VAL B C 1
ATOM 6375 O O . VAL B 1 372 ? 3.172 -2.584 -17.781 1 82.94 372 VAL B O 1
ATOM 6378 N N . PRO B 1 373 ? 1.946 -0.717 -17.469 1 77.75 373 PRO B N 1
ATOM 6379 C CA . PRO B 1 373 ? 2.492 -0.594 -16.125 1 77.75 373 PRO B CA 1
ATOM 6380 C C . PRO B 1 373 ? 2.191 -1.812 -15.25 1 77.75 373 PRO B C 1
ATOM 6382 O O . PRO B 1 373 ? 1.105 -2.391 -15.352 1 77.75 373 PRO B O 1
ATOM 6385 N N . PRO B 1 374 ? 3.131 -2.148 -14.477 1 78.5 374 PRO B N 1
ATOM 6386 C CA . PRO B 1 374 ? 2.949 -3.346 -13.656 1 78.5 374 PRO B CA 1
ATOM 6387 C C . PRO B 1 374 ? 1.864 -3.172 -12.594 1 78.5 374 PRO B C 1
ATOM 6389 O O . PRO B 1 374 ? 1.622 -2.053 -12.133 1 78.5 374 PRO B O 1
ATOM 6392 N N . ALA B 1 375 ? 1.224 -4.289 -12.32 1 77.62 375 ALA B N 1
ATOM 6393 C CA . ALA B 1 375 ? 0.257 -4.309 -11.227 1 77.62 375 ALA B CA 1
ATOM 6394 C C . ALA B 1 375 ? 0.95 -4.129 -9.875 1 77.62 375 ALA B C 1
ATOM 6396 O O . ALA B 1 375 ? 2.127 -4.465 -9.727 1 77.62 375 ALA B O 1
ATOM 6397 N N . PRO B 1 376 ? 0.198 -3.594 -8.992 1 73.75 376 PRO B N 1
ATOM 6398 C CA . PRO B 1 376 ? 0.794 -3.459 -7.664 1 73.75 376 PRO B CA 1
ATOM 6399 C C . PRO B 1 376 ? 1.13 -4.805 -7.031 1 73.75 376 PRO B C 1
ATOM 6401 O O . PRO B 1 376 ? 0.478 -5.812 -7.324 1 73.75 376 PRO B O 1
ATOM 6404 N N . GLY B 1 377 ? 2.197 -4.797 -6.238 1 73.5 377 GLY B N 1
ATOM 6405 C CA . GLY B 1 377 ? 2.564 -6.031 -5.559 1 73.5 377 GLY B CA 1
ATOM 6406 C C . GLY B 1 377 ? 4.039 -6.359 -5.676 1 73.5 377 GLY B C 1
ATOM 6407 O O . GLY B 1 377 ? 4.773 -5.691 -6.402 1 73.5 377 GLY B O 1
ATOM 6408 N N . PRO B 1 378 ? 4.402 -7.457 -5.039 1 75.12 378 PRO B N 1
ATOM 6409 C CA . PRO B 1 378 ? 5.816 -7.824 -5 1 75.12 378 PRO B CA 1
ATOM 6410 C C . PRO B 1 378 ? 6.25 -8.641 -6.219 1 75.12 378 PRO B C 1
ATOM 6412 O O . PRO B 1 378 ? 7.445 -8.836 -6.441 1 75.12 378 PRO B O 1
ATOM 6415 N N . GLU B 1 379 ? 5.367 -8.953 -7.055 1 81.56 379 GLU B N 1
ATOM 6416 C CA . GLU B 1 379 ? 5.691 -9.836 -8.172 1 81.56 379 GLU B CA 1
ATOM 6417 C C . GLU B 1 379 ? 6.082 -9.039 -9.414 1 81.56 379 GLU B C 1
ATOM 6419 O O . GLU B 1 379 ? 5.496 -7.988 -9.688 1 81.56 379 GLU B O 1
ATOM 6424 N N . HIS B 1 380 ? 7.129 -9.562 -10.07 1 86.88 380 HIS B N 1
ATOM 6425 C CA . HIS B 1 380 ? 7.574 -9 -11.344 1 86.88 380 HIS B CA 1
ATOM 6426 C C . HIS B 1 380 ? 7.438 -10.016 -12.469 1 86.88 380 HIS B C 1
ATOM 6428 O O . HIS B 1 380 ? 8.164 -11.016 -12.508 1 86.88 380 HIS B O 1
ATOM 6434 N N . THR B 1 381 ? 6.441 -9.758 -13.234 1 91.12 381 THR B N 1
ATOM 6435 C CA . THR B 1 381 ? 6.133 -10.742 -14.266 1 91.12 381 THR B CA 1
ATOM 6436 C C . THR B 1 381 ? 5.988 -10.07 -15.625 1 91.12 381 THR B C 1
ATOM 6438 O O . THR B 1 381 ? 5.695 -8.875 -15.703 1 91.12 381 THR B O 1
ATOM 6441 N N . LEU B 1 382 ? 6.344 -10.805 -16.656 1 93.06 382 LEU B N 1
ATOM 6442 C CA . LEU B 1 382 ? 6.113 -10.406 -18.047 1 93.06 382 LEU B CA 1
ATOM 6443 C C . LEU B 1 382 ? 5.324 -11.477 -18.797 1 93.06 382 LEU B C 1
ATOM 6445 O O . LEU B 1 382 ? 5.77 -12.617 -18.906 1 93.06 382 LEU B O 1
ATOM 6449 N N . ILE B 1 383 ? 4.109 -11.148 -19.219 1 94.25 383 ILE B N 1
ATOM 6450 C CA . ILE B 1 383 ? 3.203 -12 -19.984 1 94.25 383 ILE B CA 1
ATOM 6451 C C . ILE B 1 383 ? 2.609 -13.07 -19.078 1 94.25 383 ILE B C 1
ATOM 6453 O O . ILE B 1 383 ? 1.387 -13.203 -18.984 1 94.25 383 ILE B O 1
ATOM 6457 N N . VAL B 1 384 ? 3.484 -13.789 -18.359 1 95.62 384 VAL B N 1
ATOM 6458 C CA . VAL B 1 384 ? 3.029 -14.906 -17.547 1 95.62 384 VAL B CA 1
ATOM 6459 C C . VAL B 1 384 ? 2.969 -14.484 -16.078 1 95.62 384 VAL B C 1
ATOM 6461 O O . VAL B 1 384 ? 4 -14.203 -15.461 1 95.62 384 VAL B O 1
ATOM 6464 N N . ASN B 1 385 ? 1.813 -14.375 -15.57 1 93.81 385 ASN B N 1
ATOM 6465 C CA . ASN B 1 385 ? 1.631 -14.195 -14.141 1 93.81 385 ASN B CA 1
ATOM 6466 C C . ASN B 1 385 ? 0.983 -15.422 -13.5 1 93.81 385 ASN B C 1
ATOM 6468 O O . ASN B 1 385 ? 0.731 -16.422 -14.172 1 93.81 385 ASN B O 1
ATOM 6472 N N . LYS B 1 386 ? 0.726 -15.414 -12.289 1 93.5 386 LYS B N 1
ATOM 6473 C CA . LYS B 1 386 ? 0.233 -16.578 -11.57 1 93.5 386 LYS B CA 1
ATOM 6474 C C . LYS B 1 386 ? -1.174 -16.953 -12.023 1 93.5 386 LYS B C 1
ATOM 6476 O O . LYS B 1 386 ? -1.531 -18.141 -12.047 1 93.5 386 LYS B O 1
ATOM 6481 N N . ASN B 1 387 ? -1.935 -15.953 -12.367 1 94.81 387 ASN B N 1
ATOM 6482 C CA . ASN B 1 387 ? -3.26 -16.234 -12.906 1 94.81 387 ASN B CA 1
ATOM 6483 C C . ASN B 1 387 ? -3.176 -17.062 -14.188 1 94.81 387 ASN B C 1
ATOM 6485 O O . ASN B 1 387 ? -3.91 -18.031 -14.359 1 94.81 387 ASN B O 1
ATOM 6489 N N . LEU B 1 388 ? -2.311 -16.609 -15.055 1 96.44 388 LEU B N 1
ATOM 6490 C CA . LEU B 1 388 ? -2.176 -17.297 -16.328 1 96.44 388 LEU B CA 1
ATOM 6491 C C . LEU B 1 388 ? -1.671 -18.719 -16.125 1 96.44 388 LEU B C 1
ATOM 6493 O O . LEU B 1 388 ? -2.086 -19.641 -16.828 1 96.44 388 LEU B O 1
ATOM 6497 N N . ILE B 1 389 ? -0.773 -18.891 -15.203 1 97.12 389 ILE B N 1
ATOM 6498 C CA . ILE B 1 389 ? -0.274 -20.219 -14.875 1 97.12 389 ILE B CA 1
ATOM 6499 C C . ILE B 1 389 ? -1.434 -21.125 -14.445 1 97.12 389 ILE B C 1
ATOM 6501 O O . ILE B 1 389 ? -1.546 -22.266 -14.891 1 97.12 389 ILE B O 1
ATOM 6505 N N . GLU B 1 390 ? -2.262 -20.625 -13.625 1 97.5 390 GLU B N 1
ATOM 6506 C CA . GLU B 1 390 ? -3.422 -21.391 -13.172 1 97.5 390 GLU B CA 1
ATOM 6507 C C . GLU B 1 390 ? -4.371 -21.672 -14.328 1 97.5 390 GLU B C 1
ATOM 6509 O O . GLU B 1 390 ? -5 -22.734 -14.375 1 97.5 390 GLU B O 1
ATOM 6514 N N . VAL B 1 391 ? -4.477 -20.719 -15.242 1 97.81 391 VAL B N 1
ATOM 6515 C CA . VAL B 1 391 ? -5.305 -20.922 -16.422 1 97.81 391 VAL B CA 1
ATOM 6516 C C . VAL B 1 391 ? -4.781 -22.125 -17.219 1 97.81 391 VAL B C 1
ATOM 6518 O O . VAL B 1 391 ? -5.547 -23.016 -17.578 1 97.81 391 VAL B O 1
ATOM 6521 N N . ILE B 1 392 ? -3.51 -22.156 -17.484 1 97.25 392 ILE B N 1
ATOM 6522 C CA . ILE B 1 392 ? -2.898 -23.234 -18.266 1 97.25 392 ILE B CA 1
ATOM 6523 C C . ILE B 1 392 ? -3.055 -24.562 -17.531 1 97.25 392 ILE B C 1
ATOM 6525 O O . ILE B 1 392 ? -3.34 -25.594 -18.141 1 97.25 392 ILE B O 1
ATOM 6529 N N . ALA B 1 393 ? -2.871 -24.5 -16.219 1 96.38 393 ALA B N 1
ATOM 6530 C CA . ALA B 1 393 ? -3.043 -25.719 -15.406 1 96.38 393 ALA B CA 1
ATOM 6531 C C . ALA B 1 393 ? -4.465 -26.25 -15.523 1 96.38 393 ALA B C 1
ATOM 6533 O O . ALA B 1 393 ? -4.668 -27.453 -15.664 1 96.38 393 ALA B O 1
ATOM 6534 N N . LEU B 1 394 ? -5.426 -25.375 -15.469 1 96.81 394 LEU B N 1
ATOM 6535 C CA . LEU B 1 394 ? -6.828 -25.781 -15.562 1 96.81 394 LEU B CA 1
ATOM 6536 C C . LEU B 1 394 ? -7.141 -26.328 -16.953 1 96.81 394 LEU B C 1
ATOM 6538 O O . LEU B 1 394 ? -7.902 -27.281 -17.094 1 96.81 394 LEU B O 1
ATOM 6542 N N . LEU B 1 395 ? -6.582 -25.703 -17.984 1 95.5 395 LEU B N 1
ATOM 6543 C CA . LEU B 1 395 ? -6.793 -26.203 -19.328 1 95.5 395 LEU B CA 1
ATOM 6544 C C . LEU B 1 395 ? -6.172 -27.594 -19.5 1 95.5 395 LEU B C 1
ATOM 6546 O O . LEU B 1 395 ? -6.715 -28.438 -20.219 1 95.5 395 LEU B O 1
ATOM 6550 N N . ALA B 1 396 ? -5.031 -27.812 -18.859 1 92.38 396 ALA B N 1
ATOM 6551 C CA . ALA B 1 396 ? -4.43 -29.141 -18.859 1 92.38 396 ALA B CA 1
ATOM 6552 C C . ALA B 1 396 ? -5.352 -30.172 -18.203 1 92.38 396 ALA B C 1
ATOM 6554 O O . ALA B 1 396 ? -5.539 -31.266 -18.719 1 92.38 396 ALA B O 1
ATOM 6555 N N . LEU B 1 397 ? -5.926 -29.766 -17.078 1 90.75 397 LEU B N 1
ATOM 6556 C CA . LEU B 1 397 ? -6.852 -30.641 -16.375 1 90.75 397 LEU B CA 1
ATOM 6557 C C . LEU B 1 397 ? -8.086 -30.922 -17.219 1 90.75 397 LEU B C 1
ATOM 6559 O O . LEU B 1 397 ? -8.586 -32.062 -17.234 1 90.75 397 LEU B O 1
ATOM 6563 N N . ALA B 1 398 ? -8.531 -29.938 -17.953 1 90.88 398 ALA B N 1
ATOM 6564 C CA . ALA B 1 398 ? -9.719 -30.078 -18.797 1 90.88 398 ALA B CA 1
ATOM 6565 C C . ALA B 1 398 ? -9.469 -31.031 -19.969 1 90.88 398 ALA B C 1
ATOM 6567 O O . ALA B 1 398 ? -10.398 -31.625 -20.5 1 90.88 398 ALA B O 1
ATOM 6568 N N . SER B 1 399 ? -8.25 -31.203 -20.359 1 87.06 399 SER B N 1
ATOM 6569 C CA . SER B 1 399 ? -7.906 -32 -21.531 1 87.06 399 SER B CA 1
ATOM 6570 C C . SER B 1 399 ? -7.613 -33.438 -21.156 1 87.06 399 SER B C 1
ATOM 6572 O O . SER B 1 399 ? -7.426 -34.281 -22.031 1 87.06 399 SER B O 1
ATOM 6574 N N . LEU B 1 400 ? -7.516 -33.75 -19.875 1 78.5 400 LEU B N 1
ATOM 6575 C CA . LEU B 1 400 ? -7.242 -35.094 -19.438 1 78.5 400 LEU B CA 1
ATOM 6576 C C . LEU B 1 400 ? -8.508 -35.969 -19.469 1 78.5 400 LEU B C 1
ATOM 6578 O O . LEU B 1 400 ? -9.602 -35.469 -19.219 1 78.5 400 LEU B O 1
ATOM 6582 N N . PRO B 1 401 ? -8.406 -37.188 -20 1 64.56 401 PRO B N 1
ATOM 6583 C CA . PRO B 1 401 ? -9.578 -38.062 -20.109 1 64.56 401 PRO B CA 1
ATOM 6584 C C . PRO B 1 401 ? -10.211 -38.344 -18.75 1 64.56 401 PRO B C 1
ATOM 6586 O O . PRO B 1 401 ? -9.5 -38.625 -17.766 1 64.56 401 PRO B O 1
ATOM 6589 N N . THR B 1 402 ? -11.281 -37.625 -18.203 1 54.94 402 THR B N 1
ATOM 6590 C CA . THR B 1 402 ? -12.023 -37.719 -16.953 1 54.94 402 THR B CA 1
ATOM 6591 C C . THR B 1 402 ? -12.305 -39.156 -16.578 1 54.94 402 THR B C 1
ATOM 6593 O O . THR B 1 402 ? -12.688 -39.438 -15.438 1 54.94 402 THR B O 1
ATOM 6596 N N . GLY B 1 403 ? -12.5 -40 -17.484 1 49.22 403 GLY B N 1
ATOM 6597 C CA . GLY B 1 403 ? -13.102 -41.25 -17.109 1 49.22 403 GLY B CA 1
ATOM 6598 C C . GLY B 1 403 ? -12.469 -41.875 -15.875 1 49.22 403 GLY B C 1
ATOM 6599 O O . GLY B 1 403 ? -13.18 -42.219 -14.93 1 49.22 403 GLY B O 1
ATOM 6600 N N . ARG B 1 404 ? -11.398 -42.5 -15.875 1 48.38 404 ARG B N 1
ATOM 6601 C CA . ARG B 1 404 ? -10.922 -43.5 -14.93 1 48.38 404 ARG B CA 1
ATOM 6602 C C . ARG B 1 404 ? -10.391 -42.844 -13.656 1 48.38 404 ARG B C 1
ATOM 6604 O O . ARG B 1 404 ? -10.5 -43.406 -12.57 1 48.38 404 ARG B O 1
ATOM 6611 N N . TRP B 1 405 ? -9.773 -41.656 -13.617 1 49.03 405 TRP B N 1
ATOM 6612 C CA . TRP B 1 405 ? -8.867 -41.312 -12.516 1 49.03 405 TRP B CA 1
ATOM 6613 C C . TRP B 1 405 ? -9.406 -40.156 -11.703 1 49.03 405 TRP B C 1
ATOM 6615 O O . TRP B 1 405 ? -8.961 -39.906 -10.578 1 49.03 405 TRP B O 1
ATOM 6625 N N . PHE B 1 406 ? -10.195 -39.25 -12.07 1 54.06 406 PHE B N 1
ATOM 6626 C CA . PHE B 1 406 ? -10.086 -37.938 -11.422 1 54.06 406 PHE B CA 1
ATOM 6627 C C . PHE B 1 406 ? -11.32 -37.656 -10.562 1 54.06 406 PHE B C 1
ATOM 6629 O O . PHE B 1 406 ? -11.297 -36.781 -9.703 1 54.06 406 PHE B O 1
ATOM 6636 N N . GLY B 1 407 ? -12.594 -37.969 -10.867 1 50.25 407 GLY B N 1
ATOM 6637 C CA . GLY B 1 407 ? -13.742 -37.438 -10.148 1 50.25 407 GLY B CA 1
ATOM 6638 C C . GLY B 1 407 ? -14.797 -38.469 -9.859 1 50.25 407 GLY B C 1
ATOM 6639 O O . GLY B 1 407 ? -14.594 -39.656 -10.141 1 50.25 407 GLY B O 1
ATOM 6640 N N . VAL B 1 408 ? -15.859 -38 -8.992 1 52.25 408 VAL B N 1
ATOM 6641 C CA . VAL B 1 408 ? -17.125 -38.719 -8.781 1 52.25 408 VAL B CA 1
ATOM 6642 C C . VAL B 1 408 ? -17.672 -39.188 -10.125 1 52.25 408 VAL B C 1
ATOM 6644 O O . VAL B 1 408 ? -18.453 -40.156 -10.172 1 52.25 408 VAL B O 1
ATOM 6647 N N . ASP B 1 409 ? -17.188 -38.531 -11.086 1 50.16 409 ASP B N 1
ATOM 6648 C CA . ASP B 1 409 ? -17.703 -38.938 -12.383 1 50.16 409 ASP B CA 1
ATOM 6649 C C . ASP B 1 409 ? -17.281 -40.375 -12.734 1 50.16 409 ASP B C 1
ATOM 6651 O O . ASP B 1 409 ? -18.047 -41.125 -13.352 1 50.16 409 ASP B O 1
ATOM 6655 N N . GLY B 1 410 ? -16.047 -40.625 -12.461 1 49.34 410 GLY B N 1
ATOM 6656 C CA . GLY B 1 410 ? -15.648 -42 -12.641 1 49.34 410 GLY B CA 1
ATOM 6657 C C . GLY B 1 410 ? -16.422 -42.969 -11.758 1 49.34 410 GLY B C 1
ATOM 6658 O O . GLY B 1 410 ? -16.797 -44.062 -12.203 1 49.34 410 GLY B O 1
ATOM 6659 N N . PHE B 1 411 ? -16.578 -42.406 -10.523 1 47.81 411 PHE B N 1
ATOM 6660 C CA . PHE B 1 411 ? -17.375 -43.25 -9.633 1 47.81 411 PHE B CA 1
ATOM 6661 C C . PHE B 1 411 ? -18.797 -43.406 -10.164 1 47.81 411 PHE B C 1
ATOM 6663 O O . PHE B 1 411 ? -19.359 -44.5 -10.148 1 47.81 411 PHE B O 1
ATOM 6670 N N . PHE B 1 412 ? -19.312 -42.281 -10.609 1 46.97 412 PHE B N 1
ATOM 6671 C CA . PHE B 1 412 ? -20.672 -42.344 -11.102 1 46.97 412 PHE B CA 1
ATOM 6672 C C . PHE B 1 412 ? -20.75 -43.188 -12.375 1 46.97 412 PHE B C 1
ATOM 6674 O O . PHE B 1 412 ? -21.734 -43.875 -12.609 1 46.97 412 PHE B O 1
ATOM 6681 N N . ARG B 1 413 ? -19.828 -43.094 -13.141 1 47.56 413 ARG B N 1
ATOM 6682 C CA . ARG B 1 413 ? -19.859 -43.938 -14.344 1 47.56 413 ARG B CA 1
ATOM 6683 C C . ARG B 1 413 ? -19.734 -45.406 -14 1 47.56 413 ARG B C 1
ATOM 6685 O O . ARG B 1 413 ? -20.391 -46.25 -14.617 1 47.56 413 ARG B O 1
ATOM 6692 N N . ARG B 1 414 ? -18.938 -45.656 -13.047 1 46.44 414 ARG B N 1
ATOM 6693 C CA . ARG B 1 414 ? -18.844 -47.062 -12.633 1 46.44 414 ARG B CA 1
ATOM 6694 C C . ARG B 1 414 ? -20.172 -47.531 -12.031 1 46.44 414 ARG B C 1
ATOM 6696 O O . ARG B 1 414 ? -20.578 -48.688 -12.25 1 46.44 414 ARG B O 1
ATOM 6703 N N . VAL B 1 415 ? -20.719 -46.719 -11.305 1 44.22 415 VAL B N 1
ATOM 6704 C CA . VAL B 1 415 ? -21.984 -47.125 -10.672 1 44.22 415 VAL B CA 1
ATOM 6705 C C . VAL B 1 415 ? -23.078 -47.25 -11.727 1 44.22 415 VAL B C 1
ATOM 6707 O O . VAL B 1 415 ? -23.891 -48.156 -11.672 1 44.22 415 VAL B O 1
ATOM 6710 N N . ILE B 1 416 ? -23.078 -46.344 -12.648 1 44.06 416 ILE B N 1
ATOM 6711 C CA . ILE B 1 416 ? -24.125 -46.438 -13.664 1 44.06 416 ILE B CA 1
ATOM 6712 C C . ILE B 1 416 ? -23.844 -47.594 -14.602 1 44.06 416 ILE B C 1
ATOM 6714 O O . ILE B 1 416 ? -24.766 -48.312 -15.023 1 44.06 416 ILE B O 1
ATOM 6718 N N . LEU B 1 417 ? -22.656 -47.844 -14.883 1 43.62 417 LEU B N 1
ATOM 6719 C CA . LEU B 1 417 ? -22.391 -48.969 -15.781 1 43.62 417 LEU B CA 1
ATOM 6720 C C . LEU B 1 417 ? -22.5 -50.281 -15.039 1 43.62 417 LEU B C 1
ATOM 6722 O O . LEU B 1 417 ? -22.734 -51.344 -15.656 1 43.62 417 LEU B O 1
ATOM 6726 N N . ARG B 1 418 ? -22.25 -50.312 -13.758 1 46.72 418 ARG B N 1
ATOM 6727 C CA . ARG B 1 418 ? -22.453 -51.594 -13.094 1 46.72 418 ARG B CA 1
ATOM 6728 C C . ARG B 1 418 ? -23.938 -51.969 -13.062 1 46.72 418 ARG B C 1
ATOM 6730 O O . ARG B 1 418 ? -24.281 -53.125 -12.789 1 46.72 418 ARG B O 1
ATOM 6737 N N . LYS B 1 419 ? -24.938 -51.125 -13.148 1 44.41 419 LYS B N 1
ATOM 6738 C CA . LYS B 1 419 ? -26.312 -51.625 -13.102 1 44.41 419 LYS B CA 1
ATOM 6739 C C . LYS B 1 419 ? -26.672 -52.375 -14.375 1 44.41 419 LYS B C 1
ATOM 6741 O O . LYS B 1 419 ? -27.734 -53 -14.453 1 44.41 419 LYS B O 1
ATOM 6746 N N . LYS B 1 420 ? -26.062 -51.938 -15.266 1 50.06 420 LYS B N 1
ATOM 6747 C CA . LYS B 1 420 ? -26.656 -52.562 -16.453 1 50.06 420 LYS B CA 1
ATOM 6748 C C . LYS B 1 420 ? -26.156 -54 -16.625 1 50.06 420 LYS B C 1
ATOM 6750 O O . LYS B 1 420 ? -26.547 -54.656 -17.578 1 50.06 420 LYS B O 1
ATOM 6755 N N . ASP B 1 421 ? -25.125 -54.406 -15.93 1 36.75 421 ASP B N 1
ATOM 6756 C CA . ASP B 1 421 ? -25.047 -55.844 -16.047 1 36.75 421 ASP B CA 1
ATOM 6757 C C . ASP B 1 421 ? -25.922 -56.531 -15 1 36.75 421 ASP B C 1
ATOM 6759 O O . ASP B 1 421 ? -25.953 -56.125 -13.844 1 36.75 421 ASP B O 1
#

Secondary structure (DSSP, 8-state):
--HHHHHHHHHHHHHHHHHHHHHHHHHHHHHHHHHHHHTTSSS---SHHHHHT--STTHHHHHTTSSSTT--GGG-HHHHHHHHHHHHHHHHHHTTTS-HHHHHHHHHHHH--SSS-EEEE-S-PPTT--HHHH-TTEEEETTTTEEEESSPPPHHHHHHHHTTS---SS--TTTHHHHHHHHHHHHHHHHHHHHHHS--HHHHHHIIIII-TTTTEEE--HHHHHHH-TT--S----EEE-HHHHHHHHHHHHHHHHHHHHHH---HHHHHHHHHHHHHHHHHHHHHHHHHHHHHHHHHHHHHHTS-HHHHHT----S---HHHHHHHHHHHHHHHHHHHHHHTTTHHHHHHHHHHHHHHHHHHS---TTSPPPSSS---SS--HHHHHHHHHHHHHHS--TTTTSHHHHHHHHHHHTT-/--HHHHHHHHHHHHHHHHHHHHHHHHHHHHHHHHHHHHTTSSS---SHHHHHT--STTHHHHHTTSSSTT--GGG-HHHHHHHHHHHHHHHHHHTTTS-HHHHHHHHHHHH--SSS-EEEE-S-PPTT--HHHH-TTEEEETTTTEEEESSPPPHHHHHHHHTTS---SS--TTTHHHHHHHHHHHHHHHHHHHHHHS--HHHHHHIIIII-HHHHEEE--HHHHHHH-TT--S----EEE-HHHHHHHHHHHHHHHHHHHHHH---HHHHHHHHHHHHHHHHHHHHHHHHHHHHHHHHHHHHHHTS-HHHHHT----S---HHHHHHHHHHHHHHHHHHHHHHTTTHHHHHHHHHHHHHHHHHHS---TTSPPPSSS---SS--HHHHHHHHHHHHHHS--TTTTSHHHHHHHHHHHTT-